Protein AF-0000000086489618 (afdb_homodimer)

InterPro domains:
  IPR000315 B-box-type zinc finger [PF00643] (67-103)
  IPR000315 B-box-type zinc finger [PS50119] (64-105)
  IPR000315 B-box-type zinc finger [SM00336] (64-105)
  IPR003649 B-box, C-terminal [SM00502] (112-238)
  IPR013783 Immunoglobulin-like fold [G3DSA:2.60.40.10] (325-426)
  IPR014756 Immunoglobulin E-set [SSF81296] (341-425)
  IPR021978 PML-like, coiled-coil [PF12126] (133-238)
  IPR047153 TRIM45/56/19-like [PTHR25462] (17-261)

Structure (mmCIF, N/CA/C/O backbone):
data_AF-0000000086489618-model_v1
#
loop_
_entity.id
_entity.type
_entity.pdbx_description
1 polymer 'B box-type domain-containing protein'
#
loop_
_atom_site.group_PDB
_atom_site.id
_atom_site.type_symbol
_atom_site.label_atom_id
_atom_site.label_alt_id
_atom_site.label_comp_id
_atom_site.label_asym_id
_atom_site.label_entity_id
_atom_site.label_seq_id
_atom_site.pdbx_PDB_ins_code
_atom_site.Cartn_x
_atom_site.Cartn_y
_atom_site.Cartn_z
_atom_site.occupancy
_atom_site.B_iso_or_equiv
_atom_site.auth_seq_id
_atom_site.auth_comp_id
_atom_site.auth_asym_id
_atom_site.auth_atom_id
_atom_site.pdbx_PDB_model_num
ATOM 1 N N . ASN A 1 1 ? -42.719 -32.594 -89.375 1 23.59 1 ASN A N 1
ATOM 2 C CA . ASN A 1 1 ? -41.812 -33.719 -89.5 1 23.59 1 ASN A CA 1
ATOM 3 C C . ASN A 1 1 ? -41.469 -34.344 -88.188 1 23.59 1 ASN A C 1
ATOM 5 O O . ASN A 1 1 ? -40.844 -33.688 -87.312 1 23.59 1 ASN A O 1
ATOM 9 N N . SER A 1 2 ? -42.344 -35.125 -87.562 1 26.61 2 SER A N 1
ATOM 10 C CA . SER A 1 2 ? -42.562 -35.906 -86.375 1 26.61 2 SER A CA 1
ATOM 11 C C . SER A 1 2 ? -41.469 -36.969 -86.188 1 26.61 2 SER A C 1
ATOM 13 O O . SER A 1 2 ? -41.406 -37.938 -86.938 1 26.61 2 SER A O 1
ATOM 15 N N . GLU A 1 3 ? -40.312 -36.562 -85.938 1 26.62 3 GLU A N 1
ATOM 16 C CA . GLU A 1 3 ? -39.094 -37.375 -85.812 1 26.62 3 GLU A CA 1
ATOM 17 C C . GLU A 1 3 ? -39.25 -38.469 -84.75 1 26.62 3 GLU A C 1
ATOM 19 O O . GLU A 1 3 ? -39.375 -38.219 -83.562 1 26.62 3 GLU A O 1
ATOM 24 N N . GLU A 1 4 ? -40 -39.469 -85.062 1 28.22 4 GLU A N 1
ATOM 25 C CA . GLU A 1 4 ? -40.281 -40.656 -84.25 1 28.22 4 GLU A CA 1
ATOM 26 C C . GLU A 1 4 ? -39 -41.406 -83.875 1 28.22 4 GLU A C 1
ATOM 28 O O . GLU A 1 4 ? -38.219 -41.75 -84.75 1 28.22 4 GLU A O 1
ATOM 33 N N . SER A 1 5 ? -38.438 -41.188 -82.688 1 28.27 5 SER A N 1
ATOM 34 C CA . SER A 1 5 ? -37.25 -41.688 -82 1 28.27 5 SER A CA 1
ATOM 35 C C . SER A 1 5 ? -37.344 -43.219 -81.875 1 28.27 5 SER A C 1
ATOM 37 O O . SER A 1 5 ? -38.188 -43.719 -81.125 1 28.27 5 SER A O 1
ATOM 39 N N . GLU A 1 6 ? -37.156 -44 -82.812 1 27.05 6 GLU A N 1
ATOM 40 C CA . GLU A 1 6 ? -37.25 -45.469 -82.812 1 27.05 6 GLU A CA 1
ATOM 41 C C . GLU A 1 6 ? -36.188 -46.062 -81.938 1 27.05 6 GLU A C 1
ATOM 43 O O . GLU A 1 6 ? -35 -46 -82.25 1 27.05 6 GLU A O 1
ATOM 48 N N . GLU A 1 7 ? -36.125 -45.812 -80.625 1 28.2 7 GLU A N 1
ATOM 49 C CA . GLU A 1 7 ? -35.125 -46.438 -79.75 1 28.2 7 GLU A CA 1
ATOM 50 C C . GLU A 1 7 ? -35.219 -47.969 -79.875 1 28.2 7 GLU A C 1
ATOM 52 O O . GLU A 1 7 ? -36.281 -48.562 -79.688 1 28.2 7 GLU A O 1
ATOM 57 N N . SER A 1 8 ? -34.406 -48.625 -80.625 1 28.95 8 SER A N 1
ATOM 58 C CA . SER A 1 8 ? -34.156 -50.031 -80.875 1 28.95 8 SER A CA 1
ATOM 59 C C . SER A 1 8 ? -33.844 -50.75 -79.562 1 28.95 8 SER A C 1
ATOM 61 O O . SER A 1 8 ? -32.969 -50.312 -78.75 1 28.95 8 SER A O 1
ATOM 63 N N . SER A 1 9 ? -34.812 -51.312 -78.875 1 27.23 9 SER A N 1
ATOM 64 C CA . SER A 1 9 ? -34.781 -52.188 -77.688 1 27.23 9 SER A CA 1
ATOM 65 C C . SER A 1 9 ? -33.906 -53.375 -77.938 1 27.23 9 SER A C 1
ATOM 67 O O . SER A 1 9 ? -34.219 -54.25 -78.75 1 27.23 9 SER A O 1
ATOM 69 N N . GLU A 1 10 ? -32.594 -53.25 -77.938 1 31.22 10 GLU A N 1
ATOM 70 C CA . GLU A 1 10 ? -31.688 -54.406 -77.938 1 31.22 10 GLU A CA 1
ATOM 71 C C . GLU A 1 10 ? -32.094 -55.438 -76.938 1 31.22 10 GLU A C 1
ATOM 73 O O . GLU A 1 10 ? -32.188 -55.156 -75.75 1 31.22 10 GLU A O 1
ATOM 78 N N . SER A 1 11 ? -33.031 -56.219 -77.188 1 31.77 11 SER A N 1
ATOM 79 C CA . SER A 1 11 ? -33.469 -57.406 -76.438 1 31.77 11 SER A CA 1
ATOM 80 C C . SER A 1 11 ? -32.312 -58.25 -76 1 31.77 11 SER A C 1
ATOM 82 O O . SER A 1 11 ? -31.531 -58.75 -76.812 1 31.77 11 SER A O 1
ATOM 84 N N . ASP A 1 12 ? -31.734 -57.906 -74.812 1 34.94 12 ASP A N 1
ATOM 85 C CA . ASP A 1 12 ? -30.719 -58.625 -74.062 1 34.94 12 ASP A CA 1
ATOM 86 C C . ASP A 1 12 ? -31.094 -60.094 -73.938 1 34.94 12 ASP A C 1
ATOM 88 O O . ASP A 1 12 ? -31.969 -60.438 -73.125 1 34.94 12 ASP A O 1
ATOM 92 N N . SER A 1 13 ? -31.422 -60.781 -74.875 1 40 13 SER A N 1
ATOM 93 C CA . SER A 1 13 ? -31.625 -62.219 -74.75 1 40 13 SER A CA 1
ATOM 94 C C . SER A 1 13 ? -30.484 -62.844 -73.938 1 40 13 SER A C 1
ATOM 96 O O . SER A 1 13 ? -29.312 -62.75 -74.312 1 40 13 SER A O 1
ATOM 98 N N . GLY A 1 14 ? -30.562 -62.75 -72.562 1 43.38 14 GLY A N 1
ATOM 99 C CA . GLY A 1 14 ? -29.734 -63.156 -71.375 1 43.38 14 GLY A CA 1
ATOM 100 C C . GLY A 1 14 ? -29.172 -64.562 -71.562 1 43.38 14 GLY A C 1
ATOM 101 O O . GLY A 1 14 ? -29.656 -65.5 -70.875 1 43.38 14 GLY A O 1
ATOM 102 N N . THR A 1 15 ? -28.859 -65.062 -72.625 1 53.31 15 THR A N 1
ATOM 103 C CA . THR A 1 15 ? -28.281 -66.375 -72.5 1 53.31 15 THR A CA 1
ATOM 104 C C . THR A 1 15 ? -27.141 -66.438 -71.5 1 53.31 15 THR A C 1
ATOM 106 O O . THR A 1 15 ? -26.25 -65.562 -71.562 1 53.31 15 THR A O 1
ATOM 109 N N . PRO A 1 16 ? -27.375 -67.062 -70.25 1 59.97 16 PRO A N 1
ATOM 110 C CA . PRO A 1 16 ? -26.391 -67.062 -69.188 1 59.97 16 PRO A CA 1
ATOM 111 C C . PRO A 1 16 ? -25 -67.5 -69.688 1 59.97 16 PRO A C 1
ATOM 113 O O . PRO A 1 16 ? -24.891 -68.312 -70.625 1 59.97 16 PRO A O 1
ATOM 116 N N . SER A 1 17 ? -24.016 -66.688 -69.438 1 69.56 17 SER A N 1
ATOM 117 C CA . SER A 1 17 ? -22.625 -67.062 -69.75 1 69.56 17 SER A CA 1
ATOM 118 C C . SER A 1 17 ? -22.219 -68.312 -69 1 69.56 17 SER A C 1
ATOM 120 O O . SER A 1 17 ? -22.328 -68.375 -67.812 1 69.56 17 SER A O 1
ATOM 122 N N . THR A 1 18 ? -22.062 -69.562 -69.562 1 72.06 18 THR A N 1
ATOM 123 C CA . THR A 1 18 ? -21.734 -70.812 -69 1 72.06 18 THR A CA 1
ATOM 124 C C . THR A 1 18 ? -20.25 -71.125 -69.188 1 72.06 18 THR A C 1
ATOM 126 O O . THR A 1 18 ? -19.75 -72.125 -68.625 1 72.06 18 THR A O 1
ATOM 129 N N . PHE A 1 19 ? -19.594 -70.375 -70.062 1 72.5 19 PHE A N 1
ATOM 130 C CA . PHE A 1 19 ? -18.172 -70.562 -70.312 1 72.5 19 PHE A CA 1
ATOM 131 C C . PHE A 1 19 ? -17.359 -69.312 -70.125 1 72.5 19 PHE A C 1
ATOM 133 O O . PHE A 1 19 ? -17.906 -68.188 -70.188 1 72.5 19 PHE A O 1
ATOM 140 N N . LYS A 1 20 ? -16.172 -69.25 -69.688 1 75.44 20 LYS A N 1
ATOM 141 C CA . LYS A 1 20 ? -15.195 -68.188 -69.562 1 75.44 20 LYS A CA 1
ATOM 142 C C . LYS A 1 20 ? -13.93 -68.5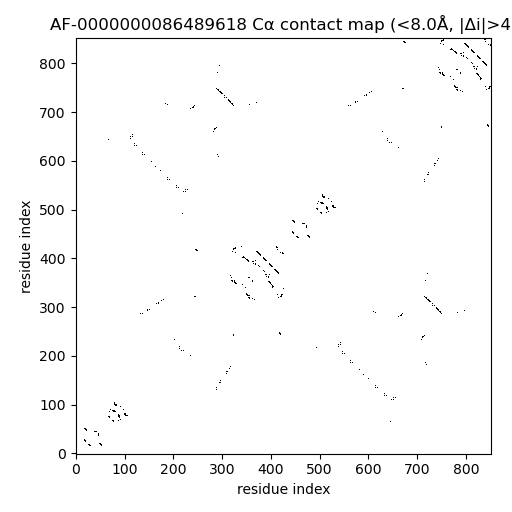 -70.375 1 75.44 20 LYS A C 1
ATOM 144 O O . LYS A 1 20 ? -13.43 -69.625 -70.312 1 75.44 20 LYS A O 1
ATOM 149 N N . CYS A 1 21 ? -13.477 -67.625 -71.25 1 73.62 21 CYS A N 1
ATOM 150 C CA . CYS A 1 21 ? -12.211 -67.75 -71.938 1 73.62 21 CYS A CA 1
ATOM 151 C C . CYS A 1 21 ? -11.023 -67.5 -71 1 73.62 21 CYS A C 1
ATOM 153 O O . CYS A 1 21 ? -10.93 -66.438 -70.375 1 73.62 21 CYS A O 1
ATOM 155 N N . LEU A 1 22 ? -10.156 -68.375 -70.875 1 70.56 22 LEU A N 1
ATOM 156 C CA . LEU A 1 22 ? -9.023 -68.312 -69.938 1 70.56 22 LEU A CA 1
ATOM 157 C C . LEU A 1 22 ? -7.953 -67.375 -70.438 1 70.56 22 LEU A C 1
ATOM 159 O O . LEU A 1 22 ? -7.141 -66.875 -69.688 1 70.56 22 LEU A O 1
ATOM 163 N N . ASP A 1 23 ? -8.008 -66.875 -71.688 1 71.81 23 ASP A N 1
ATOM 164 C CA . ASP A 1 23 ? -7 -66 -72.312 1 71.81 23 ASP A CA 1
ATOM 165 C C . ASP A 1 23 ? -7.469 -64.5 -72.312 1 71.81 23 ASP A C 1
ATOM 167 O O . ASP A 1 23 ? -6.688 -63.625 -72.062 1 71.81 23 ASP A O 1
ATOM 171 N N . CYS A 1 24 ? -8.719 -64.188 -72.688 1 70.75 24 CYS A N 1
ATOM 172 C CA . CYS A 1 24 ? -9.211 -62.812 -72.75 1 70.75 24 CYS A CA 1
ATOM 173 C C . CYS A 1 24 ? -10.164 -62.531 -71.562 1 70.75 24 CYS A C 1
ATOM 175 O O . CYS A 1 24 ? -10.656 -61.406 -71.438 1 70.75 24 CYS A O 1
ATOM 177 N N . LEU A 1 25 ? -10.445 -63.438 -70.625 1 69.44 25 LEU A N 1
ATOM 178 C CA . LEU A 1 25 ? -11.227 -63.406 -69.375 1 69.44 25 LEU A CA 1
ATOM 179 C C . LEU A 1 25 ? -12.641 -62.875 -69.625 1 69.44 25 LEU A C 1
ATOM 181 O O . LEU A 1 25 ? -13.297 -62.344 -68.75 1 69.44 25 LEU A O 1
ATOM 185 N N . ARG A 1 26 ? -13.148 -63.156 -70.75 1 76.25 26 ARG A N 1
ATOM 186 C CA . ARG A 1 26 ? -14.508 -62.75 -71.125 1 76.25 26 ARG A CA 1
ATOM 187 C C . ARG A 1 26 ? -15.5 -63.875 -70.875 1 76.25 26 ARG A C 1
ATOM 189 O O . ARG A 1 26 ? -15.156 -65.062 -71 1 76.25 26 ARG A O 1
ATOM 196 N N . TYR A 1 27 ? -16.688 -63.594 -70.312 1 76.56 27 TYR A N 1
ATOM 197 C CA . TYR A 1 27 ? -17.781 -64.5 -70.125 1 76.56 27 TYR A CA 1
ATOM 198 C C . TYR A 1 27 ? -18.547 -64.75 -71.375 1 76.56 27 TYR A C 1
ATOM 200 O O . TYR A 1 27 ? -18.875 -63.781 -72.125 1 76.56 27 TYR A O 1
ATOM 208 N N . LEU A 1 28 ? -18.531 -66.062 -71.812 1 76.12 28 LEU A N 1
ATOM 209 C CA . LEU A 1 28 ? -19.094 -66.375 -73.125 1 76.12 28 LEU A CA 1
ATOM 210 C C . LEU A 1 28 ? -20.266 -67.375 -72.938 1 76.12 28 LEU A C 1
ATOM 212 O O . LEU A 1 28 ? -20.281 -68.188 -72 1 76.12 28 LEU A O 1
ATOM 216 N N . CYS A 1 29 ? -21.359 -67.125 -73.5 1 75.06 29 CYS A N 1
ATOM 217 C CA . CYS A 1 29 ? -22.453 -68.125 -73.5 1 75.06 29 CYS A CA 1
ATOM 218 C C . CYS A 1 29 ? -22.062 -69.312 -74.312 1 75.06 29 CYS A C 1
ATOM 220 O O . CYS A 1 29 ? -21 -69.375 -74.938 1 75.06 29 CYS A O 1
ATOM 222 N N . ASP A 1 30 ? -22.75 -70.5 -74.25 1 74.69 30 ASP A N 1
ATOM 223 C CA . ASP A 1 30 ? -22.469 -71.75 -74.938 1 74.69 30 ASP A CA 1
ATOM 224 C C . ASP A 1 30 ? -22.172 -71.562 -76.438 1 74.69 30 ASP A C 1
ATOM 226 O O . ASP A 1 30 ? -21.25 -72.188 -76.938 1 74.69 30 ASP A O 1
ATOM 230 N N . ASP A 1 31 ? -22.875 -70.75 -77.188 1 79 31 ASP A N 1
ATOM 231 C CA . ASP A 1 31 ? -22.703 -70.5 -78.625 1 79 31 ASP A CA 1
ATOM 232 C C . ASP A 1 31 ? -21.469 -69.688 -78.875 1 79 31 ASP A C 1
ATOM 234 O O . ASP A 1 31 ? -20.766 -69.938 -79.875 1 79 31 ASP A O 1
ATOM 238 N N . CYS A 1 32 ? -21.234 -68.562 -78.062 1 76.12 32 CYS A N 1
ATOM 239 C CA . CYS A 1 32 ? -20.109 -67.688 -78.25 1 76.12 32 CYS A CA 1
ATOM 240 C C . CYS A 1 32 ? -18.797 -68.375 -77.875 1 76.12 32 CYS A C 1
ATOM 242 O O . CYS A 1 32 ? -17.734 -68 -78.438 1 76.12 32 CYS A O 1
ATOM 244 N N . ALA A 1 33 ? -18.828 -69.375 -76.938 1 76.06 33 ALA A N 1
ATOM 245 C CA . ALA A 1 33 ? -17.641 -70.125 -76.5 1 76.06 33 ALA A CA 1
ATOM 246 C C . ALA A 1 33 ? -17.031 -70.875 -77.688 1 76.06 33 ALA A C 1
ATOM 248 O O . ALA A 1 33 ? -15.805 -70.812 -77.875 1 76.06 33 ALA A O 1
ATOM 249 N N . GLU A 1 34 ? -17.812 -71.562 -78.438 1 77.38 34 GLU A N 1
ATOM 250 C CA . GLU A 1 34 ? -17.328 -72.25 -79.625 1 77.38 34 GLU A CA 1
ATOM 251 C C . GLU A 1 34 ? -16.766 -71.312 -80.688 1 77.38 34 GLU A C 1
ATOM 253 O O . GLU A 1 34 ? -15.719 -71.625 -81.25 1 77.38 34 GLU A O 1
ATOM 258 N N . LEU A 1 35 ? -17.453 -70.188 -81 1 78.69 35 LEU A N 1
ATOM 259 C CA . LEU A 1 35 ? -17 -69.25 -82 1 78.69 35 LEU A CA 1
ATOM 260 C C . LEU A 1 35 ? -15.719 -68.5 -81.562 1 78.69 35 LEU A C 1
ATOM 262 O O . LEU A 1 35 ? -14.836 -68.25 -82.375 1 78.69 35 LEU A O 1
ATOM 266 N N . HIS A 1 36 ? -15.625 -68.188 -80.25 1 75.5 36 HIS A N 1
ATOM 267 C CA . HIS A 1 36 ? -14.453 -67.5 -79.688 1 75.5 36 HIS A CA 1
ATOM 268 C C . HIS A 1 36 ? -13.211 -68.375 -79.812 1 75.5 36 HIS A C 1
ATOM 270 O O . HIS A 1 36 ? -12.133 -67.938 -80.188 1 75.5 36 HIS A O 1
ATOM 276 N N . SER A 1 37 ? -13.344 -69.688 -79.5 1 73.06 37 SER A N 1
ATOM 277 C CA . SER A 1 37 ? -12.227 -70.625 -79.562 1 73.06 37 SER A CA 1
ATOM 278 C C . SER A 1 37 ? -11.742 -70.75 -81 1 73.06 37 SER A C 1
ATOM 280 O O . SER A 1 37 ? -10.562 -71 -81.25 1 73.06 37 SER A O 1
ATOM 282 N N . GLN A 1 38 ? -12.555 -70.562 -82 1 76.12 38 GLN A N 1
ATOM 283 C CA . GLN A 1 38 ? -12.203 -70.688 -83.375 1 76.12 38 GLN A CA 1
ATOM 284 C C . GLN A 1 38 ? -11.656 -69.375 -84 1 76.12 38 GLN A C 1
ATOM 286 O O . GLN A 1 38 ? -10.781 -69.375 -84.812 1 76.12 38 GLN A O 1
ATOM 291 N N . ASN A 1 39 ? -12.164 -68.25 -83.562 1 75.5 39 ASN A N 1
ATOM 292 C CA . ASN A 1 39 ? -11.867 -67 -84.25 1 75.5 39 ASN A CA 1
ATOM 293 C C . ASN A 1 39 ? -10.789 -66.188 -83.562 1 75.5 39 ASN A C 1
ATOM 295 O O . ASN A 1 39 ? -10.102 -65.375 -84.125 1 75.5 39 ASN A O 1
ATOM 299 N N . GLU A 1 40 ? -10.734 -66.438 -82.188 1 70.56 40 GLU A N 1
ATOM 300 C CA . GLU A 1 40 ? -9.75 -65.688 -81.438 1 70.56 40 GLU A CA 1
ATOM 301 C C . GLU A 1 40 ? -8.492 -66.5 -81.188 1 70.56 40 GLU A C 1
ATOM 303 O O . GLU A 1 40 ? -8.57 -67.562 -80.562 1 70.56 40 GLU A O 1
ATOM 308 N N . ILE A 1 41 ? -7.316 -66.125 -81.812 1 72.62 41 ILE A N 1
ATOM 309 C CA . ILE A 1 41 ? -6.008 -66.75 -81.688 1 72.62 41 ILE A CA 1
ATOM 310 C C . ILE A 1 41 ? -5.09 -65.938 -80.812 1 72.62 41 ILE A C 1
ATOM 312 O O . ILE A 1 41 ? -5.098 -64.688 -80.812 1 72.62 41 ILE A O 1
ATOM 316 N N . ARG A 1 42 ? -4.367 -66.688 -80.062 1 65.94 42 ARG A N 1
ATOM 317 C CA . ARG A 1 42 ? -3.305 -66.125 -79.25 1 65.94 42 ARG A CA 1
ATOM 318 C C . ARG A 1 42 ? -2.176 -65.562 -80.125 1 65.94 42 ARG A C 1
ATOM 320 O O . ARG A 1 42 ? -2.1 -65.938 -81.312 1 65.94 42 ARG A O 1
ATOM 327 N N . ALA A 1 43 ? -1.457 -64.688 -79.5 1 69.12 43 ALA A N 1
ATOM 328 C CA . ALA A 1 43 ? -0.269 -64.188 -80.25 1 69.12 43 ALA A CA 1
ATOM 329 C C . ALA A 1 43 ? 0.581 -65.375 -80.688 1 69.12 43 ALA A C 1
ATOM 331 O O . ALA A 1 43 ? 1.279 -65.312 -81.688 1 69.12 43 ALA A O 1
ATOM 332 N N . SER A 1 44 ? 0.486 -66.625 -80 1 62.5 44 SER A N 1
ATOM 333 C CA . SER A 1 44 ? 1.317 -67.75 -80.312 1 62.5 44 SER A CA 1
ATOM 334 C C . SER A 1 44 ? 0.693 -68.625 -81.438 1 62.5 44 SER A C 1
ATOM 336 O O . SER A 1 44 ? 1.305 -69.562 -81.938 1 62.5 44 SER A O 1
ATOM 338 N N . GLY A 1 45 ? -0.36 -68.312 -82 1 71.75 45 GLY A N 1
ATOM 339 C CA . GLY A 1 45 ? -0.996 -69 -83.062 1 71.75 45 GLY A CA 1
ATOM 340 C C . GLY A 1 45 ? -2.088 -70 -82.625 1 71.75 45 GLY A C 1
ATOM 341 O O . GLY A 1 45 ? -2.799 -70.562 -83.438 1 71.75 45 GLY A O 1
ATOM 342 N N . ASP A 1 46 ? -2.139 -70.375 -81.438 1 70 46 ASP A N 1
ATOM 343 C CA . ASP A 1 46 ? -3.107 -71.375 -80.938 1 70 46 ASP A CA 1
ATOM 344 C C . ASP A 1 46 ? -4.43 -70.688 -80.562 1 70 46 ASP A C 1
ATOM 346 O O . ASP A 1 46 ? -4.453 -69.5 -80.188 1 70 46 ASP A O 1
ATOM 350 N N . PRO A 1 47 ? -5.57 -71.438 -80.562 1 75.44 47 PRO A N 1
ATOM 351 C CA . PRO A 1 47 ? -6.883 -70.812 -80.25 1 75.44 47 PRO A CA 1
ATOM 352 C C . PRO A 1 47 ? -7.062 -70.562 -78.75 1 75.44 47 PRO A C 1
ATOM 354 O O . PRO A 1 47 ? -6.398 -71.125 -77.938 1 75.44 47 PRO A O 1
ATOM 357 N N . HIS A 1 48 ? -7.828 -69.562 -78.312 1 75.31 48 HIS A N 1
ATOM 358 C CA . HIS A 1 48 ? -8.125 -69.188 -76.938 1 75.31 48 HIS A CA 1
ATOM 359 C C . HIS A 1 48 ? -8.75 -70.375 -76.188 1 75.31 48 HIS A C 1
ATOM 361 O O . HIS A 1 48 ? -9.523 -71.188 -76.75 1 75.31 48 HIS A O 1
ATOM 367 N N . ARG A 1 49 ? -8.25 -70.75 -74.938 1 73.56 49 ARG A N 1
ATOM 368 C CA . ARG A 1 49 ? -8.812 -71.812 -74.062 1 73.56 49 ARG A CA 1
ATOM 369 C C . ARG A 1 49 ? -10.062 -71.312 -73.375 1 73.56 49 ARG A C 1
ATOM 371 O O . ARG A 1 49 ? -10.008 -70.375 -72.562 1 73.56 49 ARG A O 1
ATOM 378 N N . VAL A 1 50 ? -11.195 -71.875 -73.688 1 72.69 50 VAL A N 1
ATOM 379 C CA . VAL A 1 50 ? -12.484 -71.562 -73.125 1 72.69 50 VAL A CA 1
ATOM 380 C C . VAL A 1 50 ? -12.93 -72.688 -72.188 1 72.69 50 VAL A C 1
ATOM 382 O O . VAL A 1 50 ? -12.898 -73.875 -72.562 1 72.69 50 VAL A O 1
ATOM 385 N N . ALA A 1 51 ? -12.984 -72.625 -70.812 1 69.88 51 ALA A N 1
ATOM 386 C CA . ALA A 1 51 ? -13.406 -73.625 -69.875 1 69.88 51 ALA A CA 1
ATOM 387 C C . ALA A 1 51 ? -14.812 -73.312 -69.312 1 69.88 51 ALA A C 1
ATOM 389 O O . ALA A 1 51 ? -15.219 -72.188 -69.25 1 69.88 51 ALA A O 1
ATOM 390 N N . PRO A 1 52 ? -15.688 -74.375 -69.062 1 70.5 52 PRO A N 1
ATOM 391 C CA . PRO A 1 52 ? -17.016 -74.125 -68.5 1 70.5 52 PRO A CA 1
ATOM 392 C C . PRO A 1 52 ? -16.953 -73.438 -67.125 1 70.5 52 PRO A C 1
ATOM 394 O O . PRO A 1 52 ? -16 -73.688 -66.375 1 70.5 52 PRO A O 1
ATOM 397 N N . LEU A 1 53 ? -17.812 -72.5 -66.875 1 63.72 53 LEU A N 1
ATOM 398 C CA . LEU A 1 53 ? -17.844 -71.812 -65.625 1 63.72 53 LEU A CA 1
ATOM 399 C C . LEU A 1 53 ? -17.875 -72.812 -64.438 1 63.72 53 LEU A C 1
ATOM 401 O O . LEU A 1 53 ? -17.359 -72.5 -63.375 1 63.72 53 LEU A O 1
ATOM 405 N N . SER A 1 54 ? -18.594 -73.938 -64.5 1 59.09 54 SER A N 1
ATOM 406 C CA . SER A 1 54 ? -18.641 -74.938 -63.469 1 59.09 54 SER A CA 1
ATOM 407 C C . SER A 1 54 ? -17.25 -75.5 -63.125 1 59.09 54 SER A C 1
ATOM 409 O O . SER A 1 54 ? -16.938 -75.812 -61.969 1 59.09 54 SER A O 1
ATOM 411 N N . GLU A 1 55 ? -16.406 -75.875 -64 1 51.94 55 GLU A N 1
ATOM 412 C CA . GLU A 1 55 ? -15.07 -76.375 -63.781 1 51.94 55 GLU A CA 1
ATOM 413 C C . GLU A 1 55 ? -14.094 -75.312 -63.438 1 51.94 55 GLU A C 1
ATOM 415 O O . GLU A 1 55 ? -13.125 -75.5 -62.688 1 51.94 55 GLU A O 1
ATOM 420 N N . VAL A 1 56 ? -14.141 -74.188 -64 1 48.72 56 VAL A N 1
ATOM 421 C CA . VAL A 1 56 ? -13.359 -73 -63.562 1 48.72 56 VAL A CA 1
ATOM 422 C C . VAL A 1 56 ? -13.711 -72.688 -62.125 1 48.72 56 VAL A C 1
ATOM 424 O O . VAL A 1 56 ? -12.883 -72.188 -61.375 1 48.72 56 VAL A O 1
ATOM 427 N N . HIS A 1 57 ? -14.938 -72.812 -61.625 1 43.72 57 HIS A N 1
ATOM 428 C CA . HIS A 1 57 ? -15.266 -72.688 -60.219 1 43.72 57 HIS A CA 1
ATOM 429 C C . HIS A 1 57 ? -14.508 -73.688 -59.344 1 43.72 57 HIS A C 1
ATOM 431 O O . HIS A 1 57 ? -14.227 -73.375 -58.188 1 43.72 57 HIS A O 1
ATOM 437 N N . ALA A 1 58 ? -14.43 -74.938 -59.562 1 39.16 58 ALA A N 1
ATOM 438 C CA . ALA A 1 58 ? -13.719 -75.875 -58.656 1 39.16 58 ALA A CA 1
ATOM 439 C C . ALA A 1 58 ? -12.242 -75.438 -58.531 1 39.16 58 ALA A C 1
ATOM 441 O O . ALA A 1 58 ? -11.656 -75.562 -57.438 1 39.16 58 ALA A O 1
ATOM 442 N N . CYS A 1 59 ? -11.336 -75.5 -59.531 1 36.59 59 CYS A N 1
ATOM 443 C CA . CYS A 1 59 ? -9.977 -75 -59.344 1 36.59 59 CYS A CA 1
ATOM 444 C C . CYS A 1 59 ? -9.961 -73.5 -59.156 1 36.59 59 CYS A C 1
ATOM 446 O O . CYS A 1 59 ? -8.906 -72.875 -58.906 1 36.59 59 CYS A O 1
ATOM 448 N N . GLU A 1 60 ? -10.906 -72.75 -59.594 1 37.94 60 GLU A N 1
ATOM 449 C CA . GLU A 1 60 ? -11.016 -71.312 -59.406 1 37.94 60 GLU A CA 1
ATOM 450 C C . GLU A 1 60 ? -11.297 -70.938 -57.969 1 37.94 60 GLU A C 1
ATOM 452 O O . GLU A 1 60 ? -11.633 -69.812 -57.656 1 37.94 60 GLU A O 1
ATOM 457 N N . ASP A 1 61 ? -11.75 -71.875 -57.188 1 36.5 61 ASP A N 1
ATOM 458 C CA . ASP A 1 61 ? -12.195 -71.312 -55.938 1 36.5 61 ASP A CA 1
ATOM 459 C C . ASP A 1 61 ? -11.234 -70.188 -55.469 1 36.5 61 ASP A C 1
ATOM 461 O O . ASP A 1 61 ? -11.648 -69.25 -54.875 1 36.5 61 ASP A O 1
ATOM 465 N N . SER A 1 62 ? -9.977 -70.625 -55.031 1 39.47 62 SER A N 1
ATOM 466 C CA . SER A 1 62 ? -9.242 -69.5 -54.438 1 39.47 62 SER A CA 1
ATOM 467 C C . SER A 1 62 ? -8.914 -68.438 -55.5 1 39.47 62 SER A C 1
ATOM 469 O O . SER A 1 62 ? -8.133 -68.75 -56.406 1 39.47 62 SER A O 1
ATOM 471 N N . THR A 1 63 ? -9.742 -67.812 -56.094 1 41.53 63 THR A N 1
ATOM 472 C CA . THR A 1 63 ? -9.633 -66.625 -56.875 1 41.53 63 THR A CA 1
ATOM 473 C C . THR A 1 63 ? -8.352 -65.875 -56.5 1 41.53 63 THR A C 1
ATOM 475 O O . THR A 1 63 ? -8.242 -64.625 -56.75 1 41.53 63 THR A O 1
ATOM 478 N N . GLU A 1 64 ? -7.613 -66.25 -55.531 1 47 64 GLU A N 1
ATOM 479 C CA . GLU A 1 64 ? -6.43 -65.5 -55.188 1 47 64 GLU A CA 1
ATOM 480 C C . GLU A 1 64 ? -5.469 -65.375 -56.375 1 47 64 GLU A C 1
ATOM 482 O O . GLU A 1 64 ? -5.246 -66.375 -57.062 1 47 64 GLU A O 1
ATOM 487 N N . PRO A 1 65 ? -5.465 -64.312 -57.156 1 51.22 65 PRO A N 1
ATOM 488 C CA . PRO A 1 65 ? -4.438 -64.188 -58.188 1 51.22 65 PRO A CA 1
ATOM 489 C C . PRO A 1 65 ? -3.182 -65 -57.875 1 51.22 65 PRO A C 1
ATOM 491 O O . PRO A 1 65 ? -2.645 -64.938 -56.781 1 51.22 65 PRO A O 1
ATOM 494 N N . TYR A 1 66 ? -3.111 -66.25 -58.344 1 57.91 66 TYR A N 1
ATOM 495 C CA . TYR A 1 66 ? -1.934 -67.062 -58.188 1 57.91 66 TYR A CA 1
ATOM 496 C C . TYR A 1 66 ? -0.662 -66.312 -58.531 1 57.91 66 TYR A C 1
ATOM 498 O O . TYR A 1 66 ? -0.614 -65.625 -59.562 1 57.91 66 TYR A O 1
ATOM 506 N N . LEU A 1 67 ? 0.161 -66 -57.688 1 69.88 67 LEU A N 1
ATOM 507 C CA . LEU A 1 67 ? 1.467 -65.375 -57.938 1 69.88 67 LEU A CA 1
ATOM 508 C C . LEU A 1 67 ? 2.408 -66.375 -58.594 1 69.88 67 LEU A C 1
ATOM 510 O O . LEU A 1 67 ? 2.43 -67.562 -58.219 1 69.88 67 LEU A O 1
ATOM 514 N N . TYR A 1 68 ? 2.805 -66 -59.875 1 79.38 68 TYR A N 1
ATOM 515 C CA . TYR A 1 68 ? 3.764 -66.812 -60.594 1 79.38 68 TYR A CA 1
ATOM 516 C C . TYR A 1 68 ? 5.195 -66.5 -60.219 1 79.38 68 TYR A C 1
ATOM 518 O O . TYR A 1 68 ? 5.477 -65.312 -59.844 1 79.38 68 TYR A O 1
ATOM 526 N N . CYS A 1 69 ? 5.992 -67.5 -60.188 1 80.38 69 CYS A N 1
ATOM 527 C CA . CYS A 1 69 ? 7.391 -67.312 -59.812 1 80.38 69 CYS A CA 1
ATOM 528 C C . CYS A 1 69 ? 8.125 -66.5 -60.844 1 80.38 69 CYS A C 1
ATOM 530 O O . CYS A 1 69 ? 8.047 -66.75 -62.031 1 80.38 69 CYS A O 1
ATOM 532 N N . PRO A 1 70 ? 8.75 -65.438 -60.469 1 79.44 70 PRO A N 1
ATOM 533 C CA . PRO A 1 70 ? 9.508 -64.562 -61.406 1 79.44 70 PRO A CA 1
ATOM 534 C C . PRO A 1 70 ? 10.719 -65.312 -62 1 79.44 70 PRO A C 1
ATOM 536 O O . PRO A 1 70 ? 11.172 -64.938 -63.094 1 79.44 70 PRO A O 1
ATOM 539 N N . SER A 1 71 ? 11.281 -66.188 -61.344 1 80.25 71 SER A N 1
ATOM 540 C CA . SER A 1 71 ? 12.508 -66.875 -61.781 1 80.25 71 SER A CA 1
ATOM 541 C C . SER A 1 71 ? 12.203 -68.062 -62.656 1 80.25 71 SER A C 1
ATOM 543 O O . SER A 1 71 ? 13.023 -68.5 -63.469 1 80.25 71 SER A O 1
ATOM 545 N N . HIS A 1 72 ? 11.039 -68.75 -62.375 1 81.69 72 HIS A N 1
ATOM 546 C CA . HIS A 1 72 ? 10.695 -69.938 -63.094 1 81.69 72 HIS A CA 1
ATOM 547 C C . HIS A 1 72 ? 9.359 -69.812 -63.812 1 81.69 72 HIS A C 1
ATOM 549 O O . HIS A 1 72 ? 8.297 -69.875 -63.188 1 81.69 72 HIS A O 1
ATOM 555 N N . ALA A 1 73 ? 9.461 -69.562 -65.062 1 79.38 73 ALA A N 1
ATOM 556 C CA . ALA A 1 73 ? 8.305 -69.25 -65.875 1 79.38 73 ALA A CA 1
ATOM 557 C C . ALA A 1 73 ? 7.242 -70.375 -65.812 1 79.38 73 ALA A C 1
ATOM 559 O O . ALA A 1 73 ? 7.559 -71.562 -65.875 1 79.38 73 ALA A O 1
ATOM 560 N N . GLY A 1 74 ? 5.965 -69.938 -65.438 1 78.5 74 GLY A N 1
ATOM 561 C CA . GLY A 1 74 ? 4.832 -70.875 -65.5 1 78.5 74 GLY A CA 1
ATOM 562 C C . GLY A 1 74 ? 4.594 -71.562 -64.125 1 78.5 74 GLY A C 1
ATOM 563 O O . GLY A 1 74 ? 3.598 -72.25 -63.969 1 78.5 74 GLY A O 1
ATOM 564 N N . GLN A 1 75 ? 5.551 -71.438 -63.281 1 82.19 75 GLN A N 1
ATOM 565 C CA . GLN A 1 75 ? 5.387 -72.125 -62 1 82.19 75 GLN A CA 1
ATOM 566 C C . GLN A 1 75 ? 4.68 -71.188 -61 1 82.19 75 GLN A C 1
ATOM 568 O O . GLN A 1 75 ? 4.938 -70 -60.969 1 82.19 75 GLN A O 1
ATOM 573 N N . ARG A 1 76 ? 3.723 -71.75 -60.375 1 83.12 76 ARG A N 1
ATOM 574 C CA . ARG A 1 76 ? 2.994 -71 -59.344 1 83.12 76 ARG A CA 1
ATOM 575 C C . ARG A 1 76 ? 3.762 -71 -58 1 83.12 76 ARG A C 1
ATOM 577 O O . ARG A 1 76 ? 4.488 -71.938 -57.719 1 83.12 76 ARG A O 1
ATOM 584 N N . LEU A 1 77 ? 3.631 -69.875 -57.312 1 82.94 77 LEU A N 1
ATOM 585 C CA . LEU A 1 77 ? 4.227 -69.75 -56 1 82.94 77 LEU A CA 1
ATOM 586 C C . LEU A 1 77 ? 3.395 -70.562 -54.969 1 82.94 77 LEU A C 1
ATOM 588 O O . LEU A 1 77 ? 2.336 -70.062 -54.562 1 82.94 77 LEU A O 1
ATOM 592 N N . ARG A 1 78 ? 3.768 -71.75 -54.594 1 84.5 78 ARG A N 1
ATOM 593 C CA . ARG A 1 78 ? 2.982 -72.562 -53.719 1 84.5 78 ARG A CA 1
ATOM 594 C C . ARG A 1 78 ? 3.73 -72.812 -52.406 1 84.5 78 ARG A C 1
ATOM 596 O O . ARG A 1 78 ? 3.186 -73.438 -51.469 1 84.5 78 ARG A O 1
ATOM 603 N N . PHE A 1 79 ? 4.953 -72.375 -52.406 1 87.75 79 PHE A N 1
ATOM 604 C CA . PHE A 1 79 ? 5.773 -72.625 -51.219 1 87.75 79 PHE A CA 1
ATOM 605 C C . PHE A 1 79 ? 6.324 -71.312 -50.656 1 87.75 79 PHE A C 1
ATOM 607 O O . PHE A 1 79 ? 6.273 -70.312 -51.312 1 87.75 79 PHE A O 1
ATOM 614 N N . TYR A 1 80 ? 6.668 -71.375 -49.469 1 88.62 80 TYR A N 1
ATOM 615 C CA . TYR A 1 80 ? 7.227 -70.25 -48.719 1 88.62 80 TYR A CA 1
ATOM 616 C C . TYR A 1 80 ? 8.547 -70.625 -48.062 1 88.62 80 TYR A C 1
ATOM 618 O O . TYR A 1 80 ? 8.648 -71.688 -47.406 1 88.62 80 TYR A O 1
ATOM 626 N N . CYS A 1 81 ? 9.555 -69.938 -48.375 1 88.31 81 CYS A N 1
ATOM 627 C CA . CYS A 1 81 ? 10.852 -70.125 -47.719 1 88.31 81 CYS A CA 1
ATOM 628 C C . CYS A 1 81 ? 10.953 -69.312 -46.438 1 88.31 81 CYS A C 1
ATOM 630 O O . CYS A 1 81 ? 10.938 -68.125 -46.5 1 88.31 81 CYS A O 1
ATOM 632 N N . ARG A 1 82 ? 11.109 -69.875 -45.312 1 86.25 82 ARG A N 1
ATOM 633 C CA . ARG A 1 82 ? 11.133 -69.25 -44 1 86.25 82 ARG A CA 1
ATOM 634 C C . ARG A 1 82 ? 12.438 -68.5 -43.812 1 86.25 82 ARG A C 1
ATOM 636 O O . ARG A 1 82 ? 12.469 -67.438 -43.156 1 86.25 82 ARG A O 1
ATOM 643 N N . ASP A 1 83 ? 13.492 -69 -44.375 1 86.25 83 ASP A N 1
ATOM 644 C CA . ASP A 1 83 ? 14.805 -68.438 -44.188 1 86.25 83 ASP A CA 1
ATOM 645 C C . ASP A 1 83 ? 14.922 -67.125 -45 1 86.25 83 ASP A C 1
ATOM 647 O O . ASP A 1 83 ? 15.5 -66.125 -44.5 1 86.25 83 ASP A O 1
ATOM 651 N N . CYS A 1 84 ? 14.352 -67.125 -46.156 1 81.88 84 CYS A N 1
ATOM 652 C CA . CYS A 1 84 ? 14.445 -65.938 -47.031 1 81.88 84 CYS A CA 1
ATOM 653 C C . CYS A 1 84 ? 13.172 -65.125 -46.938 1 81.88 84 CYS A C 1
ATOM 655 O O . CYS A 1 84 ? 13.109 -64 -47.5 1 81.88 84 CYS A O 1
ATOM 657 N N . GLU A 1 85 ? 12.18 -65.688 -46.312 1 83.12 85 GLU A N 1
ATOM 658 C CA . GLU A 1 85 ? 10.883 -65 -46.125 1 83.12 85 GLU A CA 1
ATOM 659 C C . GLU A 1 85 ? 10.289 -64.625 -47.469 1 83.12 85 GLU A C 1
ATOM 661 O O . GLU A 1 85 ? 9.852 -63.469 -47.656 1 83.12 85 GLU A O 1
ATOM 666 N N . SER A 1 86 ? 10.266 -65.438 -48.375 1 82.81 86 SER A N 1
ATOM 667 C CA . SER A 1 86 ? 9.758 -65.188 -49.719 1 82.81 86 SER A CA 1
ATOM 668 C C . SER A 1 86 ? 8.969 -66.375 -50.25 1 82.81 86 SER A C 1
ATOM 670 O O . SER A 1 86 ? 9.242 -67.562 -49.906 1 82.81 86 SER A O 1
ATOM 672 N N . ALA A 1 87 ? 7.949 -66.062 -51.031 1 84.88 87 ALA A N 1
ATOM 673 C CA . ALA A 1 87 ? 7.207 -67.125 -51.75 1 84.88 87 ALA A CA 1
ATOM 674 C C . ALA A 1 87 ? 8.023 -67.688 -52.906 1 84.88 87 ALA A C 1
ATOM 676 O O . ALA A 1 87 ? 8.68 -66.938 -53.625 1 84.88 87 ALA A O 1
ATOM 677 N N . ILE A 1 88 ? 8.055 -69 -52.906 1 84.69 88 ILE A N 1
ATOM 678 C CA . ILE A 1 88 ? 8.875 -69.688 -53.906 1 84.69 88 ILE A CA 1
ATOM 679 C C . ILE A 1 88 ? 8.055 -70.75 -54.625 1 84.69 88 ILE A C 1
ATOM 681 O O . ILE A 1 88 ? 7 -71.188 -54.125 1 84.69 88 ILE A O 1
ATOM 685 N N . CYS A 1 89 ? 8.484 -71.125 -55.812 1 84.75 89 CYS A N 1
ATOM 686 C CA . CYS A 1 89 ? 7.824 -72.188 -56.562 1 84.75 89 CYS A CA 1
ATOM 687 C C . CYS A 1 89 ? 8.477 -73.562 -56.25 1 84.75 89 CYS A C 1
ATOM 689 O O . CYS A 1 89 ? 9.414 -73.625 -55.469 1 84.75 89 CYS A O 1
ATOM 691 N N . ILE A 1 90 ? 7.969 -74.625 -56.875 1 86.94 90 ILE A N 1
ATOM 692 C CA . ILE A 1 90 ? 8.453 -76 -56.594 1 86.94 90 ILE A CA 1
ATOM 693 C C . ILE A 1 90 ? 9.875 -76.125 -57.125 1 86.94 90 ILE A C 1
ATOM 695 O O . ILE A 1 90 ? 10.711 -76.812 -56.5 1 86.94 90 ILE A O 1
ATOM 699 N N . SER A 1 91 ? 10.164 -75.438 -58.219 1 89.44 91 SER A N 1
ATOM 700 C CA . SER A 1 91 ? 11.508 -75.5 -58.781 1 89.44 91 SER A CA 1
ATOM 701 C C . SER A 1 91 ? 12.523 -74.75 -57.938 1 89.44 91 SER A C 1
ATOM 703 O O . SER A 1 91 ? 13.664 -75.188 -57.781 1 89.44 91 SER A O 1
ATOM 705 N N . CYS A 1 92 ? 12.094 -73.688 -57.438 1 89.19 92 CYS A N 1
ATOM 706 C CA . CYS A 1 92 ? 12.953 -72.875 -56.562 1 89.19 92 CYS A CA 1
ATOM 707 C C . CYS A 1 92 ? 13.344 -73.688 -55.312 1 89.19 92 CYS A C 1
ATOM 709 O O . CYS A 1 92 ? 14.469 -73.562 -54.844 1 89.19 92 CYS A O 1
ATOM 711 N N . THR A 1 93 ? 12.492 -74.5 -54.75 1 87.31 93 THR A N 1
ATOM 712 C CA . THR A 1 93 ? 12.742 -75.312 -53.562 1 87.31 93 THR A CA 1
ATOM 713 C C . THR A 1 93 ? 13.867 -76.312 -53.812 1 87.31 93 THR A C 1
ATOM 715 O O . THR A 1 93 ? 14.641 -76.625 -52.906 1 87.31 93 THR A O 1
ATOM 718 N N . ASP A 1 94 ? 13.969 -76.625 -55 1 86.75 94 ASP A N 1
ATOM 719 C CA . ASP A 1 94 ? 14.906 -77.688 -55.344 1 86.75 94 ASP A CA 1
ATOM 720 C C . ASP A 1 94 ? 16.266 -77.125 -55.75 1 86.75 94 ASP A C 1
ATOM 722 O O . ASP A 1 94 ? 17.266 -77.812 -55.719 1 86.75 94 ASP A O 1
ATOM 726 N N . ILE A 1 95 ? 16.156 -75.875 -56.156 1 88.19 95 ILE A N 1
ATOM 727 C CA . ILE A 1 95 ? 17.391 -75.375 -56.75 1 88.19 95 ILE A CA 1
ATOM 728 C C . ILE A 1 95 ? 18.016 -74.375 -55.781 1 88.19 95 ILE A C 1
ATOM 730 O O . ILE A 1 95 ? 18.969 -74.688 -55.062 1 88.19 95 ILE A O 1
ATOM 734 N N . GLU A 1 96 ? 17.391 -73.25 -55.625 1 87.75 96 GLU A N 1
ATOM 735 C CA . GLU A 1 96 ? 17.953 -72.062 -54.938 1 87.75 96 GLU A CA 1
ATOM 736 C C . GLU A 1 96 ? 17.75 -72.188 -53.438 1 87.75 96 GLU A C 1
ATOM 738 O O . GLU A 1 96 ? 18.562 -71.688 -52.625 1 87.75 96 GLU A O 1
ATOM 743 N N . HIS A 1 97 ? 16.672 -72.938 -53.062 1 86.94 97 HIS A N 1
ATOM 744 C CA . HIS A 1 97 ? 16.312 -73 -51.625 1 86.94 97 HIS A CA 1
ATOM 745 C C . HIS A 1 97 ? 16.359 -74.438 -51.094 1 86.94 97 HIS A C 1
ATOM 747 O O . HIS A 1 97 ? 15.633 -74.75 -50.156 1 86.94 97 HIS A O 1
ATOM 753 N N . ARG A 1 98 ? 17.109 -75.25 -51.688 1 87.06 98 ARG A N 1
ATOM 754 C CA . ARG A 1 98 ? 17.188 -76.688 -51.375 1 87.06 98 ARG A CA 1
ATOM 755 C C . ARG A 1 98 ? 17.531 -76.938 -49.906 1 87.06 98 ARG A C 1
ATOM 757 O O . ARG A 1 98 ? 17 -77.812 -49.281 1 87.06 98 ARG A O 1
ATOM 764 N N . HIS A 1 99 ? 18.328 -76 -49.281 1 89.69 99 HIS A N 1
ATOM 765 C CA . HIS A 1 99 ? 18.766 -76.188 -47.906 1 89.69 99 HIS A CA 1
ATOM 766 C C . HIS A 1 99 ? 18.031 -75.25 -46.938 1 89.69 99 HIS A C 1
ATOM 768 O O . HIS A 1 99 ? 18.406 -75.125 -45.781 1 89.69 99 HIS A O 1
ATOM 774 N N . HIS A 1 100 ? 16.984 -74.688 -47.469 1 89.56 100 HIS A N 1
ATOM 775 C CA . HIS A 1 100 ? 16.234 -73.75 -46.625 1 89.56 100 HIS A CA 1
ATOM 776 C C . HIS A 1 100 ? 15 -74.438 -46.031 1 89.56 100 HIS A C 1
ATOM 778 O O . HIS A 1 100 ? 14.594 -75.5 -46.5 1 89.56 100 HIS A O 1
ATOM 784 N N . ASN A 1 101 ? 14.562 -73.875 -44.875 1 91.38 101 ASN A N 1
ATOM 785 C CA . ASN A 1 101 ? 13.305 -74.312 -44.312 1 91.38 101 ASN A CA 1
ATOM 786 C C . ASN A 1 101 ? 12.109 -73.812 -45.094 1 91.38 101 ASN A C 1
ATOM 788 O O . ASN A 1 101 ? 11.789 -72.625 -45.062 1 91.38 101 ASN A O 1
ATOM 792 N N . THR A 1 102 ? 11.523 -74.688 -45.906 1 89 102 THR A N 1
ATOM 793 C CA . THR A 1 102 ? 10.422 -74.25 -46.781 1 89 102 THR A CA 1
ATOM 794 C C . THR A 1 102 ? 9.117 -74.938 -46.312 1 89 102 THR A C 1
ATOM 796 O O . THR A 1 102 ? 9.125 -76 -45.688 1 89 102 THR A O 1
ATOM 799 N N . ALA A 1 103 ? 8.039 -74.25 -46.375 1 87.69 103 ALA A N 1
ATOM 800 C CA . ALA A 1 103 ? 6.699 -74.688 -46.062 1 87.69 103 ALA A CA 1
ATOM 801 C C . ALA A 1 103 ? 5.711 -74.375 -47.156 1 87.69 103 ALA A C 1
ATOM 803 O O . ALA A 1 103 ? 6.023 -73.625 -48.062 1 87.69 103 ALA A O 1
ATOM 804 N N . ARG A 1 104 ? 4.586 -75.125 -47.156 1 87.56 104 ARG A N 1
ATOM 805 C CA . ARG A 1 104 ? 3.527 -74.812 -48.094 1 87.56 104 ARG A CA 1
ATOM 806 C C . ARG A 1 104 ? 3.055 -73.375 -47.875 1 87.56 104 ARG A C 1
ATOM 808 O O . ARG A 1 104 ? 2.928 -72.938 -46.719 1 87.56 104 ARG A O 1
ATOM 815 N N . LEU A 1 105 ? 2.867 -72.688 -48.875 1 84.69 105 LEU A N 1
ATOM 816 C CA . LEU A 1 105 ? 2.529 -71.25 -48.812 1 84.69 105 LEU A CA 1
ATOM 817 C C . LEU A 1 105 ? 1.287 -71.062 -47.938 1 84.69 105 LEU A C 1
ATOM 819 O O . LEU A 1 105 ? 1.266 -70.188 -47.094 1 84.69 105 LEU A O 1
ATOM 823 N N . HIS A 1 106 ? 0.221 -71.812 -48.156 1 82.19 106 HIS A N 1
ATOM 824 C CA . HIS A 1 106 ? -1.026 -71.688 -47.438 1 82.19 106 HIS A CA 1
ATOM 825 C C . HIS A 1 106 ? -0.807 -71.875 -45.938 1 82.19 106 HIS A C 1
ATOM 827 O O . HIS A 1 106 ? -1.368 -71.125 -45.125 1 82.19 106 HIS A O 1
ATOM 833 N N . HIS A 1 107 ? 0.021 -72.812 -45.562 1 86.88 107 HIS A N 1
ATOM 834 C CA . HIS A 1 107 ? 0.306 -73.062 -44.156 1 86.88 107 HIS A CA 1
ATOM 835 C C . HIS A 1 107 ? 1.107 -71.938 -43.531 1 86.88 107 HIS A C 1
ATOM 837 O O . HIS A 1 107 ? 0.806 -71.438 -42.438 1 86.88 107 HIS A O 1
ATOM 843 N N . ALA A 1 108 ? 2.1 -71.5 -44.281 1 85.38 108 ALA A N 1
ATOM 844 C CA . ALA A 1 108 ? 2.914 -70.375 -43.812 1 85.38 108 ALA A CA 1
ATOM 845 C C . ALA A 1 108 ? 2.07 -69.125 -43.625 1 85.38 108 ALA A C 1
ATOM 847 O O . ALA A 1 108 ? 2.242 -68.375 -42.656 1 85.38 108 ALA A O 1
ATOM 848 N N . VAL A 1 109 ? 1.135 -68.875 -44.562 1 85.25 109 VAL A N 1
ATOM 849 C CA . VAL A 1 109 ? 0.272 -67.688 -44.5 1 85.25 109 VAL A CA 1
ATOM 850 C C . VAL A 1 109 ? -0.653 -67.812 -43.281 1 85.25 109 VAL A C 1
ATOM 852 O O . VAL A 1 109 ? -0.892 -66.812 -42.594 1 85.25 109 VAL A O 1
ATOM 855 N N . MET A 1 110 ? -1.156 -69 -43.031 1 87.44 110 MET A N 1
ATOM 856 C CA . MET A 1 110 ? -2.033 -69.188 -41.906 1 87.44 110 MET A CA 1
ATOM 857 C C . MET A 1 110 ? -1.281 -68.938 -40.594 1 87.44 110 MET A C 1
ATOM 859 O O . MET A 1 110 ? -1.82 -68.312 -39.656 1 87.44 110 MET A O 1
ATOM 863 N N . GLU A 1 111 ? -0.065 -69.375 -40.531 1 86.94 111 GLU A N 1
ATOM 864 C CA . GLU A 1 111 ? 0.767 -69.062 -39.375 1 86.94 111 GLU A CA 1
ATOM 865 C C . GLU A 1 111 ? 1.003 -67.562 -39.188 1 86.94 111 GLU A C 1
ATOM 867 O O . GLU A 1 111 ? 0.933 -67.062 -38.062 1 86.94 111 GLU A O 1
ATOM 872 N N . HIS A 1 112 ? 1.291 -66.938 -40.312 1 85.44 112 HIS A N 1
ATOM 873 C CA . HIS A 1 112 ? 1.521 -65.5 -40.25 1 85.44 112 HIS A CA 1
ATOM 874 C C . HIS A 1 112 ? 0.247 -64.75 -39.875 1 85.44 112 HIS A C 1
ATOM 876 O O . HIS A 1 112 ? 0.301 -63.781 -39.156 1 85.44 112 HIS A O 1
ATOM 882 N N . ARG A 1 113 ? -0.902 -65.25 -40.344 1 87.25 113 ARG A N 1
ATOM 883 C CA . ARG A 1 113 ? -2.174 -64.625 -40 1 87.25 113 ARG A CA 1
ATOM 884 C C . ARG A 1 113 ? -2.41 -64.688 -38.469 1 87.25 113 ARG A C 1
ATOM 886 O O . ARG A 1 113 ? -2.814 -63.688 -37.875 1 87.25 113 ARG A O 1
ATOM 893 N N . VAL A 1 114 ? -2.084 -65.812 -37.906 1 87.81 114 VAL A N 1
ATOM 894 C CA . VAL A 1 114 ? -2.277 -66 -36.5 1 87.81 114 VAL A CA 1
ATOM 895 C C . VAL A 1 114 ? -1.31 -65.125 -35.719 1 87.81 114 VAL A C 1
ATOM 897 O O . VAL A 1 114 ? -1.7 -64.438 -34.75 1 87.81 114 VAL A O 1
ATOM 900 N N . ALA A 1 115 ? -0.063 -65.062 -36.188 1 85.31 115 ALA A N 1
ATOM 901 C CA . ALA A 1 115 ? 0.953 -64.25 -35.5 1 85.31 115 ALA A CA 1
ATOM 902 C C . ALA A 1 115 ? 0.596 -62.781 -35.562 1 85.31 115 ALA A C 1
ATOM 904 O O . ALA A 1 115 ? 0.733 -62.062 -34.594 1 85.31 115 ALA A O 1
ATOM 905 N N . LEU A 1 116 ? 0.145 -62.344 -36.688 1 86.69 116 LEU A N 1
ATOM 906 C CA . LEU A 1 116 ? -0.223 -60.938 -36.875 1 86.69 116 LEU A CA 1
ATOM 907 C C . LEU A 1 116 ? -1.451 -60.594 -36.031 1 86.69 116 LEU A C 1
ATOM 909 O O . LEU A 1 116 ? -1.549 -59.5 -35.5 1 86.69 116 LEU A O 1
ATOM 913 N N . ARG A 1 117 ? -2.379 -61.531 -36 1 87.94 117 ARG A N 1
ATOM 914 C CA . ARG A 1 117 ? -3.566 -61.312 -35.188 1 87.94 117 ARG A CA 1
ATOM 915 C C . ARG A 1 117 ? -3.195 -61.156 -33.688 1 87.94 117 ARG A C 1
ATOM 917 O O . ARG A 1 117 ? -3.758 -60.344 -33 1 87.94 117 ARG A O 1
ATOM 924 N N . GLN A 1 118 ? -2.248 -61.938 -33.25 1 86.94 118 GLN A N 1
ATOM 925 C CA . GLN A 1 118 ? -1.784 -61.875 -31.875 1 86.94 118 GLN A CA 1
ATOM 926 C C . GLN A 1 118 ? -1.1 -60.531 -31.609 1 86.94 118 GLN A C 1
ATOM 928 O O . GLN A 1 118 ? -1.323 -59.906 -30.578 1 86.94 118 GLN A O 1
ATOM 933 N N . LEU A 1 119 ? -0.276 -60.188 -32.562 1 84.88 119 LEU A N 1
ATOM 934 C CA . LEU A 1 119 ? 0.405 -58.875 -32.469 1 84.88 119 LEU A CA 1
ATOM 935 C C . LEU A 1 119 ? -0.601 -57.75 -32.438 1 84.88 119 LEU A C 1
ATOM 937 O O . LEU A 1 119 ? -0.453 -56.812 -31.641 1 84.88 119 LEU A O 1
ATOM 941 N N . LEU A 1 120 ? -1.571 -57.812 -33.281 1 86.5 120 LEU A N 1
ATOM 942 C CA . LEU A 1 120 ? -2.615 -56.812 -33.344 1 86.5 120 LEU A CA 1
ATOM 943 C C . LEU A 1 120 ? -3.352 -56.719 -32 1 86.5 120 LEU A C 1
ATOM 945 O O . LEU A 1 120 ? -3.619 -55.594 -31.516 1 86.5 120 LEU A O 1
ATOM 949 N N . ASP A 1 121 ? -3.613 -57.812 -31.375 1 87.75 121 ASP A N 1
ATOM 950 C CA . ASP A 1 121 ? -4.305 -57.812 -30.094 1 87.75 121 ASP A CA 1
ATOM 951 C C . ASP A 1 121 ? -3.459 -57.188 -29 1 87.75 121 ASP A C 1
ATOM 953 O O . ASP A 1 121 ? -3.98 -56.438 -28.156 1 87.75 121 ASP A O 1
ATOM 957 N N . ARG A 1 122 ? -2.166 -57.406 -29.047 1 85.44 122 ARG A N 1
ATOM 958 C CA . ARG A 1 122 ? -1.256 -56.812 -28.062 1 85.44 122 ARG A CA 1
ATOM 959 C C . ARG A 1 122 ? -1.21 -55.312 -28.188 1 85.44 122 ARG A C 1
ATOM 961 O O . ARG A 1 122 ? -1.2 -54.594 -27.188 1 85.44 122 ARG A O 1
ATOM 968 N N . VAL A 1 123 ? -1.196 -54.906 -29.375 1 85.25 123 VAL A N 1
ATOM 969 C CA . VAL A 1 123 ? -1.132 -53.469 -29.625 1 85.25 123 VAL A CA 1
ATOM 970 C C . VAL A 1 123 ? -2.457 -52.812 -29.234 1 85.25 123 VAL A C 1
ATOM 972 O O . VAL A 1 123 ? -2.475 -51.719 -28.625 1 85.25 123 VAL A O 1
ATOM 975 N N . LEU A 1 124 ? -3.52 -53.5 -29.578 1 86.5 124 LEU A N 1
ATOM 976 C CA . LEU A 1 124 ? -4.844 -52.969 -29.297 1 86.5 124 LEU A CA 1
ATOM 977 C C . LEU A 1 124 ? -5.082 -52.875 -27.797 1 86.5 124 LEU A C 1
ATOM 979 O O . LEU A 1 124 ? -5.82 -52 -27.328 1 86.5 124 LEU A O 1
ATOM 983 N N . CYS A 1 125 ? -4.371 -53.656 -27 1 86.81 125 CYS A N 1
ATOM 984 C CA . CYS A 1 125 ? -4.508 -53.625 -25.562 1 86.81 125 CYS A CA 1
ATOM 985 C C . CYS A 1 125 ? -3.863 -52.375 -24.969 1 86.81 125 CYS A C 1
ATOM 987 O O . CYS A 1 125 ? -4.234 -51.938 -23.891 1 86.81 125 CYS A O 1
ATOM 989 N N . LYS A 1 126 ? -2.994 -51.781 -25.672 1 85.31 126 LYS A N 1
ATOM 990 C CA . LYS A 1 126 ? -2.283 -50.594 -25.203 1 85.31 126 LYS A CA 1
ATOM 991 C C . LYS A 1 126 ? -3.07 -49.312 -25.516 1 85.31 126 LYS A C 1
ATOM 993 O O . LYS A 1 126 ? -2.814 -48.25 -24.922 1 85.31 126 LYS A O 1
ATOM 998 N N . VAL A 1 127 ? -4.004 -49.438 -26.469 1 86.31 127 VAL A N 1
ATOM 999 C CA . VAL A 1 127 ? -4.73 -48.281 -26.938 1 86.31 127 VAL A CA 1
ATOM 1000 C C . VAL A 1 127 ? -5.516 -47.625 -25.797 1 86.31 127 VAL A C 1
ATOM 1002 O O . VAL A 1 127 ? -5.434 -46.438 -25.578 1 86.31 127 VAL A O 1
ATOM 1005 N N . PRO A 1 128 ? -6.215 -48.438 -24.984 1 89.19 128 PRO A N 1
ATOM 1006 C CA . PRO A 1 128 ? -6.945 -47.812 -23.891 1 89.19 128 PRO A CA 1
ATOM 1007 C C . PRO A 1 128 ? -6.023 -47.125 -22.891 1 89.19 128 PRO A C 1
ATOM 1009 O O . PRO A 1 128 ? -6.395 -46.094 -22.297 1 89.19 128 PRO A O 1
ATOM 1012 N N . LEU A 1 129 ? -4.883 -47.688 -22.609 1 86.62 129 LEU A N 1
ATOM 1013 C CA . LEU A 1 129 ? -3.92 -47.094 -21.688 1 86.62 129 LEU A CA 1
ATOM 1014 C C . LEU A 1 129 ? -3.455 -45.75 -22.219 1 86.62 129 LEU A C 1
ATOM 1016 O O . LEU A 1 129 ? -3.369 -44.781 -21.453 1 86.62 129 LEU A O 1
ATOM 1020 N N . LEU A 1 130 ? -3.176 -45.719 -23.5 1 88.12 130 LEU A N 1
ATOM 1021 C CA . LEU A 1 130 ? -2.738 -44.469 -24.141 1 88.12 130 LEU A CA 1
ATOM 1022 C C . LEU A 1 130 ? -3.855 -43.438 -24.125 1 88.12 130 LEU A C 1
ATOM 1024 O O . LEU A 1 130 ? -3.602 -42.25 -23.922 1 88.12 130 LEU A O 1
ATOM 1028 N N . GLU A 1 131 ? -5.051 -43.938 -24.391 1 91.5 131 GLU A N 1
ATOM 1029 C CA . GLU A 1 131 ? -6.195 -43.031 -24.328 1 91.5 131 GLU A CA 1
ATOM 1030 C C . GLU A 1 131 ? -6.375 -42.438 -22.922 1 91.5 131 GLU A C 1
ATOM 1032 O O . GLU A 1 131 ? -6.664 -41.25 -22.766 1 91.5 131 GLU A O 1
ATOM 1037 N N . SER A 1 132 ? -6.227 -43.312 -21.938 1 93.06 132 SER A N 1
ATOM 1038 C CA . SER A 1 132 ? -6.316 -42.844 -20.547 1 93.06 132 SER A CA 1
ATOM 1039 C C . SER A 1 132 ? -5.219 -41.844 -20.219 1 93.06 132 SER A C 1
ATOM 1041 O O . SER A 1 132 ? -5.453 -40.875 -19.516 1 93.06 132 SER A O 1
ATOM 1043 N N . ALA A 1 133 ? -4 -42.125 -20.703 1 91.12 133 ALA A N 1
ATOM 1044 C CA . ALA A 1 133 ? -2.885 -41.219 -20.5 1 91.12 133 ALA A CA 1
ATOM 1045 C C . ALA A 1 133 ? -3.178 -39.844 -21.125 1 91.12 133 ALA A C 1
ATOM 1047 O O . ALA A 1 133 ? -2.924 -38.812 -20.516 1 91.12 133 ALA A O 1
ATOM 1048 N N . PHE A 1 134 ? -3.732 -39.844 -22.344 1 93.06 134 PHE A N 1
ATOM 1049 C CA . PHE A 1 134 ? -4.105 -38.625 -23.016 1 93.06 134 PHE A CA 1
ATOM 1050 C C . PHE A 1 134 ? -5.133 -37.844 -22.203 1 93.06 134 PHE A C 1
ATOM 1052 O O . PHE A 1 134 ? -5.02 -36.625 -22.047 1 93.06 134 PHE A O 1
ATOM 1059 N N . GLU A 1 135 ? -6.109 -38.562 -21.734 1 93.62 135 GLU A N 1
ATOM 1060 C CA . GLU A 1 135 ? -7.137 -37.906 -20.906 1 93.62 135 GLU A CA 1
ATOM 1061 C C . GLU A 1 135 ? -6.547 -37.344 -19.625 1 93.62 135 GLU A C 1
ATOM 1063 O O . GLU A 1 135 ? -6.934 -36.25 -19.188 1 93.62 135 GLU A O 1
ATOM 1068 N N . GLY A 1 136 ? -5.66 -38.094 -18.969 1 92.12 136 GLY A N 1
ATOM 1069 C CA . GLY A 1 136 ? -5 -37.625 -17.766 1 92.12 136 GLY A CA 1
ATOM 1070 C C . GLY A 1 136 ? -4.223 -36.344 -17.984 1 92.12 136 GLY A C 1
ATOM 1071 O O . GLY A 1 136 ? -4.305 -35.406 -17.172 1 92.12 136 GLY A O 1
ATOM 1072 N N . VAL A 1 137 ? -3.502 -36.25 -19.062 1 93.81 137 VAL A N 1
ATOM 1073 C CA . VAL A 1 137 ? -2.721 -35.062 -19.391 1 93.81 137 VAL A CA 1
ATOM 1074 C C . VAL A 1 137 ? -3.656 -33.906 -19.688 1 93.81 137 VAL A C 1
ATOM 1076 O O . VAL A 1 137 ? -3.418 -32.781 -19.219 1 93.81 137 VAL A O 1
ATOM 1079 N N . SER A 1 138 ? -4.73 -34.156 -20.422 1 94.31 138 SER A N 1
ATOM 1080 C CA . SER A 1 138 ? -5.707 -33.125 -20.75 1 94.31 138 SER A CA 1
ATOM 1081 C C . SER A 1 138 ? -6.383 -32.594 -19.484 1 94.31 138 SER A C 1
ATOM 1083 O O . SER A 1 138 ? -6.617 -31.375 -19.359 1 94.31 138 SER A O 1
ATOM 1085 N N . GLU A 1 139 ? -6.688 -33.469 -18.625 1 93.56 139 GLU A N 1
ATOM 1086 C CA . GLU A 1 139 ? -7.289 -33.062 -17.359 1 93.56 139 GLU A CA 1
ATOM 1087 C C . GLU A 1 139 ? -6.332 -32.188 -16.547 1 93.56 139 GLU A C 1
ATOM 1089 O O . GLU A 1 139 ? -6.738 -31.203 -15.938 1 93.56 139 GLU A O 1
ATOM 1094 N N . THR A 1 140 ? -5.117 -32.625 -16.438 1 94.06 140 THR A N 1
ATOM 1095 C CA . THR A 1 140 ? -4.113 -31.844 -15.711 1 94.06 140 THR A CA 1
ATOM 1096 C C . THR A 1 140 ? -3.955 -30.453 -16.312 1 94.06 140 THR A C 1
ATOM 1098 O O . THR A 1 140 ? -3.818 -29.469 -15.57 1 94.06 140 THR A O 1
ATOM 1101 N N . LEU A 1 141 ? -3.955 -30.391 -17.641 1 94.38 141 LEU A N 1
ATOM 1102 C CA . LEU A 1 141 ? -3.871 -29.109 -18.344 1 94.38 141 LEU A CA 1
ATOM 1103 C C . LEU A 1 141 ? -5.051 -28.219 -17.969 1 94.38 141 LEU A C 1
ATOM 1105 O O . LEU A 1 141 ? -4.871 -27.031 -17.688 1 94.38 141 LEU A O 1
ATOM 1109 N N . SER A 1 142 ? -6.234 -28.766 -17.953 1 96.19 142 SER A N 1
ATOM 1110 C CA . SER A 1 142 ? -7.434 -28.016 -17.578 1 96.19 142 SER A CA 1
ATOM 1111 C C . SER A 1 142 ? -7.355 -27.531 -16.141 1 96.19 142 SER A C 1
ATOM 1113 O O . SER A 1 142 ? -7.691 -26.375 -15.844 1 96.19 142 SER A O 1
ATOM 1115 N N . GLN A 1 143 ? -6.926 -28.438 -15.281 1 94.69 143 GLN A N 1
ATOM 1116 C CA . GLN A 1 143 ? -6.785 -28.078 -13.875 1 94.69 143 GLN A CA 1
ATOM 1117 C C . GLN A 1 143 ? -5.746 -26.969 -13.695 1 94.69 143 GLN A C 1
ATOM 1119 O O . GLN A 1 143 ? -5.898 -26.109 -12.828 1 94.69 143 GLN A O 1
ATOM 1124 N N . LEU A 1 144 ? -4.684 -27.047 -14.445 1 95 144 LEU A N 1
ATOM 1125 C CA . LEU A 1 144 ? -3.648 -26.016 -14.398 1 95 144 LEU A CA 1
ATOM 1126 C C . LEU A 1 144 ? -4.23 -24.641 -14.734 1 95 144 LEU A C 1
ATOM 1128 O O . LEU A 1 144 ? -3.943 -23.656 -14.047 1 95 144 LEU A O 1
ATOM 1132 N N . HIS A 1 145 ? -5.113 -24.578 -15.727 1 96.56 145 HIS A N 1
ATOM 1133 C CA . HIS A 1 145 ? -5.73 -23.328 -16.109 1 96.56 145 HIS A CA 1
ATOM 1134 C C . HIS A 1 145 ? -6.68 -22.812 -15.031 1 96.56 145 HIS A C 1
ATOM 1136 O O . HIS A 1 145 ? -6.762 -21.609 -14.789 1 96.56 145 HIS A O 1
ATOM 1142 N N . LEU A 1 146 ? -7.348 -23.734 -14.398 1 96.19 146 LEU A N 1
ATOM 1143 C CA . LEU A 1 146 ? -8.234 -23.344 -13.305 1 96.19 146 LEU A CA 1
ATOM 1144 C C . LEU A 1 146 ? -7.438 -22.781 -12.133 1 96.19 146 LEU A C 1
ATOM 1146 O O . LEU A 1 146 ? -7.828 -21.781 -11.531 1 96.19 146 LEU A O 1
ATOM 1150 N N . SER A 1 147 ? -6.348 -23.469 -11.82 1 94.56 147 SER A N 1
ATOM 1151 C CA . SER A 1 147 ? -5.48 -23 -10.742 1 94.56 147 SER A CA 1
ATOM 1152 C C . SER A 1 147 ? -4.902 -21.625 -11.047 1 94.56 147 SER A C 1
ATOM 1154 O O . SER A 1 147 ? -4.793 -20.781 -10.156 1 94.56 147 SER A O 1
ATOM 1156 N N . ARG A 1 148 ? -4.484 -21.438 -12.273 1 96.62 148 ARG A N 1
ATOM 1157 C CA . ARG A 1 148 ? -3.979 -20.141 -12.695 1 96.62 148 ARG A CA 1
ATOM 1158 C C . ARG A 1 148 ? -5.031 -19.047 -12.492 1 96.62 148 ARG A C 1
ATOM 1160 O O . ARG A 1 148 ? -4.73 -17.984 -11.961 1 96.62 148 ARG A O 1
ATOM 1167 N N . ASP A 1 149 ? -6.246 -19.266 -12.914 1 97.75 149 ASP A N 1
ATOM 1168 C CA . ASP A 1 149 ? -7.332 -18.297 -12.789 1 97.75 149 ASP A CA 1
ATOM 1169 C C . ASP A 1 149 ? -7.617 -17.984 -11.32 1 97.75 149 ASP A C 1
ATOM 1171 O O . ASP A 1 149 ? -7.875 -16.828 -10.969 1 97.75 149 ASP A O 1
ATOM 1175 N N . GLU A 1 150 ? -7.59 -19 -10.539 1 96.94 150 GLU A N 1
ATOM 1176 C CA . GLU A 1 150 ? -7.809 -18.812 -9.109 1 96.94 150 GLU A CA 1
ATOM 1177 C C . GLU A 1 1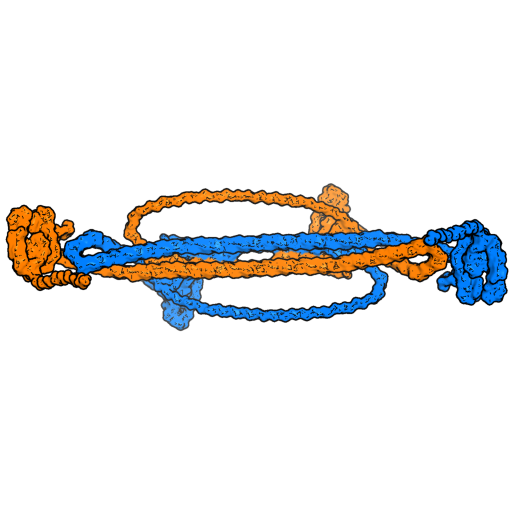50 ? -6.703 -17.953 -8.492 1 96.94 150 GLU A C 1
ATOM 1179 O O . GLU A 1 150 ? -6.977 -17.062 -7.688 1 96.94 150 GLU A O 1
ATOM 1184 N N . ALA A 1 151 ? -5.473 -18.328 -8.812 1 96.62 151 ALA A N 1
ATOM 1185 C CA . ALA A 1 151 ? -4.34 -17.547 -8.32 1 96.62 151 ALA A CA 1
ATOM 1186 C C . ALA A 1 151 ? -4.414 -16.109 -8.789 1 96.62 151 ALA A C 1
ATOM 1188 O O . ALA A 1 151 ? -4.152 -15.18 -8.023 1 96.62 151 ALA A O 1
ATOM 1189 N N . GLU A 1 152 ? -4.742 -15.891 -10.086 1 97.81 152 GLU A N 1
ATOM 1190 C CA . GLU A 1 152 ? -4.883 -14.547 -10.641 1 97.81 152 GLU A CA 1
ATOM 1191 C C . GLU A 1 152 ? -5.961 -13.758 -9.898 1 97.81 152 GLU A C 1
ATOM 1193 O O . GLU A 1 152 ? -5.77 -12.578 -9.586 1 97.81 152 GLU A O 1
ATOM 1198 N N . HIS A 1 153 ? -7.066 -14.406 -9.641 1 97.44 153 HIS A N 1
ATOM 1199 C CA . HIS A 1 153 ? -8.156 -13.773 -8.906 1 97.44 153 HIS A CA 1
ATOM 1200 C C . HIS A 1 153 ? -7.719 -13.398 -7.492 1 97.44 153 HIS A C 1
ATOM 1202 O O . HIS A 1 153 ? -8 -12.297 -7.02 1 97.44 153 HIS A O 1
ATOM 1208 N N . SER A 1 154 ? -7.004 -14.266 -6.891 1 97 154 SER A N 1
ATOM 1209 C CA . SER A 1 154 ? -6.523 -14.031 -5.535 1 97 154 SER A CA 1
ATOM 1210 C C . SER A 1 154 ? -5.555 -12.852 -5.492 1 97 154 SER A C 1
ATOM 1212 O O . SER A 1 154 ? -5.625 -12.016 -4.59 1 97 154 SER A O 1
ATOM 1214 N N . ILE A 1 155 ? -4.652 -12.797 -6.48 1 97.44 155 ILE A N 1
ATOM 1215 C CA . ILE A 1 155 ? -3.715 -11.68 -6.578 1 97.44 155 ILE A CA 1
ATOM 1216 C C . ILE A 1 155 ? -4.484 -10.375 -6.738 1 97.44 155 ILE A C 1
ATOM 1218 O O . ILE A 1 155 ? -4.266 -9.422 -5.984 1 97.44 155 ILE A O 1
ATOM 1222 N N . THR A 1 156 ? -5.43 -10.305 -7.668 1 97.31 156 THR A N 1
ATOM 1223 C CA . THR A 1 156 ? -6.18 -9.094 -7.984 1 97.31 156 THR A CA 1
ATOM 1224 C C . THR A 1 156 ? -6.992 -8.633 -6.773 1 97.31 156 THR A C 1
ATOM 1226 O O . THR A 1 156 ? -7.023 -7.441 -6.461 1 97.31 156 THR A O 1
ATOM 1229 N N . MET A 1 157 ? -7.551 -9.602 -6.078 1 97.25 157 MET A N 1
ATOM 1230 C CA . MET A 1 157 ? -8.359 -9.273 -4.91 1 97.25 157 MET A CA 1
ATOM 1231 C C . MET A 1 157 ? -7.496 -8.727 -3.781 1 97.25 157 MET A C 1
ATOM 1233 O O . MET A 1 157 ? -7.859 -7.742 -3.133 1 97.25 157 MET A O 1
ATOM 1237 N N . SER A 1 158 ? -6.402 -9.391 -3.521 1 97.12 158 SER A N 1
ATOM 1238 C CA . SER A 1 158 ? -5.492 -8.953 -2.469 1 97.12 158 SER A CA 1
ATOM 1239 C C . SER A 1 158 ? -4.973 -7.543 -2.74 1 97.12 158 SER A C 1
ATOM 1241 O O . SER A 1 158 ? -4.945 -6.703 -1.839 1 97.12 158 SER A O 1
ATOM 1243 N N . PHE A 1 159 ? -4.629 -7.238 -3.982 1 97.81 159 PHE A N 1
ATOM 1244 C CA . PHE A 1 159 ? -4.059 -5.938 -4.312 1 97.81 159 PHE A CA 1
ATOM 1245 C C . PHE A 1 159 ? -5.145 -4.871 -4.387 1 97.81 159 PHE A C 1
ATOM 1247 O O . PHE A 1 159 ? -4.887 -3.695 -4.125 1 97.81 159 PHE A O 1
ATOM 1254 N N . ALA A 1 160 ? -6.375 -5.254 -4.742 1 97 160 ALA A N 1
ATOM 1255 C CA . ALA A 1 160 ? -7.5 -4.324 -4.66 1 97 160 ALA A CA 1
ATOM 1256 C C . ALA A 1 160 ? -7.738 -3.881 -3.221 1 97 160 ALA A C 1
ATOM 1258 O O . ALA A 1 160 ? -8.039 -2.713 -2.967 1 97 160 ALA A O 1
ATOM 1259 N N . GLY A 1 161 ? -7.59 -4.836 -2.34 1 96.62 161 GLY A N 1
ATOM 1260 C CA . GLY A 1 161 ? -7.711 -4.496 -0.93 1 96.62 161 GLY A CA 1
ATOM 1261 C C . GLY A 1 161 ? -6.648 -3.521 -0.457 1 96.62 161 GLY A C 1
ATOM 1262 O O . GLY A 1 161 ? -6.945 -2.596 0.302 1 96.62 161 GLY A O 1
ATOM 1263 N N . LEU A 1 162 ? -5.441 -3.73 -0.861 1 97.44 162 LEU A N 1
ATOM 1264 C CA . LEU A 1 162 ? -4.344 -2.836 -0.507 1 97.44 162 LEU A CA 1
ATOM 1265 C C . LEU A 1 162 ? -4.559 -1.451 -1.11 1 97.44 162 LEU A C 1
ATOM 1267 O O . LEU A 1 162 ? -4.312 -0.438 -0.451 1 97.44 162 LEU A O 1
ATOM 1271 N N . GLN A 1 163 ? -5.031 -1.397 -2.371 1 97.75 163 GLN A N 1
ATOM 1272 C CA . GLN A 1 163 ? -5.32 -0.133 -3.039 1 97.75 163 GLN A CA 1
ATOM 1273 C C . GLN A 1 163 ? -6.398 0.648 -2.291 1 97.75 163 GLN A C 1
ATOM 1275 O O . GLN A 1 163 ? -6.293 1.866 -2.135 1 97.75 163 GLN A O 1
ATOM 1280 N N . ALA A 1 164 ? -7.391 -0.007 -1.845 1 97.44 164 ALA A N 1
ATOM 1281 C CA . ALA A 1 164 ? -8.469 0.623 -1.083 1 97.44 164 ALA A CA 1
ATOM 1282 C C . ALA A 1 164 ? -7.949 1.182 0.239 1 97.44 164 ALA A C 1
ATOM 1284 O O . ALA A 1 164 ? -8.344 2.273 0.655 1 97.44 164 ALA A O 1
ATOM 1285 N N . ALA A 1 165 ? -7.09 0.418 0.877 1 97.31 165 ALA A N 1
ATOM 1286 C CA . ALA A 1 165 ? -6.492 0.878 2.129 1 97.31 165 ALA A CA 1
ATOM 1287 C C . ALA A 1 165 ? -5.664 2.141 1.909 1 97.31 165 ALA A C 1
ATOM 1289 O O . ALA A 1 165 ? -5.711 3.07 2.717 1 97.31 165 ALA A O 1
ATOM 1290 N N . LEU A 1 166 ? -4.91 2.201 0.809 1 97.62 166 LEU A N 1
ATOM 1291 C CA . LEU A 1 166 ? -4.105 3.367 0.464 1 97.62 166 LEU A CA 1
ATOM 1292 C C . LEU A 1 166 ? -4.984 4.594 0.256 1 97.62 166 LEU A C 1
ATOM 1294 O O . LEU A 1 166 ? -4.688 5.672 0.774 1 97.62 166 LEU A O 1
ATOM 1298 N N . GLU A 1 167 ? -6.066 4.422 -0.464 1 97.62 167 GLU A N 1
ATOM 1299 C CA . GLU A 1 167 ? -6.988 5.52 -0.739 1 97.62 167 GLU A CA 1
ATOM 1300 C C . GLU A 1 167 ? -7.652 6.012 0.542 1 97.62 167 GLU A C 1
ATOM 1302 O O . GLU A 1 167 ? -7.785 7.219 0.752 1 97.62 167 GLU A O 1
ATOM 1307 N N . THR A 1 168 ? -8.094 5.074 1.341 1 97.88 168 THR A N 1
ATOM 1308 C CA . THR A 1 168 ? -8.719 5.426 2.611 1 97.88 168 THR A CA 1
ATOM 1309 C C . THR A 1 168 ? -7.762 6.23 3.482 1 97.88 168 THR A C 1
ATOM 1311 O O . THR A 1 168 ? -8.133 7.273 4.023 1 97.88 168 THR A O 1
ATOM 1314 N N . ARG A 1 169 ? -6.488 5.773 3.607 1 97.88 169 ARG A N 1
ATOM 1315 C CA . ARG A 1 169 ? -5.508 6.449 4.449 1 97.88 169 ARG A CA 1
ATOM 1316 C C . ARG A 1 169 ? -5.168 7.828 3.898 1 97.88 169 ARG A C 1
ATOM 1318 O O . ARG A 1 169 ? -5.07 8.797 4.652 1 97.88 169 ARG A O 1
ATOM 1325 N N . GLN A 1 170 ? -4.977 7.91 2.588 1 97.56 170 GLN A N 1
ATOM 1326 C CA . GLN A 1 170 ? -4.707 9.195 1.958 1 97.56 170 GLN A CA 1
ATOM 1327 C C . GLN A 1 170 ? -5.812 10.203 2.271 1 97.56 170 GLN A C 1
ATOM 1329 O O . GLN A 1 170 ? -5.535 11.344 2.641 1 97.56 170 GLN A O 1
ATOM 1334 N N . ASN A 1 171 ? -7.074 9.766 2.117 1 97.94 171 ASN A N 1
ATOM 1335 C CA . ASN A 1 171 ? -8.211 10.641 2.381 1 97.94 171 ASN A CA 1
ATOM 1336 C C . ASN A 1 171 ? -8.281 11.047 3.85 1 97.94 171 ASN A C 1
ATOM 1338 O O . ASN A 1 171 ? -8.617 12.195 4.164 1 97.94 171 ASN A O 1
ATOM 1342 N N . GLN A 1 172 ? -7.93 10.125 4.699 1 97.69 172 GLN A N 1
ATOM 1343 C CA . GLN A 1 172 ? -7.902 10.43 6.125 1 97.69 172 GLN A CA 1
ATOM 1344 C C . GLN A 1 172 ? -6.883 11.523 6.434 1 97.69 172 GLN A C 1
ATOM 1346 O O . GLN A 1 172 ? -7.164 12.445 7.207 1 97.69 172 GLN A O 1
ATOM 1351 N N . LEU A 1 173 ? -5.715 11.398 5.855 1 97.31 173 LEU A N 1
ATOM 1352 C CA . LEU A 1 173 ? -4.652 12.375 6.086 1 97.31 173 LEU A CA 1
ATOM 1353 C C . LEU A 1 173 ? -5.027 13.734 5.504 1 97.31 173 LEU A C 1
ATOM 1355 O O . LEU A 1 173 ? -4.793 14.766 6.129 1 97.31 173 LEU A O 1
ATOM 1359 N N . LEU A 1 174 ? -5.645 13.727 4.297 1 97.81 174 LEU A N 1
ATOM 1360 C CA . LEU A 1 174 ? -6.074 14.977 3.676 1 97.81 174 LEU A CA 1
ATOM 1361 C C . LEU A 1 174 ? -7.176 15.641 4.492 1 97.81 174 LEU A C 1
ATOM 1363 O O . LEU A 1 174 ? -7.188 16.859 4.656 1 97.81 174 LEU A O 1
ATOM 1367 N N . ASP A 1 175 ? -8.062 14.812 5.008 1 97.62 175 ASP A N 1
ATOM 1368 C CA . ASP A 1 175 ? -9.125 15.336 5.867 1 97.62 175 ASP A CA 1
ATOM 1369 C C . ASP A 1 175 ? -8.547 15.93 7.148 1 97.62 175 ASP A C 1
ATOM 1371 O O . ASP A 1 175 ? -8.984 17 7.594 1 97.62 175 ASP A O 1
ATOM 1375 N N . ALA A 1 176 ? -7.625 15.234 7.711 1 96.06 176 ALA A N 1
ATOM 1376 C CA . ALA A 1 176 ? -6.977 15.727 8.93 1 96.06 176 ALA A CA 1
ATOM 1377 C C . ALA A 1 176 ? -6.238 17.031 8.664 1 96.06 176 ALA A C 1
ATOM 1379 O O . ALA A 1 176 ? -6.289 17.969 9.477 1 96.06 176 ALA A O 1
ATOM 1380 N N . LEU A 1 177 ? -5.539 17.109 7.523 1 96.25 177 LEU A N 1
ATOM 1381 C CA . LEU A 1 177 ? -4.832 18.312 7.113 1 96.25 177 LEU A CA 1
ATOM 1382 C C . LEU A 1 177 ? -5.801 19.484 6.957 1 96.25 177 LEU A C 1
ATOM 1384 O O . LEU A 1 177 ? -5.562 20.562 7.492 1 96.25 177 LEU A O 1
ATOM 1388 N N . ASP A 1 178 ? -6.941 19.219 6.281 1 96.94 178 ASP A N 1
ATOM 1389 C CA . ASP A 1 178 ? -7.938 20.25 6.039 1 96.94 178 ASP A CA 1
ATOM 1390 C C . ASP A 1 178 ? -8.578 20.719 7.344 1 96.94 178 ASP A C 1
ATOM 1392 O O . ASP A 1 178 ? -8.805 21.906 7.543 1 96.94 178 ASP A O 1
ATOM 1396 N N . SER A 1 179 ? -8.852 19.797 8.203 1 96.12 179 SER A N 1
ATOM 1397 C CA . SER A 1 179 ? -9.461 20.141 9.484 1 96.12 179 SER A CA 1
ATOM 1398 C C . SER A 1 179 ? -8.523 20.984 10.336 1 96.12 179 SER A C 1
ATOM 1400 O O . SER A 1 179 ? -8.945 21.984 10.93 1 96.12 179 SER A O 1
ATOM 1402 N N . ALA A 1 180 ? -7.25 20.578 10.391 1 93.25 180 ALA A N 1
ATOM 1403 C CA . ALA A 1 180 ? -6.262 21.344 11.148 1 93.25 180 ALA A CA 1
ATOM 1404 C C . ALA A 1 180 ? -6.098 22.75 10.586 1 93.25 180 ALA A C 1
ATOM 1406 O O . ALA A 1 180 ? -6.059 23.719 11.344 1 93.25 180 ALA A O 1
ATOM 1407 N N . CYS A 1 181 ? -6.035 22.844 9.266 1 95.12 181 CYS A N 1
ATOM 1408 C CA . CYS A 1 181 ? -5.883 24.141 8.617 1 95.12 181 CYS A CA 1
ATOM 1409 C C . CYS A 1 181 ? -7.117 25 8.836 1 95.12 181 CYS A C 1
ATOM 1411 O O . CYS A 1 181 ? -7 26.203 9.078 1 95.12 181 CYS A O 1
ATOM 1413 N N . LYS A 1 182 ? -8.281 24.406 8.766 1 95.69 182 LYS A N 1
ATOM 1414 C CA . LYS A 1 182 ? -9.531 25.141 8.945 1 95.69 182 LYS A CA 1
ATOM 1415 C C . LYS A 1 182 ? -9.625 25.734 10.344 1 95.69 182 LYS A C 1
ATOM 1417 O O . LYS A 1 182 ? -9.977 26.906 10.5 1 95.69 182 LYS A O 1
ATOM 1422 N N . THR A 1 183 ? -9.32 25 11.336 1 93.38 183 THR A N 1
ATOM 1423 C CA . THR A 1 183 ? -9.367 25.469 12.719 1 93.38 183 THR A CA 1
ATOM 1424 C C . THR A 1 183 ? -8.422 26.641 12.93 1 93.38 183 THR A C 1
ATOM 1426 O O . THR A 1 183 ? -8.82 27.672 13.492 1 93.38 183 THR A O 1
ATOM 1429 N N . LYS A 1 184 ? -7.18 26.547 12.469 1 93.31 184 LYS A N 1
ATOM 1430 C CA . LYS A 1 184 ? -6.188 27.609 12.617 1 93.31 184 LYS A CA 1
ATOM 1431 C C . LYS A 1 184 ? -6.578 28.844 11.805 1 93.31 184 LYS A C 1
ATOM 1433 O O . LYS A 1 184 ? -6.457 29.969 12.281 1 93.31 184 LYS A O 1
ATOM 1438 N N . SER A 1 185 ? -7.086 28.578 10.555 1 95.69 185 SER A N 1
ATOM 1439 C CA . SER A 1 185 ? -7.469 29.672 9.672 1 95.69 185 SER A CA 1
ATOM 1440 C C . SER A 1 185 ? -8.648 30.453 10.234 1 95.69 185 SER A C 1
ATOM 1442 O O . SER A 1 185 ? -8.703 31.688 10.109 1 95.69 185 SER A O 1
ATOM 1444 N N . GLU A 1 186 ? -9.57 29.734 10.828 1 95.06 186 GLU A N 1
ATOM 1445 C CA . GLU A 1 186 ? -10.734 30.391 11.406 1 95.06 186 GLU A CA 1
ATOM 1446 C C . GLU A 1 186 ? -10.344 31.312 12.562 1 95.06 186 GLU A C 1
ATOM 1448 O O . GLU A 1 186 ? -10.82 32.438 12.648 1 95.06 186 GLU A O 1
ATOM 1453 N N . SER A 1 187 ? -9.492 30.828 13.383 1 93.5 187 SER A N 1
ATOM 1454 C CA . SER A 1 187 ? -9.008 31.641 14.508 1 93.5 187 SER A CA 1
ATOM 1455 C C . SER A 1 187 ? -8.289 32.875 14.023 1 93.5 187 SER A C 1
ATOM 1457 O O . SER A 1 187 ? -8.539 34 14.523 1 93.5 187 SER A O 1
ATOM 1459 N N . LEU A 1 188 ? -7.414 32.781 13.055 1 94.44 188 LEU A N 1
ATOM 1460 C CA . LEU A 1 188 ? -6.641 33.875 12.516 1 94.44 188 LEU A CA 1
ATOM 1461 C C . LEU A 1 188 ? -7.535 34.844 11.75 1 94.44 188 LEU A C 1
ATOM 1463 O O . LEU A 1 188 ? -7.359 36.062 11.844 1 94.44 188 LEU A O 1
ATOM 1467 N N . ARG A 1 189 ? -8.531 34.312 11.023 1 94.75 189 ARG A N 1
ATOM 1468 C CA . ARG A 1 189 ? -9.469 35.125 10.289 1 94.75 189 ARG A CA 1
ATOM 1469 C C . ARG A 1 189 ? -10.32 35.969 11.242 1 94.75 189 ARG A C 1
ATOM 1471 O O . ARG A 1 189 ? -10.547 37.156 11.008 1 94.75 189 ARG A O 1
ATOM 1478 N N . ASP A 1 190 ? -10.758 35.344 12.312 1 94.38 190 ASP A N 1
ATOM 1479 C CA . ASP A 1 190 ? -11.508 36.062 13.336 1 94.38 190 ASP A CA 1
ATOM 1480 C C . ASP A 1 190 ? -10.688 37.25 13.898 1 94.38 190 ASP A C 1
ATOM 1482 O O . ASP A 1 190 ? -11.203 38.344 14.055 1 94.38 190 ASP A O 1
ATOM 1486 N N . GLN A 1 191 ? -9.461 36.969 14.195 1 92.75 191 GLN A N 1
ATOM 1487 C CA . GLN A 1 191 ? -8.57 38 14.719 1 92.75 191 GLN A CA 1
ATOM 1488 C C . GLN A 1 191 ? -8.383 39.125 13.703 1 92.75 191 GLN A C 1
ATOM 1490 O O . GLN A 1 191 ? -8.414 40.312 14.062 1 92.75 191 GLN A O 1
ATOM 1495 N N . SER A 1 192 ? -8.164 38.688 12.445 1 94.31 192 SER A N 1
ATOM 1496 C CA . SER A 1 192 ? -7.969 39.688 11.383 1 94.31 192 SER A CA 1
ATOM 1497 C C . SER A 1 192 ? -9.18 40.594 11.242 1 94.31 192 SER A C 1
ATOM 1499 O O . SER A 1 192 ? -9.039 41.812 11.086 1 94.31 192 SER A O 1
ATOM 1501 N N . GLU A 1 193 ? -10.359 40.031 11.32 1 93.5 193 GLU A N 1
ATOM 1502 C CA . GLU A 1 193 ? -11.594 40.812 11.227 1 93.5 193 GLU A CA 1
ATOM 1503 C C . GLU A 1 193 ? -11.758 41.719 12.43 1 93.5 193 GLU A C 1
ATOM 1505 O O . GLU A 1 193 ? -12.164 42.875 12.281 1 93.5 193 GLU A O 1
ATOM 1510 N N . GLU A 1 194 ? -11.414 41.219 13.609 1 91.56 194 GLU A N 1
ATOM 1511 C CA . GLU A 1 194 ? -11.469 42.031 14.82 1 91.56 194 GLU A CA 1
ATOM 1512 C C . GLU A 1 194 ? -10.531 43.25 14.727 1 91.56 194 GLU A C 1
ATOM 1514 O O . GLU A 1 194 ? -10.914 44.375 15.047 1 91.56 194 GLU A O 1
ATOM 1519 N N . LEU A 1 195 ? -9.305 42.938 14.258 1 91.94 195 LEU A N 1
ATOM 1520 C CA . LEU A 1 195 ? -8.305 44 14.117 1 91.94 195 LEU A CA 1
ATOM 1521 C C . LEU A 1 195 ? -8.734 45.031 13.07 1 91.94 195 LEU A C 1
ATOM 1523 O O . LEU A 1 195 ? -8.602 46.25 13.281 1 91.94 195 LEU A O 1
ATOM 1527 N N . SER A 1 196 ? -9.312 44.562 11.984 1 93 196 SER A N 1
ATOM 1528 C CA . SER A 1 196 ? -9.766 45.438 10.914 1 93 196 SER A CA 1
ATOM 1529 C C . SER A 1 196 ? -10.914 46.312 11.367 1 93 196 SER A C 1
ATOM 1531 O O . SER A 1 196 ? -10.945 47.531 11.062 1 93 196 SER A O 1
ATOM 1533 N N . GLU A 1 197 ? -11.844 45.781 12.094 1 90.12 197 GLU A N 1
ATOM 1534 C CA . GLU A 1 197 ? -12.969 46.531 12.625 1 90.12 197 GLU A CA 1
ATOM 1535 C C . GLU A 1 197 ? -12.5 47.594 13.633 1 90.12 197 GLU A C 1
ATOM 1537 O O . GLU A 1 197 ? -12.945 48.75 13.594 1 90.12 197 GLU A O 1
ATOM 1542 N N . TYR A 1 198 ? -11.578 47.125 14.445 1 88.31 198 TYR A N 1
ATOM 1543 C CA . TYR A 1 198 ? -11.039 48.031 15.453 1 88.31 198 TYR A CA 1
ATOM 1544 C C . TYR A 1 198 ? -10.289 49.188 14.805 1 88.31 198 TYR A C 1
ATOM 1546 O O . TYR A 1 198 ? -10.461 50.344 15.195 1 88.31 198 TYR A O 1
ATOM 1554 N N . LEU A 1 199 ? -9.492 48.875 13.828 1 90.12 199 LEU A N 1
ATOM 1555 C CA . LEU A 1 199 ? -8.742 49.906 13.102 1 90.12 199 LEU A CA 1
ATOM 1556 C C . LEU A 1 199 ? -9.688 50.906 12.414 1 90.12 199 LEU A C 1
ATOM 1558 O O . LEU A 1 199 ? -9.461 52.094 12.453 1 90.12 199 LEU A O 1
ATOM 1562 N N . SER A 1 200 ? -10.734 50.375 11.828 1 90.62 200 SER A N 1
ATOM 1563 C CA . SER A 1 200 ? -11.719 51.25 11.156 1 90.62 200 SER A CA 1
ATOM 1564 C C . SER A 1 200 ? -12.422 52.156 12.141 1 90.62 200 SER A C 1
ATOM 1566 O O . SER A 1 200 ? -12.641 53.344 11.852 1 90.62 200 SER A O 1
ATOM 1568 N N . GLU A 1 201 ? -12.711 51.625 13.273 1 85.38 201 GLU A N 1
ATOM 1569 C CA . GLU A 1 201 ? -13.367 52.406 14.312 1 85.38 201 GLU A CA 1
ATOM 1570 C C . GLU A 1 201 ? -12.453 53.531 14.82 1 85.38 201 GLU A C 1
ATOM 1572 O O . GLU A 1 201 ? -12.891 54.688 14.984 1 85.38 201 GLU A O 1
ATOM 1577 N N . ILE A 1 202 ? -11.219 53.125 15.078 1 85.38 202 ILE A N 1
ATOM 1578 C CA . ILE A 1 202 ? -10.258 54.094 15.586 1 85.38 202 ILE A CA 1
ATOM 1579 C C . ILE A 1 202 ? -10.039 55.188 14.547 1 85.38 202 ILE A C 1
ATOM 1581 O O . ILE A 1 202 ? -10.031 56.375 14.883 1 85.38 202 ILE A O 1
ATOM 1585 N N . ARG A 1 203 ? -9.938 54.844 13.32 1 87.12 203 ARG A N 1
ATOM 1586 C CA . ARG A 1 203 ? -9.703 55.812 12.258 1 87.12 203 ARG A CA 1
ATOM 1587 C C . ARG A 1 203 ? -10.891 56.75 12.109 1 87.12 203 ARG A C 1
ATOM 1589 O O . ARG A 1 203 ? -10.719 57.969 11.969 1 87.12 203 ARG A O 1
ATOM 1596 N N . SER A 1 204 ? -1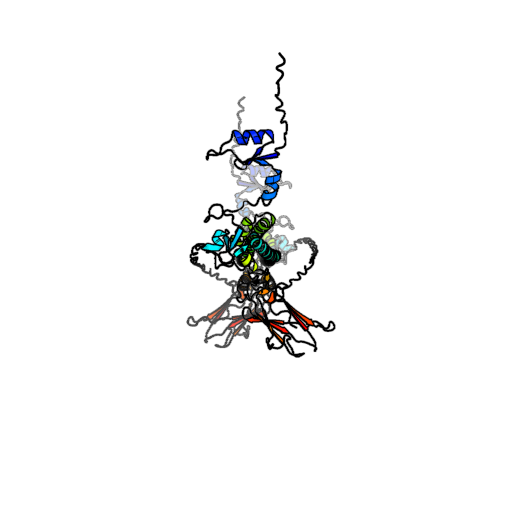2.055 56.281 12.172 1 87.31 204 SER A N 1
ATOM 1597 C CA . SER A 1 204 ? -13.258 57.094 12.062 1 87.31 204 SER A CA 1
ATOM 1598 C C . SER A 1 204 ? -13.375 58.062 13.227 1 87.31 204 SER A C 1
ATOM 1600 O O . SER A 1 204 ? -13.688 59.25 13.031 1 87.31 204 SER A O 1
ATOM 1602 N N . SER A 1 205 ? -13.086 57.5 14.43 1 84.62 205 SER A N 1
ATOM 1603 C CA . SER A 1 205 ? -13.148 58.344 15.617 1 84.62 205 SER A CA 1
ATOM 1604 C C . SER A 1 205 ? -12.102 59.469 15.562 1 84.62 205 SER A C 1
ATOM 1606 O O . SER A 1 205 ? -12.383 60.594 15.898 1 84.62 205 SER A O 1
ATOM 1608 N N . CYS A 1 206 ? -10.914 59.094 15.141 1 85 206 CYS A N 1
ATOM 1609 C CA . CYS A 1 206 ? -9.836 60.062 15.055 1 85 206 CYS A CA 1
ATOM 1610 C C . CYS A 1 206 ? -10.148 61.125 14.008 1 85 206 CYS A C 1
ATOM 1612 O O . CYS A 1 206 ? -9.883 62.312 14.227 1 85 206 CYS A O 1
ATOM 1614 N N . GLU A 1 207 ? -10.688 60.75 12.961 1 86 207 GLU A N 1
ATOM 1615 C CA . GLU A 1 207 ? -11.062 61.719 11.914 1 86 207 GLU A CA 1
ATOM 1616 C C . GLU A 1 207 ? -12.133 62.688 12.406 1 86 207 GLU A C 1
ATOM 1618 O O . GLU A 1 207 ? -12.062 63.875 12.141 1 86 207 GLU A O 1
ATOM 1623 N N . PHE A 1 208 ? -13.086 62.156 13.086 1 85.44 208 PHE A N 1
ATOM 1624 C CA . PHE A 1 208 ? -14.172 62.969 13.617 1 85.44 208 PHE A CA 1
ATOM 1625 C C . PHE A 1 208 ? -13.648 64 14.594 1 85.44 208 PHE A C 1
ATOM 1627 O O . PHE A 1 208 ? -14 65.188 14.5 1 85.44 208 PHE A O 1
ATOM 1634 N N . VAL A 1 209 ? -12.812 63.562 15.469 1 86.31 209 VAL A N 1
ATOM 1635 C CA . VAL A 1 209 ? -12.273 64.438 16.5 1 86.31 209 VAL A CA 1
ATOM 1636 C C . VAL A 1 209 ? -11.344 65.438 15.859 1 86.31 209 VAL A C 1
ATOM 1638 O O . VAL A 1 209 ? -11.383 66.625 16.219 1 86.31 209 VAL A O 1
ATOM 1641 N N . SER A 1 210 ? -10.531 65.062 14.938 1 88.06 210 SER A N 1
ATOM 1642 C CA . SER A 1 210 ? -9.633 65.938 14.234 1 88.06 210 SER A CA 1
ATOM 1643 C C . SER A 1 210 ? -10.414 67.062 13.516 1 88.06 210 SER A C 1
ATOM 1645 O O . SER A 1 210 ? -10.023 68.188 13.539 1 88.06 210 SER A O 1
ATOM 1647 N N . ARG A 1 211 ? -11.469 66.688 12.977 1 86.62 211 ARG A N 1
ATOM 1648 C CA . ARG A 1 211 ? -12.305 67.688 12.273 1 86.62 211 ARG A CA 1
ATOM 1649 C C . ARG A 1 211 ? -12.945 68.688 13.258 1 86.62 211 ARG A C 1
ATOM 1651 O O . ARG A 1 211 ? -13.008 69.875 12.992 1 86.62 211 ARG A O 1
ATOM 1658 N N . ALA A 1 212 ? -13.375 68.125 14.328 1 82.62 212 ALA A N 1
ATOM 1659 C CA . ALA A 1 212 ? -14 68.938 15.352 1 82.62 212 ALA A CA 1
ATOM 1660 C C . ALA A 1 212 ? -12.992 69.938 15.93 1 82.62 212 ALA A C 1
ATOM 1662 O O . ALA A 1 212 ? -13.352 71.062 16.25 1 82.62 212 ALA A O 1
ATOM 1663 N N . LEU A 1 213 ? -11.758 69.5 16.078 1 86.38 213 LEU A N 1
ATOM 1664 C CA . LEU A 1 213 ? -10.719 70.375 16.656 1 86.38 213 LEU A CA 1
ATOM 1665 C C . LEU A 1 213 ? -10.258 71.438 15.664 1 86.38 213 LEU A C 1
ATOM 1667 O O . LEU A 1 213 ? -9.867 72.5 16.062 1 86.38 213 LEU A O 1
ATOM 1671 N N . SER A 1 214 ? -10.305 71.125 14.406 1 85.38 214 SER A N 1
ATOM 1672 C CA . SER A 1 214 ? -9.812 72.062 13.383 1 85.38 214 SER A CA 1
ATOM 1673 C C . SER A 1 214 ? -10.867 73.062 13.016 1 85.38 214 SER A C 1
ATOM 1675 O O . SER A 1 214 ? -10.57 74.25 12.914 1 85.38 214 SER A O 1
ATOM 1677 N N . VAL A 1 215 ? -12.102 72.688 12.766 1 79.69 215 VAL A N 1
ATOM 1678 C CA . VAL A 1 215 ? -13.086 73.562 12.18 1 79.69 215 VAL A CA 1
ATOM 1679 C C . VAL A 1 215 ? -14.234 73.812 13.156 1 79.69 215 VAL A C 1
ATOM 1681 O O . VAL A 1 215 ? -15.102 74.688 12.922 1 79.69 215 VAL A O 1
ATOM 1684 N N . GLY A 1 216 ? -14.18 73.125 14.266 1 75.69 216 GLY A N 1
ATOM 1685 C CA . GLY A 1 216 ? -15.359 73.125 15.117 1 75.69 216 GLY A CA 1
ATOM 1686 C C . GLY A 1 216 ? -15.445 74.375 16 1 75.69 216 GLY A C 1
ATOM 1687 O O . GLY A 1 216 ? -14.422 74.938 16.375 1 75.69 216 GLY A O 1
ATOM 1688 N N . SER A 1 217 ? -16.734 74.875 16.219 1 76.94 217 SER A N 1
ATOM 1689 C CA . SER A 1 217 ? -17 75.938 17.156 1 76.94 217 SER A CA 1
ATOM 1690 C C . SER A 1 217 ? -16.719 75.5 18.594 1 76.94 217 SER A C 1
ATOM 1692 O O . SER A 1 217 ? -16.5 74.312 18.859 1 76.94 217 SER A O 1
ATOM 1694 N N . ASP A 1 218 ? -16.547 76.438 19.406 1 76.12 218 ASP A N 1
ATOM 1695 C CA . ASP A 1 218 ? -16.312 76.188 20.812 1 76.12 218 ASP A CA 1
ATOM 1696 C C . ASP A 1 218 ? -17.375 75.188 21.359 1 76.12 218 ASP A C 1
ATOM 1698 O O . ASP A 1 218 ? -17.062 74.312 22.141 1 76.12 218 ASP A O 1
ATOM 1702 N N . THR A 1 219 ? -18.5 75.375 20.891 1 72.75 219 THR A N 1
ATOM 1703 C CA . THR A 1 219 ? -19.578 74.5 21.328 1 72.75 219 THR A CA 1
ATOM 1704 C C . THR A 1 219 ? -19.391 73.062 20.828 1 72.75 219 THR A C 1
ATOM 1706 O O . THR A 1 219 ? -19.625 72.125 21.562 1 72.75 219 THR A O 1
ATOM 1709 N N . GLU A 1 220 ? -18.953 73.062 19.656 1 75.62 220 GLU A N 1
ATOM 1710 C CA . GLU A 1 220 ? -18.75 71.75 19.062 1 75.62 220 GLU A CA 1
ATOM 1711 C C . GLU A 1 220 ? -17.641 71 19.781 1 75.62 220 GLU A C 1
ATOM 1713 O O . GLU A 1 220 ? -17.75 69.812 20 1 75.62 220 GLU A O 1
ATOM 1718 N N . VAL A 1 221 ? -16.656 71.688 20.141 1 82.12 221 VAL A N 1
ATOM 1719 C CA . VAL A 1 221 ? -15.531 71.062 20.828 1 82.12 221 VAL A CA 1
ATOM 1720 C C . VAL A 1 221 ? -15.977 70.562 22.203 1 82.12 221 VAL A C 1
ATOM 1722 O O . VAL A 1 221 ? -15.57 69.5 22.625 1 82.12 221 VAL A O 1
ATOM 1725 N N . LEU A 1 222 ? -16.844 71.25 22.812 1 78 222 LEU A N 1
ATOM 1726 C CA . LEU A 1 222 ? -17.359 70.875 24.125 1 78 222 LEU A CA 1
ATOM 1727 C C . LEU A 1 222 ? -18.219 69.625 23.984 1 78 222 LEU A C 1
ATOM 1729 O O . LEU A 1 222 ? -18.156 68.688 24.828 1 78 222 LEU A O 1
ATOM 1733 N N . MET A 1 223 ? -18.969 69.562 22.922 1 77.25 223 MET A N 1
ATOM 1734 C CA . MET A 1 223 ? -19.828 68.438 22.672 1 77.25 223 MET A CA 1
ATOM 1735 C C . MET A 1 223 ? -19 67.188 22.375 1 77.25 223 MET A C 1
ATOM 1737 O O . MET A 1 223 ? -19.312 66.062 22.844 1 77.25 223 MET A O 1
ATOM 1741 N N . VAL A 1 224 ? -18 67.438 21.578 1 80.38 224 VAL A N 1
ATOM 1742 C CA . VAL A 1 224 ? -17.125 66.312 21.219 1 80.38 224 VAL A CA 1
ATOM 1743 C C . VAL A 1 224 ? -16.422 65.75 22.453 1 80.38 224 VAL A C 1
ATOM 1745 O O . VAL A 1 224 ? -16.266 64.562 22.625 1 80.38 224 VAL A O 1
ATOM 1748 N N . ARG A 1 225 ? -15.922 66.688 23.25 1 82.25 225 ARG A N 1
ATOM 1749 C CA . ARG A 1 225 ? -15.273 66.25 24.484 1 82.25 225 ARG A CA 1
ATOM 1750 C C . ARG A 1 225 ? -16.219 65.438 25.359 1 82.25 225 ARG A C 1
ATOM 1752 O O . ARG A 1 225 ? -15.82 64.438 25.922 1 82.25 225 ARG A O 1
ATOM 1759 N N . LYS A 1 226 ? -17.438 65.812 25.391 1 77.88 226 LYS A N 1
ATOM 1760 C CA . LYS A 1 226 ? -18.422 65.125 26.219 1 77.88 226 LYS A CA 1
ATOM 1761 C C . LYS A 1 226 ? -18.781 63.781 25.641 1 77.88 226 LYS A C 1
ATOM 1763 O O . LYS A 1 226 ? -18.906 62.781 26.375 1 77.88 226 LYS A O 1
ATOM 1768 N N . GLN A 1 227 ? -18.844 63.688 24.359 1 77.38 227 GLN A N 1
ATOM 1769 C CA . GLN A 1 227 ? -19.328 62.469 23.719 1 77.38 227 GLN A CA 1
ATOM 1770 C C . GLN A 1 227 ? -18.188 61.469 23.469 1 77.38 227 GLN A C 1
ATOM 1772 O O . GLN A 1 227 ? -18.359 60.25 23.672 1 77.38 227 GLN A O 1
ATOM 1777 N N . LEU A 1 228 ? -17.109 62.062 23.031 1 75.81 228 LEU A N 1
ATOM 1778 C CA . LEU A 1 228 ? -16.078 61.156 22.531 1 75.81 228 LEU A CA 1
ATOM 1779 C C . LEU A 1 228 ? -14.859 61.188 23.422 1 75.81 228 LEU A C 1
ATOM 1781 O O . LEU A 1 228 ? -13.938 60.375 23.234 1 75.81 228 LEU A O 1
ATOM 1785 N N . GLY A 1 229 ? -14.922 62.125 24.312 1 76.94 229 GLY A N 1
ATOM 1786 C CA . GLY A 1 229 ? -13.773 62.219 25.188 1 76.94 229 GLY A CA 1
ATOM 1787 C C . GLY A 1 229 ? -13.477 60.938 25.922 1 76.94 229 GLY A C 1
ATOM 1788 O O . GLY A 1 229 ? -12.336 60.438 25.922 1 76.94 229 GLY A O 1
ATOM 1789 N N . ASP A 1 230 ? -14.477 60.281 26.406 1 76.56 230 ASP A N 1
ATOM 1790 C CA . ASP A 1 230 ? -14.328 59.031 27.156 1 76.56 230 ASP A CA 1
ATOM 1791 C C . ASP A 1 230 ? -13.906 57.875 26.234 1 76.56 230 ASP A C 1
ATOM 1793 O O . ASP A 1 230 ? -13.078 57.062 26.609 1 76.56 230 ASP A O 1
ATOM 1797 N N . ARG A 1 231 ? -14.477 57.875 25.172 1 76.19 231 ARG A N 1
ATOM 1798 C CA . ARG A 1 231 ? -14.148 56.812 24.219 1 76.19 231 ARG A CA 1
ATOM 1799 C C . ARG A 1 231 ? -12.688 56.906 23.781 1 76.19 231 ARG A C 1
ATOM 1801 O O . ARG A 1 231 ? -12 55.875 23.688 1 76.19 231 ARG A O 1
ATOM 1808 N N . LEU A 1 232 ? -12.266 58.094 23.484 1 78.81 232 LEU A N 1
ATOM 1809 C CA . LEU A 1 232 ? -10.883 58.281 23.078 1 78.81 232 LEU A CA 1
ATOM 1810 C C . LEU A 1 232 ? -9.93 57.938 24.219 1 78.81 232 LEU A C 1
ATOM 1812 O O . LEU A 1 232 ? -8.844 57.406 23.969 1 78.81 232 LEU A O 1
ATOM 1816 N N . GLU A 1 233 ? -10.43 58.219 25.375 1 78.94 233 GLU A N 1
ATOM 1817 C CA . GLU A 1 233 ? -9.625 57.844 26.531 1 78.94 233 GLU A CA 1
ATOM 1818 C C . GLU A 1 233 ? -9.531 56.312 26.672 1 78.94 233 GLU A C 1
ATOM 1820 O O . GLU A 1 233 ? -8.469 55.781 26.984 1 78.94 233 GLU A O 1
ATOM 1825 N N . ALA A 1 234 ? -10.609 55.75 26.453 1 76.06 234 ALA A N 1
ATOM 1826 C CA . ALA A 1 234 ? -10.641 54.281 26.516 1 76.06 234 ALA A CA 1
ATOM 1827 C C . ALA A 1 234 ? -9.742 53.656 25.438 1 76.06 234 ALA A C 1
ATOM 1829 O O . ALA A 1 234 ? -9.023 52.688 25.703 1 76.06 234 ALA A O 1
ATOM 1830 N N . LEU A 1 235 ? -9.789 54.219 24.344 1 73.06 235 LEU A N 1
ATOM 1831 C CA . LEU A 1 235 ? -8.977 53.75 23.234 1 73.06 235 LEU A CA 1
ATOM 1832 C C . LEU A 1 235 ? -7.492 53.969 23.5 1 73.06 235 LEU A C 1
ATOM 1834 O O . LEU A 1 235 ? -6.645 53.188 23.094 1 73.06 235 LEU A O 1
ATOM 1838 N N . SER A 1 236 ? -7.25 55 24.172 1 71.69 236 SER A N 1
ATOM 1839 C CA . SER A 1 236 ? -5.863 55.344 24.469 1 71.69 236 SER A CA 1
ATOM 1840 C C . SER A 1 236 ? -5.301 54.438 25.547 1 71.69 236 SER A C 1
ATOM 1842 O O . SER A 1 236 ? -4.102 54.125 25.562 1 71.69 236 SER A O 1
ATOM 1844 N N . THR A 1 237 ? -6.168 53.969 26.484 1 65.56 237 THR A N 1
ATOM 1845 C CA . THR A 1 237 ? -5.711 53.156 27.609 1 65.56 237 THR A CA 1
ATOM 1846 C C . THR A 1 237 ? -5.828 51.656 27.281 1 65.56 237 THR A C 1
ATOM 1848 O O . THR A 1 237 ? -5.305 50.844 28.016 1 65.56 237 THR A O 1
ATOM 1851 N N . SER A 1 238 ? -6.574 51.344 26.312 1 59.69 238 SER A N 1
ATOM 1852 C CA . SER A 1 238 ? -6.703 49.906 26.016 1 59.69 238 SER A CA 1
ATOM 1853 C C . SER A 1 238 ? -5.336 49.281 25.812 1 59.69 238 SER A C 1
ATOM 1855 O O . SER A 1 238 ? -4.473 49.812 25.125 1 59.69 238 SER A O 1
ATOM 1857 N N . ALA A 1 239 ? -4.844 48.5 26.844 1 50.81 239 ALA A N 1
ATOM 1858 C CA . ALA A 1 239 ? -3.59 47.75 26.922 1 50.81 239 ALA A CA 1
ATOM 1859 C C . ALA A 1 239 ? -3.412 46.844 25.719 1 50.81 239 ALA A C 1
ATOM 1861 O O . ALA A 1 239 ? -4.312 46.062 25.375 1 50.81 239 ALA A O 1
ATOM 1862 N N . MET A 1 240 ? -2.826 47.312 24.641 1 51.31 240 MET A N 1
ATOM 1863 C CA . MET A 1 240 ? -2.395 46.438 23.578 1 51.31 240 MET A CA 1
ATOM 1864 C C . MET A 1 240 ? -1.352 45.438 24.094 1 51.31 240 MET A C 1
ATOM 1866 O O . MET A 1 240 ? -0.465 45.812 24.859 1 51.31 240 MET A O 1
ATOM 1870 N N . THR A 1 241 ? -1.629 44.281 24.453 1 41.69 241 THR A N 1
ATOM 1871 C CA . THR A 1 241 ? -0.655 43.312 24.938 1 41.69 241 THR A CA 1
ATOM 1872 C C . THR A 1 241 ? 0.48 43.125 23.922 1 41.69 241 THR A C 1
ATOM 1874 O O . THR A 1 241 ? 0.26 42.656 22.812 1 41.69 241 THR A O 1
ATOM 1877 N N . ASN A 1 242 ? 1.489 43.969 23.641 1 36.75 242 ASN A N 1
ATOM 1878 C CA . ASN A 1 242 ? 2.717 44 22.844 1 36.75 242 ASN A CA 1
ATOM 1879 C C . ASN A 1 242 ? 3.682 42.906 23.266 1 36.75 242 ASN A C 1
ATOM 1881 O O . ASN A 1 242 ? 4.301 42.969 24.328 1 36.75 242 ASN A O 1
ATOM 1885 N N . SER A 1 243 ? 3.516 41.594 23.25 1 32.28 243 SER A N 1
ATOM 1886 C CA . SER A 1 243 ? 4.75 40.844 23.406 1 32.28 243 SER A CA 1
ATOM 1887 C C . SER A 1 243 ? 5.652 40.969 22.188 1 32.28 243 SER A C 1
ATOM 1889 O O . SER A 1 243 ? 5.242 40.656 21.062 1 32.28 243 SER A O 1
ATOM 1891 N N . ALA A 1 244 ? 6.605 41.75 22.047 1 30.45 244 ALA A N 1
ATOM 1892 C CA . ALA A 1 244 ? 7.59 42.219 21.094 1 30.45 244 ALA A CA 1
ATOM 1893 C C . ALA A 1 244 ? 8.453 41.094 20.547 1 30.45 244 ALA A C 1
ATOM 1895 O O . ALA A 1 244 ? 9.586 40.906 21 1 30.45 244 ALA A O 1
ATOM 1896 N N . ALA A 1 245 ? 8.164 39.844 20.188 1 30.89 245 ALA A N 1
ATOM 1897 C CA . ALA A 1 245 ? 9.289 39.062 19.703 1 30.89 245 ALA A CA 1
ATOM 1898 C C . ALA A 1 245 ? 9.664 39.438 18.281 1 30.89 245 ALA A C 1
ATOM 1900 O O . ALA A 1 245 ? 8.789 39.75 17.469 1 30.89 245 ALA A O 1
ATOM 1901 N N . THR A 1 246 ? 10.961 39.781 17.75 1 24.62 246 THR A N 1
ATOM 1902 C CA . THR A 1 246 ? 11.703 40.219 16.578 1 24.62 246 THR A CA 1
ATOM 1903 C C . THR A 1 246 ? 11.789 39.094 15.547 1 24.62 246 THR A C 1
ATOM 1905 O O . THR A 1 246 ? 12.359 38.031 15.812 1 24.62 246 THR A O 1
ATOM 1908 N N . SER A 1 247 ? 11 38.75 14.602 1 25.02 247 SER A N 1
ATOM 1909 C CA . SER A 1 247 ? 10.898 37.688 13.617 1 25.02 247 SER A CA 1
ATOM 1910 C C . SER A 1 247 ? 11.766 37.969 12.398 1 25.02 247 SER A C 1
ATOM 1912 O O . SER A 1 247 ? 11.547 38.938 11.688 1 25.02 247 SER A O 1
ATOM 1914 N N . SER A 1 248 ? 13.117 37.625 12.25 1 21.41 248 SER A N 1
ATOM 1915 C CA . SER A 1 248 ? 13.938 37.688 11.039 1 21.41 248 SER A CA 1
ATOM 1916 C C . SER A 1 248 ? 13.617 36.531 10.094 1 21.41 248 SER A C 1
ATOM 1918 O O . SER A 1 248 ? 13.695 35.375 10.477 1 21.41 248 SER A O 1
ATOM 1920 N N . VAL A 1 249 ? 12.922 36.562 8.984 1 22.53 249 VAL A N 1
ATOM 1921 C CA . VAL A 1 249 ? 12.383 35.656 7.977 1 22.53 249 VAL A CA 1
ATOM 1922 C C . VAL A 1 249 ? 13.453 35.344 6.938 1 22.53 249 VAL A C 1
ATOM 1924 O O . VAL A 1 249 ? 13.883 36.219 6.184 1 22.53 249 VAL A O 1
ATOM 1927 N N . SER A 1 250 ? 14.469 34.344 7.031 1 20.38 250 SER A N 1
ATOM 1928 C CA . SER A 1 250 ? 15.414 34 5.977 1 20.38 250 SER A CA 1
ATOM 1929 C C . SER A 1 250 ? 14.805 33 4.98 1 20.38 250 SER A C 1
ATOM 1931 O O . SER A 1 250 ? 14.117 32.062 5.379 1 20.38 250 SER A O 1
ATOM 1933 N N . LEU A 1 251 ? 14.633 33.219 3.562 1 20.88 251 LEU A N 1
ATOM 1934 C CA . LEU A 1 251 ? 14.031 32.656 2.367 1 20.88 251 LEU A CA 1
ATOM 1935 C C . LEU A 1 251 ? 14.875 31.5 1.82 1 20.88 251 LEU A C 1
ATOM 1937 O O . LEU A 1 251 ? 16.062 31.688 1.52 1 20.88 251 LEU A O 1
ATOM 1941 N N . PRO A 1 252 ? 14.633 30.219 2.1 1 19.64 252 PRO A N 1
ATOM 1942 C CA . PRO A 1 252 ? 15.484 29.141 1.59 1 19.64 252 PRO A CA 1
ATOM 1943 C C . PRO A 1 252 ? 15.289 28.891 0.096 1 19.64 252 PRO A C 1
ATOM 1945 O O . PRO A 1 252 ? 14.234 29.203 -0.454 1 19.64 252 PRO A O 1
ATOM 1948 N N . ALA A 1 253 ? 16.438 28.641 -0.704 1 19.48 253 ALA A N 1
ATOM 1949 C CA . ALA A 1 253 ? 16.891 28.484 -2.084 1 19.48 253 ALA A CA 1
ATOM 1950 C C . ALA A 1 253 ? 16.359 27.188 -2.695 1 19.48 253 ALA A C 1
ATOM 1952 O O . ALA A 1 253 ? 15.984 26.266 -1.972 1 19.48 253 ALA A O 1
ATOM 1953 N N . SER A 1 254 ? 16.422 26.984 -4.129 1 19.44 254 SER A N 1
ATOM 1954 C CA . SER A 1 254 ? 15.898 26.391 -5.355 1 19.44 254 SER A CA 1
ATOM 1955 C C . SER A 1 254 ? 16.453 24.984 -5.586 1 19.44 254 SER A C 1
ATOM 1957 O O . SER A 1 254 ? 17.672 24.812 -5.648 1 19.44 254 SER A O 1
ATOM 1959 N N . VAL A 1 255 ? 15.891 23.938 -5.121 1 19.59 255 VAL A N 1
ATOM 1960 C CA . VAL A 1 255 ? 16.391 22.562 -5.215 1 19.59 255 VAL A CA 1
ATOM 1961 C C . VAL A 1 255 ? 16.156 22.031 -6.625 1 19.59 255 VAL A C 1
ATOM 1963 O O . VAL A 1 255 ? 15.008 21.984 -7.09 1 19.59 255 VAL A O 1
ATOM 1966 N N . GLY A 1 256 ? 17.062 22.078 -7.656 1 18.72 256 GLY A N 1
ATOM 1967 C CA . GLY A 1 256 ? 17.078 21.656 -9.055 1 18.72 256 GLY A CA 1
ATOM 1968 C C . GLY A 1 256 ? 17.203 20.156 -9.234 1 18.72 256 GLY A C 1
ATOM 1969 O O . GLY A 1 256 ? 18.234 19.578 -8.906 1 18.72 256 GLY A O 1
ATOM 1970 N N . LEU A 1 257 ? 16.297 19.25 -9.039 1 18.34 257 LEU A N 1
ATOM 1971 C CA . LEU A 1 257 ? 16.484 17.812 -9.102 1 18.34 257 LEU A CA 1
ATOM 1972 C C . LEU A 1 257 ? 16.484 17.312 -10.547 1 18.34 257 LEU A C 1
ATOM 1974 O O . LEU A 1 257 ? 15.484 17.453 -11.25 1 18.34 257 LEU A O 1
ATOM 1978 N N . SER A 1 258 ? 17.531 17.344 -11.289 1 18.77 258 SER A N 1
ATOM 1979 C CA . SER A 1 258 ? 17.609 16.938 -12.695 1 18.77 258 SER A CA 1
ATOM 1980 C C . SER A 1 258 ? 17.688 15.422 -12.828 1 18.77 258 SER A C 1
ATOM 1982 O O . SER A 1 258 ? 18.672 14.805 -12.422 1 18.77 258 SER A O 1
ATOM 1984 N N . LEU A 1 259 ? 16.812 14.555 -12.547 1 18.53 259 LEU A N 1
ATOM 1985 C CA . LEU A 1 259 ? 17.109 13.133 -12.617 1 18.53 259 LEU A CA 1
ATOM 1986 C C . LEU A 1 259 ? 17.016 12.625 -14.055 1 18.53 259 LEU A C 1
ATOM 1988 O O . LEU A 1 259 ? 15.977 12.773 -14.703 1 18.53 259 LEU A O 1
ATOM 1992 N N . SER A 1 260 ? 18.047 12.57 -14.867 1 18.81 260 SER A N 1
ATOM 1993 C CA . SER A 1 260 ? 18.125 12.164 -16.266 1 18.81 260 SER A CA 1
ATOM 1994 C C . SER A 1 260 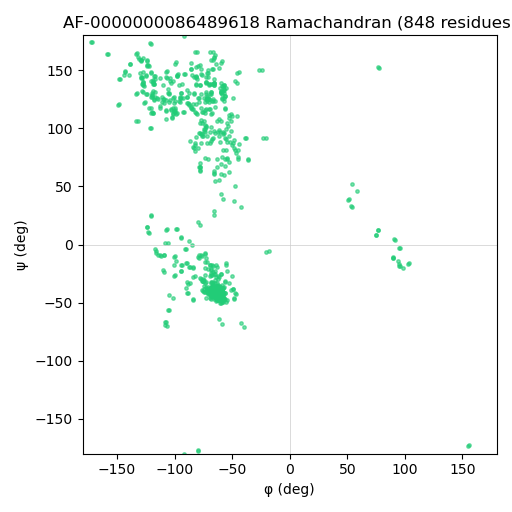? 18.109 10.648 -16.406 1 18.81 260 SER A C 1
ATOM 1996 O O . SER A 1 260 ? 19.031 9.961 -15.945 1 18.81 260 SER A O 1
ATOM 1998 N N . VAL A 1 261 ? 17.109 9.914 -16.188 1 20.83 261 VAL A N 1
ATOM 1999 C CA . VAL A 1 261 ? 17.203 8.461 -16.219 1 20.83 261 VAL A CA 1
ATOM 2000 C C . VAL A 1 261 ? 17.234 7.977 -17.672 1 20.83 261 VAL A C 1
ATOM 2002 O O . VAL A 1 261 ? 16.422 8.406 -18.484 1 20.83 261 VAL A O 1
ATOM 2005 N N . SER A 1 262 ? 18.359 7.52 -18.203 1 19.92 262 SER A N 1
ATOM 2006 C CA . SER A 1 262 ? 18.75 7.082 -19.531 1 19.92 262 SER A CA 1
ATOM 2007 C C . SER A 1 262 ? 18.078 5.758 -19.891 1 19.92 262 SER A C 1
ATOM 2009 O O . SER A 1 262 ? 17.906 4.891 -19.047 1 19.92 262 SER A O 1
ATOM 2011 N N . PRO A 1 263 ? 17.312 5.672 -21 1 21.31 263 PRO A N 1
ATOM 2012 C CA . PRO A 1 263 ? 16.438 4.637 -21.547 1 21.31 263 PRO A CA 1
ATOM 2013 C C . PRO A 1 263 ? 17.219 3.438 -22.094 1 21.31 263 PRO A C 1
ATOM 2015 O O . PRO A 1 263 ? 18.234 3.611 -22.766 1 21.31 263 PRO A O 1
ATOM 2018 N N . SER A 1 264 ? 17.453 2.412 -21.344 1 21.28 264 SER A N 1
ATOM 2019 C CA . SER A 1 264 ? 18.266 1.247 -21.703 1 21.28 264 SER A CA 1
ATOM 2020 C C . SER A 1 264 ? 17.672 0.531 -22.922 1 21.28 264 SER A C 1
ATOM 2022 O O . SER A 1 264 ? 16.453 0.51 -23.109 1 21.28 264 SER A O 1
ATOM 2024 N N . PRO A 1 265 ? 18.5 0.171 -23.891 1 21.16 265 PRO A N 1
ATOM 2025 C CA . PRO A 1 265 ? 18.328 -0.323 -25.266 1 21.16 265 PRO A CA 1
ATOM 2026 C C . PRO A 1 265 ? 17.812 -1.755 -25.312 1 21.16 265 PRO A C 1
ATOM 2028 O O . PRO A 1 265 ? 18 -2.521 -24.359 1 21.16 265 PRO A O 1
ATOM 2031 N N . SER A 1 266 ? 16.688 -2.006 -26.031 1 21.05 266 SER A N 1
ATOM 2032 C CA . SER A 1 266 ? 15.82 -3.152 -26.266 1 21.05 266 SER A CA 1
ATOM 2033 C C . SER A 1 266 ? 16.562 -4.281 -26.969 1 21.05 266 SER A C 1
ATOM 2035 O O . SER A 1 266 ? 17.266 -4.043 -27.953 1 21.05 266 SER A O 1
ATOM 2037 N N . PRO A 1 267 ? 16.906 -5.375 -26.297 1 21.81 267 PRO A N 1
ATOM 2038 C CA . PRO A 1 267 ? 17.672 -6.535 -26.766 1 21.81 267 PRO A CA 1
ATOM 2039 C C . PRO A 1 267 ? 17.016 -7.238 -27.953 1 21.81 267 PRO A C 1
ATOM 2041 O O . PRO A 1 267 ? 15.805 -7.137 -28.141 1 21.81 267 PRO A O 1
ATOM 2044 N N . SER A 1 268 ? 17.75 -7.516 -29.047 1 21.53 268 SER A N 1
ATOM 2045 C CA . SER A 1 268 ? 17.531 -8.047 -30.375 1 21.53 268 SER A CA 1
ATOM 2046 C C . SER A 1 268 ? 17.078 -9.5 -30.328 1 21.53 268 SER A C 1
ATOM 2048 O O . SER A 1 268 ? 17.594 -10.297 -29.547 1 21.53 268 SER A O 1
ATOM 2050 N N . PRO A 1 269 ? 15.875 -9.836 -30.828 1 21.36 269 PRO A N 1
ATOM 2051 C CA . PRO A 1 269 ? 15.156 -11.117 -30.844 1 21.36 269 PRO A CA 1
ATOM 2052 C C . PRO A 1 269 ? 15.867 -12.18 -31.688 1 21.36 269 PRO A C 1
ATOM 2054 O O . PRO A 1 269 ? 16.391 -11.867 -32.781 1 21.36 269 PRO A O 1
ATOM 2057 N N . SER A 1 270 ? 16.672 -13.055 -31.109 1 21.05 270 SER A N 1
ATOM 2058 C CA . SER A 1 270 ? 17.438 -14.109 -31.766 1 21.05 270 SER A CA 1
ATOM 2059 C C . SER A 1 270 ? 16.547 -15.016 -32.594 1 21.05 270 SER A C 1
ATOM 2061 O O . SER A 1 270 ? 15.383 -15.219 -32.281 1 21.05 270 SER A O 1
ATOM 2063 N N . PRO A 1 271 ? 16.953 -15.359 -33.844 1 20.02 271 PRO A N 1
ATOM 2064 C CA . PRO A 1 271 ? 16.312 -16.047 -34.969 1 20.02 271 PRO A CA 1
ATOM 2065 C C . PRO A 1 271 ? 16 -17.516 -34.656 1 20.02 271 PRO A C 1
ATOM 2067 O O . PRO A 1 271 ? 16.656 -18.109 -33.812 1 20.02 271 PRO A O 1
ATOM 2070 N N . ALA A 1 272 ? 14.773 -18.062 -35.031 1 21.88 272 ALA A N 1
ATOM 2071 C CA . ALA A 1 272 ? 13.977 -19.281 -34.906 1 21.88 272 ALA A CA 1
ATOM 2072 C C . ALA A 1 272 ? 14.625 -20.438 -35.688 1 21.88 272 ALA A C 1
ATOM 2074 O O . ALA A 1 272 ? 14.969 -20.297 -36.844 1 21.88 272 ALA A O 1
ATOM 2075 N N . GLY A 1 273 ? 15.523 -21.203 -35.062 1 19.98 273 GLY A N 1
ATOM 2076 C CA . GLY A 1 273 ? 16.234 -22.375 -35.531 1 19.98 273 GLY A CA 1
ATOM 2077 C C . GLY A 1 273 ? 15.344 -23.375 -36.25 1 19.98 273 GLY A C 1
ATOM 2078 O O . GLY A 1 273 ? 14.125 -23.344 -36.094 1 19.98 273 GLY A O 1
ATOM 2079 N N . SER A 1 274 ? 15.852 -24.125 -37.281 1 20.64 274 SER A N 1
ATOM 2080 C CA . SER A 1 274 ? 15.469 -25.078 -38.312 1 20.64 274 SER A CA 1
ATOM 2081 C C . SER A 1 274 ? 15.039 -26.406 -37.688 1 20.64 274 SER A C 1
ATOM 2083 O O . SER A 1 274 ? 15.711 -26.938 -36.812 1 20.64 274 SER A O 1
ATOM 2085 N N . LEU A 1 275 ? 13.82 -26.797 -37.781 1 21.52 275 LEU A N 1
ATOM 2086 C CA . LEU A 1 275 ? 13.086 -27.984 -37.344 1 21.52 275 LEU A CA 1
ATOM 2087 C C . LEU A 1 275 ? 13.586 -29.234 -38.062 1 21.52 275 LEU A C 1
ATOM 2089 O O . LEU A 1 275 ? 13.305 -29.422 -39.25 1 21.52 275 LEU A O 1
ATOM 2093 N N . ASP A 1 276 ? 14.875 -29.641 -38.094 1 23.06 276 ASP A N 1
ATOM 2094 C CA . ASP A 1 276 ? 15.258 -30.922 -38.688 1 23.06 276 ASP A CA 1
ATOM 2095 C C . ASP A 1 276 ? 14.445 -32.062 -38.094 1 23.06 276 ASP A C 1
ATOM 2097 O O . ASP A 1 276 ? 14.438 -32.281 -36.875 1 23.06 276 ASP A O 1
ATOM 2101 N N . VAL A 1 277 ? 13.547 -32.656 -38.812 1 25.31 277 VAL A N 1
ATOM 2102 C CA . VAL A 1 277 ? 12.617 -33.781 -38.625 1 25.31 277 VAL A CA 1
ATOM 2103 C C . VAL A 1 277 ? 13.391 -35.062 -38.469 1 25.31 277 VAL A C 1
ATOM 2105 O O . VAL A 1 277 ? 13.711 -35.719 -39.469 1 25.31 277 VAL A O 1
ATOM 2108 N N . LYS A 1 278 ? 14.641 -35.281 -37.969 1 31.27 278 LYS A N 1
ATOM 2109 C CA . LYS A 1 278 ? 15.242 -36.594 -37.812 1 31.27 278 LYS A CA 1
ATOM 2110 C C . LYS A 1 278 ? 14.266 -37.562 -37.188 1 31.27 278 LYS A C 1
ATOM 2112 O O . LYS A 1 278 ? 13.375 -37.156 -36.438 1 31.27 278 LYS A O 1
ATOM 2117 N N . GLY A 1 279 ? 14.211 -38.938 -37.719 1 31.12 279 GLY A N 1
ATOM 2118 C CA . GLY A 1 279 ? 13.547 -40.188 -37.438 1 31.12 279 GLY A CA 1
ATOM 2119 C C . GLY A 1 279 ? 13.531 -40.562 -35.969 1 31.12 279 GLY A C 1
ATOM 2120 O O . GLY A 1 279 ? 14.586 -40.844 -35.375 1 31.12 279 GLY A O 1
ATOM 2121 N N . ARG A 1 280 ? 12.75 -39.906 -35.25 1 36.38 280 ARG A N 1
ATOM 2122 C CA . ARG A 1 280 ? 12.703 -40.125 -33.812 1 36.38 280 ARG A CA 1
ATOM 2123 C C . ARG A 1 280 ? 12.547 -41.594 -33.469 1 36.38 280 ARG A C 1
ATOM 2125 O O . ARG A 1 280 ? 11.695 -42.281 -34.031 1 36.38 280 ARG A O 1
ATOM 2132 N N . PRO A 1 281 ? 13.562 -42.344 -33.156 1 36.16 281 PRO A N 1
ATOM 2133 C CA . PRO A 1 281 ? 13.352 -43.688 -32.594 1 36.16 281 PRO A CA 1
ATOM 2134 C C . PRO A 1 281 ? 12.023 -43.812 -31.844 1 36.16 281 PRO A C 1
ATOM 2136 O O . PRO A 1 281 ? 11.422 -42.781 -31.469 1 36.16 281 PRO A O 1
ATOM 2139 N N . ALA A 1 282 ? 11.352 -45.062 -31.797 1 42.06 282 ALA A N 1
ATOM 2140 C CA . ALA A 1 282 ? 10.094 -45.406 -31.141 1 42.06 282 ALA A CA 1
ATOM 2141 C C . ALA A 1 282 ? 9.922 -44.656 -29.828 1 42.06 282 ALA A C 1
ATOM 2143 O O . ALA A 1 282 ? 10.688 -44.844 -28.891 1 42.06 282 ALA A O 1
ATOM 2144 N N . SER A 1 283 ? 9.664 -43.438 -29.891 1 49.91 283 SER A N 1
ATOM 2145 C CA . SER A 1 283 ? 9.586 -42.375 -28.906 1 49.91 283 SER A CA 1
ATOM 2146 C C . SER A 1 283 ? 8.742 -42.781 -27.703 1 49.91 283 SER A C 1
ATOM 2148 O O . SER A 1 283 ? 7.613 -43.25 -27.859 1 49.91 283 SER A O 1
ATOM 2150 N N . VAL A 1 284 ? 9.414 -43.375 -26.688 1 58.59 284 VAL A N 1
ATOM 2151 C CA . VAL A 1 284 ? 8.852 -43.656 -25.375 1 58.59 284 VAL A CA 1
ATOM 2152 C C . VAL A 1 284 ? 7.949 -42.5 -24.938 1 58.59 284 VAL A C 1
ATOM 2154 O O . VAL A 1 284 ? 8.391 -41.375 -24.844 1 58.59 284 VAL A O 1
ATOM 2157 N N . VAL A 1 285 ? 6.633 -42.688 -25.297 1 69.94 285 VAL A N 1
ATOM 2158 C CA . VAL A 1 285 ? 5.664 -41.656 -24.891 1 69.94 285 VAL A CA 1
ATOM 2159 C C . VAL A 1 285 ? 5.387 -41.781 -23.391 1 69.94 285 VAL A C 1
ATOM 2161 O O . VAL A 1 285 ? 5.203 -42.875 -22.875 1 69.94 285 VAL A O 1
ATOM 2164 N N . ASP A 1 286 ? 5.57 -40.75 -22.797 1 77.25 286 ASP A N 1
ATOM 2165 C CA . ASP A 1 286 ? 5.27 -40.688 -21.359 1 77.25 286 ASP A CA 1
ATOM 2166 C C . ASP A 1 286 ? 3.773 -40.875 -21.109 1 77.25 286 ASP A C 1
ATOM 2168 O O . ASP A 1 286 ? 2.955 -40.125 -21.656 1 77.25 286 ASP A O 1
ATOM 2172 N N . LEU A 1 287 ? 3.482 -41.906 -20.266 1 82.69 287 LEU A N 1
ATOM 2173 C CA . LEU A 1 287 ? 2.08 -42.188 -19.984 1 82.69 287 LEU A CA 1
ATOM 2174 C C . LEU A 1 287 ? 1.562 -41.281 -18.859 1 82.69 287 LEU A C 1
ATOM 2176 O O . LEU A 1 287 ? 0.35 -41.125 -18.703 1 82.69 287 LEU A O 1
ATOM 2180 N N . PHE A 1 288 ? 2.533 -40.75 -18.078 1 84.38 288 PHE A N 1
ATOM 2181 C CA . PHE A 1 288 ? 2.129 -39.875 -16.969 1 84.38 288 PHE A CA 1
ATOM 2182 C C . PHE A 1 288 ? 2.434 -38.406 -17.281 1 84.38 288 PHE A C 1
ATOM 2184 O O . PHE A 1 288 ? 3.373 -38.125 -18.016 1 84.38 288 PHE A O 1
ATOM 2191 N N . PRO A 1 289 ? 1.613 -37.625 -16.734 1 87.5 289 PRO A N 1
ATOM 2192 C CA . PRO A 1 289 ? 1.79 -36.188 -17.047 1 87.5 289 PRO A CA 1
ATOM 2193 C C . PRO A 1 289 ? 3.178 -35.688 -16.688 1 87.5 289 PRO A C 1
ATOM 2195 O O . PRO A 1 289 ? 3.688 -36 -15.602 1 87.5 289 PRO A O 1
ATOM 2198 N N . ARG A 1 290 ? 3.816 -34.938 -17.594 1 86.12 290 ARG A N 1
ATOM 2199 C CA . ARG A 1 290 ? 5.145 -34.375 -17.422 1 86.12 290 ARG A CA 1
ATOM 2200 C C . ARG A 1 290 ? 5.082 -33.094 -16.547 1 86.12 290 ARG A C 1
ATOM 2202 O O . ARG A 1 290 ? 6.004 -32.281 -16.562 1 86.12 290 ARG A O 1
ATOM 2209 N N . GLY A 1 291 ? 4.047 -32.969 -15.836 1 84.75 291 GLY A N 1
ATOM 2210 C CA . GLY A 1 291 ? 3.867 -31.812 -14.953 1 84.75 291 GLY A CA 1
ATOM 2211 C C . GLY A 1 291 ? 2.646 -31.938 -14.062 1 84.75 291 GLY A C 1
ATOM 2212 O O . GLY A 1 291 ? 2.002 -33 -14.023 1 84.75 291 GLY A O 1
ATOM 2213 N N . ASN A 1 292 ? 2.547 -30.953 -13.188 1 86.5 292 ASN A N 1
ATOM 2214 C CA . ASN A 1 292 ? 1.377 -30.906 -12.32 1 86.5 292 ASN A CA 1
ATOM 2215 C C . ASN A 1 292 ? 0.606 -29.594 -12.5 1 86.5 292 ASN A C 1
ATOM 2217 O O . ASN A 1 292 ? 1.017 -28.734 -13.273 1 86.5 292 ASN A O 1
ATOM 2221 N N . SER A 1 293 ? -0.486 -29.547 -11.875 1 88 293 SER A N 1
ATOM 2222 C CA . SER A 1 293 ? -1.367 -28.406 -12.047 1 88 293 SER A CA 1
ATOM 2223 C C . SER A 1 293 ? -1.198 -27.406 -10.914 1 88 293 SER A C 1
ATOM 2225 O O . SER A 1 293 ? -1.985 -26.453 -10.781 1 88 293 SER A O 1
ATOM 2227 N N . HIS A 1 294 ? -0.171 -27.562 -10.164 1 89.06 294 HIS A N 1
ATOM 2228 C CA . HIS A 1 294 ? -0.101 -26.75 -8.961 1 89.06 294 HIS A CA 1
ATOM 2229 C C . HIS A 1 294 ? 0.5 -25.375 -9.266 1 89.06 294 HIS A C 1
ATOM 2231 O O . HIS A 1 294 ? 1.646 -25.281 -9.711 1 89.06 294 HIS A O 1
ATOM 2237 N N . ILE A 1 295 ? -0.147 -24.375 -9.117 1 90.38 295 ILE A N 1
ATOM 2238 C CA . ILE A 1 295 ? 0.222 -22.969 -9.133 1 90.38 295 ILE A CA 1
ATOM 2239 C C . ILE A 1 295 ? -0.695 -22.188 -8.188 1 90.38 295 ILE A C 1
ATOM 2241 O O . ILE A 1 295 ? -1.92 -22.297 -8.281 1 90.38 295 ILE A O 1
ATOM 2245 N N . ALA A 1 296 ? -0.063 -21.562 -7.211 1 91.75 296 ALA A N 1
ATOM 2246 C CA . ALA A 1 296 ? -0.874 -20.875 -6.211 1 91.75 296 ALA A CA 1
ATOM 2247 C C . ALA A 1 296 ? -0.21 -19.562 -5.766 1 91.75 296 ALA A C 1
ATOM 2249 O O . ALA A 1 296 ? 1.011 -19.422 -5.863 1 91.75 296 ALA A O 1
ATOM 2250 N N . PHE A 1 297 ? -1.116 -18.703 -5.438 1 93.88 297 PHE A N 1
ATOM 2251 C CA . PHE A 1 297 ? -0.663 -17.438 -4.859 1 93.88 297 PHE A CA 1
ATOM 2252 C C . PHE A 1 297 ? -0.723 -17.5 -3.338 1 93.88 297 PHE A C 1
ATOM 2254 O O . PHE A 1 297 ? -1.759 -17.828 -2.762 1 93.88 297 PHE A O 1
ATOM 2261 N N . HIS A 1 298 ? 0.454 -17.25 -2.719 1 91.62 298 HIS A N 1
ATOM 2262 C CA . HIS A 1 298 ? 0.51 -17.141 -1.265 1 91.62 298 HIS A CA 1
ATOM 2263 C C . HIS A 1 298 ? 0.566 -15.672 -0.824 1 91.62 298 HIS A C 1
ATOM 2265 O O . HIS A 1 298 ? 1.548 -14.977 -1.092 1 91.62 298 HIS A O 1
ATOM 2271 N N . PRO A 1 299 ? -0.529 -15.234 -0.166 1 92.38 299 PRO A N 1
ATOM 2272 C CA . PRO A 1 299 ? -0.575 -13.836 0.271 1 92.38 299 PRO A CA 1
ATOM 2273 C C . PRO A 1 299 ? 0.257 -13.578 1.526 1 92.38 299 PRO A C 1
ATOM 2275 O O . PRO A 1 299 ? -0.278 -13.148 2.549 1 92.38 299 PRO A O 1
ATOM 2278 N N . SER A 1 300 ? 1.549 -13.734 1.32 1 89.5 300 SER A N 1
ATOM 2279 C CA . SER A 1 300 ? 2.439 -13.5 2.451 1 89.5 300 SER A CA 1
ATOM 2280 C C . SER A 1 300 ? 2.518 -12.016 2.791 1 89.5 300 SER A C 1
ATOM 2282 O O . SER A 1 300 ? 2.686 -11.18 1.901 1 89.5 300 SER A O 1
ATOM 2284 N N . GLU A 1 301 ? 2.266 -11.586 4.016 1 91.69 301 GLU A N 1
ATOM 2285 C CA . GLU A 1 301 ? 2.498 -10.266 4.586 1 91.69 301 GLU A CA 1
ATOM 2286 C C . GLU A 1 301 ? 1.469 -9.258 4.082 1 91.69 301 GLU A C 1
ATOM 2288 O O . GLU A 1 301 ? 1.617 -8.055 4.293 1 91.69 301 GLU A O 1
ATOM 2293 N N . VAL A 1 302 ? 0.416 -9.734 3.35 1 94.31 302 VAL A N 1
ATOM 2294 C CA . VAL A 1 302 ? -0.565 -8.812 2.787 1 94.31 302 VAL A CA 1
ATOM 2295 C C . VAL A 1 302 ? -1.318 -8.109 3.914 1 94.31 302 VAL A C 1
ATOM 2297 O O . VAL A 1 302 ? -1.452 -6.883 3.908 1 94.31 302 VAL A O 1
ATOM 2300 N N . GLU A 1 303 ? -1.685 -8.859 4.902 1 94.38 303 GLU A N 1
ATOM 2301 C CA . GLU A 1 303 ? -2.455 -8.273 5.996 1 94.38 303 GLU A CA 1
ATOM 2302 C C . GLU A 1 303 ? -1.585 -7.367 6.859 1 94.38 303 GLU A C 1
ATOM 2304 O O .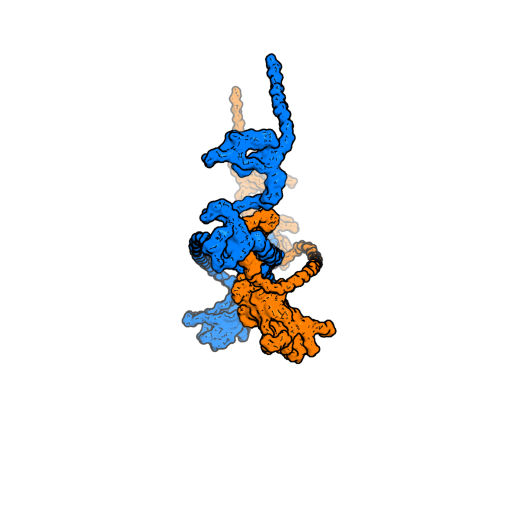 GLU A 1 303 ? -2.037 -6.312 7.312 1 94.38 303 GLU A O 1
ATOM 2309 N N . SER A 1 304 ? -0.392 -7.812 7.062 1 94.94 304 SER A N 1
ATOM 2310 C CA . SER A 1 304 ? 0.536 -6.992 7.836 1 94.94 304 SER A CA 1
ATOM 2311 C C . SER A 1 304 ? 0.799 -5.656 7.145 1 94.94 304 SER A C 1
ATOM 2313 O O . SER A 1 304 ? 0.802 -4.605 7.793 1 94.94 304 SER A O 1
ATOM 2315 N N . VAL A 1 305 ? 1.001 -5.688 5.867 1 95.94 305 VAL A N 1
ATOM 2316 C CA . VAL A 1 305 ? 1.26 -4.473 5.102 1 95.94 305 VAL A CA 1
ATOM 2317 C C . VAL A 1 305 ? 0.004 -3.604 5.07 1 95.94 305 VAL A C 1
ATOM 2319 O O . VAL A 1 305 ? 0.089 -2.377 5.172 1 95.94 305 VAL A O 1
ATOM 2322 N N . ARG A 1 306 ? -1.157 -4.168 4.953 1 96.06 306 ARG A N 1
ATOM 2323 C CA . ARG A 1 306 ? -2.418 -3.43 4.953 1 96.06 306 ARG A CA 1
ATOM 2324 C C . ARG A 1 306 ? -2.582 -2.621 6.234 1 96.06 306 ARG A C 1
ATOM 2326 O O . ARG A 1 306 ? -2.943 -1.443 6.188 1 96.06 306 ARG A O 1
ATOM 2333 N N . THR A 1 307 ? -2.297 -3.248 7.367 1 96.06 307 THR A N 1
ATOM 2334 C CA . THR A 1 307 ? -2.4 -2.578 8.656 1 96.06 307 THR A CA 1
ATOM 2335 C C . THR A 1 307 ? -1.399 -1.432 8.758 1 96.06 307 THR A C 1
ATOM 2337 O O . THR A 1 307 ? -1.718 -0.364 9.281 1 96.06 307 THR A O 1
ATOM 2340 N N . ARG A 1 308 ? -0.265 -1.661 8.266 1 95.75 308 ARG A N 1
ATOM 2341 C CA . ARG A 1 308 ? 0.763 -0.625 8.297 1 95.75 308 ARG A CA 1
ATOM 2342 C C . ARG A 1 308 ? 0.38 0.551 7.406 1 95.75 308 ARG A C 1
ATOM 2344 O O . ARG A 1 308 ? 0.644 1.706 7.746 1 95.75 308 ARG A O 1
ATOM 2351 N N . ILE A 1 309 ? -0.26 0.274 6.266 1 96.38 309 ILE A N 1
ATOM 2352 C CA . ILE A 1 309 ? -0.701 1.309 5.336 1 96.38 309 ILE A CA 1
ATOM 2353 C C . ILE A 1 309 ? -1.719 2.219 6.023 1 96.38 309 ILE A C 1
ATOM 2355 O O . ILE A 1 309 ? -1.665 3.441 5.875 1 96.38 309 ILE A O 1
ATOM 2359 N N . LEU A 1 310 ? -2.557 1.666 6.863 1 96.19 310 LEU A N 1
ATOM 2360 C CA . LEU A 1 310 ? -3.631 2.418 7.5 1 96.19 310 LEU A CA 1
ATOM 2361 C C . LEU A 1 310 ? -3.082 3.336 8.586 1 96.19 310 LEU A C 1
ATOM 2363 O O . LEU A 1 310 ? -3.777 4.242 9.047 1 96.19 310 LEU A O 1
ATOM 2367 N N . ASN A 1 311 ? -1.815 3.213 8.883 1 94.69 311 ASN A N 1
ATOM 2368 C CA . ASN A 1 311 ? -1.225 4.016 9.945 1 94.69 311 ASN A CA 1
ATOM 2369 C C . ASN A 1 311 ? -0.03 4.82 9.445 1 94.69 311 ASN A C 1
ATOM 2371 O O . ASN A 1 311 ? 0.746 5.355 10.242 1 94.69 311 ASN A O 1
ATOM 2375 N N . ILE A 1 312 ? 0.087 4.91 8.141 1 95.12 312 ILE A N 1
ATOM 2376 C CA . ILE A 1 312 ? 1.254 5.562 7.559 1 95.12 312 ILE A CA 1
ATOM 2377 C C . ILE A 1 312 ? 1.062 7.078 7.574 1 95.12 312 ILE A C 1
ATOM 2379 O O . ILE A 1 312 ? -0.046 7.57 7.355 1 95.12 312 ILE A O 1
ATOM 2383 N N . GLY A 1 313 ? 2.162 7.738 7.938 1 93.38 313 GLY A N 1
ATOM 2384 C CA . GLY A 1 313 ? 2.156 9.188 7.855 1 93.38 313 GLY A CA 1
ATOM 2385 C C . GLY A 1 313 ? 1.399 9.844 9 1 93.38 313 GLY A C 1
ATOM 2386 O O . GLY A 1 313 ? 0.55 9.219 9.633 1 93.38 313 GLY A O 1
ATOM 2387 N N . ALA A 1 314 ? 1.802 11.07 9.336 1 91.44 314 ALA A N 1
ATOM 2388 C CA . ALA A 1 314 ? 1.151 11.844 10.391 1 91.44 314 ALA A CA 1
ATOM 2389 C C . ALA A 1 314 ? 1.203 13.336 10.078 1 91.44 314 ALA A C 1
ATOM 2391 O O . ALA A 1 314 ? 2.127 13.805 9.414 1 91.44 314 ALA A O 1
ATOM 2392 N N . ILE A 1 315 ? 0.127 13.945 10.422 1 92.44 315 ILE A N 1
ATOM 2393 C CA . ILE A 1 315 ? 0.091 15.398 10.297 1 92.44 315 ILE A CA 1
ATOM 2394 C C . ILE A 1 315 ? 0.641 16.047 11.57 1 92.44 315 ILE A C 1
ATOM 2396 O O . ILE A 1 315 ? 0.207 15.711 12.672 1 92.44 315 ILE A O 1
ATOM 2400 N N . SER A 1 316 ? 1.713 16.828 11.398 1 89.94 316 SER A N 1
ATOM 2401 C CA . SER A 1 316 ? 2.309 17.547 12.508 1 89.94 316 SER A CA 1
ATOM 2402 C C . SER A 1 316 ? 1.716 18.953 12.633 1 89.94 316 SER A C 1
ATOM 2404 O O . SER A 1 316 ? 1.71 19.719 11.664 1 89.94 316 SER A O 1
ATOM 2406 N N . GLU A 1 317 ? 1.032 19.141 13.719 1 88 317 GLU A N 1
ATOM 2407 C CA . GLU A 1 317 ? 0.476 20.453 14.016 1 88 317 GLU A CA 1
ATOM 2408 C C . GLU A 1 317 ? 0.849 20.906 15.422 1 88 317 GLU A C 1
ATOM 2410 O O . GLU A 1 317 ? 1.114 20.078 16.297 1 88 317 GLU A O 1
ATOM 2415 N N . CYS A 1 318 ? 1.086 22.156 15.578 1 86.94 318 CYS A N 1
ATOM 2416 C CA . CYS A 1 318 ? 1.424 22.75 16.859 1 86.94 318 CYS A CA 1
ATOM 2417 C C . CYS A 1 318 ? 0.603 24.016 17.109 1 86.94 318 CYS A C 1
ATOM 2419 O O . CYS A 1 318 ? 0.468 24.859 16.234 1 86.94 318 CYS A O 1
ATOM 2421 N N . SER A 1 319 ? -0.016 24.109 18.281 1 88.38 319 SER A N 1
ATOM 2422 C CA . SER A 1 319 ? -0.827 25.266 18.625 1 88.38 319 SER A CA 1
ATOM 2423 C C . SER A 1 319 ? -0.018 26.297 19.406 1 88.38 319 SER A C 1
ATOM 2425 O O . SER A 1 319 ? -0.527 27.359 19.75 1 88.38 319 SER A O 1
ATOM 2427 N N . ALA A 1 320 ? 1.229 26.062 19.547 1 89.81 320 ALA A N 1
ATOM 2428 C CA . ALA A 1 320 ? 2.053 26.938 20.375 1 89.81 320 ALA A CA 1
ATOM 2429 C C . ALA A 1 320 ? 2.285 28.281 19.688 1 89.81 320 ALA A C 1
ATOM 2431 O O . ALA A 1 320 ? 2.436 28.344 18.469 1 89.81 320 ALA A O 1
ATOM 2432 N N . VAL A 1 321 ? 2.23 29.266 20.484 1 90.31 321 VAL A N 1
ATOM 2433 C CA . VAL A 1 321 ? 2.564 30.609 20 1 90.31 321 VAL A CA 1
ATOM 2434 C C . VAL A 1 321 ? 3.764 31.156 20.781 1 90.31 321 VAL A C 1
ATOM 2436 O O . VAL A 1 321 ? 3.877 30.938 21.984 1 90.31 321 VAL A O 1
ATOM 2439 N N . PRO A 1 322 ? 4.672 31.797 20.078 1 89.69 322 PRO A N 1
ATOM 2440 C CA . PRO A 1 322 ? 5.906 32.25 20.734 1 89.69 322 PRO A CA 1
ATOM 2441 C C . PRO A 1 322 ? 5.645 33.219 21.891 1 89.69 322 PRO A C 1
ATOM 2443 O O . PRO A 1 322 ? 6.332 33.156 22.906 1 89.69 322 PRO A O 1
ATOM 2446 N N . TRP A 1 323 ? 4.648 34.125 21.812 1 88.69 323 TRP A N 1
ATOM 2447 C CA . TRP A 1 323 ? 4.457 35.188 22.797 1 88.69 323 TRP A CA 1
ATOM 2448 C C . TRP A 1 323 ? 3.771 34.656 24.047 1 88.69 323 TRP A C 1
ATOM 2450 O O . TRP A 1 323 ? 3.732 35.344 25.078 1 88.69 323 TRP A O 1
ATOM 2460 N N . ARG A 1 324 ? 3.283 33.469 23.969 1 90.75 324 ARG A N 1
ATOM 2461 C CA . ARG A 1 324 ? 2.678 32.875 25.156 1 90.75 324 ARG A CA 1
ATOM 2462 C C . ARG A 1 324 ? 3.551 31.75 25.719 1 90.75 324 ARG A C 1
ATOM 2464 O O . ARG A 1 324 ? 3.268 31.219 26.797 1 90.75 324 ARG A O 1
ATOM 2471 N N . SER A 1 325 ? 4.531 31.391 25 1 92.62 325 SER A N 1
ATOM 2472 C CA . SER A 1 325 ? 5.461 30.359 25.438 1 92.62 325 SER 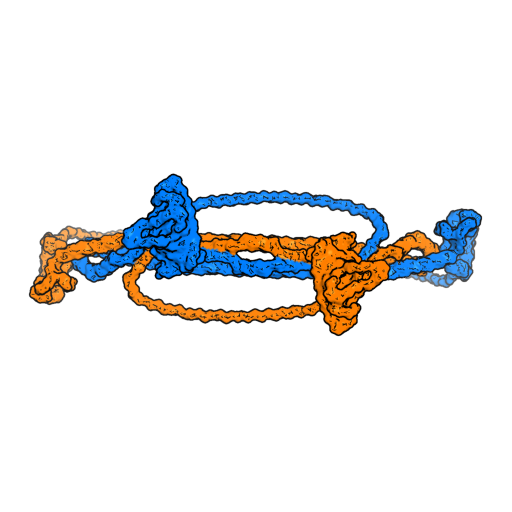A CA 1
ATOM 2473 C C . SER A 1 325 ? 6.641 30.938 26.203 1 92.62 325 SER A C 1
ATOM 2475 O O . SER A 1 325 ? 7.02 32.094 25.969 1 92.62 325 SER A O 1
ATOM 2477 N N . SER A 1 326 ? 7.137 30.172 27.172 1 93.75 326 SER A N 1
ATOM 2478 C CA . SER A 1 326 ? 8.195 30.688 28.016 1 93.75 326 SER A CA 1
ATOM 2479 C C . SER A 1 326 ? 9.266 29.641 28.297 1 93.75 326 SER A C 1
ATOM 2481 O O . SER A 1 326 ? 9.031 28.453 28.078 1 93.75 326 SER A O 1
ATOM 2483 N N . CYS A 1 327 ? 10.414 30.031 28.594 1 93 327 CYS A N 1
ATOM 2484 C CA . CYS A 1 327 ? 11.516 29.141 28.969 1 93 327 CYS A CA 1
ATOM 2485 C C . CYS A 1 327 ? 12.023 29.453 30.359 1 93 327 CYS A C 1
ATOM 2487 O O . CYS A 1 327 ? 12.016 30.609 30.781 1 93 327 CYS A O 1
ATOM 2489 N N . HIS A 1 328 ? 12.352 28.422 31.109 1 90.44 328 HIS A N 1
ATOM 2490 C CA . HIS A 1 328 ? 12.812 28.531 32.469 1 90.44 328 HIS A CA 1
ATOM 2491 C C . HIS A 1 328 ? 14.055 27.672 32.719 1 90.44 328 HIS A C 1
ATOM 2493 O O . HIS A 1 328 ? 13.969 26.453 32.75 1 90.44 328 HIS A O 1
ATOM 2499 N N . PRO A 1 329 ? 15.203 28.297 32.844 1 90.31 329 PRO A N 1
ATOM 2500 C CA . PRO A 1 329 ? 16.406 27.516 33.156 1 90.31 329 PRO A CA 1
ATOM 2501 C C . PRO A 1 329 ? 16.344 26.875 34.531 1 90.31 329 PRO A C 1
ATOM 2503 O O . PRO A 1 329 ? 15.828 27.469 35.469 1 90.31 329 PRO A O 1
ATOM 2506 N N . TYR A 1 330 ? 16.812 25.656 34.5 1 86.44 330 TYR A N 1
ATOM 2507 C CA . TYR A 1 330 ? 16.844 24.969 35.781 1 86.44 330 TYR A CA 1
ATOM 2508 C C . TYR A 1 330 ? 17.875 25.594 36.719 1 86.44 330 TYR A C 1
ATOM 2510 O O . TYR A 1 330 ? 19 25.891 36.312 1 86.44 330 TYR A O 1
ATOM 2518 N N . GLY A 1 331 ? 17.516 25.891 37.938 1 74.69 331 GLY A N 1
ATOM 2519 C CA . GLY A 1 331 ? 18.453 26.359 38.938 1 74.69 331 GLY A CA 1
ATOM 2520 C C . GLY A 1 331 ? 18.609 27.875 38.969 1 74.69 331 GLY A C 1
ATOM 2521 O O . GLY A 1 331 ? 19.375 28.422 39.75 1 74.69 331 GLY A O 1
ATOM 2522 N N . LYS A 1 332 ? 18.047 28.594 37.938 1 65.25 332 LYS A N 1
ATOM 2523 C CA . LYS A 1 332 ? 18.156 30.047 37.938 1 65.25 332 LYS A CA 1
ATOM 2524 C C . LYS A 1 332 ? 17.25 30.656 39 1 65.25 332 LYS A C 1
ATOM 2526 O O . LYS A 1 332 ? 16.062 30.328 39.062 1 65.25 332 LYS A O 1
ATOM 2531 N N . ASN A 1 333 ? 17.797 31.344 40.031 1 59.5 333 ASN A N 1
ATOM 2532 C CA . ASN A 1 333 ? 17.016 32.156 40.969 1 59.5 333 ASN A CA 1
ATOM 2533 C C . ASN A 1 333 ? 16.609 33.469 40.375 1 59.5 333 ASN A C 1
ATOM 2535 O O . ASN A 1 333 ? 17.453 34.281 39.969 1 59.5 333 ASN A O 1
ATOM 2539 N N . ARG A 1 334 ? 15.406 33.688 39.781 1 57.91 334 ARG A N 1
ATOM 2540 C CA . ARG A 1 334 ? 14.867 34.844 39.031 1 57.91 334 ARG A CA 1
ATOM 2541 C C . ARG A 1 334 ? 15.117 36.125 39.781 1 57.91 334 ARG A C 1
ATOM 2543 O O . ARG A 1 334 ? 15.32 37.188 39.156 1 57.91 334 ARG A O 1
ATOM 2550 N N . ARG A 1 335 ? 14.875 36.281 41.094 1 57.88 335 ARG A N 1
ATOM 2551 C CA . ARG A 1 335 ? 14.844 37.5 41.906 1 57.88 335 ARG A CA 1
ATOM 2552 C C . ARG A 1 335 ? 16.234 38.094 42.031 1 57.88 335 ARG A C 1
ATOM 2554 O O . ARG A 1 335 ? 16.375 39.312 42.188 1 57.88 335 ARG A O 1
ATOM 2561 N N . SER A 1 336 ? 17.219 37.219 41.906 1 54.59 336 SER A N 1
ATOM 2562 C CA . SER A 1 336 ? 18.484 37.844 42.344 1 54.59 336 SER A CA 1
ATOM 2563 C C . SER A 1 336 ? 19.375 38.188 41.188 1 54.59 336 SER A C 1
ATOM 2565 O O . SER A 1 336 ? 20 39.25 41.156 1 54.59 336 SER A O 1
ATOM 2567 N N . ASP A 1 337 ? 19.75 37.062 40.25 1 57.34 337 ASP A N 1
ATOM 2568 C CA . ASP A 1 337 ? 20.781 37.312 39.281 1 57.34 337 ASP A CA 1
ATOM 2569 C C . ASP A 1 337 ? 20.25 37.156 37.844 1 57.34 337 ASP A C 1
ATOM 2571 O O . ASP A 1 337 ? 19.688 36.125 37.5 1 57.34 337 ASP A O 1
ATOM 2575 N N . PRO A 1 338 ? 20.188 38.25 37.094 1 61.44 338 PRO A N 1
ATOM 2576 C CA . PRO A 1 338 ? 19.688 38.25 35.719 1 61.44 338 PRO A CA 1
ATOM 2577 C C . PRO A 1 338 ? 20.422 37.25 34.812 1 61.44 338 PRO A C 1
ATOM 2579 O O . PRO A 1 338 ? 19.875 36.844 33.812 1 61.44 338 PRO A O 1
ATOM 2582 N N . GLU A 1 339 ? 21.609 36.812 35.344 1 72.38 339 GLU A N 1
ATOM 2583 C CA . GLU A 1 339 ? 22.438 35.938 34.531 1 72.38 339 GLU A CA 1
ATOM 2584 C C . GLU A 1 339 ? 22.375 34.5 35 1 72.38 339 GLU A C 1
ATOM 2586 O O . GLU A 1 339 ? 22.344 34.25 36.219 1 72.38 339 GLU A O 1
ATOM 2591 N N . TRP A 1 340 ? 22.141 33.594 34.125 1 84.62 340 TRP A N 1
ATOM 2592 C CA . TRP A 1 340 ? 22.172 32.156 34.375 1 84.62 340 TRP A CA 1
ATOM 2593 C C . TRP A 1 340 ? 23.594 31.625 34.344 1 84.62 340 TRP A C 1
ATOM 2595 O O . TRP A 1 340 ? 24.297 31.766 33.344 1 84.62 340 TRP A O 1
ATOM 2605 N N . ARG A 1 341 ? 24.094 31.172 35.469 1 85.12 341 ARG A N 1
ATOM 2606 C CA . ARG A 1 341 ? 25.453 30.672 35.531 1 85.12 341 ARG A CA 1
ATOM 2607 C C . ARG A 1 341 ? 25.484 29.141 35.469 1 85.12 341 ARG A C 1
ATOM 2609 O O . ARG A 1 341 ? 24.703 28.469 36.156 1 85.12 341 ARG A O 1
ATOM 2616 N N . CYS A 1 342 ? 26.188 28.672 34.531 1 86.31 342 CYS A N 1
ATOM 2617 C CA . CYS A 1 342 ? 26.328 27.234 34.344 1 86.31 342 CYS A CA 1
ATOM 2618 C C . CYS A 1 342 ? 27.797 26.828 34.438 1 86.31 342 CYS A C 1
ATOM 2620 O O . CYS A 1 342 ? 28.688 27.641 34.219 1 86.31 342 CYS A O 1
ATOM 2622 N N . LEU A 1 343 ? 28.094 25.609 34.938 1 87 343 LEU A N 1
ATOM 2623 C CA . LEU A 1 343 ? 29.453 25.078 35.031 1 87 343 LEU A CA 1
ATOM 2624 C C . LEU A 1 343 ? 29.891 24.469 33.719 1 87 343 LEU A C 1
ATOM 2626 O O . LEU A 1 343 ? 29.141 23.719 33.094 1 87 343 LEU A O 1
ATOM 2630 N N . ALA A 1 344 ? 31.047 24.906 33.312 1 88.62 344 ALA A N 1
ATOM 2631 C CA . ALA A 1 344 ? 31.594 24.359 32.062 1 88.62 344 ALA A CA 1
ATOM 2632 C C . ALA A 1 344 ? 31.766 22.844 32.188 1 88.62 344 ALA A C 1
ATOM 2634 O O . ALA A 1 344 ? 32.219 22.328 33.219 1 88.62 344 ALA A O 1
ATOM 2635 N N . GLY A 1 345 ? 31.266 22.141 31.141 1 88.25 345 GLY A N 1
ATOM 2636 C CA . GLY A 1 345 ? 31.453 20.703 31.094 1 88.25 345 GLY A CA 1
ATOM 2637 C C . GLY A 1 345 ? 30.266 19.938 31.656 1 88.25 345 GLY A C 1
ATOM 2638 O O . GLY A 1 345 ? 30.156 18.719 31.453 1 88.25 345 GLY A O 1
ATOM 2639 N N . ARG A 1 346 ? 29.453 20.562 32.406 1 89.38 346 ARG A N 1
ATOM 2640 C CA . ARG A 1 346 ? 28.281 19.906 32.969 1 89.38 346 ARG A CA 1
ATOM 2641 C C . ARG A 1 346 ? 27.031 20.203 32.156 1 89.38 346 ARG A C 1
ATOM 2643 O O . ARG A 1 346 ? 26.859 21.312 31.656 1 89.38 346 ARG A O 1
ATOM 2650 N N . PRO A 1 347 ? 26.219 19.172 32.125 1 91.12 347 PRO A N 1
ATOM 2651 C CA . PRO A 1 347 ? 24.984 19.391 31.344 1 91.12 347 PRO A CA 1
ATOM 2652 C C . PRO A 1 347 ? 24.047 20.391 32.031 1 91.12 347 PRO A C 1
ATOM 2654 O O . PRO A 1 347 ? 23.875 20.359 33.25 1 91.12 347 PRO A O 1
ATOM 2657 N N . CYS A 1 348 ? 23.625 21.375 31.234 1 91.69 348 CYS A N 1
ATOM 2658 C CA . CYS A 1 348 ? 22.625 22.359 31.656 1 91.69 348 CYS A CA 1
ATOM 2659 C C . CYS A 1 348 ? 21.281 22.094 30.969 1 91.69 348 CYS A C 1
ATOM 2661 O O . CYS A 1 348 ? 21.25 21.594 29.844 1 91.69 348 CYS A O 1
ATOM 2663 N N . ARG A 1 349 ? 20.219 22.328 31.719 1 93.19 349 ARG A N 1
ATOM 2664 C CA . ARG A 1 349 ? 18.891 22.047 31.172 1 93.19 349 ARG A CA 1
ATOM 2665 C C . ARG A 1 349 ? 17.984 23.266 31.312 1 93.19 349 ARG A C 1
ATOM 2667 O O . ARG A 1 349 ? 18.047 24 32.312 1 93.19 349 ARG A O 1
ATOM 2674 N N . VAL A 1 350 ? 17.188 23.531 30.312 1 94.12 350 VAL A N 1
ATOM 2675 C CA . VAL A 1 350 ? 16.203 24.594 30.297 1 94.12 350 VAL A CA 1
ATOM 2676 C C . VAL A 1 350 ? 14.82 24.016 29.984 1 94.12 350 VAL A C 1
ATOM 2678 O O . VAL A 1 350 ? 14.672 23.234 29.047 1 94.12 350 VAL A O 1
ATOM 2681 N N . LEU A 1 351 ? 13.875 24.344 30.781 1 94.19 351 LEU A N 1
ATOM 2682 C CA . LEU A 1 351 ? 12.508 23.891 30.547 1 94.19 351 LEU A CA 1
ATOM 2683 C C . LEU A 1 351 ? 11.758 24.891 29.672 1 94.19 351 LEU A C 1
ATOM 2685 O O . LEU A 1 351 ? 11.773 26.094 29.938 1 94.19 351 LEU A O 1
ATOM 2689 N N . VAL A 1 352 ? 11.242 24.328 28.672 1 94.19 352 VAL A N 1
ATOM 2690 C CA . VAL A 1 352 ? 10.453 25.172 27.766 1 94.19 352 VAL A CA 1
ATOM 2691 C C . VAL A 1 352 ? 8.977 24.797 27.875 1 94.19 352 VAL A C 1
ATOM 2693 O O . VAL A 1 352 ? 8.609 23.625 27.672 1 94.19 352 VAL A O 1
ATOM 2696 N N . LYS A 1 353 ? 8.133 25.781 28.219 1 93 353 LYS A N 1
ATOM 2697 C CA . LYS A 1 353 ? 6.688 25.578 28.297 1 93 353 LYS A CA 1
ATOM 2698 C C . LYS A 1 353 ? 5.984 26.172 27.078 1 93 353 LYS A C 1
ATOM 2700 O O . LYS A 1 353 ? 6.02 27.391 26.875 1 93 353 LYS A O 1
ATOM 2705 N N . LEU A 1 354 ? 5.391 25.328 26.344 1 92.75 354 LEU A N 1
ATOM 2706 C CA . LEU A 1 354 ? 4.676 25.766 25.141 1 92.75 354 LEU A CA 1
ATOM 2707 C C . LEU A 1 354 ? 3.193 25.969 25.438 1 92.75 354 LEU A C 1
ATOM 2709 O O . LEU A 1 354 ? 2.545 25.094 26.016 1 92.75 354 LEU A O 1
ATOM 2713 N N . SER A 1 355 ? 2.705 27.203 25.094 1 91.12 355 SER A N 1
ATOM 2714 C CA . SER A 1 355 ? 1.302 27.516 25.328 1 91.12 355 SER A CA 1
ATOM 2715 C C . SER A 1 355 ? 0.636 28.047 24.062 1 91.12 355 SER A C 1
ATOM 2717 O O . SER A 1 355 ? 1.297 28.641 23.219 1 91.12 355 SER A O 1
ATOM 2719 N N . ASP A 1 356 ? -0.688 27.719 23.984 1 89.06 356 ASP A N 1
ATOM 2720 C CA . ASP A 1 356 ? -1.46 28.312 22.891 1 89.06 356 ASP A CA 1
ATOM 2721 C C . ASP A 1 356 ? -1.872 29.75 23.219 1 89.06 356 ASP A C 1
ATOM 2723 O O . ASP A 1 356 ? -1.438 30.312 24.219 1 89.06 356 ASP A O 1
ATOM 2727 N N . PHE A 1 357 ? -2.611 30.328 22.281 1 87.88 357 PHE A N 1
ATOM 2728 C CA . PHE A 1 357 ? -2.949 31.734 22.438 1 87.88 357 PHE A CA 1
ATOM 2729 C C . PHE A 1 357 ? -3.875 31.953 23.641 1 87.88 357 PHE A C 1
ATOM 2731 O O . PHE A 1 357 ? -4.004 33.062 24.141 1 87.88 357 PHE A O 1
ATOM 2738 N N . ARG A 1 358 ? -4.535 30.812 24.109 1 87.44 358 ARG A N 1
ATOM 2739 C CA . ARG A 1 358 ? -5.422 30.906 25.266 1 87.44 358 ARG A CA 1
ATOM 2740 C C . ARG A 1 358 ? -4.66 30.656 26.562 1 87.44 358 ARG A C 1
ATOM 2742 O O . ARG A 1 358 ? -5.223 30.766 27.656 1 87.44 358 ARG A O 1
ATOM 2749 N N . GLY A 1 359 ? -3.385 30.328 26.422 1 87.81 359 GLY A N 1
ATOM 2750 C CA . GLY A 1 359 ? -2.584 30.062 27.609 1 87.81 359 GLY A CA 1
ATOM 2751 C C . GLY A 1 359 ? -2.596 28.609 28.031 1 87.81 359 GLY A C 1
ATOM 2752 O O . GLY A 1 359 ? -2.059 28.25 29.078 1 87.81 359 GLY A O 1
ATOM 2753 N N . GLU A 1 360 ? -3.221 27.812 27.234 1 88.12 360 GLU A N 1
ATOM 2754 C CA . GLU A 1 360 ? -3.266 26.375 27.5 1 88.12 360 GLU A CA 1
ATOM 2755 C C . GLU A 1 360 ? -2.041 25.672 26.938 1 88.12 360 GLU A C 1
ATOM 2757 O O . GLU A 1 360 ? -1.452 26.125 25.953 1 88.12 360 GLU A O 1
ATOM 2762 N N . PRO A 1 361 ? -1.712 24.625 27.578 1 88.38 361 PRO A N 1
ATOM 2763 C CA . PRO A 1 361 ? -0.572 23.875 27.047 1 88.38 361 PRO A CA 1
ATOM 2764 C C . PRO A 1 361 ? -0.797 23.406 25.609 1 88.38 361 PRO A C 1
ATOM 2766 O O . PRO A 1 361 ? -1.884 22.938 25.281 1 88.38 361 PRO A O 1
ATOM 2769 N N . ALA A 1 362 ? 0.208 23.719 24.812 1 84.69 362 ALA A N 1
ATOM 2770 C CA . ALA A 1 362 ? 0.122 23.359 23.391 1 84.69 362 ALA A CA 1
ATOM 2771 C C . ALA A 1 362 ? 0.256 21.859 23.203 1 84.69 362 ALA A C 1
ATOM 2773 O O . ALA A 1 362 ? 0.853 21.156 24.031 1 84.69 362 ALA A O 1
ATOM 2774 N N . THR A 1 363 ? -0.437 21.422 22.188 1 72.94 363 THR A N 1
ATOM 2775 C CA . THR A 1 363 ? -0.314 20.016 21.859 1 72.94 363 THR A CA 1
ATOM 2776 C C . THR A 1 363 ? 1.067 19.703 21.281 1 72.94 363 THR A C 1
ATOM 2778 O O . THR A 1 363 ? 1.618 20.5 20.516 1 72.94 363 THR A O 1
ATOM 2781 N N . SER A 1 364 ? 1.821 18.734 21.844 1 61.53 364 SER A N 1
ATOM 2782 C CA . SER A 1 364 ? 3.238 18.422 21.688 1 61.53 364 SER A CA 1
ATOM 2783 C C . SER A 1 364 ? 3.521 17.781 20.328 1 61.53 364 SER A C 1
ATOM 2785 O O . SER A 1 364 ? 4.672 17.75 19.875 1 61.53 364 SER A O 1
ATOM 2787 N N . GLY A 1 365 ? 2.611 17.281 19.516 1 66.12 365 GLY A N 1
ATOM 2788 C CA . GLY A 1 365 ? 2.969 16.438 18.375 1 66.12 365 GLY A CA 1
ATOM 2789 C C . GLY A 1 365 ? 3.885 17.141 17.391 1 66.12 365 GLY A C 1
ATOM 2790 O O . GLY A 1 365 ? 4.785 16.516 16.828 1 66.12 365 GLY A O 1
ATOM 2791 N N . GLY A 1 366 ? 3.875 18.562 17.312 1 74.38 366 GLY A N 1
ATOM 2792 C CA . GLY A 1 366 ? 4.676 19.266 16.312 1 74.38 366 GLY A CA 1
ATOM 2793 C C . GLY A 1 366 ? 5.645 20.266 16.938 1 74.38 366 GLY A C 1
ATOM 2794 O O . GLY A 1 366 ? 6.402 20.922 16.219 1 74.38 366 GLY A O 1
ATOM 2795 N N . ALA A 1 367 ? 5.734 20.156 18.234 1 77.56 367 ALA A N 1
ATOM 2796 C CA . ALA A 1 367 ? 6.52 21.172 18.922 1 77.56 367 ALA A CA 1
ATOM 2797 C C . ALA A 1 367 ? 8.016 20.938 18.719 1 77.56 367 ALA A C 1
ATOM 2799 O O . ALA A 1 367 ? 8.789 21.891 18.609 1 77.56 367 ALA A O 1
ATOM 2800 N N . LEU A 1 368 ? 8.352 19.625 18.594 1 81.62 368 LEU A N 1
ATOM 2801 C CA . LEU A 1 368 ? 9.758 19.266 18.469 1 81.62 368 LEU A CA 1
ATOM 2802 C C . LEU A 1 368 ? 10.312 19.75 17.125 1 81.62 368 LEU A C 1
ATOM 2804 O O . LEU A 1 368 ? 11.492 20.094 17.031 1 81.62 368 LEU A O 1
ATOM 2808 N N . ASP A 1 369 ? 9.391 19.969 16.219 1 80.88 369 ASP A N 1
ATOM 2809 C CA . ASP A 1 369 ? 9.812 20.359 14.875 1 80.88 369 ASP A CA 1
ATOM 2810 C C . ASP A 1 369 ? 9.922 21.875 14.758 1 80.88 369 ASP A C 1
ATOM 2812 O O . ASP A 1 369 ? 10.609 22.391 13.875 1 80.88 369 ASP A O 1
ATOM 2816 N N . VAL A 1 370 ? 9.352 22.469 15.664 1 85.56 370 VAL A N 1
ATOM 2817 C CA . VAL A 1 370 ? 9.211 23.906 15.43 1 85.56 370 VAL A CA 1
ATOM 2818 C C . VAL A 1 370 ? 10.109 24.672 16.391 1 85.56 370 VAL A C 1
ATOM 2820 O O . VAL A 1 370 ? 10.5 25.812 16.094 1 85.56 370 VAL A O 1
ATOM 2823 N N . LEU A 1 371 ? 10.492 24.094 17.5 1 91.38 371 LEU A N 1
ATOM 2824 C CA . LEU A 1 371 ? 11.359 24.781 18.453 1 91.38 371 LEU A CA 1
ATOM 2825 C C . LEU A 1 371 ? 12.812 24.719 18 1 91.38 371 LEU A C 1
ATOM 2827 O O . LEU A 1 371 ? 13.32 23.641 17.656 1 91.38 371 LEU A O 1
ATOM 2831 N N . LYS A 1 372 ? 13.453 25.812 17.906 1 92.69 372 LYS A N 1
ATOM 2832 C CA . LYS A 1 372 ? 14.867 25.906 17.547 1 92.69 372 LYS A CA 1
ATOM 2833 C C . LYS A 1 372 ? 15.688 26.469 18.703 1 92.69 372 LYS A C 1
ATOM 2835 O O . LYS A 1 372 ? 15.32 27.469 19.312 1 92.69 372 LYS A O 1
ATOM 2840 N N . ALA A 1 373 ? 16.688 25.75 19.062 1 94.5 373 ALA A N 1
ATOM 2841 C CA . ALA A 1 373 ? 17.609 26.172 20.109 1 94.5 373 ALA A CA 1
ATOM 2842 C C . ALA A 1 373 ? 19 26.469 19.531 1 94.5 373 ALA A C 1
ATOM 2844 O O . ALA A 1 373 ? 19.625 25.594 18.922 1 94.5 373 ALA A O 1
ATOM 2845 N N . ASP A 1 374 ? 19.422 27.688 19.656 1 93.62 374 ASP A N 1
ATOM 2846 C CA . ASP A 1 374 ? 20.719 28.109 19.141 1 93.62 374 ASP A CA 1
ATOM 2847 C C . ASP A 1 374 ? 21.609 28.625 20.266 1 93.62 374 ASP A C 1
ATOM 2849 O O . ASP A 1 374 ? 21.297 29.641 20.891 1 93.62 374 ASP A O 1
ATOM 2853 N N . LEU A 1 375 ? 22.609 27.938 20.5 1 93.19 375 LEU A N 1
ATOM 2854 C CA . LEU A 1 375 ? 23.594 28.328 21.516 1 93.19 375 LEU A CA 1
ATOM 2855 C C . LEU A 1 375 ? 24.812 28.969 20.859 1 93.19 375 LEU A C 1
ATOM 2857 O O . LEU A 1 375 ? 25.516 28.328 20.078 1 93.19 375 LEU A O 1
ATOM 2861 N N . GLN A 1 376 ? 25 30.25 21.156 1 91.31 376 GLN A N 1
ATOM 2862 C CA . GLN A 1 376 ? 26.109 31 20.547 1 91.31 376 GLN A CA 1
ATOM 2863 C C . GLN A 1 376 ? 27.078 31.5 21.594 1 91.31 376 GLN A C 1
ATOM 2865 O O . GLN A 1 376 ? 26.672 32.188 22.547 1 91.31 376 GLN A O 1
ATOM 2870 N N . PRO A 1 377 ? 28.328 31.141 21.422 1 89.88 377 PRO A N 1
ATOM 2871 C CA . PRO A 1 377 ? 29.328 31.734 22.312 1 89.88 377 PRO A CA 1
ATOM 2872 C C . PRO A 1 377 ? 29.578 33.219 22.016 1 89.88 377 PRO A C 1
ATOM 2874 O O . PRO A 1 377 ? 29.406 33.656 20.891 1 89.88 377 PRO A O 1
ATOM 2877 N N . ALA A 1 378 ? 29.828 34 23.062 1 84.75 378 ALA A N 1
ATOM 2878 C CA . ALA A 1 378 ? 30.141 35.406 22.875 1 84.75 378 ALA A CA 1
ATOM 2879 C C . ALA A 1 378 ? 31.422 35.594 22.078 1 84.75 378 ALA A C 1
ATOM 2881 O O . ALA A 1 378 ? 31.531 36.531 21.281 1 84.75 378 ALA A O 1
ATOM 2882 N N . HIS A 1 379 ? 32.344 34.656 22.328 1 82.06 379 HIS A N 1
ATOM 2883 C CA . HIS A 1 379 ? 33.625 34.719 21.609 1 82.06 379 HIS A CA 1
ATOM 2884 C C . HIS A 1 379 ? 33.594 33.875 20.344 1 82.06 379 HIS A C 1
ATOM 2886 O O . HIS A 1 379 ? 33.25 32.688 20.391 1 82.06 379 HIS A O 1
ATOM 2892 N N . PRO A 1 380 ? 33.906 34.406 19.234 1 75.75 380 PRO A N 1
ATOM 2893 C CA . PRO A 1 380 ? 33.812 33.75 17.938 1 75.75 380 PRO A CA 1
ATOM 2894 C C . PRO A 1 380 ? 34.719 32.531 17.797 1 75.75 380 PRO A C 1
ATOM 2896 O O . PRO A 1 380 ? 34.531 31.688 16.938 1 75.75 380 PRO A O 1
ATOM 2899 N N . MET A 1 381 ? 35.688 32.469 18.625 1 75.12 381 MET A N 1
ATOM 2900 C CA . MET A 1 381 ? 36.688 31.406 18.453 1 75.12 381 MET A CA 1
ATOM 2901 C C . MET A 1 381 ? 36.156 30.062 18.938 1 75.12 381 MET A C 1
ATOM 2903 O O . MET A 1 381 ? 36.75 29.016 18.703 1 75.12 381 MET A O 1
ATOM 2907 N N . VAL A 1 382 ? 35 30.188 19.578 1 73.44 382 VAL A N 1
ATOM 2908 C CA . VAL A 1 382 ? 34.438 28.953 20.125 1 73.44 382 VAL A CA 1
ATOM 2909 C C . VAL A 1 382 ? 33.344 28.438 19.219 1 73.44 382 VAL A C 1
ATOM 2911 O O . VAL A 1 382 ? 32.531 29.203 18.703 1 73.44 382 VAL A O 1
ATOM 2914 N N . GLY A 1 383 ? 33.375 27.234 18.781 1 80.69 383 GLY A N 1
ATOM 2915 C CA . GLY A 1 383 ? 32.344 26.609 17.984 1 80.69 383 GLY A CA 1
ATOM 2916 C C . GLY A 1 383 ? 31 26.562 18.656 1 80.69 383 GLY A C 1
ATOM 2917 O O . GLY A 1 383 ? 30.906 26.734 19.875 1 80.69 383 GLY A O 1
ATOM 2918 N N . ARG A 1 384 ? 30 26.484 17.953 1 87.31 384 ARG A N 1
ATOM 2919 C CA . ARG A 1 384 ? 28.641 26.391 18.469 1 87.31 384 ARG A CA 1
ATOM 2920 C C . ARG A 1 384 ? 28.359 25.016 19.062 1 87.31 384 ARG A C 1
ATOM 2922 O O . ARG A 1 384 ? 28.375 24.016 18.344 1 87.31 384 ARG A O 1
ATOM 2929 N N . PRO A 1 385 ? 28.172 25 20.344 1 88.38 385 PRO A N 1
ATOM 2930 C CA . PRO A 1 385 ? 27.875 23.703 20.938 1 88.38 385 PRO A CA 1
ATOM 2931 C C . PRO A 1 385 ? 26.531 23.141 20.5 1 88.38 385 PRO A C 1
ATOM 2933 O O . PRO A 1 385 ? 25.594 23.906 20.234 1 88.38 385 PRO A O 1
ATOM 2936 N N . PRO A 1 386 ? 26.469 21.844 20.484 1 91.38 386 PRO A N 1
ATOM 2937 C CA . PRO A 1 386 ? 25.203 21.234 20.109 1 91.38 386 PRO A CA 1
ATOM 2938 C C . PRO A 1 386 ? 24.156 21.281 21.234 1 91.38 386 PRO A C 1
ATOM 2940 O O . PRO A 1 386 ? 24.516 21.281 22.406 1 91.38 386 PRO A O 1
ATOM 2943 N N . THR A 1 387 ? 22.906 21.422 20.859 1 93.81 387 THR A N 1
ATOM 2944 C CA . THR A 1 387 ? 21.797 21.406 21.797 1 93.81 387 THR A CA 1
ATOM 2945 C C . THR A 1 387 ? 20.859 20.219 21.516 1 93.81 387 THR A C 1
ATOM 2947 O O . THR A 1 387 ? 20.75 19.781 20.359 1 93.81 387 THR A O 1
ATOM 2950 N N . GLN A 1 388 ? 20.312 19.672 22.594 1 94.25 388 GLN A N 1
ATOM 2951 C CA . GLN A 1 388 ? 19.359 18.578 22.469 1 94.25 388 GLN A CA 1
ATOM 2952 C C . GLN A 1 388 ? 17.984 18.969 23.016 1 94.25 388 GLN A C 1
ATOM 2954 O O . GLN A 1 388 ? 17.891 19.531 24.109 1 94.25 388 GLN A O 1
ATOM 2959 N N . ILE A 1 389 ? 16.984 18.703 22.25 1 94.06 389 ILE A N 1
ATOM 2960 C CA . ILE A 1 389 ? 15.609 18.984 22.672 1 94.06 389 ILE A CA 1
ATOM 2961 C C . ILE A 1 389 ? 14.867 17.672 22.922 1 94.06 389 ILE A C 1
ATOM 2963 O O . ILE A 1 389 ? 14.789 16.812 22.047 1 94.06 389 ILE A O 1
ATOM 2967 N N . ASP A 1 390 ? 14.305 17.531 24.094 1 92.31 390 ASP A N 1
ATOM 2968 C CA . ASP A 1 390 ? 13.578 16.328 24.453 1 92.31 390 ASP A CA 1
ATOM 2969 C C . ASP A 1 390 ? 12.188 16.656 24.984 1 92.31 390 ASP A C 1
ATOM 2971 O O . ASP A 1 390 ? 12.016 17.641 25.719 1 92.31 390 ASP A O 1
ATOM 2975 N N . PRO A 1 391 ? 11.242 15.781 24.656 1 90.06 391 PRO A N 1
ATOM 2976 C CA . PRO A 1 391 ? 9.914 15.984 25.234 1 90.06 391 PRO A CA 1
ATOM 2977 C C . PRO A 1 391 ? 9.82 15.516 26.688 1 90.06 391 PRO A C 1
ATOM 2979 O O . PRO A 1 391 ? 10.414 14.5 27.047 1 90.06 391 PRO A O 1
ATOM 2982 N N . VAL A 1 392 ? 9.211 16.25 27.516 1 88.94 392 VAL A N 1
ATOM 2983 C CA . VAL A 1 392 ? 9.023 15.883 28.922 1 88.94 392 VAL A CA 1
ATOM 2984 C C . VAL A 1 392 ? 7.566 15.508 29.172 1 88.94 392 VAL A C 1
ATOM 2986 O O . VAL A 1 392 ? 7.258 14.352 29.469 1 88.94 392 VAL A O 1
ATOM 2989 N N . ARG A 1 393 ? 6.652 16.438 29.062 1 84.88 393 ARG A N 1
ATOM 2990 C CA . ARG A 1 393 ? 5.203 16.312 29.172 1 84.88 393 ARG A CA 1
ATOM 2991 C C . ARG A 1 393 ? 4.504 17.047 28.031 1 84.88 393 ARG A C 1
ATOM 2993 O O . ARG A 1 393 ? 5.141 17.812 27.297 1 84.88 393 ARG A O 1
ATOM 3000 N N . PRO A 1 394 ? 3.248 16.688 27.906 1 81.88 394 PRO A N 1
ATOM 3001 C CA . PRO A 1 394 ? 2.533 17.453 26.875 1 81.88 394 PRO A CA 1
ATOM 3002 C C . PRO A 1 394 ? 2.596 18.953 27.109 1 81.88 394 PRO A C 1
ATOM 3004 O O . PRO A 1 394 ? 2.256 19.438 28.188 1 81.88 394 PRO A O 1
ATOM 3007 N N . GLY A 1 395 ? 3.234 19.609 26.125 1 87.06 395 GLY A N 1
ATOM 3008 C CA . GLY A 1 395 ? 3.336 21.062 26.203 1 87.06 395 GLY A CA 1
ATOM 3009 C C . GLY A 1 395 ? 4.641 21.531 26.812 1 87.06 395 GLY A C 1
ATOM 3010 O O . GLY A 1 395 ? 4.875 22.734 26.938 1 87.06 395 GLY A O 1
ATOM 3011 N N . GLU A 1 396 ? 5.418 20.609 27.219 1 91.62 396 GLU A N 1
ATOM 3012 C CA . GLU A 1 396 ? 6.691 20.969 27.844 1 91.62 396 GLU A CA 1
ATOM 3013 C C . GLU A 1 396 ? 7.855 20.25 27.172 1 91.62 396 GLU A C 1
ATOM 3015 O O . GLU A 1 396 ? 7.793 19.047 26.938 1 91.62 396 GLU A O 1
ATOM 3020 N N . LEU A 1 397 ? 8.836 20.969 26.859 1 93.19 397 LEU A N 1
ATOM 3021 C CA . LEU A 1 397 ? 10.07 20.438 26.281 1 93.19 397 LEU A CA 1
ATOM 3022 C C . LEU A 1 397 ? 11.273 20.812 27.141 1 93.19 397 LEU A C 1
ATOM 3024 O O . LEU A 1 397 ? 11.219 21.781 27.906 1 93.19 397 LEU A O 1
ATOM 3028 N N . GLU A 1 398 ? 12.242 20 27.031 1 94.38 398 GLU A N 1
ATOM 3029 C CA . GLU A 1 398 ? 13.492 20.266 27.734 1 94.38 398 GLU A CA 1
ATOM 3030 C C . GLU A 1 398 ? 14.664 20.391 26.766 1 94.38 398 GLU A C 1
ATOM 3032 O O . GLU A 1 398 ? 14.852 19.531 25.906 1 94.38 398 GLU A O 1
ATOM 3037 N N . VAL A 1 399 ? 15.391 21.469 26.875 1 95.19 399 VAL A N 1
ATOM 3038 C CA . VAL A 1 399 ? 16.578 21.688 26.062 1 95.19 399 VAL A CA 1
ATOM 3039 C C . VAL A 1 399 ? 17.828 21.453 26.922 1 95.19 399 VAL A C 1
ATOM 3041 O O . VAL A 1 399 ? 18 22.078 27.984 1 95.19 399 VAL A O 1
ATOM 3044 N N . SER A 1 400 ? 18.641 20.578 26.453 1 95.06 400 SER A N 1
ATOM 3045 C CA . SER A 1 400 ? 19.859 20.234 27.172 1 95.06 400 SER A CA 1
ATOM 3046 C C . SER A 1 400 ? 21.094 20.562 26.344 1 95.06 400 SER A C 1
ATOM 3048 O O . SER A 1 400 ? 21.094 20.406 25.125 1 95.06 400 SER A O 1
ATOM 3050 N N . PHE A 1 401 ? 22.141 21.062 27 1 93.56 401 PHE A N 1
ATOM 3051 C CA . PHE A 1 401 ? 23.406 21.375 26.344 1 93.56 401 PHE A CA 1
ATOM 3052 C C . PHE A 1 401 ? 24.547 21.422 27.359 1 93.56 401 PHE A C 1
ATOM 3054 O O . PHE A 1 401 ? 24.297 21.375 28.578 1 93.56 401 PHE A O 1
ATOM 3061 N N . SER A 1 402 ? 25.688 21.359 26.828 1 92.56 402 SER A N 1
ATOM 3062 C CA . SER A 1 402 ? 26.891 21.484 27.656 1 92.56 402 SER A CA 1
ATOM 3063 C C . SER A 1 402 ? 27.828 22.562 27.125 1 92.56 402 SER A C 1
ATOM 3065 O O . SER A 1 402 ? 27.969 22.703 25.906 1 92.56 402 SER A O 1
ATOM 3067 N N . LEU A 1 403 ? 28.359 23.359 28.031 1 90.62 403 LEU A N 1
ATOM 3068 C CA . LEU A 1 403 ? 29.297 24.406 27.641 1 90.62 403 LEU A CA 1
ATOM 3069 C C . LEU A 1 403 ? 30.719 23.891 27.625 1 90.62 403 LEU A C 1
ATOM 3071 O O . LEU A 1 403 ? 31.234 23.391 28.641 1 90.62 403 LEU A O 1
ATOM 3075 N N . PRO A 1 404 ? 31.328 23.984 26.547 1 87.94 404 PRO A N 1
ATOM 3076 C CA . PRO A 1 404 ? 32.688 23.422 26.438 1 87.94 404 PRO A CA 1
ATOM 3077 C C . PRO A 1 404 ? 33.719 24.234 27.219 1 87.94 404 PRO A C 1
ATOM 3079 O O . PRO A 1 404 ? 34.625 23.672 27.812 1 87.94 404 PRO A O 1
ATOM 3082 N N . THR A 1 405 ? 33.656 25.594 27.172 1 88.81 405 THR A N 1
ATOM 3083 C CA . THR A 1 405 ? 34.656 26.453 27.812 1 88.81 405 THR A CA 1
ATOM 3084 C C . THR A 1 405 ? 33.969 27.531 28.641 1 88.81 405 THR A C 1
ATOM 3086 O O . THR A 1 405 ? 32.781 27.812 28.469 1 88.81 405 THR A O 1
ATOM 3089 N N . GLU A 1 406 ? 34.875 28.062 29.609 1 87.94 406 GLU A N 1
ATOM 3090 C CA . GLU A 1 406 ? 34.375 29.188 30.406 1 87.94 406 GLU A CA 1
ATOM 3091 C C . GLU A 1 406 ? 34.219 30.438 29.547 1 87.94 406 GLU A C 1
ATOM 3093 O O . GLU A 1 406 ? 35 30.672 28.641 1 87.94 406 GLU A O 1
ATOM 3098 N N . GLY A 1 407 ? 33.094 31.125 29.812 1 87.56 407 GLY A N 1
ATOM 3099 C CA . GLY A 1 407 ? 32.812 32.344 29.062 1 87.56 407 GLY A CA 1
ATOM 3100 C C . GLY A 1 407 ? 31.312 32.656 29 1 87.56 407 GLY A C 1
ATOM 3101 O O . GLY A 1 407 ? 30.5 32.031 29.672 1 87.56 407 GLY A O 1
ATOM 3102 N N . ASP A 1 408 ? 31.016 33.688 28.203 1 89.94 408 ASP A N 1
ATOM 3103 C CA . ASP A 1 408 ? 29.625 34.094 28.031 1 89.94 408 ASP A CA 1
ATOM 3104 C C . ASP A 1 408 ? 29.016 33.438 26.797 1 89.94 408 ASP A C 1
ATOM 3106 O O . ASP A 1 408 ? 29.672 33.312 25.75 1 89.94 408 ASP A O 1
ATOM 3110 N N . TYR A 1 409 ? 27.844 32.844 27.031 1 91.25 409 TYR A N 1
ATOM 3111 C CA . TYR A 1 409 ? 27.094 32.25 25.938 1 91.25 409 TYR A CA 1
ATOM 3112 C C . TYR A 1 409 ? 25.688 32.844 25.844 1 91.25 409 TYR A C 1
ATOM 3114 O O . TYR A 1 409 ? 25.172 33.375 26.828 1 91.25 409 TYR A O 1
ATOM 3122 N N . PHE A 1 410 ? 25.156 32.781 24.641 1 92.19 410 PHE A N 1
ATOM 3123 C CA . PHE A 1 410 ? 23.781 33.219 24.406 1 92.19 410 PHE A CA 1
ATOM 3124 C C . PHE A 1 410 ? 22.938 32.062 23.844 1 92.19 410 PHE A C 1
ATOM 3126 O O . PHE A 1 410 ? 23.281 31.484 22.812 1 92.19 410 PHE A O 1
ATOM 3133 N N . LEU A 1 411 ? 21.938 31.719 24.641 1 92.56 411 LEU A N 1
ATOM 3134 C CA . LEU A 1 411 ? 21.016 30.688 24.172 1 92.56 411 LEU A CA 1
ATOM 3135 C C . LEU A 1 411 ? 19.75 31.312 23.609 1 92.56 411 LEU A C 1
ATOM 3137 O O . LEU A 1 411 ? 19.016 32 24.312 1 92.56 411 LEU A O 1
ATOM 3141 N N . GLY A 1 412 ? 19.562 31.109 22.344 1 94.12 412 GLY A N 1
ATOM 3142 C CA . GLY A 1 412 ? 18.344 31.578 21.672 1 94.12 412 GLY A CA 1
ATOM 3143 C C . GLY A 1 412 ? 17.344 30.469 21.453 1 94.12 412 GLY A C 1
ATOM 3144 O O . GLY A 1 412 ? 17.656 29.453 20.812 1 94.12 412 GLY A O 1
ATOM 3145 N N . LEU A 1 413 ? 16.172 30.609 22.078 1 94.44 413 LEU A N 1
ATOM 3146 C CA . LEU A 1 413 ? 15.062 29.703 21.859 1 94.44 413 LEU A CA 1
ATOM 3147 C C . LEU A 1 413 ? 13.961 30.375 21.047 1 94.44 413 LEU A C 1
ATOM 3149 O O . LEU A 1 413 ? 13.352 31.344 21.5 1 94.44 413 LEU A O 1
ATOM 3153 N N . THR A 1 414 ? 13.758 29.812 19.844 1 93.81 414 THR A N 1
ATOM 3154 C CA . THR A 1 414 ? 12.812 30.484 18.953 1 93.81 414 THR A CA 1
ATOM 3155 C C . THR A 1 414 ? 11.766 29.5 18.438 1 93.81 414 THR A C 1
ATOM 3157 O O . THR A 1 414 ? 12.07 28.328 18.219 1 93.81 414 THR A O 1
ATOM 3160 N N . LEU A 1 415 ? 10.523 29.984 18.422 1 89.56 415 LEU A N 1
ATOM 3161 C CA . LEU A 1 415 ? 9.422 29.344 17.719 1 89.56 415 LEU A CA 1
ATOM 3162 C C . LEU A 1 415 ? 9.016 30.141 16.5 1 89.56 415 LEU A C 1
ATOM 3164 O O . LEU A 1 415 ? 8.727 31.328 16.594 1 89.56 415 LEU A O 1
ATOM 3168 N N . PHE A 1 416 ? 8.992 29.547 15.359 1 85.94 416 PHE A N 1
ATOM 3169 C CA . PHE A 1 416 ? 8.625 30.219 14.117 1 85.94 416 PHE A CA 1
ATOM 3170 C C . PHE A 1 416 ? 9.414 31.5 13.945 1 85.94 416 PHE A C 1
ATOM 3172 O O . PHE A 1 416 ? 8.844 32.562 13.641 1 85.94 416 PHE A O 1
ATOM 3179 N N . ASP A 1 417 ? 10.664 31.531 14.312 1 85.69 417 ASP A N 1
ATOM 3180 C CA . ASP A 1 417 ? 11.648 32.594 14.102 1 85.69 417 ASP A CA 1
ATOM 3181 C C . ASP A 1 417 ? 11.43 33.75 15.07 1 85.69 417 ASP A C 1
ATOM 3183 O O . ASP A 1 417 ? 11.93 34.844 14.844 1 85.69 417 ASP A O 1
ATOM 3187 N N . HIS A 1 418 ? 10.578 33.5 16.094 1 88.75 418 HIS A N 1
ATOM 3188 C CA . HIS A 1 418 ? 10.398 34.5 17.156 1 88.75 418 HIS A CA 1
ATOM 3189 C C . HIS A 1 418 ? 10.844 33.938 18.5 1 88.75 418 HIS A C 1
ATOM 3191 O O . HIS A 1 418 ? 10.609 32.781 18.812 1 88.75 418 HIS A O 1
ATOM 3197 N N . HIS A 1 419 ? 11.516 34.781 19.219 1 93 419 HIS A N 1
ATOM 3198 C CA . HIS A 1 419 ? 11.969 34.375 20.531 1 93 419 HIS A CA 1
ATOM 3199 C C . HIS A 1 419 ? 10.789 34.125 21.484 1 93 419 HIS A C 1
ATOM 3201 O O . HIS A 1 419 ? 9.812 34.875 21.438 1 93 419 HIS A O 1
ATOM 3207 N N . ILE A 1 420 ? 10.898 33.094 22.266 1 92.94 420 ILE A N 1
ATOM 3208 C CA . ILE A 1 420 ? 9.883 32.875 23.281 1 92.94 420 ILE A CA 1
ATOM 3209 C C . ILE A 1 420 ? 10.195 33.75 24.516 1 92.94 420 ILE A C 1
ATOM 3211 O O . ILE A 1 420 ? 11.242 34.375 24.578 1 92.94 420 ILE A O 1
ATOM 3215 N N . ASN A 1 421 ? 9.102 33.844 25.406 1 92.56 421 ASN A N 1
ATOM 3216 C CA . ASN A 1 421 ? 9.305 34.656 26.609 1 92.56 421 ASN A CA 1
ATOM 3217 C C . ASN A 1 421 ? 10.469 34.125 27.438 1 92.56 421 ASN A C 1
ATOM 3219 O O . ASN A 1 421 ? 10.523 32.938 27.766 1 92.56 421 ASN A O 1
ATOM 3223 N N . GLY A 1 422 ? 11.414 34.969 27.734 1 89.19 422 GLY A N 1
ATOM 3224 C CA . GLY A 1 422 ? 12.586 34.594 28.516 1 89.19 422 GLY A CA 1
ATOM 3225 C C . GLY A 1 422 ? 13.836 34.406 27.672 1 89.19 422 GLY A C 1
ATOM 3226 O O . GLY A 1 422 ? 14.938 34.281 28.203 1 89.19 422 GLY A O 1
ATOM 3227 N N . SER A 1 423 ? 13.703 34.281 26.422 1 90.56 423 SER A N 1
ATOM 3228 C CA . SER A 1 423 ? 14.805 34.125 25.469 1 90.56 423 SER A CA 1
ATOM 3229 C C . SER A 1 423 ? 15.164 35.469 24.828 1 90.56 423 SER A C 1
ATOM 3231 O O . SER A 1 423 ? 14.297 36.312 24.609 1 90.56 423 SER A O 1
ATOM 3233 N N . PRO A 1 424 ? 16.328 35.719 24.516 1 90.81 424 PRO A N 1
ATOM 3234 C CA . PRO A 1 424 ? 17.516 34.875 24.703 1 90.81 424 PRO A CA 1
ATOM 3235 C C . PRO A 1 424 ? 18.031 34.906 26.125 1 90.81 424 PRO A C 1
ATOM 3237 O O . PRO A 1 424 ? 17.766 35.844 26.875 1 90.81 424 PRO A O 1
ATOM 3240 N N . ILE A 1 425 ? 18.688 33.844 26.453 1 89.19 425 ILE A N 1
ATOM 3241 C CA . ILE A 1 425 ? 19.266 33.719 27.781 1 89.19 425 ILE A CA 1
ATOM 3242 C C . ILE A 1 425 ? 20.781 33.906 27.703 1 89.19 425 ILE A C 1
ATOM 3244 O O . ILE A 1 425 ? 21.438 33.344 26.812 1 89.19 425 ILE A O 1
ATOM 3248 N N . LYS A 1 426 ? 21.219 34.781 28.609 1 88.44 426 LYS A N 1
ATOM 3249 C CA . LYS A 1 426 ? 22.656 34.938 28.719 1 88.44 426 LYS A CA 1
ATOM 3250 C C . LYS A 1 426 ? 23.219 34.125 29.875 1 88.44 426 LYS A C 1
ATOM 3252 O O . LYS A 1 426 ? 22.719 34.188 31 1 88.44 426 LYS A O 1
ATOM 3257 N N . ASN B 1 1 ? -41.094 87.375 -42.438 1 23.94 1 ASN B N 1
ATOM 3258 C CA . ASN B 1 1 ? -41.469 87.875 -41.094 1 23.94 1 ASN B CA 1
ATOM 3259 C C . ASN B 1 1 ? -40.594 87.312 -40 1 23.94 1 ASN B C 1
ATOM 3261 O O . ASN B 1 1 ? -40.625 86.062 -39.75 1 23.94 1 ASN B O 1
ATOM 3265 N N . SER B 1 2 ? -39.281 87.875 -39.844 1 26.86 2 SER B N 1
ATOM 3266 C CA . SER B 1 2 ? -38.031 87.688 -39.094 1 26.86 2 SER B CA 1
ATOM 3267 C C . SER B 1 2 ? -38.25 87.875 -37.594 1 26.86 2 SER B C 1
ATOM 3269 O O . SER B 1 2 ? -38.5 88.938 -37.125 1 26.86 2 SER B O 1
ATOM 3271 N N . GLU B 1 3 ? -38.875 86.938 -36.906 1 26.66 3 GLU B N 1
ATOM 3272 C CA . GLU B 1 3 ? -39.312 86.938 -35.531 1 26.66 3 GLU B CA 1
ATOM 3273 C C . GLU B 1 3 ? -38.156 87.125 -34.562 1 26.66 3 GLU B C 1
ATOM 3275 O O . GLU B 1 3 ? -37.344 86.188 -34.406 1 26.66 3 GLU B O 1
ATOM 3280 N N . GLU B 1 4 ? -37.5 88.312 -34.469 1 28.58 4 GLU B N 1
ATOM 3281 C CA . GLU B 1 4 ? -36.344 88.75 -33.719 1 28.58 4 GLU B CA 1
ATOM 3282 C C . GLU B 1 4 ? -36.594 88.625 -32.219 1 28.58 4 GLU B C 1
ATOM 3284 O O . GLU B 1 4 ? -37.562 89.125 -31.688 1 28.58 4 GLU B O 1
ATOM 3289 N N . SER B 1 5 ? -36.188 87.438 -31.578 1 28.75 5 SER B N 1
ATOM 3290 C CA . SER B 1 5 ? -36.281 87 -30.172 1 28.75 5 SER B CA 1
ATOM 3291 C C . SER B 1 5 ? -35.625 88.062 -29.25 1 28.75 5 SER B C 1
ATOM 3293 O O . SER B 1 5 ? -34.406 88.312 -29.375 1 28.75 5 SER B O 1
ATOM 3295 N N . GLU B 1 6 ? -36.25 89.125 -28.719 1 26.69 6 GLU B N 1
ATOM 3296 C CA . GLU B 1 6 ? -35.875 90.188 -27.875 1 26.69 6 GLU B CA 1
ATOM 3297 C C . GLU B 1 6 ? -35.438 89.75 -26.5 1 26.69 6 GLU B C 1
ATOM 3299 O O . GLU B 1 6 ? -36.25 89.25 -25.719 1 26.69 6 GLU B O 1
ATOM 3304 N N . GLU B 1 7 ? -34.25 89 -26.297 1 26.7 7 GLU B N 1
ATOM 3305 C CA . GLU B 1 7 ? -33.656 88.562 -25.047 1 26.7 7 GLU B CA 1
ATOM 3306 C C . GLU B 1 7 ? -33.406 89.75 -24.094 1 26.7 7 GLU B C 1
ATOM 3308 O O . GLU B 1 7 ? -32.688 90.688 -24.422 1 26.7 7 GLU B O 1
ATOM 3313 N N . SER B 1 8 ? -34.344 90.125 -23.203 1 28.3 8 SER B N 1
ATOM 3314 C CA . SER B 1 8 ? -34.281 91.188 -22.188 1 28.3 8 SER B CA 1
ATOM 3315 C C . SER B 1 8 ? -33.156 90.938 -21.188 1 28.3 8 SER B C 1
ATOM 3317 O O . SER B 1 8 ? -33.094 89.875 -20.562 1 28.3 8 SER B O 1
ATOM 3319 N N . SER B 1 9 ? -31.875 91.375 -21.391 1 26.47 9 SER B N 1
ATOM 3320 C CA . SER B 1 9 ? -30.672 91.375 -20.578 1 26.47 9 SER B CA 1
ATOM 3321 C C . SER B 1 9 ? -30.906 92.125 -19.25 1 26.47 9 SER B C 1
ATOM 3323 O O . SER B 1 9 ? -31.141 93.312 -19.234 1 26.47 9 SER B O 1
ATOM 3325 N N . GLU B 1 10 ? -31.516 91.5 -18.203 1 30.59 10 GLU B N 1
ATOM 3326 C CA . GLU B 1 10 ? -31.609 92 -16.844 1 30.59 10 GLU B CA 1
ATOM 3327 C C . GLU B 1 10 ? -30.25 92.5 -16.344 1 30.59 10 GLU B C 1
ATOM 3329 O O . GLU B 1 10 ? -29.297 91.75 -16.281 1 30.59 10 GLU B O 1
ATOM 3334 N N . SER B 1 11 ? -29.734 93.688 -16.609 1 32.16 11 SER B N 1
ATOM 3335 C CA . SER B 1 11 ? -28.516 94.375 -16.203 1 32.16 11 SER B CA 1
ATOM 3336 C C . SER B 1 11 ? -28.391 94.438 -14.68 1 32.16 11 SER B C 1
ATOM 3338 O O . SER B 1 11 ? -29.203 95.062 -14 1 32.16 11 SER B O 1
ATOM 3340 N N . ASP B 1 12 ? -27.891 93.312 -14.008 1 34.91 12 ASP B N 1
ATOM 3341 C CA . ASP B 1 12 ? -27.594 93.188 -12.586 1 34.91 12 ASP B CA 1
ATOM 3342 C C . ASP B 1 12 ? -26.688 94.312 -12.117 1 34.91 12 ASP B C 1
ATOM 3344 O O . ASP B 1 12 ? -25.516 94.375 -12.469 1 34.91 12 ASP B O 1
ATOM 3348 N N . SER B 1 13 ? -27.047 95.562 -12.156 1 40.59 13 SER B N 1
ATOM 3349 C CA . SER B 1 13 ? -26.312 96.688 -11.562 1 40.59 13 SER B CA 1
ATOM 3350 C C . SER B 1 13 ? -25.922 96.375 -10.117 1 40.59 13 SER B C 1
ATOM 3352 O O . SER B 1 13 ? -26.781 96.125 -9.281 1 40.59 13 SER B O 1
ATOM 3354 N N . GLY B 1 14 ? -24.766 95.625 -9.852 1 44.34 14 GLY B N 1
ATOM 3355 C CA . GLY B 1 14 ? -24.078 95.062 -8.68 1 44.34 14 GLY B CA 1
ATOM 3356 C C . GLY B 1 14 ? -23.906 96.062 -7.57 1 44.34 14 GLY B C 1
ATOM 3357 O O . GLY B 1 14 ? -22.812 96.688 -7.406 1 44.34 14 GLY B O 1
ATOM 3358 N N . THR B 1 15 ? -24.797 97 -7.227 1 54.44 15 THR B N 1
ATOM 3359 C CA . THR B 1 15 ? -24.5 97.812 -6.062 1 54.44 15 THR B CA 1
ATOM 3360 C C . THR B 1 15 ? -24.141 96.938 -4.859 1 54.44 15 THR B C 1
ATOM 3362 O O . THR B 1 15 ? -24.844 96 -4.543 1 54.44 15 THR B O 1
ATOM 3365 N N . PRO B 1 16 ? -22.781 97 -4.383 1 60.88 16 PRO B N 1
ATOM 3366 C CA . PRO B 1 16 ? -22.297 96.125 -3.271 1 60.88 16 PRO B CA 1
ATOM 3367 C C . PRO B 1 16 ? -23.156 96.312 -2.014 1 60.88 16 PRO B C 1
ATOM 3369 O O . PRO B 1 16 ? -23.734 97.375 -1.775 1 60.88 16 PRO B O 1
ATOM 3372 N N . SER B 1 17 ? -23.641 95.188 -1.491 1 70.44 17 SER B N 1
ATOM 3373 C CA . SER B 1 17 ? -24.375 95.188 -0.229 1 70.44 17 SER B CA 1
ATOM 3374 C C . SER B 1 17 ? -23.516 95.688 0.917 1 70.44 17 SER B C 1
ATOM 3376 O O . SER B 1 17 ? -22.422 95.188 1.162 1 70.44 17 SER B O 1
ATOM 3378 N N . THR B 1 18 ? -23.656 96.875 1.533 1 72.75 18 THR B N 1
ATOM 3379 C CA . THR B 1 18 ? -22.875 97.562 2.598 1 72.75 18 THR B CA 1
ATOM 3380 C C . THR B 1 18 ? -23.594 97.375 3.938 1 72.75 18 THR B C 1
ATOM 3382 O O . THR B 1 18 ? -23.031 97.75 4.98 1 72.75 18 THR B O 1
ATOM 3385 N N . PHE B 1 19 ? -24.891 97 3.863 1 73.12 19 PHE B N 1
ATOM 3386 C CA . PHE B 1 19 ? -25.641 96.875 5.102 1 73.12 19 PHE B CA 1
ATOM 3387 C C . PHE B 1 19 ? -26.25 95.5 5.203 1 73.12 19 PHE B C 1
ATOM 3389 O O . PHE B 1 19 ? -26.438 94.812 4.191 1 73.12 19 PHE B O 1
ATOM 3396 N N . LYS B 1 20 ? -26.406 94.812 6.32 1 76.19 20 LYS B N 1
ATOM 3397 C CA . LYS B 1 20 ? -27.109 93.625 6.637 1 76.19 20 LYS B CA 1
ATOM 3398 C C . LYS B 1 20 ? -28.219 93.812 7.648 1 76.19 20 LYS B C 1
ATOM 3400 O O . LYS B 1 20 ? -28.031 94.562 8.625 1 76.19 20 LYS B O 1
ATOM 3405 N N . CYS B 1 21 ? -29.453 93.375 7.363 1 74.25 21 CYS B N 1
ATOM 3406 C CA . CYS B 1 21 ? -30.562 93.438 8.312 1 74.25 21 CYS B CA 1
ATOM 3407 C C . CYS B 1 21 ? -30.391 92.375 9.414 1 74.25 21 CYS B C 1
ATOM 3409 O O . CYS B 1 21 ? -30.25 91.188 9.125 1 74.25 21 CYS B O 1
ATOM 3411 N N . LEU B 1 22 ? -30.359 92.688 10.539 1 71.19 22 LEU B N 1
ATOM 3412 C CA . LEU B 1 22 ? -30.125 91.875 11.688 1 71.19 22 LEU B CA 1
ATOM 3413 C C . LEU B 1 22 ? -31.344 91 11.977 1 71.19 22 LEU B C 1
ATOM 3415 O O . LEU B 1 22 ? -31.234 89.938 12.602 1 71.19 22 LEU B O 1
ATOM 3419 N N . ASP B 1 23 ? -32.531 91.188 11.375 1 72.25 23 ASP B N 1
ATOM 3420 C CA . ASP B 1 23 ? -33.781 90.5 11.625 1 72.25 23 ASP B CA 1
ATOM 3421 C C . ASP B 1 23 ? -34.062 89.5 10.508 1 72.25 23 ASP B C 1
ATOM 3423 O O . ASP B 1 23 ? -34.469 88.3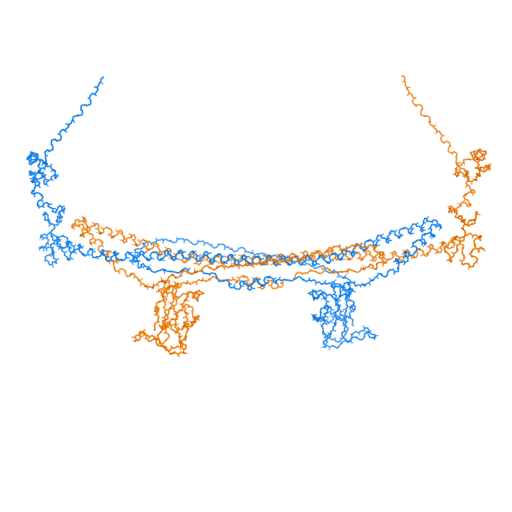75 10.773 1 72.25 23 ASP B O 1
ATOM 3427 N N . CYS B 1 24 ? -33.875 89.812 9.234 1 71.12 24 CYS B N 1
ATOM 3428 C CA . CYS B 1 24 ? -34.156 88.875 8.133 1 71.12 24 CYS B CA 1
ATOM 3429 C C . CYS B 1 24 ? -32.844 88.375 7.512 1 71.12 24 CYS B C 1
ATOM 3431 O O . CYS B 1 24 ? -32.844 87.562 6.582 1 71.12 24 CYS B O 1
ATOM 3433 N N . LEU B 1 25 ? -31.641 88.75 7.961 1 69.69 25 LEU B N 1
ATOM 3434 C CA . LEU B 1 25 ? -30.281 88.375 7.598 1 69.69 25 LEU B CA 1
ATOM 3435 C C . LEU B 1 25 ? -30.031 88.562 6.105 1 69.69 25 LEU B C 1
ATOM 3437 O O . LEU B 1 25 ? -29.156 87.938 5.527 1 69.69 25 LEU B O 1
ATOM 3441 N N . ARG B 1 26 ? -30.641 89.5 5.531 1 76.31 26 ARG B N 1
ATOM 3442 C CA . ARG B 1 26 ? -30.469 89.812 4.117 1 76.31 26 ARG B CA 1
ATOM 3443 C C . ARG B 1 26 ? -29.422 90.875 3.934 1 76.31 26 ARG B C 1
ATOM 3445 O O . ARG B 1 26 ? -29.312 91.812 4.766 1 76.31 26 ARG B O 1
ATOM 3452 N N . TYR B 1 27 ? -28.531 90.75 2.926 1 77.19 27 TYR B N 1
ATOM 3453 C CA . TYR B 1 27 ? -27.578 91.812 2.525 1 77.19 27 TYR B CA 1
ATOM 3454 C C . TYR B 1 27 ? -28.25 92.875 1.672 1 77.19 27 TYR B C 1
ATOM 3456 O O . TYR B 1 27 ? -29 92.562 0.747 1 77.19 27 TYR B O 1
ATOM 3464 N N . LEU B 1 28 ? -28.141 94.125 2.213 1 76.5 28 LEU B N 1
ATOM 3465 C CA . LEU B 1 28 ? -28.844 95.25 1.596 1 76.5 28 LEU B CA 1
ATOM 3466 C C . LEU B 1 28 ? -27.875 96.312 1.146 1 76.5 28 LEU B C 1
ATOM 3468 O O . LEU B 1 28 ? -26.812 96.5 1.769 1 76.5 28 LEU B O 1
ATOM 3472 N N . CYS B 1 29 ? -27.922 96.75 -0.02 1 75.38 29 CYS B N 1
ATOM 3473 C CA . CYS B 1 29 ? -27.156 97.875 -0.455 1 75.38 29 CYS B CA 1
ATOM 3474 C C . CYS B 1 29 ? -27.594 99.188 0.282 1 75.38 29 CYS B C 1
ATOM 3476 O O . CYS B 1 29 ? -28.578 99.125 1.038 1 75.38 29 CYS B O 1
ATOM 3478 N N . ASP B 1 30 ? -26.859 100.25 0.297 1 75.12 30 ASP B N 1
ATOM 3479 C CA . ASP B 1 30 ? -27.125 101.5 0.995 1 75.12 30 ASP B CA 1
ATOM 3480 C C . ASP B 1 30 ? -28.562 102 0.755 1 75.12 30 ASP B C 1
ATOM 3482 O O . ASP B 1 30 ? -29.234 102.438 1.686 1 75.12 30 ASP B O 1
ATOM 3486 N N . ASP B 1 31 ? -29.109 101.938 -0.441 1 79.25 31 ASP B N 1
ATOM 3487 C CA . ASP B 1 31 ? -30.438 102.438 -0.783 1 79.25 31 ASP B CA 1
ATOM 3488 C C . ASP B 1 31 ? -31.531 101.5 -0.253 1 79.25 31 ASP B C 1
ATOM 3490 O O . ASP B 1 31 ? -32.562 101.938 0.219 1 79.25 31 ASP B O 1
ATOM 3494 N N . CYS B 1 32 ? -31.25 100.062 -0.384 1 76.56 32 CYS B N 1
ATOM 3495 C CA . CYS B 1 32 ? -32.25 99.125 0.059 1 76.56 32 CYS B CA 1
ATOM 3496 C C . CYS B 1 32 ? -32.312 99.062 1.58 1 76.56 32 CYS B C 1
ATOM 3498 O O . CYS B 1 32 ? -33.344 98.688 2.141 1 76.56 32 CYS B O 1
ATOM 3500 N N . ALA B 1 33 ? -31.188 99.375 2.264 1 76.75 33 ALA B N 1
ATOM 3501 C CA . ALA B 1 33 ? -31.141 99.375 3.725 1 76.75 33 ALA B CA 1
ATOM 3502 C C . ALA B 1 33 ? -32.156 100.375 4.305 1 76.75 33 ALA B C 1
ATOM 3504 O O . ALA B 1 33 ? -32.875 100.062 5.238 1 76.75 33 ALA B O 1
ATOM 3505 N N . GLU B 1 34 ? -32.219 101.562 3.799 1 77.69 34 GLU B N 1
ATOM 3506 C CA . GLU B 1 34 ? -33.156 102.562 4.258 1 77.69 34 GLU B CA 1
ATOM 3507 C C . GLU B 1 34 ? -34.594 102.125 3.982 1 77.69 34 GLU B C 1
ATOM 3509 O O . GLU B 1 34 ? -35.469 102.312 4.84 1 77.69 34 GLU B O 1
ATOM 3514 N N . LEU B 1 35 ? -34.906 101.562 2.779 1 79.12 35 LEU B N 1
ATOM 3515 C CA . LEU B 1 35 ? -36.25 101.188 2.42 1 79.12 35 LEU B CA 1
ATOM 3516 C C . LEU B 1 35 ? -36.688 99.938 3.258 1 79.12 35 LEU B C 1
ATOM 3518 O O . LEU B 1 35 ? -37.844 99.875 3.654 1 79.12 35 LEU B O 1
ATOM 3522 N N . HIS B 1 36 ? -35.75 99 3.463 1 76.12 36 HIS B N 1
ATOM 3523 C CA . HIS B 1 36 ? -36.031 97.812 4.254 1 76.12 36 HIS B CA 1
ATOM 3524 C C . HIS B 1 36 ? -36.406 98.188 5.688 1 76.12 36 HIS B C 1
ATOM 3526 O O . HIS B 1 36 ? -37.344 97.625 6.254 1 76.12 36 HIS B O 1
ATOM 3532 N N . SER B 1 37 ? -35.656 99.125 6.289 1 73.62 37 SER B N 1
ATOM 3533 C CA . SER B 1 37 ? -35.938 99.562 7.656 1 73.62 37 SER B CA 1
ATOM 3534 C C . SER B 1 37 ? -37.312 100.188 7.75 1 73.62 37 SER B C 1
ATOM 3536 O O . SER B 1 37 ? -38 100.125 8.789 1 73.62 37 SER B O 1
ATOM 3538 N N . GLN B 1 38 ? -37.812 100.75 6.727 1 76.5 38 GLN B N 1
ATOM 3539 C CA . GLN B 1 38 ? -39.094 101.5 6.727 1 76.5 38 GLN B CA 1
ATOM 3540 C C . GLN B 1 38 ? -40.25 100.5 6.391 1 76.5 38 GLN B C 1
ATOM 3542 O O . GLN B 1 38 ? -41.375 100.688 6.902 1 76.5 38 GLN B O 1
ATOM 3547 N N . ASN B 1 39 ? -40 99.562 5.504 1 76.12 39 ASN B N 1
ATOM 3548 C CA . ASN B 1 39 ? -41.125 98.812 4.949 1 76.12 39 ASN B CA 1
ATOM 3549 C C . ASN B 1 39 ? -41.281 97.438 5.652 1 76.12 39 ASN B C 1
ATOM 3551 O O . ASN B 1 39 ? -42.375 96.875 5.648 1 76.12 39 ASN B O 1
ATOM 3555 N N . GLU B 1 40 ? -40.094 97 6.168 1 71.12 40 GLU B N 1
ATOM 3556 C CA . GLU B 1 40 ? -40.188 95.688 6.777 1 71.12 40 GLU B CA 1
ATOM 3557 C C . GLU B 1 40 ? -40.25 95.75 8.297 1 71.12 40 GLU B C 1
ATOM 3559 O O . GLU B 1 40 ? -39.375 96.375 8.93 1 71.12 40 GLU B O 1
ATOM 3564 N N . ILE B 1 41 ? -41.438 95.438 8.898 1 72.94 41 ILE B N 1
ATOM 3565 C CA . ILE B 1 41 ? -41.75 95.5 10.32 1 72.94 41 ILE B CA 1
ATOM 3566 C C . ILE B 1 41 ? -41.688 94.062 10.906 1 72.94 41 ILE B C 1
ATOM 3568 O O . ILE B 1 41 ? -42.094 93.125 10.266 1 72.94 41 ILE B O 1
ATOM 3572 N N . ARG B 1 42 ? -41.156 94.062 12.086 1 66.31 42 ARG B N 1
ATOM 3573 C CA . ARG B 1 42 ? -41.156 92.812 12.883 1 66.31 42 ARG B CA 1
ATOM 3574 C C . ARG B 1 42 ? -42.562 92.438 13.32 1 66.31 42 ARG B C 1
ATOM 3576 O O . ARG B 1 42 ? -43.5 93.312 13.234 1 66.31 42 ARG B O 1
ATOM 3583 N N . ALA B 1 43 ? -42.688 91.188 13.617 1 69.06 43 ALA B N 1
ATOM 3584 C CA . ALA B 1 43 ? -43.969 90.75 14.195 1 69.06 43 ALA B CA 1
ATOM 3585 C C . ALA B 1 43 ? -44.344 91.688 15.367 1 69.06 43 ALA B C 1
ATOM 3587 O O . ALA B 1 43 ? -45.531 91.875 15.641 1 69.06 43 ALA B O 1
ATOM 3588 N N . SER B 1 44 ? -43.344 92.312 16.047 1 62.72 44 SER B N 1
ATOM 3589 C CA . SER B 1 44 ? -43.594 93.125 17.234 1 62.72 44 SER B CA 1
ATOM 3590 C C . SER B 1 44 ? -43.969 94.562 16.859 1 62.72 44 SER B C 1
ATOM 3592 O O . SER B 1 44 ? -44.344 95.375 17.734 1 62.72 44 SER B O 1
ATOM 3594 N N . GLY B 1 45 ? -44.031 94.938 15.719 1 72.38 45 GLY B N 1
ATOM 3595 C CA . GLY B 1 45 ? -44.438 96.312 15.273 1 72.38 45 GLY B CA 1
ATOM 3596 C C . GLY B 1 45 ? -43.281 97.188 14.969 1 72.38 45 GLY B C 1
ATOM 3597 O O . GLY B 1 45 ? -43.438 98.312 14.461 1 72.38 45 GLY B O 1
ATOM 3598 N N . ASP B 1 46 ? -42.094 96.938 15.438 1 69.75 46 ASP B N 1
ATOM 3599 C CA . ASP B 1 46 ? -40.906 97.75 15.258 1 69.75 46 ASP B CA 1
ATOM 3600 C C . ASP B 1 46 ? -40.25 97.5 13.922 1 69.75 46 ASP B C 1
ATOM 3602 O O . ASP B 1 46 ? -40.344 96.375 13.383 1 69.75 46 ASP B O 1
ATOM 3606 N N . PRO B 1 47 ? -39.5 98.5 13.336 1 75.81 47 PRO B N 1
ATOM 3607 C CA . PRO B 1 47 ? -38.812 98.312 12.055 1 75.81 47 PRO B CA 1
ATOM 3608 C C . PRO B 1 47 ? -37.594 97.375 12.148 1 75.81 47 PRO B C 1
ATOM 3610 O O . PRO B 1 47 ? -37 97.25 13.227 1 75.81 47 PRO B O 1
ATOM 3613 N N . HIS B 1 48 ? -37.188 96.625 11.125 1 75.56 48 HIS B N 1
ATOM 3614 C CA . HIS B 1 48 ? -36 95.75 11.062 1 75.56 48 HIS B CA 1
ATOM 3615 C C . HIS B 1 48 ? -34.75 96.562 11.336 1 75.56 48 HIS B C 1
ATOM 3617 O O . HIS B 1 48 ? -34.625 97.688 10.938 1 75.56 48 HIS B O 1
ATOM 3623 N N . ARG B 1 49 ? -33.812 96.062 12.266 1 74.25 49 ARG B N 1
ATOM 3624 C CA . ARG B 1 49 ? -32.531 96.688 12.547 1 74.25 49 ARG B CA 1
ATOM 3625 C C . ARG B 1 49 ? -31.516 96.312 11.453 1 74.25 49 ARG B C 1
ATOM 3627 O O . ARG B 1 49 ? -31.188 95.188 11.242 1 74.25 49 ARG B O 1
ATOM 3634 N N . VAL B 1 50 ? -31.125 97.312 10.656 1 73.06 50 VAL B N 1
ATOM 3635 C CA . VAL B 1 50 ? -30.141 97.188 9.594 1 73.06 50 VAL B CA 1
ATOM 3636 C C . VAL B 1 50 ? -28.812 97.75 10.031 1 73.06 50 VAL B C 1
ATOM 3638 O O . VAL B 1 50 ? -28.781 98.875 10.539 1 73.06 50 VAL B O 1
ATOM 3641 N N . ALA B 1 51 ? -27.688 97.062 10.305 1 70.12 51 ALA B N 1
ATOM 3642 C CA . ALA B 1 51 ? -26.359 97.5 10.703 1 70.12 51 ALA B CA 1
ATOM 3643 C C . ALA B 1 51 ? -25.391 97.438 9.531 1 70.12 51 ALA B C 1
ATOM 3645 O O . ALA B 1 51 ? -25.516 96.625 8.641 1 70.12 51 ALA B O 1
ATOM 3646 N N . PRO B 1 52 ? -24.469 98.5 9.375 1 70.88 52 PRO B N 1
ATOM 3647 C CA . PRO B 1 52 ? -23.453 98.438 8.32 1 70.88 52 PRO B CA 1
ATOM 3648 C C . PRO B 1 52 ? -22.562 97.188 8.414 1 70.88 52 PRO B C 1
ATOM 3650 O O . PRO B 1 52 ? -22.297 96.688 9.508 1 70.88 52 PRO B O 1
ATOM 3653 N N . LEU B 1 53 ? -22.297 96.562 7.281 1 64.12 53 LEU B N 1
ATOM 3654 C CA . LEU B 1 53 ? -21.453 95.375 7.238 1 64.12 53 LEU B CA 1
ATOM 3655 C C . LEU B 1 53 ? -20.156 95.625 8.008 1 64.12 53 LEU B C 1
ATOM 3657 O O . LEU B 1 53 ? -19.594 94.688 8.586 1 64.12 53 LEU B O 1
ATOM 3661 N N . SER B 1 54 ? -19.547 96.812 7.957 1 59.69 54 SER B N 1
ATOM 3662 C CA . SER B 1 54 ? -18.312 97.125 8.688 1 59.69 54 SER B CA 1
ATOM 3663 C C . SER B 1 54 ? -18.516 96.938 10.188 1 59.69 54 SER B C 1
ATOM 3665 O O . SER B 1 54 ? -17.594 96.5 10.891 1 59.69 54 SER B O 1
ATOM 3667 N N . GLU B 1 55 ? -19.5 97.438 10.812 1 52.53 55 GLU B N 1
ATOM 3668 C CA . GLU B 1 55 ? -19.734 97.312 12.25 1 52.53 55 GLU B CA 1
ATOM 3669 C C . GLU B 1 55 ? -20.234 95.875 12.617 1 52.53 55 GLU B C 1
ATOM 3671 O O . GLU B 1 55 ? -19.984 95.438 13.719 1 52.53 55 GLU B O 1
ATOM 3676 N N . VAL B 1 56 ? -21.078 95.312 11.867 1 49.03 56 VAL B N 1
ATOM 3677 C CA . VAL B 1 56 ? -21.422 93.875 12.094 1 49.03 56 VAL B CA 1
ATOM 3678 C C . VAL B 1 56 ? -20.156 93.062 12.023 1 49.03 56 VAL B C 1
ATOM 3680 O O . VAL B 1 56 ? -20.062 92 12.695 1 49.03 56 VAL B O 1
ATOM 3683 N N . HIS B 1 57 ? -19.156 93.312 11.188 1 43.94 57 HIS B N 1
ATOM 3684 C CA . HIS B 1 57 ? -17.891 92.562 11.195 1 43.94 57 HIS B CA 1
ATOM 3685 C C . HIS B 1 57 ? -17.172 92.75 12.531 1 43.94 57 HIS B C 1
ATOM 3687 O O . HIS B 1 57 ? -16.422 91.875 12.953 1 43.94 57 HIS B O 1
ATOM 3693 N N . ALA B 1 58 ? -16.969 93.875 13.148 1 39.53 58 ALA B N 1
ATOM 3694 C CA . ALA B 1 58 ? -16.188 94 14.375 1 39.53 58 ALA B CA 1
ATOM 3695 C C . ALA B 1 58 ? -16.828 93.188 15.5 1 39.53 58 ALA B C 1
ATOM 3697 O O . ALA B 1 58 ? -16.125 92.562 16.312 1 39.53 58 ALA B O 1
ATOM 3698 N N . CYS B 1 59 ? -18.031 93.375 16.062 1 37.03 59 CYS B N 1
ATOM 3699 C CA . CYS B 1 59 ? -18.609 92.5 17.078 1 37.03 59 CYS B CA 1
ATOM 3700 C C . CYS B 1 59 ? -18.938 91.125 16.484 1 37.03 59 CYS B C 1
ATOM 3702 O O . CYS B 1 59 ? -19.328 90.25 17.219 1 37.03 59 CYS B O 1
ATOM 3704 N N . GLU B 1 60 ? -19.188 91 15.242 1 37.84 60 GLU B N 1
ATOM 3705 C CA . GLU B 1 60 ? -19.469 89.75 14.555 1 37.84 60 GLU B CA 1
ATOM 3706 C C . GLU B 1 60 ? -18.219 88.875 14.484 1 37.84 60 GLU B C 1
ATOM 3708 O O . GLU B 1 60 ? -18.188 87.875 13.773 1 37.84 60 GLU B O 1
ATOM 3713 N N . ASP B 1 61 ? -17.078 89.438 14.688 1 36.44 61 ASP B N 1
ATOM 3714 C CA . ASP B 1 61 ? -16.016 88.5 14.281 1 36.44 61 ASP B CA 1
ATOM 3715 C C . ASP B 1 61 ? -16.328 87.125 14.734 1 36.44 61 ASP B C 1
ATOM 3717 O O . ASP B 1 61 ? -15.93 86.125 14.07 1 36.44 61 ASP B O 1
ATOM 3721 N N . SER B 1 62 ? -16.312 86.875 16.125 1 39.5 62 SER B N 1
ATOM 3722 C CA . SER B 1 62 ? -16.469 85.438 16.391 1 39.5 62 SER B CA 1
ATOM 3723 C C . SER B 1 62 ? -17.844 84.938 15.961 1 39.5 62 SER B C 1
ATOM 3725 O O . SER B 1 62 ? -18.859 85.312 16.562 1 39.5 62 SER B O 1
ATOM 3727 N N . THR B 1 63 ? -18.234 85 14.828 1 41.69 63 THR B N 1
ATOM 3728 C CA . THR B 1 63 ? -19.344 84.312 14.156 1 41.69 63 THR B CA 1
ATOM 3729 C C . THR B 1 63 ? -19.797 83.062 14.961 1 41.69 63 THR B C 1
ATOM 3731 O O . THR B 1 63 ? -20.453 82.188 14.43 1 41.69 63 THR B O 1
ATOM 3734 N N . GLU B 1 64 ? -19.141 82.688 16 1 47.03 64 GLU B N 1
ATOM 3735 C CA . GLU B 1 64 ? -19.594 81.5 16.688 1 47.03 64 GLU B CA 1
ATOM 3736 C C . GLU B 1 64 ? -21.016 81.688 17.234 1 47.03 64 GLU B C 1
ATOM 3738 O O . GLU B 1 64 ? -21.344 82.75 17.766 1 47.03 64 GLU B O 1
ATOM 3743 N N . PRO B 1 65 ? -22.047 81.25 16.578 1 51.31 65 PRO B N 1
ATOM 3744 C CA . PRO B 1 65 ? -23.375 81.25 17.172 1 51.31 65 PRO B CA 1
ATOM 3745 C C . PRO B 1 65 ? -23.328 81.312 18.703 1 51.31 65 PRO B C 1
ATOM 3747 O O . PRO B 1 65 ? -22.656 80.438 19.312 1 51.31 65 PRO B O 1
ATOM 3750 N N . TYR B 1 66 ? -23.359 82.438 19.281 1 58.19 66 TYR B N 1
ATOM 3751 C CA . TYR B 1 66 ? -23.375 82.625 20.734 1 58.19 66 TYR B CA 1
ATOM 3752 C C . TYR B 1 66 ? -24.469 81.75 21.344 1 58.19 66 TYR B C 1
ATOM 3754 O O . TYR B 1 66 ? -25.594 81.688 20.844 1 58.19 66 TYR B O 1
ATOM 3762 N N . LEU B 1 67 ? -24.172 80.75 22.047 1 69.94 67 LEU B N 1
ATOM 3763 C CA . LEU B 1 67 ? -25.125 79.938 22.797 1 69.94 67 LEU B CA 1
ATOM 3764 C C . LEU B 1 67 ? -25.719 80.688 23.969 1 69.94 67 LEU B C 1
ATOM 3766 O O . LEU B 1 67 ? -25 81.438 24.656 1 69.94 67 LEU B O 1
ATOM 3770 N N . TYR B 1 68 ? -27.078 80.875 23.859 1 79.5 68 TYR B N 1
ATOM 3771 C CA . TYR B 1 68 ? -27.781 81.562 24.953 1 79.5 68 TYR B CA 1
ATOM 3772 C C . TYR B 1 68 ? -28.156 80.562 26.047 1 79.5 68 TYR B C 1
ATOM 3774 O O . TYR B 1 68 ? -28.375 79.375 25.781 1 79.5 68 TYR B O 1
ATOM 3782 N N . CYS B 1 69 ? -28.109 81.062 27.266 1 80.25 69 CYS B N 1
ATOM 3783 C CA . CYS B 1 69 ? -28.422 80.25 28.406 1 80.25 69 CYS B CA 1
ATOM 3784 C C . CYS B 1 69 ? -29.891 79.875 28.406 1 80.25 69 CYS B C 1
ATOM 3786 O O . CYS B 1 69 ? -30.766 80.688 28.266 1 80.25 69 CYS B O 1
ATOM 3788 N N . PRO B 1 70 ? -30.219 78.625 28.438 1 79.38 70 PRO B N 1
ATOM 3789 C CA . PRO B 1 70 ? -31.609 78.125 28.484 1 79.38 70 PRO B CA 1
ATOM 3790 C C . PRO B 1 70 ? -32.344 78.562 29.75 1 79.38 70 PRO B C 1
ATOM 3792 O O . PRO B 1 70 ? -33.562 78.688 29.75 1 79.38 70 PRO B O 1
ATOM 3795 N N . SER B 1 71 ? -31.703 78.75 30.812 1 80.19 71 SER B N 1
ATOM 3796 C CA . SER B 1 71 ? -32.312 79.062 32.094 1 80.19 71 SER B CA 1
ATOM 3797 C C . SER B 1 71 ? -32.5 80.562 32.312 1 80.19 71 SER B C 1
ATOM 3799 O O . SER B 1 71 ? -33.375 81 33.031 1 80.19 71 SER B O 1
ATOM 3801 N N . HIS B 1 72 ? -31.547 81.375 31.719 1 81.5 72 HIS B N 1
ATOM 3802 C CA . HIS B 1 72 ? -31.594 82.812 31.906 1 81.5 72 HIS B CA 1
ATOM 3803 C C . HIS B 1 72 ? -31.719 83.562 30.562 1 81.5 72 HIS B C 1
ATOM 3805 O O . HIS B 1 72 ? -30.734 83.625 29.828 1 81.5 72 HIS B O 1
ATOM 3811 N N . ALA B 1 73 ? -32.875 83.938 30.297 1 79.44 73 ALA B N 1
ATOM 3812 C CA . ALA B 1 73 ? -33.219 84.5 29.016 1 79.44 73 ALA B CA 1
ATOM 3813 C C . ALA B 1 73 ? -32.312 85.75 28.688 1 79.44 73 ALA B C 1
ATOM 3815 O O . ALA B 1 73 ? -32.125 86.625 29.547 1 79.44 73 ALA B O 1
ATOM 3816 N N . GLY B 1 74 ? -31.672 85.75 27.469 1 78.38 74 GLY B N 1
ATOM 3817 C CA . GLY B 1 74 ? -30.891 86.875 26.984 1 78.38 74 GLY B CA 1
ATOM 3818 C C . GLY B 1 74 ? -29.438 86.812 27.391 1 78.38 74 GLY B C 1
ATOM 3819 O O . GLY B 1 74 ? -28.625 87.625 26.938 1 78.38 74 GLY B O 1
ATOM 3820 N N . GLN B 1 75 ? -29.141 85.938 28.281 1 81.94 75 GLN B N 1
ATOM 3821 C CA . GLN B 1 75 ? -27.766 85.812 28.719 1 81.94 75 GLN B CA 1
ATOM 3822 C C . GLN B 1 75 ? -26.953 84.875 27.859 1 81.94 75 GLN B C 1
ATOM 3824 O O . GLN B 1 75 ? -27.469 83.812 27.469 1 81.94 75 GLN B O 1
ATOM 3829 N N . ARG B 1 76 ? -25.844 85.312 27.453 1 82.88 76 ARG B N 1
ATOM 3830 C CA . ARG B 1 76 ? -24.938 84.5 26.656 1 82.88 76 ARG B CA 1
ATOM 3831 C C . ARG B 1 76 ? -24.141 83.562 27.562 1 82.88 76 ARG B C 1
ATOM 3833 O O . ARG B 1 76 ? -23.844 83.875 28.703 1 82.88 76 ARG B O 1
ATOM 3840 N N . LEU B 1 77 ? -23.938 82.312 27 1 82.88 77 LEU B N 1
ATOM 3841 C CA . LEU B 1 77 ? -23.094 81.375 27.703 1 82.88 77 LEU B CA 1
ATOM 3842 C C . LEU B 1 77 ? -21.625 81.75 27.594 1 82.88 77 LEU B C 1
ATOM 3844 O O . LEU B 1 77 ? -21 81.562 26.547 1 82.88 77 LEU B O 1
ATOM 3848 N N . ARG B 1 78 ? -21.031 82.375 28.562 1 84.44 78 ARG B N 1
ATOM 3849 C CA . ARG B 1 78 ? -19.656 82.875 28.5 1 84.44 78 ARG B CA 1
ATOM 3850 C C . ARG B 1 78 ? -18.766 82.125 29.516 1 84.44 78 ARG B C 1
ATOM 3852 O O . ARG B 1 78 ? -17.562 82.375 29.531 1 84.44 78 ARG B O 1
ATOM 3859 N N . PHE B 1 79 ? -19.422 81.375 30.312 1 87.81 79 PHE B N 1
ATOM 3860 C CA . PHE B 1 79 ? -18.672 80.688 31.359 1 87.81 79 PHE B CA 1
ATOM 3861 C C . PHE B 1 79 ? -18.891 79.188 31.281 1 87.81 79 PHE B C 1
ATOM 3863 O O . PHE B 1 79 ? -19.781 78.688 30.578 1 87.81 79 PHE B O 1
ATOM 3870 N N . TYR B 1 80 ? -17.984 78.438 31.828 1 88.62 80 TYR B N 1
ATOM 3871 C CA . TYR B 1 80 ? -18 77 31.859 1 88.62 80 TYR B CA 1
ATOM 3872 C C . TYR B 1 80 ? -17.859 76.5 33.281 1 88.62 80 TYR B C 1
ATOM 3874 O O . TYR B 1 80 ? -16.969 76.938 34.031 1 88.62 80 TYR B O 1
ATOM 3882 N N . CYS B 1 81 ? -18.766 75.75 33.75 1 88.25 81 CYS B N 1
ATOM 3883 C CA . CYS B 1 81 ? -18.688 75.125 35.062 1 88.25 81 CYS B CA 1
ATOM 3884 C C . CYS B 1 81 ? -17.938 73.812 34.969 1 88.25 81 CYS B C 1
ATOM 3886 O O . CYS B 1 81 ? -18.406 72.875 34.312 1 88.25 81 CYS B O 1
ATOM 3888 N N . ARG B 1 82 ? -16.828 73.625 35.594 1 86.12 82 ARG B N 1
ATOM 3889 C CA . ARG B 1 82 ? -15.992 72.438 35.531 1 86.12 82 ARG B CA 1
ATOM 3890 C C . ARG B 1 82 ? -16.609 71.25 36.281 1 86.12 82 ARG B C 1
ATOM 3892 O O . ARG B 1 82 ? -16.453 70.125 35.906 1 86.12 82 ARG B O 1
ATOM 3899 N N . ASP B 1 83 ? -17.328 71.625 37.344 1 86 83 ASP B N 1
ATOM 3900 C CA . ASP B 1 83 ? -17.922 70.562 38.188 1 86 83 ASP B CA 1
ATOM 3901 C C . ASP B 1 83 ? -19.094 69.938 37.5 1 86 83 ASP B C 1
ATOM 3903 O O . ASP B 1 83 ? -19.281 68.688 37.562 1 86 83 ASP B O 1
ATOM 3907 N N . CYS B 1 84 ? -19.859 70.688 36.781 1 81.81 84 CYS B N 1
ATOM 3908 C CA . CYS B 1 84 ? -21.031 70.188 36.094 1 81.81 84 CYS B CA 1
ATOM 3909 C C . CYS B 1 84 ? -20.75 69.938 34.625 1 81.81 84 CYS B C 1
ATOM 3911 O O . CYS B 1 84 ? -21.578 69.375 33.906 1 81.81 84 CYS B O 1
ATOM 3913 N N . GLU B 1 85 ? -19.625 70.375 34.188 1 83.06 85 GLU B N 1
ATOM 3914 C CA . GLU B 1 85 ? -19.188 70.25 32.812 1 83.06 85 GLU B CA 1
ATOM 3915 C C . GLU B 1 85 ? -20.219 70.812 31.844 1 83.06 85 GLU B C 1
ATOM 3917 O O . GLU B 1 85 ? -20.594 70.188 30.875 1 83.06 85 GLU B O 1
ATOM 3922 N N . SER B 1 86 ? -20.641 72 32.062 1 82.88 86 SER B N 1
ATOM 3923 C CA . SER B 1 86 ? -21.672 72.625 31.25 1 82.88 86 SER B CA 1
ATOM 3924 C C . SER B 1 86 ? -21.375 74.125 31.078 1 82.88 86 SER B C 1
ATOM 3926 O O . SER B 1 86 ? -20.781 74.75 31.953 1 82.88 86 SER B O 1
ATOM 3928 N N . ALA B 1 87 ? -21.734 74.625 29.922 1 84.94 87 ALA B N 1
ATOM 3929 C CA . ALA B 1 87 ? -21.656 76.062 29.688 1 84.94 87 ALA B CA 1
ATOM 3930 C C . ALA B 1 87 ? -22.75 76.812 30.453 1 84.94 87 ALA B C 1
ATOM 3932 O O . ALA B 1 87 ? -23.891 76.375 30.5 1 84.94 87 ALA B O 1
ATOM 3933 N N . ILE B 1 88 ? -22.281 77.812 31.141 1 84.62 88 ILE B N 1
ATOM 3934 C CA . ILE B 1 88 ? -23.234 78.562 31.969 1 84.62 88 ILE B CA 1
ATOM 3935 C C . ILE B 1 88 ? -23.109 80.062 31.688 1 84.62 88 ILE B C 1
ATOM 3937 O O . ILE B 1 88 ? -22.125 80.5 31.094 1 84.62 88 ILE B O 1
ATOM 3941 N N . CYS B 1 89 ? -24.141 80.812 32 1 84.62 89 CYS B N 1
ATOM 3942 C CA . CYS B 1 89 ? -24.125 82.25 31.844 1 84.62 89 CYS B CA 1
ATOM 3943 C C . CYS B 1 89 ? -23.656 82.938 33.125 1 84.62 89 CYS B C 1
ATOM 3945 O O . CYS B 1 89 ? -23.328 82.25 34.094 1 84.62 89 CYS B O 1
ATOM 3947 N N . ILE B 1 90 ? -23.562 84.312 33.156 1 86.88 90 ILE B N 1
ATOM 3948 C CA . ILE B 1 90 ? -23.062 85.062 34.281 1 86.88 90 ILE B CA 1
ATOM 3949 C C . ILE B 1 90 ? -24.016 84.938 35.469 1 86.88 90 ILE B C 1
ATOM 3951 O O . ILE B 1 90 ? -23.578 84.875 36.594 1 86.88 90 ILE B O 1
ATOM 3955 N N . SER B 1 91 ? -25.312 84.812 35.125 1 89.38 91 SER B N 1
ATOM 3956 C CA . SER B 1 91 ? -26.312 84.688 36.188 1 89.38 91 SER B CA 1
ATOM 3957 C C . SER B 1 91 ? -26.266 83.312 36.844 1 89.38 91 SER B C 1
ATOM 3959 O O . SER B 1 91 ? -26.453 83.188 38.031 1 89.38 91 SER B O 1
ATOM 3961 N N . CYS B 1 92 ? -26.094 82.312 36 1 89.06 92 CYS B N 1
ATOM 3962 C CA . CYS B 1 92 ? -25.969 81 36.5 1 89.06 92 CYS B CA 1
ATOM 3963 C C . CYS B 1 92 ? -24.812 80.812 37.469 1 89.06 92 CYS B C 1
ATOM 3965 O O . CYS B 1 92 ? -24.891 80.125 38.469 1 89.06 92 CYS B O 1
ATOM 3967 N N . THR B 1 93 ? -23.672 81.5 37.281 1 87.25 93 THR B N 1
ATOM 3968 C CA . THR B 1 93 ? -22.484 81.438 38.125 1 87.25 93 THR B CA 1
ATOM 3969 C C . THR B 1 93 ? -22.797 82 39.531 1 87.25 93 THR B C 1
ATOM 3971 O O . THR B 1 93 ? -22.234 81.5 40.531 1 87.25 93 THR B O 1
ATOM 3974 N N . ASP B 1 94 ? -23.734 82.812 39.531 1 86.56 94 ASP B N 1
ATOM 3975 C CA . ASP B 1 94 ? -24.016 83.5 40.812 1 86.56 94 ASP B CA 1
ATOM 3976 C C . ASP B 1 94 ? -25.109 82.75 41.594 1 86.56 94 ASP B C 1
ATOM 3978 O O . ASP B 1 94 ? -25.25 82.938 42.781 1 86.56 94 ASP B O 1
ATOM 3982 N N . ILE B 1 95 ? -25.875 82 40.781 1 87.88 95 ILE B N 1
ATOM 3983 C CA . ILE B 1 95 ? -27.047 81.438 41.438 1 87.88 95 ILE B CA 1
ATOM 3984 C C . ILE B 1 95 ? -26.844 79.938 41.656 1 87.88 95 ILE B C 1
ATOM 3986 O O . ILE B 1 95 ? -26.516 79.5 42.75 1 87.88 95 ILE B O 1
ATOM 3990 N N . GLU B 1 96 ? -26.875 79.25 40.562 1 87.81 96 GLU B N 1
ATOM 3991 C CA . GLU B 1 96 ? -26.922 77.75 40.594 1 87.81 96 GLU B CA 1
ATOM 3992 C C . GLU B 1 96 ? -25.531 77.188 40.781 1 87.81 96 GLU B C 1
ATOM 3994 O O . GLU B 1 96 ? -25.375 76.062 41.375 1 87.81 96 GLU B O 1
ATOM 3999 N N . HIS B 1 97 ? -24.5 77.938 40.344 1 86.75 97 HIS B N 1
ATOM 4000 C CA . HIS B 1 97 ? -23.156 77.375 40.312 1 86.75 97 HIS B CA 1
ATOM 4001 C C . HIS B 1 97 ? -22.219 78.188 41.188 1 86.75 97 HIS B C 1
ATOM 4003 O O . HIS B 1 97 ? -21.016 78.25 40.938 1 86.75 97 HIS B O 1
ATOM 4009 N N . ARG B 1 98 ? -22.719 78.875 42.156 1 86.88 98 ARG B N 1
ATOM 4010 C CA . ARG B 1 98 ? -21.969 79.812 43 1 86.88 98 ARG B CA 1
ATOM 4011 C C . ARG B 1 98 ? -20.781 79.125 43.656 1 86.88 98 ARG B C 1
ATOM 4013 O O . ARG B 1 98 ? -19.719 79.75 43.812 1 86.88 98 ARG B O 1
ATOM 4020 N N . HIS B 1 99 ? -20.906 77.812 43.969 1 89.56 99 HIS B N 1
ATOM 4021 C CA . HIS B 1 99 ? -19.859 77.125 44.719 1 89.56 99 HIS B CA 1
ATOM 4022 C C . HIS B 1 99 ? -19.094 76.188 43.812 1 89.56 99 HIS B C 1
ATOM 4024 O O . HIS B 1 99 ? -18.281 75.375 44.281 1 89.56 99 HIS B O 1
ATOM 4030 N N . HIS B 1 100 ? -19.344 76.375 42.531 1 89.25 100 HIS B N 1
ATOM 4031 C CA . HIS B 1 100 ? -18.641 75.438 41.594 1 89.25 100 HIS B CA 1
ATOM 4032 C C . HIS B 1 100 ? -17.406 76.125 41.031 1 89.25 100 HIS B C 1
ATOM 4034 O O . HIS B 1 100 ? -17.25 77.375 41.125 1 89.25 100 HIS B O 1
ATOM 4040 N N . ASN B 1 101 ? -16.453 75.25 40.594 1 91.25 101 ASN B N 1
ATOM 4041 C CA . ASN B 1 101 ? -15.289 75.75 39.875 1 91.25 101 ASN B CA 1
ATOM 4042 C C . ASN B 1 101 ? -15.664 76.188 38.469 1 91.25 101 ASN B C 1
ATOM 4044 O O . ASN B 1 101 ? -15.93 75.375 37.594 1 91.25 101 ASN B O 1
ATOM 4048 N N . THR B 1 102 ? -15.812 77.5 38.25 1 88.88 102 THR B N 1
ATOM 4049 C CA . THR B 1 102 ? -16.234 78.062 36.938 1 88.88 102 THR B CA 1
ATOM 4050 C C . THR B 1 102 ? -15.094 78.812 36.25 1 88.88 102 THR B C 1
ATOM 4052 O O . THR B 1 102 ? -14.18 79.25 36.938 1 88.88 102 THR B O 1
ATOM 4055 N N . ALA B 1 103 ? -14.93 78.625 35 1 87.56 103 ALA B N 1
ATOM 4056 C CA . ALA B 1 103 ? -13.945 79.375 34.188 1 87.56 103 ALA B CA 1
ATOM 4057 C C . ALA B 1 103 ? -14.602 80 32.969 1 87.56 103 ALA B C 1
ATOM 4059 O O . ALA B 1 103 ? -15.773 79.75 32.688 1 87.56 103 ALA B O 1
ATOM 4060 N N . ARG B 1 104 ? -13.875 81 32.438 1 87.69 104 ARG B N 1
ATOM 4061 C CA . ARG B 1 104 ? -14.367 81.562 31.172 1 87.69 104 ARG B CA 1
ATOM 4062 C C . ARG B 1 104 ? -14.5 80.5 30.094 1 87.69 104 ARG B C 1
ATOM 4064 O O . ARG B 1 104 ? -13.648 79.625 29.984 1 87.69 104 ARG B O 1
ATOM 4071 N N . LEU B 1 105 ? -15.523 80.562 29.406 1 84.62 105 LEU B N 1
ATOM 4072 C CA . LEU B 1 105 ? -15.828 79.5 28.422 1 84.62 105 LEU B CA 1
ATOM 4073 C C . LEU B 1 105 ? -14.68 79.375 27.422 1 84.62 105 LEU B C 1
ATOM 4075 O O . LEU B 1 105 ? -14.273 78.25 27.109 1 84.62 105 LEU B O 1
ATOM 4079 N N . HIS B 1 106 ? -14.18 80.5 26.875 1 82.12 106 HIS B N 1
ATOM 4080 C CA . HIS B 1 106 ? -13.109 80.438 25.891 1 82.12 106 HIS B CA 1
ATOM 4081 C C . HIS B 1 106 ? -11.867 79.75 26.453 1 82.12 106 HIS B C 1
ATOM 4083 O O . HIS B 1 106 ? -11.219 78.938 25.75 1 82.12 106 HIS B O 1
ATOM 4089 N N . HIS B 1 107 ? -11.531 80 27.703 1 87.06 107 HIS B N 1
ATOM 4090 C CA . HIS B 1 107 ? -10.375 79.375 28.344 1 87.06 107 HIS B CA 1
ATOM 4091 C C . HIS B 1 107 ? -10.594 77.875 28.547 1 87.06 107 HIS B C 1
ATOM 4093 O O . HIS B 1 107 ? -9.703 77.062 28.297 1 87.06 107 HIS B O 1
ATOM 4099 N N . ALA B 1 108 ? -11.766 77.562 29.031 1 85.44 108 ALA B N 1
ATOM 4100 C CA . ALA B 1 108 ? -12.094 76.188 29.25 1 85.44 108 ALA B CA 1
ATOM 4101 C C . ALA B 1 108 ? -12.055 75.375 27.938 1 85.44 108 ALA B C 1
ATOM 4103 O O . ALA B 1 108 ? -11.562 74.25 27.906 1 85.44 108 ALA B O 1
ATOM 4104 N N . VAL B 1 109 ? -12.578 75.938 26.844 1 85.12 109 VAL B N 1
ATOM 4105 C CA . VAL B 1 109 ? -12.602 75.312 25.531 1 85.12 109 VAL B CA 1
ATOM 4106 C C . VAL B 1 109 ? -11.172 75.125 25.031 1 85.12 109 VAL B C 1
ATOM 4108 O O . VAL B 1 109 ? -10.844 74.062 24.469 1 85.12 109 VAL B O 1
ATOM 4111 N N . MET B 1 110 ? -10.312 76.125 25.266 1 87.5 110 MET B N 1
ATOM 4112 C CA . MET B 1 110 ? -8.922 76 24.828 1 87.5 110 MET B CA 1
ATOM 4113 C C . MET B 1 110 ? -8.227 74.875 25.578 1 87.5 110 MET B C 1
ATOM 4115 O O . MET B 1 110 ? -7.441 74.125 25 1 87.5 110 MET B O 1
ATOM 4119 N N . GLU B 1 111 ? -8.523 74.75 26.844 1 86.94 111 GLU B N 1
ATOM 4120 C CA . GLU B 1 111 ? -7.969 73.625 27.641 1 86.94 111 GLU B CA 1
ATOM 4121 C C . GLU B 1 111 ? -8.445 72.312 27.125 1 86.94 111 GLU B C 1
ATOM 4123 O O . GLU B 1 111 ? -7.656 71.375 27.016 1 86.94 111 GLU B O 1
ATOM 4128 N N . HIS B 1 112 ? -9.727 72.25 26.844 1 85.25 112 HIS B N 1
ATOM 4129 C CA . HIS B 1 112 ? -10.281 71 26.312 1 85.25 112 HIS B CA 1
ATOM 4130 C C . HIS B 1 112 ? -9.719 70.688 24.938 1 85.25 112 HIS B C 1
ATOM 4132 O O . HIS B 1 112 ? -9.516 69.5 24.609 1 85.25 112 HIS B O 1
ATOM 4138 N N . ARG B 1 113 ? -9.492 71.75 24.109 1 87.06 113 ARG B N 1
ATOM 4139 C CA . ARG B 1 113 ? -8.898 71.5 22.781 1 87.06 113 ARG B CA 1
ATOM 4140 C C . ARG B 1 113 ? -7.516 70.875 22.906 1 87.06 113 ARG B C 1
ATOM 4142 O O . ARG B 1 113 ? -7.188 69.938 22.156 1 87.06 113 ARG B O 1
ATOM 4149 N N . VAL B 1 114 ? -6.766 71.375 23.859 1 87.81 114 VAL B N 1
ATOM 4150 C CA . VAL B 1 114 ? -5.418 70.875 24.062 1 87.81 114 VAL B CA 1
ATOM 4151 C C . VAL B 1 114 ? -5.48 69.438 24.562 1 87.81 114 VAL B C 1
ATOM 4153 O O . VAL B 1 114 ? -4.742 68.562 24.094 1 87.81 114 VAL B O 1
ATOM 4156 N N . ALA B 1 115 ? -6.387 69.188 25.516 1 85.25 115 ALA B N 1
ATOM 4157 C CA . ALA B 1 115 ? -6.531 67.812 26.078 1 85.25 115 ALA B CA 1
ATOM 4158 C C . ALA B 1 115 ? -6.965 66.812 25.016 1 85.25 115 ALA B C 1
ATOM 4160 O O . ALA B 1 115 ? -6.449 65.688 24.969 1 85.25 115 ALA B O 1
ATOM 4161 N N . LEU B 1 116 ? -7.879 67.188 24.203 1 86.5 116 LEU B N 1
ATOM 4162 C CA . LEU B 1 116 ? -8.375 66.312 23.156 1 86.5 116 LEU B CA 1
ATOM 4163 C C . LEU B 1 116 ? -7.301 66.062 22.109 1 86.5 116 LEU B C 1
ATOM 4165 O O . LEU B 1 116 ? -7.211 65 21.562 1 86.5 116 LEU B O 1
ATOM 4169 N N . ARG B 1 117 ? -6.555 67.125 21.797 1 87.94 117 ARG B N 1
ATOM 4170 C CA . ARG B 1 117 ? -5.465 67 20.844 1 87.94 117 ARG B CA 1
ATOM 4171 C C . ARG B 1 117 ? -4.43 66 21.359 1 87.94 117 ARG B C 1
ATOM 4173 O O . ARG B 1 117 ? -3.908 65.188 20.594 1 87.94 117 ARG B O 1
ATOM 4180 N N . GLN B 1 118 ? -4.156 66 22.656 1 87.06 118 GLN B N 1
ATOM 4181 C CA . GLN B 1 118 ? -3.215 65.062 23.25 1 87.06 118 GLN B CA 1
ATOM 4182 C C . GLN B 1 118 ? -3.748 63.656 23.203 1 87.06 118 GLN B C 1
ATOM 4184 O O . GLN B 1 118 ? -3.002 62.719 22.906 1 87.06 118 GLN B O 1
ATOM 4189 N N . LEU B 1 119 ? -5.012 63.562 23.547 1 84.62 119 LEU B N 1
ATOM 4190 C CA . LEU B 1 119 ? -5.645 62.25 23.484 1 84.62 119 LEU B CA 1
ATOM 4191 C C . LEU B 1 119 ? -5.625 61.688 22.062 1 84.62 119 LEU B C 1
ATOM 4193 O O . LEU B 1 119 ? -5.367 60.5 21.859 1 84.62 119 LEU B O 1
ATOM 4197 N N . LEU B 1 120 ? -5.938 62.531 21.125 1 86.25 120 LEU B N 1
ATOM 4198 C CA . LEU B 1 120 ? -5.926 62.156 19.719 1 86.25 120 LEU B CA 1
ATOM 4199 C C . LEU B 1 120 ? -4.543 61.656 19.297 1 86.25 120 LEU B C 1
ATOM 4201 O O . LEU B 1 120 ? -4.418 60.656 18.594 1 86.25 120 LEU B O 1
ATOM 4205 N N . ASP B 1 121 ? -3.502 62.312 19.75 1 87.69 121 ASP B N 1
ATOM 4206 C CA . ASP B 1 121 ? -2.133 61.938 19.422 1 87.69 121 ASP B CA 1
ATOM 4207 C C . ASP B 1 121 ? -1.79 60.562 20.016 1 87.69 121 ASP B C 1
ATOM 4209 O O . ASP B 1 121 ? -1.113 59.75 19.359 1 87.69 121 ASP B O 1
ATOM 4213 N N . ARG B 1 122 ? -2.268 60.281 21.219 1 85.19 122 ARG B N 1
ATOM 4214 C CA . ARG B 1 122 ? -2.018 59.031 21.875 1 85.19 122 ARG B CA 1
ATOM 4215 C C . ARG B 1 122 ? -2.688 57.875 21.125 1 85.19 122 ARG B C 1
ATOM 4217 O O . ARG B 1 122 ? -2.102 56.812 20.953 1 85.19 122 ARG B O 1
ATOM 4224 N N . VAL B 1 123 ? -3.848 58.156 20.688 1 85 123 VAL B N 1
ATOM 4225 C CA . VAL B 1 123 ? -4.59 57.125 19.969 1 85 123 VAL B CA 1
ATOM 4226 C C . VAL B 1 123 ? -3.957 56.875 18.609 1 85 123 VAL B C 1
ATOM 4228 O O . VAL B 1 123 ? -3.828 55.75 18.156 1 85 123 VAL B O 1
ATOM 4231 N N . LEU B 1 124 ? -3.572 57.969 18 1 86.31 124 LEU B N 1
ATOM 4232 C CA . LEU B 1 124 ? -2.984 57.875 16.656 1 86.31 124 LEU B CA 1
ATOM 4233 C C . LEU B 1 124 ? -1.657 57.125 16.703 1 86.31 124 LEU B C 1
ATOM 4235 O O . LEU B 1 124 ? -1.278 56.5 15.727 1 86.31 124 LEU B O 1
ATOM 4239 N N . CYS B 1 125 ? -0.99 57.125 17.844 1 86.62 125 CYS B N 1
ATOM 4240 C CA . CYS B 1 125 ? 0.275 56.406 18 1 86.62 125 CYS B CA 1
ATOM 4241 C C . CYS B 1 125 ? 0.055 54.906 18.016 1 86.62 125 CYS B C 1
ATOM 4243 O O . CYS B 1 125 ? 0.958 54.125 17.672 1 86.62 125 CYS B O 1
ATOM 4245 N N . LYS B 1 126 ? -1.108 54.469 18.312 1 85.31 126 LYS B N 1
ATOM 4246 C CA . LYS B 1 126 ? -1.424 53.031 18.406 1 85.31 126 LYS B CA 1
ATOM 4247 C C . LYS B 1 126 ? -1.824 52.5 17.047 1 85.31 126 LYS B C 1
ATOM 4249 O O . LYS B 1 126 ? -1.807 51.281 16.828 1 85.31 126 LYS B O 1
ATOM 4254 N N . VAL B 1 127 ? -2.213 53.406 16.141 1 86.06 127 VAL B N 1
ATOM 4255 C CA . VAL B 1 127 ? -2.748 52.969 14.844 1 86.06 127 VAL B CA 1
ATOM 4256 C C . VAL B 1 127 ? -1.691 52.188 14.07 1 86.06 127 VAL B C 1
ATOM 4258 O O . VAL B 1 127 ? -1.968 51.094 13.57 1 86.06 127 VAL B O 1
ATOM 4261 N N . PRO B 1 128 ? -0.438 52.656 14.023 1 89.06 128 PRO B N 1
ATOM 4262 C CA . PRO B 1 128 ? 0.568 51.875 13.305 1 89.06 128 PRO B CA 1
ATOM 4263 C C . PRO B 1 128 ? 0.799 50.5 13.914 1 89.06 128 PRO B C 1
ATOM 4265 O O . PRO B 1 128 ? 1.075 49.531 13.195 1 89.06 128 PRO B O 1
ATOM 4268 N N . LEU B 1 129 ? 0.773 50.406 15.227 1 86.69 129 LEU B N 1
ATOM 4269 C CA . LEU B 1 129 ? 0.94 49.125 15.898 1 86.69 129 LEU B CA 1
ATOM 4270 C C . LEU B 1 129 ? -0.171 48.156 15.516 1 86.69 129 LEU B C 1
ATOM 4272 O O . LEU B 1 129 ? 0.091 46.969 15.234 1 86.69 129 LEU B O 1
ATOM 4276 N N . LEU B 1 130 ? -1.388 48.688 15.492 1 88.12 130 LEU B N 1
ATOM 4277 C CA . LEU B 1 130 ? -2.537 47.844 15.117 1 88.12 130 LEU B CA 1
ATOM 4278 C C . LEU B 1 130 ? -2.451 47.438 13.648 1 88.12 130 LEU B C 1
ATOM 4280 O O . LEU B 1 130 ? -2.805 46.312 13.297 1 88.12 130 LEU B O 1
ATOM 4284 N N . GLU B 1 131 ? -2.01 48.406 12.844 1 91.44 131 GLU B N 1
ATOM 4285 C CA . GLU B 1 131 ? -1.821 48.062 11.43 1 91.44 131 GLU B CA 1
ATOM 4286 C C . GLU B 1 131 ? -0.772 46.969 11.25 1 91.44 131 GLU B C 1
ATOM 4288 O O . GLU B 1 131 ? -0.947 46.062 10.438 1 91.44 131 GLU B O 1
ATOM 4293 N N . SER B 1 132 ? 0.312 47.094 11.992 1 93 132 SER B N 1
ATOM 4294 C CA . SER B 1 132 ? 1.353 46.062 11.945 1 93 132 SER B CA 1
ATOM 4295 C C . SER B 1 132 ? 0.825 44.719 12.422 1 93 132 SER B C 1
ATOM 4297 O O . SER B 1 132 ? 1.167 43.688 11.859 1 93 132 SER B O 1
ATOM 4299 N N . ALA B 1 133 ? 0.033 44.75 13.5 1 91.19 133 ALA B N 1
ATOM 4300 C CA . ALA B 1 133 ? -0.578 43.531 14.008 1 91.19 133 ALA B CA 1
ATOM 4301 C C . ALA B 1 133 ? -1.473 42.875 12.953 1 91.19 133 ALA B C 1
ATOM 4303 O O . ALA B 1 133 ? -1.427 41.656 12.75 1 91.19 133 ALA B O 1
ATOM 4304 N N . PHE B 1 134 ? -2.273 43.688 12.273 1 93.06 134 PHE B N 1
ATOM 4305 C CA . PHE B 1 134 ? -3.141 43.188 11.203 1 93.06 134 PHE B CA 1
ATOM 4306 C C . PHE B 1 134 ? -2.318 42.562 10.094 1 93.06 134 PHE B C 1
ATOM 4308 O O . PHE B 1 134 ? -2.67 41.469 9.602 1 93.06 134 PHE B O 1
ATOM 4315 N N . GLU B 1 135 ? -1.269 43.25 9.719 1 93.62 135 GLU B N 1
ATOM 4316 C CA . GLU B 1 135 ? -0.394 42.688 8.68 1 93.62 135 GLU B CA 1
ATOM 4317 C C . GLU B 1 135 ? 0.239 41.375 9.125 1 93.62 135 GLU B C 1
ATOM 4319 O O . GLU B 1 135 ? 0.372 40.469 8.328 1 93.62 135 GLU B O 1
ATOM 4324 N N . GLY B 1 136 ? 0.716 41.312 10.383 1 92.12 136 GLY B N 1
ATOM 4325 C CA . GLY B 1 136 ? 1.292 40.094 10.914 1 92.12 136 GLY B CA 1
ATOM 4326 C C . GLY B 1 136 ? 0.335 38.906 10.875 1 92.12 136 GLY B C 1
ATOM 4327 O O . GLY B 1 136 ? 0.716 37.812 10.477 1 92.12 136 GLY B O 1
ATOM 4328 N N . VAL B 1 137 ? -0.888 39.125 11.258 1 93.88 137 VAL B N 1
ATOM 4329 C CA . VAL B 1 137 ? -1.912 38.094 11.25 1 93.88 137 VAL B CA 1
ATOM 4330 C C . VAL B 1 137 ? -2.201 37.656 9.812 1 93.88 137 VAL B C 1
ATOM 4332 O O . VAL B 1 137 ? -2.314 36.469 9.523 1 93.88 137 VAL B O 1
ATOM 4335 N N . SER B 1 138 ? -2.309 38.625 8.891 1 94.31 138 SER B N 1
ATOM 4336 C CA . SER B 1 138 ? -2.555 38.344 7.48 1 94.31 138 SER B CA 1
ATOM 4337 C C . SER B 1 138 ? -1.414 37.531 6.879 1 94.31 138 SER B C 1
ATOM 4339 O O . SER B 1 138 ? -1.647 36.594 6.09 1 94.31 138 SER B O 1
ATOM 4341 N N . GLU B 1 139 ? -0.25 37.875 7.223 1 93.56 139 GLU B N 1
ATOM 4342 C CA . GLU B 1 139 ? 0.912 37.125 6.742 1 93.56 139 GLU B CA 1
ATOM 4343 C C . GLU B 1 139 ? 0.909 35.719 7.27 1 93.56 139 GLU B C 1
ATOM 4345 O O . GLU B 1 139 ? 1.221 34.781 6.531 1 93.56 139 GLU B O 1
ATOM 4350 N N . THR B 1 140 ? 0.644 35.562 8.523 1 94 140 THR B N 1
ATOM 4351 C CA . THR B 1 140 ? 0.579 34.219 9.117 1 94 140 THR B CA 1
ATOM 4352 C C . THR B 1 140 ? -0.485 33.375 8.422 1 94 140 THR B C 1
ATOM 4354 O O . THR B 1 140 ? -0.273 32.188 8.18 1 94 140 THR B O 1
ATOM 4357 N N . LEU B 1 141 ? -1.632 34 8.148 1 94.44 141 LEU B N 1
ATOM 4358 C CA . LEU B 1 141 ? -2.705 33.312 7.441 1 94.44 141 LEU B CA 1
ATOM 4359 C C . LEU B 1 141 ? -2.238 32.844 6.062 1 94.44 141 LEU B C 1
ATOM 4361 O O . LEU B 1 141 ? -2.498 31.703 5.66 1 94.44 141 LEU B O 1
ATOM 4365 N N . SER B 1 142 ? -1.557 33.688 5.344 1 96.19 142 SER B N 1
ATOM 4366 C CA . SER B 1 142 ? -1.03 33.375 4.027 1 96.19 142 SER B CA 1
ATOM 4367 C C . SER B 1 142 ? -0.016 32.219 4.113 1 96.19 142 SER B C 1
ATOM 4369 O O . SER B 1 142 ? -0.041 31.297 3.301 1 96.19 142 SER B O 1
ATOM 4371 N N . GLN B 1 143 ? 0.855 32.344 5.09 1 94.62 143 GLN B N 1
ATOM 4372 C CA . GLN B 1 143 ? 1.855 31.297 5.285 1 94.62 143 GLN B CA 1
ATOM 4373 C C . GLN B 1 143 ? 1.199 29.969 5.629 1 94.62 143 GLN B C 1
ATOM 4375 O O . GLN B 1 143 ? 1.685 28.906 5.227 1 94.62 143 GLN B O 1
ATOM 4380 N N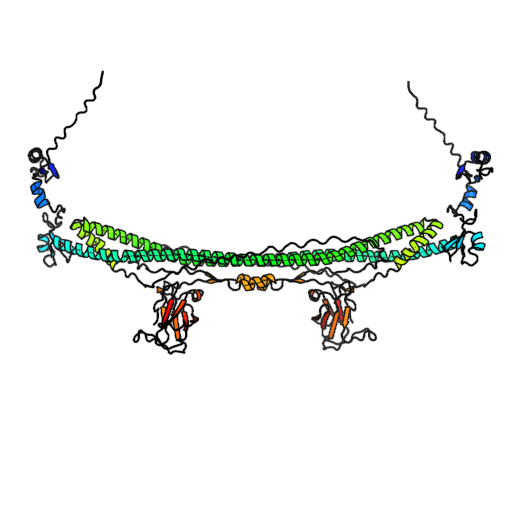 . LEU B 1 144 ? 0.162 30.016 6.422 1 94.94 144 LEU B N 1
ATOM 4381 C CA . LEU B 1 144 ? -0.583 28.812 6.777 1 94.94 144 LEU B CA 1
ATOM 4382 C C . LEU B 1 144 ? -1.12 28.109 5.531 1 94.94 144 LEU B C 1
ATOM 4384 O O . LEU B 1 144 ? -1.014 26.891 5.402 1 94.94 144 LEU B O 1
ATOM 4388 N N . HIS B 1 145 ? -1.623 28.891 4.59 1 96.5 145 HIS B N 1
ATOM 4389 C CA . HIS B 1 145 ? -2.15 28.328 3.354 1 96.5 145 HIS B CA 1
ATOM 4390 C C . HIS B 1 145 ? -1.037 27.719 2.504 1 96.5 145 HIS B C 1
ATOM 4392 O O . HIS B 1 145 ? -1.229 26.672 1.871 1 96.5 145 HIS B O 1
ATOM 4398 N N . LEU B 1 146 ? 0.086 28.359 2.51 1 96.19 146 LEU B N 1
ATOM 4399 C CA . LEU B 1 146 ? 1.227 27.828 1.776 1 96.19 146 LEU B CA 1
ATOM 4400 C C . LEU B 1 146 ? 1.692 26.5 2.381 1 96.19 146 LEU B C 1
ATOM 4402 O O . LEU B 1 146 ? 1.994 25.547 1.654 1 96.19 146 LEU B O 1
ATOM 4406 N N . SER B 1 147 ? 1.764 26.484 3.707 1 94.56 147 SER B N 1
ATOM 4407 C CA . SER B 1 147 ? 2.16 25.266 4.398 1 94.56 147 SER B CA 1
ATOM 4408 C C . SER B 1 147 ? 1.177 24.141 4.129 1 94.56 147 SER B C 1
ATOM 4410 O O . SER B 1 147 ? 1.581 22.984 3.959 1 94.56 147 SER B O 1
ATOM 4412 N N . ARG B 1 148 ? -0.088 24.453 4.16 1 96.69 148 ARG B N 1
ATOM 4413 C CA . ARG B 1 148 ? -1.113 23.453 3.844 1 96.69 148 ARG B CA 1
ATOM 4414 C C . ARG B 1 148 ? -0.906 22.891 2.447 1 96.69 148 ARG B C 1
ATOM 4416 O O . ARG B 1 148 ? -0.962 21.672 2.254 1 96.69 148 ARG B O 1
ATOM 4423 N N . ASP B 1 149 ? -0.688 23.719 1.455 1 97.75 149 ASP B N 1
ATOM 4424 C CA . ASP B 1 149 ? -0.492 23.281 0.075 1 97.75 149 ASP B CA 1
ATOM 4425 C C . ASP B 1 149 ? 0.745 22.391 -0.051 1 97.75 149 ASP B C 1
ATOM 4427 O O . ASP B 1 149 ? 0.732 21.406 -0.784 1 97.75 149 ASP B O 1
ATOM 4431 N N . GLU B 1 150 ? 1.758 22.797 0.632 1 97 150 GLU B N 1
ATOM 4432 C CA . GLU B 1 150 ? 2.98 22 0.613 1 97 150 GLU B CA 1
ATOM 4433 C C . GLU B 1 150 ? 2.75 20.609 1.227 1 97 150 GLU B C 1
ATOM 4435 O O . GLU B 1 150 ? 3.219 19.609 0.693 1 97 150 GLU B O 1
ATOM 4440 N N . ALA B 1 151 ? 2.113 20.625 2.391 1 96.62 151 ALA B N 1
ATOM 4441 C CA . ALA B 1 151 ? 1.8 19.359 3.043 1 96.62 151 ALA B CA 1
ATOM 4442 C C . ALA B 1 151 ? 0.914 18.484 2.156 1 96.62 151 ALA B C 1
ATOM 4444 O O . ALA B 1 151 ? 1.129 17.266 2.049 1 96.62 151 ALA B O 1
ATOM 4445 N N . GLU B 1 152 ? -0.117 19.094 1.534 1 97.88 152 GLU B N 1
ATOM 4446 C CA . GLU B 1 152 ? -1.003 18.359 0.631 1 97.88 152 GLU B CA 1
ATOM 4447 C C . GLU B 1 152 ? -0.225 17.75 -0.535 1 97.88 152 GLU B C 1
ATOM 4449 O O . GLU B 1 152 ? -0.458 16.609 -0.912 1 97.88 152 GLU B O 1
ATOM 4454 N N . HIS B 1 153 ? 0.665 18.531 -1.099 1 97.44 153 HIS B N 1
ATOM 4455 C CA . HIS B 1 153 ? 1.498 18.062 -2.195 1 97.44 153 HIS B CA 1
ATOM 4456 C C . HIS B 1 153 ? 2.381 16.891 -1.751 1 97.44 153 HIS B C 1
ATOM 4458 O O . HIS B 1 153 ? 2.498 15.891 -2.461 1 97.44 153 HIS B O 1
ATOM 4464 N N . SER B 1 154 ? 2.918 17.016 -0.601 1 97 154 SER B N 1
ATOM 4465 C CA . SER B 1 154 ? 3.779 15.961 -0.064 1 97 154 SER B CA 1
ATOM 4466 C C . SER B 1 154 ? 3.002 14.672 0.158 1 97 154 SER B C 1
ATOM 4468 O O . SER B 1 154 ? 3.49 13.586 -0.157 1 97 154 SER B O 1
ATOM 4470 N N . ILE B 1 155 ? 1.788 14.797 0.708 1 97.5 155 ILE B N 1
ATOM 4471 C CA . ILE B 1 155 ? 0.93 13.633 0.911 1 97.5 155 ILE B CA 1
ATOM 4472 C C . ILE B 1 155 ? 0.641 12.969 -0.432 1 97.5 155 ILE B C 1
ATOM 4474 O O . ILE B 1 155 ? 0.845 11.758 -0.59 1 97.5 155 ILE B O 1
ATOM 4478 N N . THR B 1 156 ? 0.209 13.734 -1.419 1 97.31 156 THR B N 1
ATOM 4479 C CA . THR B 1 156 ? -0.182 13.211 -2.725 1 97.31 156 THR B CA 1
ATOM 4480 C C . THR B 1 156 ? 0.998 12.531 -3.41 1 97.31 156 THR B C 1
ATOM 4482 O O . THR B 1 156 ? 0.848 11.445 -3.986 1 97.31 156 THR B O 1
ATOM 4485 N N . MET B 1 157 ? 2.15 13.148 -3.275 1 97.31 157 MET B N 1
ATOM 4486 C CA . MET B 1 157 ? 3.344 12.586 -3.906 1 97.31 157 MET B CA 1
ATOM 4487 C C . MET B 1 157 ? 3.748 11.273 -3.24 1 97.31 157 MET B C 1
ATOM 4489 O O . MET B 1 157 ? 4.09 10.305 -3.922 1 97.31 157 MET B O 1
ATOM 4493 N N . SER B 1 158 ? 3.77 11.266 -1.94 1 97.19 158 SER B N 1
ATOM 4494 C CA . SER B 1 158 ? 4.129 10.055 -1.203 1 97.19 158 SER B CA 1
ATOM 4495 C C . SER B 1 158 ? 3.188 8.906 -1.535 1 97.19 158 SER B C 1
ATOM 4497 O O . SER B 1 158 ? 3.633 7.781 -1.77 1 97.19 158 SER B O 1
ATOM 4499 N N . PHE B 1 159 ? 1.895 9.18 -1.617 1 97.75 159 PHE B N 1
ATOM 4500 C CA . PHE B 1 159 ? 0.919 8.125 -1.858 1 97.75 159 PHE B CA 1
ATOM 4501 C C . PHE B 1 159 ? 0.917 7.715 -3.326 1 97.75 159 PHE B C 1
ATOM 4503 O O . PHE B 1 159 ? 0.611 6.566 -3.656 1 97.75 159 PHE B O 1
ATOM 4510 N N . ALA B 1 160 ? 1.244 8.633 -4.238 1 97 160 ALA B N 1
ATOM 4511 C CA . ALA B 1 160 ? 1.438 8.266 -5.637 1 97 160 ALA B CA 1
ATOM 4512 C C . ALA B 1 160 ? 2.588 7.27 -5.793 1 97 160 ALA B C 1
ATOM 4514 O O . ALA B 1 160 ? 2.504 6.332 -6.586 1 97 160 ALA B O 1
ATOM 4515 N N . GLY B 1 161 ? 3.607 7.52 -5.016 1 96.69 161 GLY B N 1
ATOM 4516 C CA . GLY B 1 161 ? 4.723 6.582 -5.023 1 96.69 161 GLY B CA 1
ATOM 4517 C C . GLY B 1 161 ? 4.34 5.195 -4.539 1 96.69 161 GLY B C 1
ATOM 4518 O O . GLY B 1 161 ? 4.766 4.195 -5.117 1 96.69 161 GLY B O 1
ATOM 4519 N N . LEU B 1 162 ? 3.592 5.129 -3.488 1 97.44 162 LEU B N 1
ATOM 4520 C CA . LEU B 1 162 ? 3.129 3.854 -2.953 1 97.44 162 LEU B CA 1
ATOM 4521 C C . LEU B 1 162 ? 2.213 3.15 -3.947 1 97.44 162 LEU B C 1
ATOM 4523 O O . LEU B 1 162 ? 2.307 1.935 -4.133 1 97.44 162 LEU B O 1
ATOM 4527 N N . GLN B 1 163 ? 1.321 3.924 -4.609 1 97.75 163 GLN B N 1
ATOM 4528 C CA . GLN B 1 163 ? 0.426 3.369 -5.617 1 97.75 163 GLN B CA 1
ATOM 4529 C C . GLN B 1 163 ? 1.212 2.766 -6.777 1 97.75 163 GLN B C 1
ATOM 4531 O O . GLN B 1 163 ? 0.867 1.69 -7.277 1 97.75 163 GLN B O 1
ATOM 4536 N N . ALA B 1 164 ? 2.217 3.414 -7.195 1 97.44 164 ALA B N 1
ATOM 4537 C CA . ALA B 1 164 ? 3.066 2.918 -8.273 1 97.44 164 ALA B CA 1
ATOM 4538 C C . ALA B 1 164 ? 3.766 1.623 -7.875 1 97.44 164 ALA B C 1
ATOM 4540 O O . ALA B 1 164 ? 3.885 0.698 -8.68 1 97.44 164 ALA B O 1
ATOM 4541 N N . ALA B 1 165 ? 4.234 1.579 -6.656 1 97.31 165 ALA B N 1
ATOM 4542 C CA . ALA B 1 165 ? 4.875 0.369 -6.152 1 97.31 165 ALA B CA 1
ATOM 4543 C C . ALA B 1 165 ? 3.902 -0.805 -6.137 1 97.31 165 ALA B C 1
ATOM 4545 O O . ALA B 1 165 ? 4.266 -1.927 -6.5 1 97.31 165 ALA B O 1
ATOM 4546 N N . LEU B 1 166 ? 2.658 -0.567 -5.73 1 97.62 166 LEU B N 1
ATOM 4547 C CA . LEU B 1 166 ? 1.624 -1.596 -5.707 1 97.62 166 LEU B CA 1
ATOM 4548 C C . LEU B 1 166 ? 1.364 -2.137 -7.109 1 97.62 166 LEU B C 1
ATOM 4550 O O . LEU B 1 166 ? 1.292 -3.352 -7.309 1 97.62 166 LEU B O 1
ATOM 4554 N N . GLU B 1 167 ? 1.249 -1.241 -8.062 1 97.62 167 GLU B N 1
ATOM 4555 C CA . GLU B 1 167 ? 0.998 -1.633 -9.445 1 97.62 167 GLU B CA 1
ATOM 4556 C C . GLU B 1 167 ? 2.166 -2.432 -10.016 1 97.62 167 GLU B C 1
ATOM 4558 O O . GLU B 1 167 ? 1.964 -3.439 -10.695 1 97.62 167 GLU B O 1
ATOM 4563 N N . THR B 1 168 ? 3.361 -1.938 -9.766 1 97.88 168 THR B N 1
ATOM 4564 C CA . THR B 1 168 ? 4.559 -2.631 -10.234 1 97.88 168 THR B CA 1
ATOM 4565 C C . THR B 1 168 ? 4.613 -4.051 -9.672 1 97.88 168 THR B C 1
ATOM 4567 O O . THR B 1 168 ? 4.84 -5.008 -10.414 1 97.88 168 THR B O 1
ATOM 4570 N N . ARG B 1 169 ? 4.371 -4.203 -8.344 1 97.88 169 ARG B N 1
ATOM 4571 C CA . ARG B 1 169 ? 4.441 -5.516 -7.699 1 97.88 169 ARG B CA 1
ATOM 4572 C C . ARG B 1 169 ? 3.344 -6.438 -8.219 1 97.88 169 ARG B C 1
ATOM 4574 O O . ARG B 1 169 ? 3.592 -7.613 -8.484 1 97.88 169 ARG B O 1
ATOM 4581 N N . GLN B 1 170 ? 2.133 -5.914 -8.328 1 97.62 170 GLN B N 1
ATOM 4582 C CA . GLN B 1 170 ? 1.032 -6.699 -8.875 1 97.62 170 GLN B CA 1
ATOM 4583 C C . GLN B 1 170 ? 1.381 -7.25 -10.25 1 97.62 170 GLN B C 1
ATOM 4585 O O . GLN B 1 170 ? 1.169 -8.438 -10.523 1 97.62 170 GLN B O 1
ATOM 4590 N N . ASN B 1 171 ? 1.912 -6.379 -11.133 1 97.94 171 ASN B N 1
ATOM 4591 C CA . ASN B 1 171 ? 2.281 -6.789 -12.477 1 97.94 171 ASN B CA 1
ATOM 4592 C C . ASN B 1 171 ? 3.395 -7.836 -12.461 1 97.94 171 ASN B C 1
ATOM 4594 O O . ASN B 1 171 ? 3.383 -8.773 -13.266 1 97.94 171 ASN B O 1
ATOM 4598 N N . GLN B 1 172 ? 4.309 -7.668 -11.555 1 97.75 172 GLN B N 1
ATOM 4599 C CA . GLN B 1 172 ? 5.387 -8.641 -11.414 1 97.75 172 GLN B CA 1
ATOM 4600 C C . GLN B 1 172 ? 4.84 -10.023 -11.055 1 97.75 172 GLN B C 1
ATOM 4602 O O . GLN B 1 172 ? 5.27 -11.031 -11.609 1 97.75 172 GLN B O 1
ATOM 4607 N N . LEU B 1 173 ? 3.924 -10.047 -10.109 1 97.31 173 LEU B N 1
ATOM 4608 C CA . LEU B 1 173 ? 3.34 -11.305 -9.672 1 97.31 173 LEU B CA 1
ATOM 4609 C C . LEU B 1 173 ? 2.512 -11.938 -10.781 1 97.31 173 LEU B C 1
ATOM 4611 O O . LEU B 1 173 ? 2.574 -13.156 -10.992 1 97.31 173 LEU B O 1
ATOM 4615 N N . LEU B 1 174 ? 1.743 -11.102 -11.516 1 97.88 174 LEU B N 1
ATOM 4616 C CA . LEU B 1 174 ? 0.943 -11.617 -12.625 1 97.88 174 LEU B CA 1
ATOM 4617 C C . LEU B 1 174 ? 1.837 -12.156 -13.734 1 97.88 174 LEU B C 1
ATOM 4619 O O . LEU B 1 174 ? 1.539 -13.195 -14.328 1 97.88 174 LEU B O 1
ATOM 4623 N N . ASP B 1 175 ? 2.93 -11.461 -13.977 1 97.69 175 ASP B N 1
ATOM 4624 C CA . ASP B 1 175 ? 3.891 -11.922 -14.977 1 97.69 175 ASP B CA 1
ATOM 4625 C C . ASP B 1 175 ? 4.52 -13.25 -14.555 1 97.69 175 ASP B C 1
ATOM 4627 O O . ASP B 1 175 ? 4.684 -14.156 -15.375 1 97.69 175 ASP B O 1
ATOM 4631 N N . ALA B 1 176 ? 4.879 -13.32 -13.312 1 96.06 176 ALA B N 1
ATOM 4632 C CA . ALA B 1 176 ? 5.461 -14.555 -12.789 1 96.06 176 ALA B CA 1
ATOM 4633 C C . ALA B 1 176 ? 4.465 -15.711 -12.883 1 96.06 176 ALA B C 1
ATOM 4635 O O . ALA B 1 176 ? 4.836 -16.828 -13.242 1 96.06 176 ALA B O 1
ATOM 4636 N N . LEU B 1 177 ? 3.203 -15.43 -12.531 1 96.25 177 LEU B N 1
ATOM 4637 C CA . LEU B 1 177 ? 2.141 -16.422 -12.625 1 96.25 177 LEU B CA 1
ATOM 4638 C C . LEU B 1 177 ? 1.978 -16.922 -14.055 1 96.25 177 LEU B C 1
ATOM 4640 O O . LEU B 1 177 ? 1.94 -18.125 -14.305 1 96.25 177 LEU B O 1
ATOM 4644 N N . ASP B 1 178 ? 1.952 -15.953 -15.016 1 97 178 ASP B N 1
ATOM 4645 C CA . ASP B 1 178 ? 1.776 -16.297 -16.422 1 97 178 ASP B CA 1
ATOM 4646 C C . ASP B 1 178 ? 2.967 -17.094 -16.953 1 97 178 ASP B C 1
ATOM 4648 O O . ASP B 1 178 ? 2.793 -18.047 -17.703 1 97 178 ASP B O 1
ATOM 4652 N N . SER B 1 179 ? 4.129 -16.703 -16.562 1 96.25 179 SER B N 1
ATOM 4653 C CA . SER B 1 179 ? 5.332 -17.391 -17.016 1 96.25 179 SER B CA 1
ATOM 4654 C C . SER B 1 179 ? 5.371 -18.828 -16.484 1 96.25 179 SER B C 1
ATOM 4656 O O . SER B 1 179 ? 5.676 -19.766 -17.234 1 96.25 179 SER B O 1
ATOM 4658 N N . ALA B 1 180 ? 5.043 -19 -15.203 1 93.19 180 ALA B N 1
ATOM 4659 C CA . ALA B 1 180 ? 5.012 -20.328 -14.609 1 93.19 180 ALA B CA 1
ATOM 4660 C C . ALA B 1 180 ? 3.967 -21.203 -15.289 1 93.19 180 ALA B C 1
ATOM 4662 O O . ALA B 1 180 ? 4.234 -22.375 -15.609 1 93.19 180 ALA B O 1
ATOM 4663 N N . CYS B 1 181 ? 2.801 -20.641 -15.516 1 95.12 181 CYS B N 1
ATOM 4664 C CA . CYS B 1 181 ? 1.725 -21.375 -16.156 1 95.12 181 CYS B CA 1
ATOM 4665 C C . CYS B 1 181 ? 2.088 -21.734 -17.594 1 95.12 181 CYS B C 1
ATOM 4667 O O . CYS B 1 181 ? 1.814 -22.828 -18.062 1 95.12 181 CYS B O 1
ATOM 4669 N N . LYS B 1 182 ? 2.705 -20.812 -18.297 1 95.75 182 LYS B N 1
ATOM 4670 C CA . LYS B 1 182 ? 3.092 -21.016 -19.688 1 95.75 182 LYS B CA 1
ATOM 4671 C C . LYS B 1 182 ? 4.09 -22.172 -19.812 1 95.75 182 LYS B C 1
ATOM 4673 O O . LYS B 1 182 ? 3.938 -23.047 -20.672 1 95.75 182 LYS B O 1
ATOM 4678 N N . THR B 1 183 ? 5.07 -22.203 -19 1 93.5 183 THR B N 1
ATOM 4679 C CA . THR B 1 183 ? 6.09 -23.25 -19.016 1 93.5 183 THR B CA 1
ATOM 4680 C C . THR B 1 183 ? 5.461 -24.625 -18.781 1 93.5 183 THR B C 1
ATOM 4682 O O . THR B 1 183 ? 5.715 -25.562 -19.531 1 93.5 183 THR B O 1
ATOM 4685 N N . LYS B 1 184 ? 4.613 -24.766 -17.766 1 93.44 184 LYS B N 1
ATOM 4686 C CA . LYS B 1 184 ? 3.955 -26.031 -17.453 1 93.44 184 LYS B CA 1
ATOM 4687 C C . LYS B 1 184 ? 2.982 -26.438 -18.547 1 93.44 184 LYS B C 1
ATOM 4689 O O . LYS B 1 184 ? 2.93 -27.609 -18.922 1 93.44 184 LYS B O 1
ATOM 4694 N N . SER B 1 185 ? 2.227 -25.422 -19.062 1 95.69 185 SER B N 1
ATOM 4695 C CA . SER B 1 185 ? 1.239 -25.688 -20.109 1 95.69 185 SER B CA 1
ATOM 4696 C C . SER B 1 185 ? 1.907 -26.172 -21.391 1 95.69 185 SER B C 1
ATOM 4698 O O . SER B 1 185 ? 1.388 -27.047 -22.078 1 95.69 185 SER B O 1
ATOM 4700 N N . GLU B 1 186 ? 3.033 -25.578 -21.703 1 95.06 186 GLU B N 1
ATOM 4701 C CA . GLU B 1 186 ? 3.75 -25.969 -22.906 1 95.06 186 GLU B CA 1
ATOM 4702 C C . GLU B 1 186 ? 4.227 -27.422 -22.828 1 95.06 186 GLU B C 1
ATOM 4704 O O . GLU B 1 186 ? 4.09 -28.188 -23.781 1 95.06 186 GLU B O 1
ATOM 4709 N N . SER B 1 187 ? 4.746 -27.766 -21.719 1 93.5 187 SER B N 1
ATOM 4710 C CA . SER B 1 187 ? 5.207 -29.125 -21.5 1 93.5 187 SER B CA 1
ATOM 4711 C C . SER B 1 187 ? 4.059 -30.125 -21.625 1 93.5 187 SER B C 1
ATOM 4713 O O . SER B 1 187 ? 4.18 -31.156 -22.297 1 93.5 187 SER B O 1
ATOM 4715 N N . LEU B 1 188 ? 2.947 -29.859 -21 1 94.38 188 LEU B N 1
ATOM 4716 C CA . LEU B 1 188 ? 1.781 -30.734 -21.016 1 94.38 188 LEU B CA 1
ATOM 4717 C C . LEU B 1 188 ? 1.149 -30.781 -22.391 1 94.38 188 LEU B C 1
ATOM 4719 O O . LEU B 1 188 ? 0.714 -31.844 -22.844 1 94.38 188 LEU B O 1
ATOM 4723 N N . ARG B 1 189 ? 1.132 -29.625 -23.094 1 94.88 189 ARG B N 1
ATOM 4724 C CA . ARG B 1 189 ? 0.592 -29.578 -24.453 1 94.88 189 ARG B CA 1
ATOM 4725 C C . ARG B 1 189 ? 1.437 -30.406 -25.406 1 94.88 189 ARG B C 1
ATOM 4727 O O . ARG B 1 189 ? 0.898 -31.141 -26.234 1 94.88 189 ARG B O 1
ATOM 4734 N N . ASP B 1 190 ? 2.734 -30.312 -25.281 1 94.38 190 ASP B N 1
ATOM 4735 C CA . ASP B 1 190 ? 3.637 -31.125 -26.094 1 94.38 190 ASP B CA 1
ATOM 4736 C C . ASP B 1 190 ? 3.361 -32.625 -25.875 1 94.38 190 ASP B C 1
ATOM 4738 O O . ASP B 1 190 ? 3.293 -33.375 -26.844 1 94.38 190 ASP B O 1
ATOM 4742 N N . GLN B 1 191 ? 3.215 -33 -24.641 1 92.75 191 GLN B N 1
ATOM 4743 C CA . GLN B 1 191 ? 2.928 -34.406 -24.328 1 92.75 191 GLN B CA 1
ATOM 4744 C C . GLN B 1 191 ? 1.591 -34.844 -24.922 1 92.75 191 GLN B C 1
ATOM 4746 O O . GLN B 1 191 ? 1.479 -35.938 -25.469 1 92.75 191 GLN B O 1
ATOM 4751 N N . SER B 1 192 ? 0.59 -33.938 -24.75 1 94.38 192 SER B N 1
ATOM 4752 C CA . SER B 1 192 ? -0.738 -34.25 -25.281 1 94.38 192 SER B CA 1
ATOM 4753 C C . SER B 1 192 ? -0.698 -34.469 -26.781 1 94.38 192 SER B C 1
ATOM 4755 O O . SER B 1 192 ? -1.327 -35.375 -27.312 1 94.38 192 SER B O 1
ATOM 4757 N N . GLU B 1 193 ? 0.043 -33.625 -27.484 1 93.5 193 GLU B N 1
ATOM 4758 C CA . GLU B 1 193 ? 0.183 -33.75 -28.938 1 93.5 193 GLU B CA 1
ATOM 4759 C C . GLU B 1 193 ? 0.928 -35.031 -29.312 1 93.5 193 GLU B C 1
ATOM 4761 O O . GLU B 1 193 ? 0.545 -35.719 -30.266 1 93.5 193 GLU B O 1
ATOM 4766 N N . GLU B 1 194 ? 1.963 -35.344 -28.562 1 91.69 194 GLU B N 1
ATOM 4767 C CA . GLU B 1 194 ? 2.711 -36.594 -28.781 1 91.69 194 GLU B CA 1
ATOM 4768 C C . GLU B 1 194 ? 1.82 -37.812 -28.609 1 91.69 194 GLU B C 1
ATOM 4770 O O . GLU B 1 194 ? 1.837 -38.719 -29.453 1 91.69 194 GLU B O 1
ATOM 4775 N N . LEU B 1 195 ? 1.04 -37.781 -27.531 1 92 195 LEU B N 1
ATOM 4776 C CA . LEU B 1 195 ? 0.143 -38.906 -27.25 1 92 195 LEU B CA 1
ATOM 4777 C C . LEU B 1 195 ? -0.929 -39.031 -28.328 1 92 195 LEU B C 1
ATOM 4779 O O . LEU B 1 195 ? -1.234 -40.125 -28.781 1 92 195 LEU B O 1
ATOM 4783 N N . SER B 1 196 ? -1.45 -37.906 -28.766 1 93 196 SER B N 1
ATOM 4784 C CA . SER B 1 196 ? -2.486 -37.906 -29.797 1 93 196 SER B CA 1
ATOM 4785 C C . SER B 1 196 ? -1.957 -38.406 -31.125 1 93 196 SER B C 1
ATOM 4787 O O . SER B 1 196 ? -2.623 -39.188 -31.797 1 93 196 SER B O 1
ATOM 4789 N N . GLU B 1 197 ? -0.77 -38 -31.484 1 90.12 197 GLU B N 1
ATOM 4790 C CA . GLU B 1 197 ? -0.145 -38.469 -32.719 1 90.12 197 GLU B CA 1
ATOM 4791 C C . GLU B 1 197 ? 0.135 -39.969 -32.656 1 90.12 197 GLU B C 1
ATOM 4793 O O . GLU B 1 197 ? -0.13 -40.688 -33.625 1 90.12 197 GLU B O 1
ATOM 4798 N N . TYR B 1 198 ? 0.62 -40.375 -31.516 1 88.19 198 TYR B N 1
ATOM 4799 C CA . TYR B 1 198 ? 0.929 -41.781 -31.328 1 88.19 198 TYR B CA 1
ATOM 4800 C C . TYR B 1 198 ? -0.334 -42.625 -31.406 1 88.19 198 TYR B C 1
ATOM 4802 O O . TYR B 1 198 ? -0.35 -43.656 -32.062 1 88.19 198 TYR B O 1
ATOM 4810 N N . LEU B 1 199 ? -1.372 -42.188 -30.75 1 89.94 199 LEU B N 1
ATOM 4811 C CA . LEU B 1 199 ? -2.652 -42.875 -30.766 1 89.94 199 LEU B CA 1
ATOM 4812 C C . LEU B 1 199 ? -3.197 -42.969 -32.188 1 89.94 199 LEU B C 1
ATOM 4814 O O . LEU B 1 199 ? -3.695 -44.031 -32.594 1 89.94 199 LEU B O 1
ATOM 4818 N N . SER B 1 200 ? -3.098 -41.906 -32.938 1 90.62 200 SER B N 1
ATOM 4819 C CA . SER B 1 200 ? -3.57 -41.875 -34.312 1 90.62 200 SER B CA 1
ATOM 4820 C C . SER B 1 200 ? -2.783 -42.844 -35.188 1 90.62 200 SER B C 1
ATOM 4822 O O . SER B 1 200 ? -3.361 -43.562 -36.031 1 90.62 200 SER B O 1
ATOM 4824 N N . GLU B 1 201 ? -1.525 -42.875 -34.969 1 85.31 201 GLU B N 1
ATOM 4825 C CA . GLU B 1 201 ? -0.669 -43.812 -35.719 1 85.31 201 GLU B CA 1
ATOM 4826 C C . GLU B 1 201 ? -1.012 -45.25 -35.406 1 85.31 201 GLU B C 1
ATOM 4828 O O . GLU B 1 201 ? -1.109 -46.062 -36.312 1 85.31 201 GLU B O 1
ATOM 4833 N N . ILE B 1 202 ? -1.143 -45.5 -34.125 1 85.56 202 ILE B N 1
ATOM 4834 C CA . ILE B 1 202 ? -1.456 -46.875 -33.688 1 85.56 202 ILE B CA 1
ATOM 4835 C C . ILE B 1 202 ? -2.812 -47.281 -34.281 1 85.56 202 ILE B C 1
ATOM 4837 O O . ILE B 1 202 ? -2.959 -48.375 -34.781 1 85.56 202 ILE B O 1
ATOM 4841 N N . ARG B 1 203 ? -3.756 -46.406 -34.219 1 87.12 203 ARG B N 1
ATOM 4842 C CA . ARG B 1 203 ? -5.094 -46.719 -34.719 1 87.12 203 ARG B CA 1
ATOM 4843 C C . ARG B 1 203 ? -5.074 -46.969 -36.219 1 87.12 203 ARG B C 1
ATOM 4845 O O . ARG B 1 203 ? -5.699 -47.906 -36.719 1 87.12 203 ARG B O 1
ATOM 4852 N N . SER B 1 204 ? -4.383 -46.188 -36.969 1 87.31 204 SER B N 1
ATOM 4853 C CA . SER B 1 204 ? -4.273 -46.344 -38.406 1 87.31 204 SER B CA 1
ATOM 4854 C C . SER B 1 204 ? -3.602 -47.688 -38.781 1 87.31 204 SER B C 1
ATOM 4856 O O . SER B 1 204 ? -4.074 -48.406 -39.656 1 87.31 204 SER B O 1
ATOM 4858 N N . SER B 1 205 ? -2.514 -47.938 -38.031 1 84.81 205 SER B N 1
ATOM 4859 C CA . SER B 1 205 ? -1.793 -49.188 -38.281 1 84.81 205 SER B CA 1
ATOM 4860 C C . SER B 1 205 ? -2.66 -50.406 -37.969 1 84.81 205 SER B C 1
ATOM 4862 O O . SER B 1 205 ? -2.678 -51.375 -38.719 1 84.81 205 SER B O 1
ATOM 4864 N N . CYS B 1 206 ? -3.342 -50.312 -36.844 1 85.38 206 CYS B N 1
ATOM 4865 C CA . CYS B 1 206 ? -4.199 -51.438 -36.438 1 85.38 206 CYS B CA 1
ATOM 4866 C C . CYS B 1 206 ? -5.336 -51.625 -37.438 1 85.38 206 CYS B C 1
ATOM 4868 O O . CYS B 1 206 ? -5.688 -52.781 -37.781 1 85.38 206 CYS B O 1
ATOM 4870 N N . GLU B 1 207 ? -5.887 -50.625 -37.938 1 86.06 207 GLU B N 1
ATOM 4871 C CA . GLU B 1 207 ? -6.957 -50.688 -38.906 1 86.06 207 GLU B CA 1
ATOM 4872 C C . GLU B 1 207 ? -6.457 -51.312 -40.219 1 86.06 207 GLU B C 1
ATOM 4874 O O . GLU B 1 207 ? -7.133 -52.156 -40.812 1 86.06 207 GLU B O 1
ATOM 4879 N N . PHE B 1 208 ? -5.32 -50.906 -40.625 1 85.25 208 PHE B N 1
ATOM 4880 C CA . PHE B 1 208 ? -4.727 -51.438 -41.844 1 85.25 208 PHE B CA 1
ATOM 4881 C C . PHE B 1 208 ? -4.484 -52.938 -41.75 1 85.25 208 PHE B C 1
ATOM 4883 O O . PHE B 1 208 ? -4.859 -53.688 -42.656 1 85.25 208 PHE B O 1
ATOM 4890 N N . VAL B 1 209 ? -3.912 -53.312 -40.656 1 86.5 209 VAL B N 1
ATOM 4891 C CA . VAL B 1 209 ? -3.58 -54.719 -40.438 1 86.5 209 VAL B CA 1
ATOM 4892 C C . VAL B 1 209 ? -4.859 -55.531 -40.312 1 86.5 209 VAL B C 1
ATOM 4894 O O . VAL B 1 209 ? -4.973 -56.625 -40.875 1 86.5 209 VAL B O 1
ATOM 4897 N N . SER B 1 210 ? -5.801 -55 -39.562 1 88.12 210 SER B N 1
ATOM 4898 C CA . SER B 1 210 ? -7.074 -55.688 -39.406 1 88.12 210 SER B CA 1
ATOM 4899 C C . SER B 1 210 ? -7.766 -55.906 -40.75 1 88.12 210 SER B C 1
ATOM 4901 O O . SER B 1 210 ? -8.297 -57 -41 1 88.12 210 SER B O 1
ATOM 4903 N N . ARG B 1 211 ? -7.684 -55 -41.594 1 86.44 211 ARG B N 1
ATOM 4904 C CA . ARG B 1 211 ? -8.281 -55.125 -42.906 1 86.44 211 ARG B CA 1
ATOM 4905 C C . ARG B 1 211 ? -7.547 -56.156 -43.75 1 86.44 211 ARG B C 1
ATOM 4907 O O . ARG B 1 211 ? -8.172 -56.938 -44.469 1 86.44 211 ARG B O 1
ATOM 4914 N N . ALA B 1 212 ? -6.27 -56.094 -43.656 1 82.81 212 ALA B N 1
ATOM 4915 C CA . ALA B 1 212 ? -5.457 -57.031 -44.406 1 82.81 212 ALA B CA 1
ATOM 4916 C C . ALA B 1 212 ? -5.715 -58.469 -43.938 1 82.81 212 ALA B C 1
ATOM 4918 O O . ALA B 1 212 ? -5.719 -59.375 -44.781 1 82.81 212 ALA B O 1
ATOM 4919 N N . LEU B 1 213 ? -5.945 -58.656 -42.688 1 86.31 213 LEU B N 1
ATOM 4920 C CA . LEU B 1 213 ? -6.168 -60 -42.125 1 86.31 213 LEU B CA 1
ATOM 4921 C C . LEU B 1 213 ? -7.57 -60.5 -42.469 1 86.31 213 LEU B C 1
ATOM 4923 O O . LEU B 1 213 ? -7.789 -61.688 -42.594 1 86.31 213 LEU B O 1
ATOM 4927 N N . SER B 1 214 ? -8.516 -59.625 -42.594 1 85.56 214 SER B N 1
ATOM 4928 C CA . SER B 1 214 ? -9.898 -60 -42.812 1 85.56 214 SER B CA 1
ATOM 4929 C C . SER B 1 214 ? -10.156 -60.25 -44.312 1 85.56 214 SER B C 1
ATOM 4931 O O . SER B 1 214 ? -10.789 -61.25 -44.688 1 85.56 214 SER B O 1
ATOM 4933 N N . VAL B 1 215 ? -9.727 -59.375 -45.188 1 79.44 215 VAL B N 1
ATOM 4934 C CA . VAL B 1 215 ? -10.156 -59.438 -46.562 1 79.44 215 VAL B CA 1
ATOM 4935 C C . VAL B 1 215 ? -8.945 -59.688 -47.469 1 79.44 215 VAL B C 1
ATOM 4937 O O . VAL B 1 215 ? -9.094 -59.938 -48.656 1 79.44 215 VAL B O 1
ATOM 4940 N N . GLY B 1 216 ? -7.773 -59.719 -46.844 1 75.88 216 GLY B N 1
ATOM 4941 C CA . GLY B 1 216 ? -6.59 -59.719 -47.688 1 75.88 216 GLY B CA 1
ATOM 4942 C C . GLY B 1 216 ? -6.25 -61.094 -48.219 1 75.88 216 GLY B C 1
ATOM 4943 O O . GLY B 1 216 ? -6.555 -62.125 -47.594 1 75.88 216 GLY B O 1
ATOM 4944 N N . SER B 1 217 ? -5.719 -61.156 -49.531 1 76.75 217 SER B N 1
ATOM 4945 C CA . SER B 1 217 ? -5.203 -62.375 -50.125 1 76.75 217 SER B CA 1
ATOM 4946 C C . SER B 1 217 ? -3.953 -62.875 -49.406 1 76.75 217 SER B C 1
ATOM 4948 O O . SER B 1 217 ? -3.396 -62.156 -48.562 1 76.75 217 SER B O 1
ATOM 4950 N N . ASP B 1 218 ? -3.666 -64.062 -49.594 1 76 218 ASP B N 1
ATOM 4951 C CA . ASP B 1 218 ? -2.469 -64.625 -48.969 1 76 218 ASP B CA 1
ATOM 4952 C C . ASP B 1 218 ? -1.239 -63.781 -49.281 1 76 218 ASP B C 1
ATOM 4954 O O . ASP B 1 218 ? -0.394 -63.594 -48.406 1 76 218 ASP B O 1
ATOM 4958 N N . THR B 1 219 ? -1.259 -63.25 -50.375 1 72.75 219 THR B N 1
ATOM 4959 C CA . THR B 1 219 ? -0.131 -62.406 -50.781 1 72.75 219 THR B CA 1
ATOM 4960 C C . THR B 1 219 ? -0.131 -61.094 -50 1 72.75 219 THR B C 1
ATOM 4962 O O . THR B 1 219 ? 0.923 -60.625 -49.562 1 72.75 219 THR B O 1
ATOM 4965 N N . GLU B 1 220 ? -1.294 -60.688 -49.844 1 75.69 220 GLU B N 1
ATOM 4966 C CA . GLU B 1 220 ? -1.412 -59.406 -49.125 1 75.69 220 GLU B CA 1
ATOM 4967 C C . GLU B 1 220 ? -0.979 -59.562 -47.656 1 75.69 220 GLU B C 1
ATOM 4969 O O . GLU B 1 220 ? -0.312 -58.688 -47.094 1 75.69 220 GLU B O 1
ATOM 4974 N N . VAL B 1 221 ? -1.297 -60.656 -47.125 1 82.25 221 VAL B N 1
ATOM 4975 C CA . VAL B 1 221 ? -0.95 -60.938 -45.719 1 82.25 221 VAL B CA 1
ATOM 4976 C C . VAL B 1 221 ? 0.565 -61.062 -45.594 1 82.25 221 VAL B C 1
ATOM 4978 O O . VAL B 1 221 ? 1.148 -60.562 -44.625 1 82.25 221 VAL B O 1
ATOM 4981 N N . LEU B 1 222 ? 1.174 -61.625 -46.562 1 78 222 LEU B N 1
ATOM 4982 C CA . LEU B 1 222 ? 2.625 -61.781 -46.531 1 78 222 LEU B CA 1
ATOM 4983 C C . LEU B 1 222 ? 3.307 -60.406 -46.656 1 78 222 LEU B C 1
ATOM 4985 O O . LEU B 1 222 ? 4.309 -60.156 -45.969 1 78 222 LEU B O 1
ATOM 4989 N N . MET B 1 223 ? 2.719 -59.562 -47.469 1 77.12 223 MET B N 1
ATOM 4990 C CA . MET B 1 223 ? 3.262 -58.219 -47.656 1 77.12 223 MET B CA 1
ATOM 4991 C C . MET B 1 223 ? 3.121 -57.406 -46.375 1 77.12 223 MET B C 1
ATOM 4993 O O . MET B 1 223 ? 4.039 -56.656 -46 1 77.12 223 MET B O 1
ATOM 4997 N N . VAL B 1 224 ? 1.952 -57.562 -45.812 1 80.5 224 VAL B N 1
ATOM 4998 C CA . VAL B 1 224 ? 1.694 -56.812 -44.594 1 80.5 224 VAL B CA 1
ATOM 4999 C C . VAL B 1 224 ? 2.65 -57.281 -43.469 1 80.5 224 VAL B C 1
ATOM 5001 O O . VAL B 1 224 ? 3.168 -56.469 -42.719 1 80.5 224 VAL B O 1
ATOM 5004 N N . ARG B 1 225 ? 2.809 -58.562 -43.375 1 82.31 225 ARG B N 1
ATOM 5005 C CA . ARG B 1 225 ? 3.744 -59.094 -42.375 1 82.31 225 ARG B CA 1
ATOM 5006 C C . ARG B 1 225 ? 5.148 -58.531 -42.625 1 82.31 225 ARG B C 1
ATOM 5008 O O . ARG B 1 225 ? 5.836 -58.156 -41.656 1 82.31 225 ARG B O 1
ATOM 5015 N N . LYS B 1 226 ? 5.523 -58.438 -43.844 1 77.88 226 LYS B N 1
ATOM 5016 C CA . LYS B 1 226 ? 6.863 -57.969 -44.156 1 77.88 226 LYS B CA 1
ATOM 5017 C C . LYS B 1 226 ? 7.008 -56.469 -43.875 1 77.88 226 LYS B C 1
ATOM 5019 O O . LYS B 1 226 ? 8.031 -56.031 -43.344 1 77.88 226 LYS B O 1
ATOM 5024 N N . GLN B 1 227 ? 5.98 -55.719 -44.125 1 77.62 227 GLN B N 1
ATOM 5025 C CA . GLN B 1 227 ? 6.082 -54.281 -44.031 1 77.62 227 GLN B CA 1
ATOM 5026 C C . GLN B 1 227 ? 5.77 -53.781 -42.625 1 77.62 227 GLN B C 1
ATOM 5028 O O . GLN B 1 227 ? 6.434 -52.875 -42.125 1 77.62 227 GLN B O 1
ATOM 5033 N N . LEU B 1 228 ? 4.746 -54.406 -42.094 1 76.19 228 LEU B N 1
ATOM 5034 C CA . LEU B 1 228 ? 4.23 -53.812 -40.875 1 76.19 228 LEU B CA 1
ATOM 5035 C C . LEU B 1 228 ? 4.5 -54.719 -39.656 1 76.19 228 LEU B C 1
ATOM 5037 O O . LEU B 1 228 ? 4.258 -54.312 -38.531 1 76.19 228 LEU B O 1
ATOM 5041 N N . GLY B 1 229 ? 4.93 -55.875 -40.031 1 77.06 229 GLY B N 1
ATOM 5042 C CA . GLY B 1 229 ? 5.172 -56.812 -38.938 1 77.06 229 GLY B CA 1
ATOM 5043 C C . GLY B 1 229 ? 6.129 -56.281 -37.906 1 77.06 229 GLY B C 1
ATOM 5044 O O . GLY B 1 229 ? 5.836 -56.312 -36.688 1 77.06 229 GLY B O 1
ATOM 5045 N N . ASP B 1 230 ? 7.16 -55.656 -38.312 1 76.81 230 ASP B N 1
ATOM 5046 C CA . ASP B 1 230 ? 8.18 -55.094 -37.406 1 76.81 230 ASP B CA 1
ATOM 5047 C C . ASP B 1 230 ? 7.648 -53.906 -36.656 1 76.81 230 ASP B C 1
ATOM 5049 O O . ASP B 1 230 ? 7.926 -53.719 -35.469 1 76.81 230 ASP B O 1
ATOM 5053 N N . ARG B 1 231 ? 6.98 -53.125 -37.344 1 76.38 231 ARG B N 1
ATOM 5054 C CA . ARG B 1 231 ? 6.414 -51.938 -36.719 1 76.38 231 ARG B CA 1
ATOM 5055 C C . ARG B 1 231 ? 5.43 -52.312 -35.625 1 76.38 231 ARG B C 1
ATOM 5057 O O . ARG B 1 231 ? 5.438 -51.719 -34.531 1 76.38 231 ARG B O 1
ATOM 5064 N N . LEU B 1 232 ? 4.602 -53.25 -35.906 1 78.81 232 LEU B N 1
ATOM 5065 C CA . LEU B 1 232 ? 3.627 -53.719 -34.938 1 78.81 232 LEU B CA 1
ATOM 5066 C C . LEU B 1 232 ? 4.324 -54.344 -33.719 1 78.81 232 LEU B C 1
ATOM 5068 O O . LEU B 1 232 ? 3.871 -54.188 -32.594 1 78.81 232 LEU B O 1
ATOM 5072 N N . GLU B 1 233 ? 5.395 -54.969 -34.062 1 79.56 233 GLU B N 1
ATOM 5073 C CA . GLU B 1 233 ? 6.18 -55.562 -33 1 79.56 233 GLU B CA 1
ATOM 5074 C C . GLU B 1 233 ? 6.805 -54.469 -32.125 1 79.56 233 GLU B C 1
ATOM 5076 O O . GLU B 1 233 ? 6.82 -54.594 -30.891 1 79.56 233 GLU B O 1
ATOM 5081 N N . ALA B 1 234 ? 7.277 -53.5 -32.75 1 76.12 234 ALA B N 1
ATOM 5082 C CA . ALA B 1 234 ? 7.859 -52.375 -32.031 1 76.12 234 ALA B CA 1
ATOM 5083 C C . ALA B 1 234 ? 6.812 -51.688 -31.172 1 76.12 234 ALA B C 1
ATOM 5085 O O . ALA B 1 234 ? 7.086 -51.312 -30.031 1 76.12 234 ALA B O 1
ATOM 5086 N N . LEU B 1 235 ? 5.711 -51.562 -31.703 1 73.38 235 LEU B N 1
ATOM 5087 C CA . LEU B 1 235 ? 4.617 -50.906 -30.984 1 73.38 235 LEU B CA 1
ATOM 5088 C C . LEU B 1 235 ? 4.16 -51.781 -29.812 1 73.38 235 LEU B C 1
ATOM 5090 O O . LEU B 1 235 ? 3.752 -51.25 -28.766 1 73.38 235 LEU B O 1
ATOM 5094 N N . SER B 1 236 ? 4.25 -53 -30 1 72.19 236 SER B N 1
ATOM 5095 C CA . SER B 1 236 ? 3.822 -53.906 -28.953 1 72.19 236 SER B CA 1
ATOM 5096 C C . SER B 1 236 ? 4.832 -53.969 -27.812 1 72.19 236 SER B C 1
ATOM 5098 O O . SER B 1 236 ? 4.461 -54.156 -26.656 1 72.19 236 SER B O 1
ATOM 5100 N N . THR B 1 237 ? 6.129 -53.75 -28.141 1 65.94 237 THR B N 1
ATOM 5101 C CA . THR B 1 237 ? 7.18 -53.844 -27.125 1 65.94 237 THR B CA 1
ATOM 5102 C C . THR B 1 237 ? 7.492 -52.5 -26.531 1 65.94 237 THR B C 1
ATOM 5104 O O . THR B 1 237 ? 8.195 -52.406 -25.516 1 65.94 237 THR B O 1
ATOM 5107 N N . SER B 1 238 ? 7.117 -51.469 -27.156 1 59.12 238 SER B N 1
ATOM 5108 C CA . SER B 1 238 ? 7.422 -50.156 -26.609 1 59.12 238 SER B CA 1
ATOM 5109 C C . SER B 1 238 ? 6.941 -50.031 -25.156 1 59.12 238 SER B C 1
ATOM 5111 O O . SER B 1 238 ? 5.805 -50.406 -24.844 1 59.12 238 SER B O 1
ATOM 5113 N N . ALA B 1 239 ? 7.887 -50.156 -24.172 1 50.53 239 ALA B N 1
ATOM 5114 C CA . ALA B 1 239 ? 7.707 -50.062 -22.734 1 50.53 239 ALA B CA 1
ATOM 5115 C C . ALA B 1 239 ? 6.957 -48.812 -22.344 1 50.53 239 ALA B C 1
ATOM 5117 O O . ALA B 1 239 ? 7.328 -47.719 -22.781 1 50.53 239 ALA B O 1
ATOM 5118 N N . MET B 1 240 ? 5.629 -48.812 -22.344 1 51.19 240 MET B N 1
ATOM 5119 C CA . MET B 1 240 ? 4.898 -47.719 -21.734 1 51.19 240 MET B CA 1
ATOM 5120 C C . MET B 1 240 ? 5.277 -47.562 -20.25 1 51.19 240 MET B C 1
ATOM 5122 O O . MET B 1 240 ? 5.406 -48.562 -19.547 1 51.19 240 MET B O 1
ATOM 5126 N N . THR B 1 241 ? 6.129 -46.781 -19.844 1 41.75 241 THR B N 1
ATOM 5127 C CA . THR B 1 241 ? 6.504 -46.625 -18.453 1 41.75 241 THR B CA 1
ATOM 5128 C C . THR B 1 241 ? 5.27 -46.375 -17.578 1 41.75 241 THR B C 1
ATOM 5130 O O . THR B 1 241 ? 4.605 -45.344 -17.734 1 41.75 241 THR B O 1
ATOM 5133 N N . ASN B 1 242 ? 4.301 -47.219 -17.234 1 36.53 242 ASN B N 1
ATOM 5134 C CA . ASN B 1 242 ? 3.133 -47.281 -16.359 1 36.53 242 ASN B CA 1
ATOM 5135 C C . ASN B 1 242 ? 3.508 -47 -14.906 1 36.53 242 ASN B C 1
ATOM 5137 O O . ASN B 1 242 ? 4.117 -47.844 -14.242 1 36.53 242 ASN B O 1
ATOM 5141 N N . SER B 1 243 ? 4.051 -45.938 -14.391 1 32.44 243 SER B N 1
ATOM 5142 C CA . SER B 1 243 ? 3.973 -45.875 -12.938 1 32.44 243 SER B CA 1
ATOM 5143 C C . SER B 1 243 ? 2.533 -45.688 -12.469 1 32.44 243 SER B C 1
ATOM 5145 O O . SER B 1 243 ? 1.887 -44.688 -12.789 1 32.44 243 SER B O 1
ATOM 5147 N N . ALA B 1 244 ? 1.715 -46.562 -12.195 1 29.95 244 ALA B N 1
ATOM 5148 C CA . ALA B 1 244 ? 0.32 -46.781 -11.828 1 29.95 244 ALA B CA 1
ATOM 5149 C C . ALA B 1 244 ? -0.032 -46.062 -10.531 1 29.95 244 ALA B C 1
ATOM 5151 O O . ALA B 1 244 ? 0.113 -46.625 -9.445 1 29.95 244 ALA B O 1
ATOM 5152 N N . ALA B 1 245 ? 0.282 -44.844 -10.133 1 30.45 245 ALA B N 1
ATOM 5153 C CA . ALA B 1 245 ? -0.268 -44.438 -8.844 1 30.45 245 ALA B CA 1
ATOM 5154 C C . ALA B 1 245 ? -1.77 -44.188 -8.938 1 30.45 245 ALA B C 1
ATOM 5156 O O . ALA B 1 245 ? -2.256 -43.688 -9.953 1 30.45 245 ALA B O 1
ATOM 5157 N N . THR B 1 246 ? -2.795 -44.719 -8.141 1 25.02 246 THR B N 1
ATOM 5158 C CA . THR B 1 246 ? -4.234 -44.781 -7.91 1 25.02 246 THR B CA 1
ATOM 5159 C C . THR B 1 246 ? -4.746 -43.438 -7.402 1 25.02 246 THR B C 1
ATOM 5161 O O . THR B 1 246 ? -4.336 -42.969 -6.336 1 25.02 246 THR B O 1
ATOM 5164 N N . SER B 1 247 ? -5.148 -42.375 -8.031 1 25.39 247 SER B N 1
ATOM 5165 C CA . SER B 1 247 ? -5.562 -41.031 -7.699 1 25.39 247 SER B CA 1
ATOM 5166 C C . SER B 1 247 ? -7.027 -40.969 -7.277 1 25.39 247 SER B C 1
ATOM 5168 O O . SER B 1 247 ? -7.918 -41.281 -8.07 1 25.39 247 SER B O 1
ATOM 5170 N N . SER B 1 248 ? -7.516 -41.188 -6.004 1 21.8 248 SER B N 1
ATOM 5171 C CA . SER B 1 248 ? -8.867 -40.969 -5.5 1 21.8 248 SER B CA 1
ATOM 5172 C C . SER B 1 248 ? -9.148 -39.5 -5.32 1 21.8 248 SER B C 1
ATOM 5174 O O . SER B 1 248 ? -8.414 -38.781 -4.617 1 21.8 248 SER B O 1
ATOM 5176 N N . VAL B 1 249 ? -9.852 -38.719 -6.09 1 23.03 249 VAL B N 1
ATOM 5177 C CA . VAL B 1 249 ? -10.18 -37.312 -6.219 1 23.03 249 VAL B CA 1
ATOM 5178 C C . VAL B 1 249 ? -11.32 -36.938 -5.273 1 23.03 249 VAL B C 1
ATOM 5180 O O . VAL B 1 249 ? -12.453 -37.406 -5.445 1 23.03 249 VAL B O 1
ATOM 5183 N N . SER B 1 250 ? -11.219 -36.656 -3.902 1 20.5 250 SER B N 1
ATOM 5184 C CA . SER B 1 250 ? -12.328 -36.25 -3.057 1 20.5 250 SER B CA 1
ATOM 5185 C C . SER B 1 250 ? -12.594 -34.75 -3.205 1 20.5 250 SER B C 1
ATOM 5187 O O . SER B 1 250 ? -11.656 -33.969 -3.316 1 20.5 250 SER B O 1
ATOM 5189 N N . LEU B 1 251 ? -13.82 -34.156 -3.643 1 21.22 251 LEU B N 1
ATOM 5190 C CA . LEU B 1 251 ? -14.422 -32.875 -4.008 1 21.22 251 LEU B CA 1
ATOM 5191 C C . LEU B 1 251 ? -14.688 -32.031 -2.768 1 21.22 251 LEU B C 1
ATOM 5193 O O . LEU B 1 251 ? -15.359 -32.469 -1.836 1 21.22 251 LEU B O 1
ATOM 5197 N N . PRO B 1 252 ? -13.836 -31.062 -2.373 1 19.95 252 PRO B N 1
ATOM 5198 C CA . PRO B 1 252 ? -14.039 -30.281 -1.155 1 19.95 252 PRO B CA 1
ATOM 5199 C C . PRO B 1 252 ? -15.227 -29.312 -1.266 1 19.95 252 PRO B C 1
ATOM 5201 O O . PRO B 1 252 ? -15.617 -28.938 -2.373 1 19.95 252 PRO B O 1
ATOM 5204 N N . ALA B 1 253 ? -16.109 -29.188 -0.193 1 20.34 253 ALA B N 1
ATOM 5205 C CA . ALA B 1 253 ? -17.359 -28.578 0.253 1 20.34 253 ALA B CA 1
ATOM 5206 C C . ALA B 1 253 ? -17.219 -27.062 0.361 1 20.34 253 ALA B C 1
ATOM 5208 O O . ALA B 1 253 ? -16.109 -26.547 0.591 1 20.34 253 ALA B O 1
ATOM 5209 N N . SER B 1 254 ? -18.219 -26.203 -0.068 1 20.2 254 SER B N 1
ATOM 5210 C CA . SER B 1 254 ? -18.609 -24.844 -0.377 1 20.2 254 SER B CA 1
ATOM 5211 C C . SER B 1 254 ? -18.672 -23.984 0.885 1 20.2 254 SER B C 1
ATOM 5213 O O . SER B 1 254 ? -19.297 -24.375 1.876 1 20.2 254 SER B O 1
ATOM 5215 N N . VAL B 1 255 ? -17.688 -23.156 1.191 1 19.97 255 VAL B N 1
ATOM 5216 C CA . VAL B 1 255 ? -17.438 -22.297 2.348 1 19.97 255 VAL B CA 1
ATOM 5217 C C . VAL B 1 255 ? -18.375 -21.078 2.305 1 19.97 255 VAL B C 1
ATOM 5219 O O . VAL B 1 255 ? -18.391 -20.344 1.321 1 19.97 255 VAL B O 1
ATOM 5222 N N . GLY B 1 256 ? -19.547 -20.969 2.973 1 19.78 256 GLY B N 1
ATOM 5223 C CA . GLY B 1 256 ? -20.609 -19.984 3.131 1 19.78 256 GLY B CA 1
ATOM 5224 C C . GLY B 1 256 ? -20.203 -18.781 3.951 1 19.78 256 GLY B C 1
ATOM 5225 O O . GLY B 1 256 ? -19.953 -18.891 5.152 1 19.78 256 GLY B O 1
ATOM 5226 N N . LEU B 1 257 ? -19.391 -17.812 3.533 1 18.58 257 LEU B N 1
ATOM 5227 C CA . LEU B 1 257 ? -18.906 -16.719 4.363 1 18.58 257 LEU B CA 1
ATOM 5228 C C . LEU B 1 257 ? -19.984 -15.672 4.605 1 18.58 257 LEU B C 1
ATOM 5230 O O . LEU B 1 257 ? -20.531 -15.102 3.654 1 18.58 257 LEU B O 1
ATOM 5234 N N . SER B 1 258 ? -20.734 -15.703 5.617 1 19.59 258 SER B N 1
ATOM 5235 C CA . SER B 1 258 ? -21.844 -14.844 6.027 1 19.59 258 SER B CA 1
ATOM 5236 C C . SER B 1 258 ? -21.328 -13.531 6.617 1 19.59 258 SER B C 1
ATOM 5238 O O . SER B 1 258 ? -20.734 -13.523 7.699 1 19.59 258 SER B O 1
ATOM 5240 N N . LEU B 1 259 ? -20.672 -12.641 5.988 1 18.75 259 LEU B N 1
ATOM 5241 C CA . LEU B 1 259 ? -20.141 -11.508 6.727 1 18.75 259 LEU B CA 1
ATOM 5242 C C . LEU B 1 259 ? -21.234 -10.477 7.012 1 18.75 259 LEU B C 1
ATOM 5244 O O . LEU B 1 259 ? -21.891 -9.992 6.09 1 18.75 259 LEU B O 1
ATOM 5248 N N . SER B 1 260 ? -21.875 -10.445 8.102 1 19.53 260 SER B N 1
ATOM 5249 C CA . SER B 1 260 ? -22.969 -9.602 8.578 1 19.53 260 SER B CA 1
ATOM 5250 C C . SER B 1 260 ? -22.453 -8.234 9.016 1 19.53 260 SER B C 1
ATOM 5252 O O . SER B 1 260 ? -21.828 -8.109 10.07 1 19.53 260 SER B O 1
ATOM 5254 N N . VAL B 1 261 ? -21.891 -7.387 8.258 1 20.53 261 VAL B N 1
ATOM 5255 C CA . VAL B 1 261 ? -21.297 -6.191 8.852 1 20.53 261 VAL B CA 1
ATOM 5256 C C . VAL B 1 261 ? -22.406 -5.188 9.18 1 20.53 261 VAL B C 1
ATOM 5258 O O . VAL B 1 261 ? -23.234 -4.859 8.32 1 20.53 261 VAL B O 1
ATOM 5261 N N . SER B 1 262 ? -22.812 -4.996 10.422 1 20.17 262 SER B N 1
ATOM 5262 C CA . SER B 1 262 ? -23.875 -4.18 11 1 20.17 262 SER B CA 1
ATOM 5263 C C . SER B 1 262 ? -23.5 -2.701 10.992 1 20.17 262 SER B C 1
ATOM 5265 O O . SER B 1 262 ? -22.375 -2.334 11.336 1 20.17 262 SER B O 1
ATOM 5267 N N . PRO B 1 263 ? -24.062 -1.877 10.156 1 21.66 263 PRO B N 1
ATOM 5268 C CA . PRO B 1 263 ? -23.797 -0.457 9.922 1 21.66 263 PRO B CA 1
ATOM 5269 C C . PRO B 1 263 ? -24.156 0.418 11.125 1 21.66 263 PRO B C 1
ATOM 5271 O O . PRO B 1 263 ? -25.203 0.208 11.75 1 21.66 263 PRO B O 1
ATOM 5274 N N . SER B 1 264 ? -23.203 0.76 11.945 1 20.47 264 SER B N 1
ATOM 5275 C CA . SER B 1 264 ? -23.406 1.497 13.188 1 20.47 264 SER B CA 1
ATOM 5276 C C . SER B 1 264 ? -24 2.875 12.914 1 20.47 264 SER B C 1
ATOM 5278 O O . SER B 1 264 ? -23.859 3.42 11.82 1 20.47 264 SER B O 1
ATOM 5280 N N . PRO B 1 265 ? -24.75 3.438 13.867 1 22.02 265 PRO B N 1
ATOM 5281 C CA . PRO B 1 265 ? -25.781 4.473 14.039 1 22.02 265 PRO B CA 1
ATOM 5282 C C . PRO B 1 265 ? -25.188 5.871 14.164 1 22.02 265 PRO B C 1
ATOM 5284 O O . PRO B 1 265 ? -24.281 6.094 14.977 1 22.02 265 PRO B O 1
ATOM 5287 N N . SER B 1 266 ? -24.859 6.574 13.094 1 20.81 266 SER B N 1
ATOM 5288 C CA . SER B 1 266 ? -24.188 7.859 13.164 1 20.81 266 SER B CA 1
ATOM 5289 C C . SER B 1 266 ? -24.969 8.859 14 1 20.81 266 SER B C 1
ATOM 5291 O O . SER B 1 266 ? -26.203 8.898 13.945 1 20.81 266 SER B O 1
ATOM 5293 N N . PRO B 1 267 ? -24.344 9.43 15.047 1 21.02 267 PRO B N 1
ATOM 5294 C CA . PRO B 1 267 ? -24.812 10.273 16.141 1 21.02 267 PRO B CA 1
ATOM 5295 C C . PRO B 1 267 ? -25.344 11.625 15.672 1 21.02 267 PRO B C 1
ATOM 5297 O O . PRO B 1 267 ? -25.047 12.047 14.555 1 21.02 267 PRO B O 1
ATOM 5300 N N . SER B 1 268 ? -26.234 12.273 16.453 1 21.33 268 SER B N 1
ATOM 5301 C CA . SER B 1 268 ? -27.25 13.32 16.484 1 21.33 268 SER B CA 1
ATOM 5302 C C . SER B 1 268 ? -26.609 14.703 16.516 1 21.33 268 SER B C 1
ATOM 5304 O O . SER B 1 268 ? -25.844 15.023 17.422 1 21.33 268 SER B O 1
ATOM 5306 N N . PRO B 1 269 ? -26.266 15.352 15.391 1 21.12 269 PRO B N 1
ATOM 5307 C CA . PRO B 1 269 ? -25.594 16.656 15.43 1 21.12 269 PRO B CA 1
ATOM 5308 C C . PRO B 1 269 ? -26.438 17.734 16.109 1 21.12 269 PRO B C 1
ATOM 5310 O O . PRO B 1 269 ? -27.656 17.797 15.906 1 21.12 269 PRO B O 1
ATOM 5313 N N . SER B 1 270 ? -26.219 18.047 17.391 1 21.52 270 SER B N 1
ATOM 5314 C CA . SER B 1 270 ? -26.938 19 18.219 1 21.52 270 SER B CA 1
ATOM 5315 C C . SER B 1 270 ? -26.891 20.406 17.609 1 21.52 270 SER B C 1
ATOM 5317 O O . SER B 1 270 ? -25.938 20.75 16.906 1 21.52 270 SER B O 1
ATOM 5319 N N . PRO B 1 271 ? -28.016 21.109 17.609 1 19.95 271 PRO B N 1
ATOM 5320 C CA . PRO B 1 271 ? -28.391 22.375 16.969 1 19.95 271 PRO B CA 1
ATOM 5321 C C . PRO B 1 271 ? -27.609 23.562 17.516 1 19.95 271 PRO B C 1
ATOM 5323 O O . PRO B 1 271 ? -27.094 23.516 18.625 1 19.95 271 PRO B O 1
ATOM 5326 N N . ALA B 1 272 ? -27.188 24.609 16.656 1 22.09 272 ALA B N 1
ATOM 5327 C CA . ALA B 1 272 ? -26.391 25.828 16.562 1 22.09 272 ALA B CA 1
ATOM 5328 C C . ALA B 1 272 ? -26.984 26.938 17.422 1 22.09 272 ALA B C 1
ATOM 5330 O O . ALA B 1 272 ? -28.188 27.188 17.375 1 22.09 272 ALA B O 1
ATOM 5331 N N . GLY B 1 273 ? -26.547 27.062 18.703 1 20.3 273 GLY B N 1
ATOM 5332 C CA . GLY B 1 273 ? -26.859 28.047 19.734 1 20.3 273 GLY B CA 1
ATOM 5333 C C . GLY B 1 273 ? -26.859 29.469 19.219 1 20.3 273 GLY B C 1
ATOM 5334 O O . GLY B 1 273 ? -26.312 29.766 18.156 1 20.3 273 GLY B O 1
ATOM 5335 N N . SER B 1 274 ? -27.719 30.391 19.797 1 20.69 274 SER B N 1
ATOM 5336 C CA . SER B 1 274 ? -28.203 31.766 19.641 1 20.69 274 SER B CA 1
ATOM 5337 C C . SER B 1 274 ? -27.094 32.781 19.938 1 20.69 274 SER B C 1
ATOM 5339 O O . SER B 1 274 ? -26.375 32.625 20.922 1 20.69 274 SER B O 1
ATOM 5341 N N . LEU B 1 275 ? -26.609 33.5 19.016 1 21.62 275 LEU B N 1
ATOM 5342 C CA . LEU B 1 275 ? -25.594 34.562 18.938 1 21.62 275 LEU B CA 1
ATOM 5343 C C . LEU B 1 275 ? -26 35.75 19.781 1 21.62 275 LEU B C 1
ATOM 5345 O O . LEU B 1 275 ? -26.906 36.531 19.406 1 21.62 275 LEU B O 1
ATOM 5349 N N . ASP B 1 276 ? -26.312 35.75 21.109 1 23.31 276 ASP B N 1
ATOM 5350 C CA . ASP B 1 276 ? -26.562 36.938 21.875 1 23.31 276 ASP B CA 1
ATOM 5351 C C . ASP B 1 276 ? -25.422 37.938 21.734 1 23.31 276 ASP B C 1
ATOM 5353 O O . ASP B 1 276 ? -24.25 37.594 21.969 1 23.31 276 ASP B O 1
ATOM 5357 N N . VAL B 1 277 ? -25.594 39.062 21.109 1 25.95 277 VAL B N 1
ATOM 5358 C CA . VAL B 1 277 ? -24.828 40.25 20.781 1 25.95 277 VAL B CA 1
ATOM 5359 C C . VAL B 1 277 ? -24.469 41.031 22.047 1 25.95 277 VAL B C 1
ATOM 5361 O O . VAL B 1 277 ? -25.234 41.906 22.484 1 25.95 277 VAL B O 1
ATOM 5364 N N . LYS B 1 278 ? -24.344 40.531 23.297 1 32.19 278 LYS B N 1
ATOM 5365 C CA . LYS B 1 278 ? -23.969 41.375 24.438 1 32.19 278 LYS B CA 1
ATOM 5366 C C . LYS B 1 278 ? -22.766 42.25 24.109 1 32.19 278 LYS B C 1
ATOM 5368 O O . LYS B 1 278 ? -21.938 41.906 23.266 1 32.19 278 LYS B O 1
ATOM 5373 N N . GLY B 1 279 ? -22.719 43.625 24.578 1 31.03 279 GLY B N 1
ATOM 5374 C CA . GLY B 1 279 ? -21.859 44.781 24.609 1 31.03 279 GLY B CA 1
ATOM 5375 C C . GLY B 1 279 ? -20.422 44.469 24.984 1 31.03 279 GLY B C 1
ATOM 5376 O O . GLY B 1 279 ? -20.156 44.031 26.109 1 31.03 279 GLY B O 1
ATOM 5377 N N . ARG B 1 280 ? -19.734 43.938 24.094 1 36.72 280 ARG B N 1
ATOM 5378 C CA . ARG B 1 280 ? -18.391 43.438 24.359 1 36.72 280 ARG B CA 1
ATOM 5379 C C . ARG B 1 280 ? -17.516 44.531 25.016 1 36.72 280 ARG B C 1
ATOM 5381 O O . ARG B 1 280 ? -17.453 45.656 24.516 1 36.72 280 ARG B O 1
ATOM 5388 N N . PRO B 1 281 ? -17.375 44.656 26.297 1 35.97 281 PRO B N 1
ATOM 5389 C CA . PRO B 1 281 ? -16.359 45.531 26.859 1 35.97 281 PRO B CA 1
ATOM 5390 C C . PRO B 1 281 ? -15.195 45.781 25.906 1 35.97 281 PRO B C 1
ATOM 5392 O O . PRO B 1 281 ? -15 45 24.953 1 35.97 281 PRO B O 1
ATOM 5395 N N . ALA B 1 282 ? -14.461 47 25.938 1 41.88 282 ALA B N 1
ATOM 5396 C CA . ALA B 1 282 ? -13.32 47.438 25.141 1 41.88 282 ALA B CA 1
ATOM 5397 C C . ALA B 1 282 ? -12.375 46.281 24.828 1 41.88 282 ALA B C 1
ATOM 5399 O O . ALA B 1 282 ? -11.773 45.688 25.75 1 41.88 282 ALA B O 1
ATOM 5400 N N . SER B 1 283 ? -12.727 45.469 24 1 50.09 283 SER B N 1
ATOM 5401 C CA . SER B 1 283 ? -12.258 44.156 23.562 1 50.09 283 SER B CA 1
ATOM 5402 C C . SER B 1 283 ? -10.758 44.156 23.281 1 50.09 283 SER B C 1
ATOM 5404 O O . SER B 1 283 ? -10.281 45.031 22.516 1 50.09 283 SER B O 1
ATOM 5406 N N . VAL B 1 284 ? -9.945 43.906 24.328 1 58.81 284 VAL B N 1
ATOM 5407 C CA . VAL B 1 284 ? -8.508 43.688 24.234 1 58.81 284 VAL B CA 1
ATOM 5408 C C . VAL B 1 284 ? -8.188 42.875 22.969 1 58.81 284 VAL B C 1
ATOM 5410 O O . VAL B 1 284 ? -8.695 41.75 22.797 1 58.81 284 VAL B O 1
ATOM 5413 N N . VAL B 1 285 ? -7.914 43.688 21.875 1 70.62 285 VAL B N 1
ATOM 5414 C CA . VAL B 1 285 ? -7.551 43.031 20.609 1 70.62 285 VAL B CA 1
ATOM 5415 C C . VAL B 1 285 ? -6.137 42.469 20.719 1 70.62 285 VAL B C 1
ATOM 5417 O O . VAL B 1 285 ? -5.227 43.125 21.219 1 70.62 285 VAL B O 1
ATOM 5420 N N . ASP B 1 286 ? -6.082 41.281 20.453 1 77.56 286 ASP B N 1
ATOM 5421 C CA . ASP B 1 286 ? -4.777 40.625 20.438 1 77.56 286 ASP B CA 1
ATOM 5422 C C . ASP B 1 286 ? -3.9 41.156 19.312 1 77.56 286 ASP B C 1
ATOM 5424 O O . ASP B 1 286 ? -4.301 41.156 18.141 1 77.56 286 ASP B O 1
ATOM 5428 N N . LEU B 1 287 ? -2.689 41.656 19.734 1 82.81 287 LEU B N 1
ATOM 5429 C CA . LEU B 1 287 ? -1.785 42.25 18.75 1 82.81 287 LEU B CA 1
ATOM 5430 C C . LEU B 1 287 ? -0.953 41.156 18.078 1 82.81 287 LEU B C 1
ATOM 5432 O O . LEU B 1 287 ? -0.415 41.375 16.984 1 82.81 287 LEU B O 1
ATOM 5436 N N . PHE B 1 288 ? -0.878 39.969 18.766 1 84.44 288 PHE B N 1
ATOM 5437 C CA . PHE B 1 288 ? -0.092 38.906 18.203 1 84.44 288 PHE B CA 1
ATOM 5438 C C . PHE B 1 288 ? -1 37.781 17.656 1 84.44 288 PHE B C 1
ATOM 5440 O O . PHE B 1 288 ? -2.111 37.594 18.141 1 84.44 288 PHE B O 1
ATOM 5447 N N . PRO B 1 289 ? -0.51 37.188 16.672 1 87.75 289 PRO B N 1
ATOM 5448 C CA . PRO B 1 289 ? -1.352 36.156 16.031 1 87.75 289 PRO B CA 1
ATOM 5449 C C . PRO B 1 289 ? -1.783 35.062 17.016 1 87.75 289 PRO B C 1
ATOM 5451 O O . PRO B 1 289 ? -0.966 34.594 17.797 1 87.75 289 PRO B O 1
ATOM 5454 N N . ARG B 1 290 ? -3.068 34.719 17 1 86.38 290 ARG B N 1
ATOM 5455 C CA . ARG B 1 290 ? -3.662 33.719 17.859 1 86.38 290 ARG B CA 1
ATOM 5456 C C . ARG B 1 290 ? -3.348 32.312 17.344 1 86.38 290 ARG B C 1
ATOM 5458 O O . ARG B 1 290 ? -3.998 31.344 17.734 1 86.38 290 ARG B O 1
ATOM 5465 N N . GLY B 1 291 ? -2.404 32.188 16.516 1 84.94 291 GLY B N 1
ATOM 5466 C CA . GLY B 1 291 ? -1.999 30.922 15.945 1 84.94 291 GLY B CA 1
ATOM 5467 C C . GLY B 1 291 ? -0.716 31.016 15.141 1 84.94 291 GLY B C 1
ATOM 5468 O O . GLY B 1 291 ? -0.052 32.062 15.133 1 84.94 291 GLY B O 1
ATOM 5469 N N . ASN B 1 292 ? -0.281 29.844 14.727 1 86.5 292 ASN B N 1
ATOM 5470 C CA . ASN B 1 292 ? 0.903 29.766 13.875 1 86.5 292 ASN B CA 1
ATOM 5471 C C . ASN B 1 292 ? 0.592 29.109 12.531 1 86.5 292 ASN B C 1
ATOM 5473 O O . ASN B 1 292 ? -0.536 28.688 12.297 1 86.5 292 ASN B O 1
ATOM 5477 N N . SER B 1 293 ? 1.538 29.156 11.703 1 87.88 293 SER B N 1
ATOM 5478 C CA . SER B 1 293 ? 1.337 28.656 10.352 1 87.88 293 SER B CA 1
ATOM 5479 C C . SER B 1 293 ? 1.874 27.234 10.195 1 87.88 293 SER B C 1
ATOM 5481 O O . SER B 1 293 ? 1.968 26.719 9.086 1 87.88 293 SER B O 1
ATOM 5483 N N . HIS B 1 294 ? 2.15 26.641 11.289 1 89.25 294 HIS B N 1
ATOM 5484 C CA . HIS B 1 294 ? 2.844 25.359 11.156 1 89.25 294 HIS B CA 1
ATOM 5485 C C . HIS B 1 294 ? 1.86 24.219 10.914 1 89.25 294 HIS B C 1
ATOM 5487 O O . HIS B 1 294 ? 0.996 23.953 11.75 1 89.25 294 HIS B O 1
ATOM 5493 N N . ILE B 1 295 ? 1.873 23.594 9.898 1 90.5 295 ILE B N 1
ATOM 5494 C CA . ILE B 1 295 ? 1.212 22.359 9.492 1 90.5 295 ILE B CA 1
ATOM 5495 C C . ILE B 1 295 ? 2.094 21.609 8.5 1 90.5 295 ILE B C 1
ATOM 5497 O O . ILE B 1 295 ? 2.547 22.172 7.5 1 90.5 295 ILE B O 1
ATOM 5501 N N . ALA B 1 296 ? 2.449 20.391 8.883 1 91.81 296 ALA B N 1
ATOM 5502 C CA . ALA B 1 296 ? 3.373 19.641 8.031 1 91.81 296 ALA B CA 1
ATOM 5503 C C . ALA B 1 296 ? 3.012 18.156 8.016 1 91.81 296 ALA B C 1
ATOM 5505 O O . ALA B 1 296 ? 2.4 17.641 8.953 1 91.81 296 ALA B O 1
ATOM 5506 N N . PHE B 1 297 ? 3.328 17.641 6.867 1 93.81 297 PHE B N 1
ATOM 5507 C CA . PHE B 1 297 ? 3.182 16.203 6.715 1 93.81 297 PHE B CA 1
ATOM 5508 C C . PHE B 1 297 ? 4.504 15.492 6.977 1 93.81 297 PHE B C 1
ATOM 5510 O O . PHE B 1 297 ? 5.531 15.844 6.391 1 93.81 297 PHE B O 1
ATOM 5517 N N . HIS B 1 298 ? 4.477 14.555 7.969 1 91.62 298 HIS B N 1
ATOM 5518 C CA . HIS B 1 298 ? 5.641 13.719 8.234 1 91.62 298 HIS B CA 1
ATOM 5519 C C . HIS B 1 298 ? 5.469 12.328 7.633 1 91.62 298 HIS B C 1
ATOM 5521 O O . HIS B 1 298 ? 4.602 11.57 8.062 1 91.62 298 HIS B O 1
ATOM 5527 N N . PRO B 1 299 ? 6.305 12.039 6.605 1 92.31 299 PRO B N 1
ATOM 5528 C CA . PRO B 1 299 ? 6.191 10.734 5.941 1 92.31 299 PRO B CA 1
ATOM 5529 C C . PRO B 1 299 ? 6.824 9.609 6.746 1 92.31 299 PRO B C 1
ATOM 5531 O O . PRO B 1 299 ? 7.746 8.938 6.27 1 92.31 299 PRO B O 1
ATOM 5534 N N . SER B 1 300 ? 6.188 9.359 7.879 1 89.5 300 SER B N 1
ATOM 5535 C CA . SER B 1 300 ? 6.699 8.281 8.719 1 89.5 300 SER B CA 1
ATOM 5536 C C . SER B 1 300 ? 6.418 6.918 8.102 1 89.5 300 SER B C 1
ATOM 5538 O O . SER B 1 300 ? 5.301 6.648 7.66 1 89.5 300 SER B O 1
ATOM 5540 N N . GLU B 1 301 ? 7.406 6.059 7.906 1 91.75 301 GLU B N 1
ATOM 5541 C CA . GLU B 1 301 ? 7.324 4.648 7.543 1 91.75 301 GLU B CA 1
ATOM 5542 C C . GLU B 1 301 ? 6.949 4.48 6.07 1 91.75 301 GLU B C 1
ATOM 5544 O O . GLU B 1 301 ? 6.633 3.373 5.629 1 91.75 301 GLU B O 1
ATOM 5549 N N . VAL B 1 302 ? 6.922 5.594 5.293 1 94.38 302 VAL B N 1
ATOM 5550 C CA . VAL B 1 302 ? 6.512 5.508 3.896 1 94.38 302 VAL B CA 1
ATOM 5551 C C . VAL B 1 302 ? 7.512 4.656 3.117 1 94.38 302 VAL B C 1
ATOM 5553 O O . VAL B 1 302 ? 7.121 3.742 2.387 1 94.38 302 VAL B O 1
ATOM 5556 N N . GLU B 1 303 ? 8.766 4.887 3.357 1 94.44 303 GLU B N 1
ATOM 5557 C CA . GLU B 1 303 ? 9.781 4.148 2.615 1 94.44 303 GLU B CA 1
ATOM 5558 C C . GLU B 1 303 ? 9.836 2.688 3.053 1 94.44 303 GLU B C 1
ATOM 5560 O O . GLU B 1 303 ? 10.023 1.794 2.225 1 94.44 303 GLU B O 1
ATOM 5565 N N . SER B 1 304 ? 9.68 2.502 4.32 1 95 304 SER B N 1
ATOM 5566 C CA . SER B 1 304 ? 9.664 1.135 4.832 1 95 304 SER B CA 1
ATOM 5567 C C . SER B 1 304 ? 8.5 0.342 4.246 1 95 304 SER B C 1
ATOM 5569 O O . SER B 1 304 ? 8.672 -0.809 3.838 1 95 304 SER B O 1
ATOM 5571 N N . VAL B 1 305 ? 7.359 0.941 4.207 1 95.94 305 VAL B N 1
ATOM 5572 C CA . VAL B 1 305 ? 6.176 0.281 3.664 1 95.94 305 VAL B CA 1
ATOM 5573 C C . VAL B 1 305 ? 6.348 0.065 2.162 1 95.94 305 VAL B C 1
ATOM 5575 O O . VAL B 1 305 ? 5.957 -0.977 1.631 1 95.94 305 VAL B O 1
ATOM 5578 N N . ARG B 1 306 ? 6.914 0.994 1.451 1 96.06 306 ARG B N 1
ATOM 5579 C CA . ARG B 1 306 ? 7.156 0.87 0.018 1 96.06 306 ARG B CA 1
ATOM 5580 C C . ARG B 1 306 ? 8.008 -0.357 -0.289 1 96.06 306 ARG B C 1
ATOM 5582 O O . ARG B 1 306 ? 7.695 -1.128 -1.197 1 96.06 306 ARG B O 1
ATOM 5589 N N . THR B 1 307 ? 9.086 -0.545 0.477 1 96.06 307 THR B N 1
ATOM 5590 C CA . THR B 1 307 ? 9.969 -1.689 0.291 1 96.06 307 THR B CA 1
ATOM 5591 C C . THR B 1 307 ? 9.234 -2.996 0.569 1 96.06 307 THR B C 1
ATOM 5593 O O . THR B 1 307 ? 9.422 -3.984 -0.14 1 96.06 307 THR B O 1
ATOM 5596 N N . ARG B 1 308 ? 8.438 -2.975 1.539 1 95.75 308 ARG B N 1
ATOM 5597 C CA . ARG B 1 308 ? 7.676 -4.168 1.883 1 95.75 308 ARG B CA 1
ATOM 5598 C C . ARG B 1 308 ? 6.66 -4.5 0.795 1 95.75 308 ARG B C 1
ATOM 5600 O O . ARG B 1 308 ? 6.43 -5.672 0.491 1 95.75 308 ARG B O 1
ATOM 5607 N N . ILE B 1 309 ? 6.062 -3.486 0.197 1 96.44 309 ILE B N 1
ATOM 5608 C CA . ILE B 1 309 ? 5.09 -3.67 -0.875 1 96.44 309 ILE B CA 1
ATOM 5609 C C . ILE B 1 309 ? 5.754 -4.367 -2.061 1 96.44 309 ILE B C 1
ATOM 5611 O O . ILE B 1 309 ? 5.168 -5.266 -2.666 1 96.44 309 ILE B O 1
ATOM 5615 N N . LEU B 1 310 ? 6.996 -4.055 -2.336 1 96.31 310 LEU B N 1
ATOM 5616 C CA . LEU B 1 310 ? 7.699 -4.582 -3.5 1 96.31 310 LEU B CA 1
ATOM 5617 C C . LEU B 1 310 ? 8.055 -6.051 -3.299 1 96.31 310 LEU B C 1
ATOM 5619 O O . LEU B 1 310 ? 8.398 -6.746 -4.258 1 96.31 310 LEU B O 1
ATOM 5623 N N . ASN B 1 311 ? 7.84 -6.559 -2.115 1 94.75 311 ASN B N 1
ATOM 5624 C CA . ASN B 1 311 ? 8.203 -7.945 -1.827 1 94.75 311 ASN B CA 1
ATOM 5625 C C . ASN B 1 311 ? 7.004 -8.742 -1.324 1 94.75 311 ASN B C 1
ATOM 5627 O O . ASN B 1 311 ? 7.168 -9.844 -0.795 1 94.75 311 ASN B O 1
ATOM 5631 N N . ILE B 1 312 ? 5.84 -8.195 -1.513 1 95.19 312 ILE B N 1
ATOM 5632 C CA . ILE B 1 312 ? 4.641 -8.828 -0.973 1 95.19 312 ILE B CA 1
ATOM 5633 C C . ILE B 1 312 ? 4.191 -9.953 -1.899 1 95.19 312 ILE B C 1
ATOM 5635 O O . ILE B 1 312 ? 4.273 -9.828 -3.123 1 95.19 312 ILE B O 1
ATOM 5639 N N . GLY B 1 313 ? 3.803 -11.039 -1.229 1 93.44 313 GLY B N 1
ATOM 5640 C CA . GLY B 1 313 ? 3.215 -12.133 -1.983 1 93.44 313 GLY B CA 1
ATOM 5641 C C . GLY B 1 313 ? 4.242 -12.961 -2.734 1 93.44 313 GLY B C 1
ATOM 5642 O O . GLY B 1 313 ? 5.348 -12.484 -3.008 1 93.44 313 GLY B O 1
ATOM 5643 N N . ALA B 1 314 ? 3.924 -14.242 -2.965 1 91.56 314 ALA B N 1
ATOM 5644 C CA . ALA B 1 314 ? 4.793 -15.148 -3.705 1 91.56 314 ALA B CA 1
ATOM 5645 C C . ALA B 1 314 ? 3.979 -16.188 -4.473 1 91.56 314 ALA B C 1
ATOM 5647 O O . ALA B 1 314 ? 2.873 -16.547 -4.059 1 91.56 314 ALA B O 1
ATOM 5648 N N . ILE B 1 315 ? 4.492 -16.453 -5.617 1 92.44 315 ILE B N 1
ATOM 5649 C CA . ILE B 1 315 ? 3.877 -17.516 -6.406 1 92.44 315 ILE B CA 1
ATOM 5650 C C . ILE B 1 315 ? 4.488 -18.859 -6.023 1 92.44 315 ILE B C 1
ATOM 5652 O O . ILE B 1 315 ? 5.715 -19.016 -6.008 1 92.44 315 ILE B O 1
ATOM 5656 N N . SER B 1 316 ? 3.619 -19.766 -5.57 1 90 316 SER B N 1
ATOM 5657 C CA . SER B 1 316 ? 4.043 -21.125 -5.227 1 90 316 SER B CA 1
ATOM 5658 C C . SER B 1 316 ? 3.887 -22.078 -6.414 1 90 316 SER B C 1
ATOM 5660 O O . SER B 1 316 ? 2.801 -22.188 -6.984 1 90 316 SER B O 1
ATOM 5662 N N . GLU B 1 317 ? 5.016 -22.531 -6.863 1 88.25 317 GLU B N 1
ATOM 5663 C CA . GLU B 1 317 ? 5.02 -23.5 -7.945 1 88.25 317 GLU B CA 1
ATOM 5664 C C . GLU B 1 317 ? 5.887 -24.719 -7.598 1 88.25 317 GLU B C 1
ATOM 5666 O O . GLU B 1 317 ? 6.809 -24.609 -6.785 1 88.25 317 GLU B O 1
ATOM 5671 N N . CYS B 1 318 ? 5.461 -25.844 -8.008 1 87.12 318 CYS B N 1
ATOM 5672 C CA . CYS B 1 318 ? 6.191 -27.094 -7.781 1 87.12 318 CYS B CA 1
ATOM 5673 C C . CYS B 1 318 ? 6.277 -27.922 -9.062 1 87.12 318 CYS B C 1
ATOM 5675 O O . CYS B 1 318 ? 5.281 -28.078 -9.766 1 87.12 318 CYS B O 1
ATOM 5677 N N . SER B 1 319 ? 7.48 -28.359 -9.414 1 88.5 319 SER B N 1
ATOM 5678 C CA . SER B 1 319 ? 7.676 -29.156 -10.617 1 88.5 319 SER B CA 1
ATOM 5679 C C . SER B 1 319 ? 7.641 -30.641 -10.312 1 88.5 319 SER B C 1
ATOM 5681 O O . SER B 1 319 ? 7.754 -31.484 -11.219 1 88.5 319 SER B O 1
ATOM 5683 N N . ALA B 1 320 ? 7.328 -30.984 -9.117 1 89.88 320 ALA B N 1
ATOM 5684 C CA . ALA B 1 320 ? 7.383 -32.375 -8.711 1 89.88 320 ALA B CA 1
ATOM 5685 C C . ALA B 1 320 ? 6.23 -33.188 -9.32 1 89.88 320 ALA B C 1
ATOM 5687 O O . ALA B 1 320 ? 5.117 -32.656 -9.445 1 89.88 320 ALA B O 1
ATOM 5688 N N . VAL B 1 321 ? 6.574 -34.344 -9.719 1 90.31 321 VAL B N 1
ATOM 5689 C CA . VAL B 1 321 ? 5.559 -35.25 -10.203 1 90.31 321 VAL B CA 1
ATOM 5690 C C . VAL B 1 321 ? 5.535 -36.5 -9.328 1 90.31 321 VAL B C 1
ATOM 5692 O O . VAL B 1 321 ? 6.586 -37 -8.891 1 90.31 321 VAL B O 1
ATOM 5695 N N . PRO B 1 322 ? 4.344 -37 -9.031 1 89.69 322 PRO B N 1
ATOM 5696 C CA . PRO B 1 322 ? 4.242 -38.125 -8.102 1 89.69 322 PRO B CA 1
ATOM 5697 C C . PRO B 1 322 ? 4.965 -39.375 -8.602 1 89.69 322 PRO B C 1
ATOM 5699 O O . PRO B 1 322 ? 5.566 -40.094 -7.809 1 89.69 322 PRO B O 1
ATOM 5702 N N . TRP B 1 323 ? 4.984 -39.688 -9.906 1 88.88 323 TRP B N 1
ATOM 5703 C CA . TRP B 1 323 ? 5.5 -40.938 -10.43 1 88.88 323 TRP B CA 1
ATOM 5704 C C . TRP B 1 323 ? 7.023 -40.938 -10.5 1 88.88 323 TRP B C 1
ATOM 5706 O O . TRP B 1 323 ? 7.656 -41.969 -10.695 1 88.88 323 TRP B O 1
ATOM 5716 N N . ARG B 1 324 ? 7.594 -39.781 -10.312 1 90.81 324 ARG B N 1
ATOM 5717 C CA . ARG B 1 324 ? 9.047 -39.688 -10.305 1 90.81 324 ARG B CA 1
ATOM 5718 C C . ARG B 1 324 ? 9.57 -39.406 -8.898 1 90.81 324 ARG B C 1
ATOM 5720 O O . ARG B 1 324 ? 10.781 -39.438 -8.664 1 90.81 324 ARG B O 1
ATOM 5727 N N . SER B 1 325 ? 8.703 -39.125 -8.031 1 92.69 325 SER B N 1
ATOM 5728 C CA . SER B 1 325 ? 9.062 -38.844 -6.641 1 92.69 325 SER B CA 1
ATOM 5729 C C . SER B 1 325 ? 9.016 -40.125 -5.801 1 92.69 325 SER B C 1
ATOM 5731 O O . SER B 1 325 ? 8.266 -41.062 -6.102 1 92.69 325 SER B O 1
ATOM 5733 N N . SER B 1 326 ? 9.914 -40.188 -4.801 1 93.75 326 SER B N 1
ATOM 5734 C CA . SER B 1 326 ? 10.016 -41.406 -4.012 1 93.75 326 SER B CA 1
ATOM 5735 C C . SER B 1 326 ? 10.195 -41.094 -2.527 1 93.75 326 SER B C 1
ATOM 5737 O O . SER B 1 326 ? 10.531 -39.969 -2.16 1 93.75 326 SER B O 1
ATOM 5739 N N . CYS B 1 327 ? 9.836 -41.969 -1.703 1 93.06 327 CYS B N 1
ATOM 5740 C CA . CYS B 1 327 ? 10.023 -41.875 -0.262 1 93.06 327 CYS B CA 1
ATOM 5741 C C . CYS B 1 327 ? 10.891 -43 0.269 1 93.06 327 CYS B C 1
ATOM 5743 O O . CYS B 1 327 ? 10.828 -44.125 -0.235 1 93.06 327 CYS B O 1
ATOM 5745 N N . HIS B 1 328 ? 11.766 -42.688 1.197 1 90.38 328 HIS B N 1
ATOM 5746 C CA . HIS B 1 328 ? 12.695 -43.625 1.79 1 90.38 328 HIS B CA 1
ATOM 5747 C C . HIS B 1 328 ? 12.703 -43.531 3.311 1 90.38 328 HIS B C 1
ATOM 5749 O O . HIS B 1 328 ? 13.188 -42.531 3.865 1 90.38 328 HIS B O 1
ATOM 5755 N N . PRO B 1 329 ? 12.117 -44.5 3.994 1 90.44 329 PRO B N 1
ATOM 5756 C CA . PRO B 1 329 ? 12.18 -44.469 5.457 1 90.44 329 PRO B CA 1
ATOM 5757 C C . PRO B 1 329 ? 13.602 -44.656 5.988 1 90.44 329 PRO B C 1
ATOM 5759 O O . PRO B 1 329 ? 14.391 -45.406 5.422 1 90.44 329 PRO B O 1
ATOM 5762 N N . TYR B 1 330 ? 13.82 -43.844 6.996 1 86.62 330 TYR B N 1
ATOM 5763 C CA . TYR B 1 330 ? 15.148 -43.938 7.594 1 86.62 330 TYR B CA 1
ATOM 5764 C C . TYR B 1 330 ? 15.305 -45.281 8.312 1 86.62 330 TYR B C 1
ATOM 5766 O O . TYR B 1 330 ? 14.406 -45.719 9.047 1 86.62 330 TYR B O 1
ATOM 5774 N N . GLY B 1 331 ? 16.375 -46 8.086 1 74.5 331 GLY B N 1
ATOM 5775 C CA . GLY B 1 331 ? 16.688 -47.219 8.82 1 74.5 331 GLY B CA 1
ATOM 5776 C C . GLY B 1 331 ? 16.109 -48.469 8.188 1 74.5 331 GLY B C 1
ATOM 5777 O O . GLY B 1 331 ? 16.281 -49.562 8.695 1 74.5 331 GLY B O 1
ATOM 5778 N N . LYS B 1 332 ? 15.188 -48.312 7.176 1 65.69 332 LYS B N 1
ATOM 5779 C CA . LYS B 1 332 ? 14.625 -49.5 6.539 1 65.69 332 LYS B CA 1
ATOM 5780 C C . LYS B 1 332 ? 15.648 -50.156 5.621 1 65.69 332 LYS B C 1
ATOM 5782 O O . LYS B 1 332 ? 16.281 -49.5 4.801 1 65.69 332 LYS B O 1
ATOM 5787 N N . ASN B 1 333 ? 16.094 -51.406 5.914 1 59.78 333 ASN B N 1
ATOM 5788 C CA . ASN B 1 333 ? 16.891 -52.219 4.992 1 59.78 333 ASN B CA 1
ATOM 5789 C C . ASN B 1 333 ? 16.016 -52.812 3.893 1 59.78 333 ASN B C 1
ATOM 5791 O O . ASN B 1 333 ? 15.117 -53.594 4.172 1 59.78 333 ASN B O 1
ATOM 5795 N N . ARG B 1 334 ? 15.852 -52.25 2.682 1 58.25 334 ARG B N 1
ATOM 5796 C CA . ARG B 1 334 ? 14.992 -52.594 1.556 1 58.25 334 ARG B CA 1
ATOM 5797 C C . ARG B 1 334 ? 15.086 -54.094 1.221 1 58.25 334 ARG B C 1
ATOM 5799 O O . ARG B 1 334 ? 14.109 -54.688 0.781 1 58.25 334 ARG B O 1
ATOM 5806 N N . ARG B 1 335 ? 16.281 -54.75 1.138 1 58.34 335 ARG B N 1
ATOM 5807 C CA . ARG B 1 335 ? 16.531 -56.094 0.634 1 58.34 335 ARG B CA 1
ATOM 5808 C C . ARG B 1 335 ? 15.93 -57.156 1.551 1 58.34 335 ARG B C 1
ATOM 5810 O O . ARG B 1 335 ? 15.562 -58.25 1.098 1 58.34 335 ARG B O 1
ATOM 5817 N N . SER B 1 336 ? 15.781 -56.75 2.793 1 55.25 336 SER B N 1
ATOM 5818 C CA . SER B 1 336 ? 15.484 -57.906 3.65 1 55.25 336 SER B CA 1
ATOM 5819 C C . SER B 1 336 ? 14.008 -57.938 4.043 1 55.25 336 SER B C 1
ATOM 5821 O O . SER B 1 336 ? 13.375 -59 4.031 1 55.25 336 SER B O 1
ATOM 5823 N N . ASP B 1 337 ? 13.477 -56.688 4.742 1 58.09 337 ASP B N 1
ATOM 5824 C CA . ASP B 1 337 ? 12.141 -56.781 5.332 1 58.09 337 ASP B CA 1
ATOM 5825 C C . ASP B 1 337 ? 11.195 -55.781 4.688 1 58.09 337 ASP B C 1
ATOM 5827 O O . ASP B 1 337 ? 11.484 -54.562 4.645 1 58.09 337 ASP B O 1
ATOM 5831 N N . PRO B 1 338 ? 10.18 -56.25 3.957 1 61.62 338 PRO B N 1
ATOM 5832 C CA . PRO B 1 338 ? 9.203 -55.406 3.275 1 61.62 338 PRO B CA 1
ATOM 5833 C C . PRO B 1 338 ? 8.516 -54.438 4.219 1 61.62 338 PRO B C 1
ATOM 5835 O O . PRO B 1 338 ? 8.008 -53.406 3.779 1 61.62 338 PRO B O 1
ATOM 5838 N N . GLU B 1 339 ? 8.633 -54.781 5.551 1 73 339 GLU B N 1
ATOM 5839 C CA . GLU B 1 339 ? 7.91 -53.938 6.516 1 73 339 GLU B CA 1
ATOM 5840 C C . GLU B 1 339 ? 8.859 -53.031 7.293 1 73 339 GLU B C 1
ATOM 5842 O O . GLU B 1 339 ? 9.984 -53.438 7.605 1 73 339 GLU B O 1
ATOM 5847 N N . TRP B 1 340 ? 8.523 -51.812 7.414 1 84.88 340 TRP B N 1
ATOM 5848 C CA . TRP B 1 340 ? 9.242 -50.812 8.211 1 84.88 340 TRP B CA 1
ATOM 5849 C C . TRP B 1 340 ? 8.836 -50.906 9.68 1 84.88 340 TRP B C 1
ATOM 5851 O O . TRP B 1 340 ? 7.656 -50.75 10.008 1 84.88 340 TRP B O 1
ATOM 5861 N N . ARG B 1 341 ? 9.734 -51.281 10.531 1 85.19 341 ARG B N 1
ATOM 5862 C CA . ARG B 1 341 ? 9.438 -51.438 11.953 1 85.19 341 ARG B CA 1
ATOM 5863 C C . ARG B 1 341 ? 9.922 -50.219 12.734 1 85.19 341 ARG B C 1
ATOM 5865 O O . ARG B 1 341 ? 11.055 -49.781 12.562 1 85.19 341 ARG B O 1
ATOM 5872 N N . CYS B 1 342 ? 9.016 -49.625 13.375 1 86.38 342 CYS B N 1
ATOM 5873 C CA . CYS B 1 342 ? 9.336 -48.438 14.195 1 86.38 342 CYS B CA 1
ATOM 5874 C C . CYS B 1 342 ? 8.969 -48.688 15.656 1 86.38 342 CYS B C 1
ATOM 5876 O O . CYS B 1 342 ? 8.117 -49.531 15.953 1 86.38 342 CYS B O 1
ATOM 5878 N N . LEU B 1 343 ? 9.703 -48.094 16.609 1 87.25 343 LEU B N 1
ATOM 5879 C CA . LEU B 1 343 ? 9.43 -48.219 18.047 1 87.25 343 LEU B CA 1
ATOM 5880 C C . LEU B 1 343 ? 8.359 -47.219 18.469 1 87.25 343 LEU B C 1
ATOM 5882 O O . LEU B 1 343 ? 8.414 -46.031 18.109 1 87.25 343 LEU B O 1
ATOM 5886 N N . ALA B 1 344 ? 7.387 -47.75 19.172 1 88.75 344 ALA B N 1
ATOM 5887 C CA . ALA B 1 344 ? 6.32 -46.906 19.672 1 88.75 344 ALA B CA 1
ATOM 5888 C C . ALA B 1 344 ? 6.875 -45.812 20.594 1 88.75 344 ALA B C 1
ATOM 5890 O O . ALA B 1 344 ? 7.742 -46.094 21.422 1 88.75 344 ALA B O 1
ATOM 5891 N N . GLY B 1 345 ? 6.457 -44.562 20.344 1 88.25 345 GLY B N 1
ATOM 5892 C CA . GLY B 1 345 ? 6.852 -43.469 21.219 1 88.25 345 GLY B CA 1
ATOM 5893 C C . GLY B 1 345 ? 8.07 -42.719 20.719 1 88.25 345 GLY B C 1
ATOM 5894 O O . GLY B 1 345 ? 8.375 -41.625 21.203 1 88.25 345 GLY B O 1
ATOM 5895 N N . ARG B 1 346 ? 8.82 -43.312 19.844 1 89.56 346 ARG B N 1
ATOM 5896 C CA . ARG B 1 346 ? 10 -42.656 19.297 1 89.56 346 ARG B CA 1
ATOM 5897 C C . ARG B 1 346 ? 9.711 -42.031 17.953 1 89.56 346 ARG B C 1
ATOM 5899 O O . ARG B 1 346 ? 8.945 -42.562 17.156 1 89.56 346 ARG B O 1
ATOM 5906 N N . PRO B 1 347 ? 10.367 -40.906 17.766 1 91.25 347 PRO B N 1
ATOM 5907 C CA . PRO B 1 347 ? 10.133 -40.25 16.484 1 91.25 347 PRO B CA 1
ATOM 5908 C C . PRO B 1 347 ? 10.719 -41.031 15.312 1 91.25 347 PRO B C 1
ATOM 5910 O O . PRO B 1 347 ? 11.82 -41.562 15.406 1 91.25 347 PRO B O 1
ATOM 5913 N N . CYS B 1 348 ? 9.859 -41.25 14.297 1 91.75 348 CYS B N 1
ATOM 5914 C CA . CYS B 1 348 ? 10.273 -41.875 13.047 1 91.75 348 CYS B CA 1
ATOM 5915 C C . CYS B 1 348 ? 10.312 -40.844 11.922 1 91.75 348 CYS B C 1
ATOM 5917 O O . CYS B 1 348 ? 9.562 -39.844 11.945 1 91.75 348 CYS B O 1
ATOM 5919 N N . ARG B 1 349 ? 11.297 -41.031 11.047 1 93.19 349 ARG B N 1
ATOM 5920 C CA . ARG B 1 349 ? 11.469 -40.062 9.969 1 93.19 349 ARG B CA 1
ATOM 5921 C C . ARG B 1 349 ? 11.508 -40.75 8.609 1 93.19 349 ARG B C 1
ATOM 5923 O O . ARG B 1 349 ? 12.062 -41.844 8.477 1 93.19 349 ARG B O 1
ATOM 5930 N N . VAL B 1 350 ? 10.898 -40.188 7.621 1 94.19 350 VAL B N 1
ATOM 5931 C CA . VAL B 1 350 ? 10.906 -40.656 6.242 1 94.19 350 VAL B CA 1
ATOM 5932 C C . VAL B 1 350 ? 11.406 -39.562 5.32 1 94.19 350 VAL B C 1
ATOM 5934 O O . VAL B 1 350 ? 10.945 -38.406 5.406 1 94.19 350 VAL B O 1
ATOM 5937 N N . LEU B 1 351 ? 12.336 -39.875 4.5 1 94.19 351 LEU B N 1
ATOM 5938 C CA . LEU B 1 351 ? 12.844 -38.906 3.525 1 94.19 351 LEU B CA 1
ATOM 5939 C C . LEU B 1 351 ? 12.047 -38.969 2.229 1 94.19 351 LEU B C 1
ATOM 5941 O O . LEU B 1 351 ? 11.836 -40.062 1.678 1 94.19 351 LEU B O 1
ATOM 5945 N N . VAL B 1 352 ? 11.609 -37.844 1.89 1 94.25 352 VAL B N 1
ATOM 5946 C CA . VAL B 1 352 ? 10.867 -37.75 0.637 1 94.25 352 VAL B CA 1
ATOM 5947 C C . VAL B 1 352 ? 11.688 -37 -0.397 1 94.25 352 VAL B C 1
ATOM 5949 O O . VAL B 1 352 ? 12.086 -35.844 -0.156 1 94.25 352 VAL B O 1
ATOM 5952 N N . LYS B 1 353 ? 11.969 -37.625 -1.537 1 93.06 353 LYS B N 1
ATOM 5953 C CA . LYS B 1 353 ? 12.688 -37 -2.641 1 93.06 353 LYS B CA 1
ATOM 5954 C C . LYS B 1 353 ? 11.734 -36.594 -3.76 1 93.06 353 LYS B C 1
ATOM 5956 O O . LYS B 1 353 ? 11.102 -37.438 -4.383 1 93.06 353 LYS B O 1
ATOM 5961 N N . LEU B 1 354 ? 11.656 -35.344 -3.977 1 92.75 354 LEU B N 1
ATOM 5962 C CA . LEU B 1 354 ? 10.781 -34.812 -5.02 1 92.75 354 LEU B CA 1
ATOM 5963 C C . LEU B 1 354 ? 11.555 -34.594 -6.312 1 92.75 354 LEU B C 1
ATOM 5965 O O . LEU B 1 354 ? 12.602 -33.938 -6.309 1 92.75 354 LEU B O 1
ATOM 5969 N N . SER B 1 355 ? 11.008 -35.188 -7.41 1 91.19 355 SER B N 1
ATOM 5970 C CA . SER B 1 355 ? 11.656 -35.062 -8.711 1 91.19 355 SER B CA 1
ATOM 5971 C C . SER B 1 355 ? 10.672 -34.625 -9.781 1 91.19 355 SER B C 1
ATOM 5973 O O . SER B 1 355 ? 9.469 -34.875 -9.68 1 91.19 355 SER B O 1
ATOM 5975 N N . ASP B 1 356 ? 11.25 -33.844 -10.75 1 89.06 356 ASP B N 1
ATOM 5976 C CA . ASP B 1 356 ? 10.43 -33.469 -11.898 1 89.06 356 ASP B CA 1
ATOM 5977 C C . ASP B 1 356 ? 10.352 -34.625 -12.906 1 89.06 356 ASP B C 1
ATOM 5979 O O . ASP B 1 356 ? 10.828 -35.719 -12.641 1 89.06 356 ASP B O 1
ATOM 5983 N N . PHE B 1 357 ? 9.672 -34.344 -14.008 1 88.06 357 PHE B N 1
ATOM 5984 C CA . PHE B 1 357 ? 9.43 -35.406 -14.977 1 88.06 357 PHE B CA 1
ATOM 5985 C C . PHE B 1 357 ? 10.734 -35.844 -15.633 1 88.06 357 PHE B C 1
ATOM 5987 O O . PHE B 1 357 ? 10.805 -36.938 -16.203 1 88.06 357 PHE B O 1
ATOM 5994 N N . ARG B 1 358 ? 11.789 -34.969 -15.523 1 87.69 358 ARG B N 1
ATOM 5995 C CA . ARG B 1 358 ? 13.086 -35.312 -16.094 1 87.69 358 ARG B CA 1
ATOM 5996 C C . ARG B 1 358 ? 13.961 -36.031 -15.086 1 87.69 358 ARG B C 1
ATOM 5998 O O . ARG B 1 358 ? 15.07 -36.469 -15.406 1 87.69 358 ARG B O 1
ATOM 6005 N N . GLY B 1 359 ? 13.461 -36.156 -13.867 1 87.94 359 GLY B N 1
ATOM 6006 C CA . GLY B 1 359 ? 14.227 -36.844 -12.836 1 87.94 359 GLY B CA 1
ATOM 6007 C C . GLY B 1 359 ? 15.102 -35.906 -12.031 1 87.94 359 GLY B C 1
ATOM 6008 O O . GLY B 1 359 ? 15.906 -36.344 -11.203 1 87.94 359 GLY B O 1
ATOM 6009 N N . GLU B 1 360 ? 14.984 -34.656 -12.312 1 88.19 360 GLU B N 1
ATOM 6010 C CA . GLU B 1 360 ? 15.742 -33.656 -11.57 1 88.19 360 GLU B CA 1
ATOM 6011 C C . GLU B 1 360 ? 15.016 -33.25 -10.297 1 88.19 360 GLU B C 1
ATOM 6013 O O . GLU B 1 360 ? 13.789 -33.344 -10.219 1 88.19 360 GLU B O 1
ATOM 6018 N N . PRO B 1 361 ? 15.805 -32.875 -9.359 1 88.5 361 PRO B N 1
ATOM 6019 C CA . PRO B 1 361 ? 15.156 -32.438 -8.125 1 88.5 361 PRO B CA 1
ATOM 6020 C C . PRO B 1 361 ? 14.211 -31.25 -8.344 1 88.5 361 PRO B C 1
ATOM 6022 O O . PRO B 1 361 ? 14.539 -30.312 -9.086 1 88.5 361 PRO B O 1
ATOM 6025 N N . ALA B 1 362 ? 13.039 -31.453 -7.797 1 85 362 ALA B N 1
ATOM 6026 C CA . ALA B 1 362 ? 12.008 -30.422 -7.957 1 85 362 ALA B CA 1
ATOM 6027 C C . ALA B 1 362 ? 12.336 -29.188 -7.125 1 85 362 ALA B C 1
ATOM 6029 O O . ALA B 1 362 ? 13.055 -29.266 -6.125 1 85 362 ALA B O 1
ATOM 6030 N N . THR B 1 363 ? 11.906 -28.078 -7.691 1 73.06 363 THR B N 1
ATOM 6031 C CA . THR B 1 363 ? 12.094 -26.844 -6.938 1 73.06 363 THR B CA 1
ATOM 6032 C C . THR B 1 363 ? 11.172 -26.797 -5.719 1 73.06 363 THR B C 1
ATOM 6034 O O . THR B 1 363 ? 10.023 -27.25 -5.789 1 73.06 363 THR B O 1
ATOM 6037 N N . SER B 1 364 ? 11.688 -26.594 -4.492 1 61.53 364 SER B N 1
ATOM 6038 C CA . SER B 1 364 ? 11.109 -26.766 -3.162 1 61.53 364 SER B CA 1
ATOM 6039 C C . SER B 1 364 ? 10.07 -25.688 -2.863 1 61.53 364 SER B C 1
ATOM 6041 O O . SER B 1 364 ? 9.234 -25.859 -1.97 1 61.53 364 SER B O 1
ATOM 6043 N N . GLY B 1 365 ? 9.922 -24.578 -3.547 1 66.62 365 GLY B N 1
ATOM 6044 C CA . GLY B 1 365 ? 9.117 -23.469 -3.047 1 66.62 365 GLY B CA 1
ATOM 6045 C C . GLY B 1 365 ? 7.672 -23.844 -2.799 1 66.62 365 GLY B C 1
ATOM 6046 O O . GLY B 1 365 ? 7.059 -23.391 -1.836 1 66.62 365 GLY B O 1
ATOM 6047 N N . GLY B 1 366 ? 7.094 -24.922 -3.527 1 74.94 366 GLY B N 1
ATOM 6048 C CA . GLY B 1 366 ? 5.691 -25.281 -3.381 1 74.94 366 GLY B CA 1
ATOM 6049 C C . GLY B 1 366 ? 5.477 -26.703 -2.947 1 74.94 366 GLY B C 1
ATOM 6050 O O . GLY B 1 366 ? 4.336 -27.141 -2.766 1 74.94 366 GLY B O 1
ATOM 6051 N N . ALA B 1 367 ? 6.555 -27.297 -2.584 1 78 367 ALA B N 1
ATOM 6052 C CA . ALA B 1 367 ? 6.461 -28.719 -2.301 1 78 367 ALA B CA 1
ATOM 6053 C C . ALA B 1 367 ? 5.777 -28.984 -0.96 1 78 367 ALA B C 1
ATOM 6055 O O . ALA B 1 367 ? 5.027 -29.938 -0.812 1 78 367 ALA B O 1
ATOM 6056 N N . LEU B 1 368 ? 6.008 -28 -0.034 1 81.81 368 LEU B N 1
ATOM 6057 C CA . LEU B 1 368 ? 5.457 -28.156 1.308 1 81.81 368 LEU B CA 1
ATOM 6058 C C . LEU B 1 368 ? 3.934 -28.062 1.28 1 81.81 368 LEU B C 1
ATOM 6060 O O . LEU B 1 368 ? 3.256 -28.703 2.086 1 81.81 368 LEU B O 1
ATOM 6064 N N . ASP B 1 369 ? 3.443 -27.438 0.222 1 81.12 369 ASP B N 1
ATOM 6065 C CA . ASP B 1 369 ? 2.002 -27.234 0.125 1 81.12 369 ASP B CA 1
ATOM 6066 C C . ASP B 1 369 ? 1.32 -28.406 -0.575 1 81.12 369 ASP B C 1
ATOM 6068 O O . ASP B 1 369 ? 0.113 -28.609 -0.424 1 81.12 369 ASP B O 1
ATOM 6072 N N . VAL B 1 370 ? 2.105 -29.125 -1.187 1 85.88 370 VAL B N 1
ATOM 6073 C CA . VAL B 1 370 ? 1.457 -30.078 -2.08 1 85.88 370 VAL B CA 1
ATOM 6074 C C . VAL B 1 370 ? 1.61 -31.484 -1.524 1 85.88 370 VAL B C 1
ATOM 6076 O O . VAL B 1 370 ? 0.801 -32.375 -1.823 1 85.88 370 VAL B O 1
ATOM 6079 N N . LEU B 1 371 ? 2.611 -31.719 -0.709 1 91.38 371 LEU B N 1
ATOM 6080 C CA . LEU B 1 371 ? 2.811 -33.062 -0.147 1 91.38 371 LEU B CA 1
ATOM 6081 C C . LEU B 1 371 ? 1.859 -33.312 1.02 1 91.38 371 LEU B C 1
ATOM 6083 O O . LEU B 1 371 ? 1.744 -32.469 1.918 1 91.38 371 LEU B O 1
ATOM 6087 N N . LYS B 1 372 ? 1.126 -34.344 0.995 1 92.88 372 LYS B N 1
ATOM 6088 C CA . LYS B 1 372 ? 0.223 -34.75 2.072 1 92.88 372 LYS B CA 1
ATOM 6089 C C . LYS B 1 372 ? 0.666 -36.062 2.701 1 92.88 372 LYS B C 1
ATOM 6091 O O . LYS B 1 372 ? 0.961 -37.031 1.992 1 92.88 372 LYS B O 1
ATOM 6096 N N . ALA B 1 373 ? 0.828 -36.031 3.977 1 94.5 373 ALA B N 1
ATOM 6097 C CA . ALA B 1 373 ? 1.184 -37.25 4.738 1 94.5 373 ALA B CA 1
ATOM 6098 C C . ALA B 1 373 ? 0.034 -37.656 5.641 1 94.5 373 ALA B C 1
ATOM 6100 O O . ALA B 1 373 ? -0.425 -36.906 6.488 1 94.5 373 ALA B O 1
ATOM 6101 N N . ASP B 1 374 ? -0.467 -38.844 5.414 1 93.62 374 ASP B N 1
ATOM 6102 C CA . ASP B 1 374 ? -1.575 -39.375 6.195 1 93.62 374 ASP B CA 1
ATOM 6103 C C . ASP B 1 374 ? -1.172 -40.688 6.895 1 93.62 374 ASP B C 1
ATOM 6105 O O . ASP B 1 374 ? -0.855 -41.688 6.238 1 93.62 374 ASP B O 1
ATOM 6109 N N . LEU B 1 375 ? -1.111 -40.625 8.133 1 93.19 375 LEU B N 1
ATOM 6110 C CA . LEU B 1 375 ? -0.794 -41.781 8.945 1 93.19 375 LEU B CA 1
ATOM 6111 C C . LEU B 1 375 ? -2.061 -42.406 9.531 1 93.19 375 LEU B C 1
ATOM 6113 O O . LEU B 1 375 ? -2.76 -41.781 10.32 1 93.19 375 LEU B O 1
ATOM 6117 N N . GLN B 1 376 ? -2.359 -43.625 9.094 1 91.31 376 GLN B N 1
ATOM 6118 C CA . GLN B 1 376 ? -3.58 -44.281 9.523 1 91.31 376 GLN B CA 1
ATOM 6119 C C . GLN B 1 376 ? -3.262 -45.562 10.289 1 91.31 376 GLN B C 1
ATOM 6121 O O . GLN B 1 376 ? -2.553 -46.438 9.781 1 91.31 376 GLN B O 1
ATOM 6126 N N . PRO B 1 377 ? -3.795 -45.656 11.484 1 89.94 377 PRO B N 1
ATOM 6127 C CA . PRO B 1 377 ? -3.654 -46.906 12.203 1 89.94 377 PRO B CA 1
ATOM 6128 C C . PRO B 1 377 ? -4.531 -48.031 11.617 1 89.94 377 PRO B C 1
ATOM 6130 O O . PRO B 1 377 ? -5.586 -47.75 11.047 1 89.94 377 PRO B O 1
ATOM 6133 N N . ALA B 1 378 ? -4.035 -49.25 11.633 1 84.75 378 ALA B N 1
ATOM 6134 C CA . ALA B 1 378 ? -4.812 -50.375 11.141 1 84.75 378 ALA B CA 1
ATOM 6135 C C . ALA B 1 378 ? -6.07 -50.594 11.984 1 84.75 378 ALA B C 1
ATOM 6137 O O . ALA B 1 378 ? -7.125 -50.938 11.461 1 84.75 378 ALA B O 1
ATOM 6138 N N . HIS B 1 379 ? -5.902 -50.281 13.297 1 82.19 379 HIS B N 1
ATOM 6139 C CA . HIS B 1 379 ? -7.039 -50.438 14.195 1 82.19 379 HIS B CA 1
ATOM 6140 C C . HIS B 1 379 ? -7.797 -49.125 14.359 1 82.19 379 HIS B C 1
ATOM 6142 O O . HIS B 1 379 ? -7.195 -48.094 14.664 1 82.19 379 HIS B O 1
ATOM 6148 N N . PRO B 1 380 ? -9.07 -49.094 14.133 1 75.81 380 PRO B N 1
ATOM 6149 C CA . PRO B 1 380 ? -9.883 -47.906 14.125 1 75.81 380 PRO B CA 1
ATOM 6150 C C . PRO B 1 380 ? -9.945 -47.219 15.492 1 75.81 380 PRO B C 1
ATOM 6152 O O . PRO B 1 380 ? -10.297 -46.031 15.586 1 75.81 380 PRO B O 1
ATOM 6155 N N . MET B 1 381 ? -9.594 -47.906 16.5 1 75.56 381 MET B N 1
ATOM 6156 C CA . MET B 1 381 ? -9.766 -47.344 17.828 1 75.56 381 MET B CA 1
ATOM 6157 C C . MET B 1 381 ? -8.664 -46.344 18.156 1 75.56 381 MET B C 1
ATOM 6159 O O . MET B 1 381 ? -8.727 -45.625 19.156 1 75.56 381 MET B O 1
ATOM 6163 N N . VAL B 1 382 ? -7.68 -46.344 17.234 1 73.5 382 VAL B N 1
ATOM 6164 C CA . VAL B 1 382 ? -6.555 -45.469 17.5 1 73.5 382 VAL B CA 1
ATOM 6165 C C . VAL B 1 382 ? -6.684 -44.219 16.656 1 73.5 382 VAL B C 1
ATOM 6167 O O . VAL B 1 382 ? -7.078 -44.281 15.492 1 73.5 382 VAL B O 1
ATOM 6170 N N . GLY B 1 383 ? -6.648 -43.062 17.219 1 81.25 383 GLY B N 1
ATOM 6171 C CA . GLY B 1 383 ? -6.695 -41.781 16.516 1 81.25 383 GLY B CA 1
ATOM 6172 C C . GLY B 1 383 ? -5.555 -41.625 15.531 1 81.25 383 GLY B C 1
ATOM 6173 O O . GLY B 1 383 ? -4.543 -42.312 15.609 1 81.25 383 GLY B O 1
ATOM 6174 N N . ARG B 1 384 ? -5.719 -40.812 14.602 1 87.5 384 ARG B N 1
ATOM 6175 C CA . ARG B 1 384 ? -4.703 -40.531 13.594 1 87.5 384 ARG B CA 1
ATOM 6176 C C . ARG B 1 384 ? -3.602 -39.656 14.18 1 87.5 384 ARG B C 1
ATOM 6178 O O . ARG B 1 384 ? -3.852 -38.5 14.562 1 87.5 384 ARG B O 1
ATOM 6185 N N . PRO B 1 385 ? -2.43 -40.219 14.266 1 88.44 385 PRO B N 1
ATOM 6186 C CA . PRO B 1 385 ? -1.338 -39.406 14.797 1 88.44 385 PRO B CA 1
ATOM 6187 C C . PRO B 1 385 ? -0.959 -38.25 13.859 1 88.44 385 PRO B C 1
ATOM 6189 O O . PRO B 1 385 ? -1.081 -38.375 12.641 1 88.44 385 PRO B O 1
ATOM 6192 N N . PRO B 1 386 ? -0.48 -37.219 14.469 1 91.38 386 PRO B N 1
ATOM 6193 C CA . PRO B 1 386 ? -0.066 -36.094 13.633 1 91.38 386 PRO B CA 1
ATOM 6194 C C . PRO B 1 386 ? 1.273 -36.312 12.938 1 91.38 386 PRO B C 1
ATOM 6196 O O . PRO B 1 386 ? 2.125 -37.031 13.461 1 91.38 386 PRO B O 1
ATOM 6199 N N . THR B 1 387 ? 1.406 -35.781 11.758 1 93.94 387 THR B N 1
ATOM 6200 C CA . THR B 1 387 ? 2.648 -35.844 11 1 93.94 387 THR B CA 1
ATOM 6201 C C . THR B 1 387 ? 3.199 -34.438 10.758 1 93.94 387 THR B C 1
ATOM 6203 O O . THR B 1 387 ? 2.438 -33.469 10.672 1 93.94 387 THR B O 1
ATOM 6206 N N . GLN B 1 388 ? 4.543 -34.375 10.766 1 94.31 388 GLN B N 1
ATOM 6207 C CA . GLN B 1 388 ? 5.207 -33.094 10.492 1 94.31 388 GLN B CA 1
ATOM 6208 C C . GLN B 1 388 ? 6.086 -33.188 9.25 1 94.31 388 GLN B C 1
ATOM 6210 O O . GLN B 1 388 ? 6.844 -34.156 9.094 1 94.31 388 GLN B O 1
ATOM 6215 N N . ILE B 1 389 ? 5.938 -32.219 8.391 1 94.12 389 ILE B N 1
ATOM 6216 C CA . ILE B 1 389 ? 6.746 -32.188 7.176 1 94.12 389 ILE B CA 1
ATOM 6217 C C . ILE B 1 389 ? 7.727 -31.016 7.254 1 94.12 389 ILE B C 1
ATOM 6219 O O . ILE B 1 389 ? 7.324 -29.859 7.461 1 94.12 389 ILE B O 1
ATOM 6223 N N . ASP B 1 390 ? 8.992 -31.297 7.062 1 92.31 390 ASP B N 1
ATOM 6224 C CA . ASP B 1 390 ? 10.023 -30.266 7.129 1 92.31 390 ASP B CA 1
ATOM 6225 C C . ASP B 1 390 ? 10.922 -30.297 5.895 1 92.31 390 ASP B C 1
ATOM 6227 O O . ASP B 1 390 ? 11.242 -31.375 5.391 1 92.31 390 ASP B O 1
ATOM 6231 N N . PRO B 1 391 ? 11.336 -29.109 5.48 1 90.25 391 PRO B N 1
ATOM 6232 C CA . PRO B 1 391 ? 12.281 -29.078 4.363 1 90.25 391 PRO B CA 1
ATOM 6233 C C . PRO B 1 391 ? 13.703 -29.422 4.789 1 90.25 391 PRO B C 1
ATOM 6235 O O . PRO B 1 391 ? 14.141 -29.016 5.871 1 90.25 391 PRO B O 1
ATOM 6238 N N . VAL B 1 392 ? 14.391 -30.188 4.07 1 88.88 392 VAL B N 1
ATOM 6239 C CA . VAL B 1 392 ? 15.773 -30.562 4.359 1 88.88 392 VAL B CA 1
ATOM 6240 C C . VAL B 1 392 ? 16.703 -29.875 3.361 1 88.88 392 VAL B C 1
ATOM 6242 O O . VAL B 1 392 ? 17.5 -29 3.74 1 88.88 392 VAL B O 1
ATOM 6245 N N . ARG B 1 393 ? 16.656 -30.219 2.092 1 85.12 393 ARG B N 1
ATOM 6246 C CA . ARG B 1 393 ? 17.375 -29.656 0.956 1 85.12 393 ARG B CA 1
ATOM 6247 C C . ARG B 1 393 ? 16.422 -29.406 -0.218 1 85.12 393 ARG B C 1
ATOM 6249 O O . ARG B 1 393 ? 15.273 -29.844 -0.204 1 85.12 393 ARG B O 1
ATOM 6256 N N . PRO B 1 394 ? 16.953 -28.625 -1.12 1 82.06 394 PRO B N 1
ATOM 6257 C CA . PRO B 1 394 ? 16.109 -28.422 -2.295 1 82.06 394 PRO B CA 1
ATOM 6258 C C . PRO B 1 394 ? 15.719 -29.75 -2.963 1 82.06 394 PRO B C 1
ATOM 6260 O O . PRO B 1 394 ? 16.594 -30.547 -3.297 1 82.06 394 PRO B O 1
ATOM 6263 N N . GLY B 1 395 ? 14.406 -29.969 -2.93 1 87.31 395 GLY B N 1
ATOM 6264 C CA . GLY B 1 395 ? 13.906 -31.188 -3.561 1 87.31 395 GLY B CA 1
ATOM 6265 C C . GLY B 1 395 ? 13.727 -32.344 -2.588 1 87.31 395 GLY B C 1
ATOM 6266 O O . GLY B 1 395 ? 13.297 -33.406 -2.975 1 87.31 395 GLY B O 1
ATOM 6267 N N . GLU B 1 396 ? 14.086 -32.094 -1.401 1 91.62 396 GLU B N 1
ATOM 6268 C CA . GLU B 1 396 ? 13.969 -33.156 -0.397 1 91.62 396 GLU B CA 1
ATOM 6269 C C . GLU B 1 396 ? 13.203 -32.656 0.828 1 91.62 396 GLU B C 1
ATOM 6271 O O . GLU B 1 396 ? 13.469 -31.594 1.347 1 91.62 396 GLU B O 1
ATOM 6276 N N . LEU B 1 397 ? 12.281 -33.438 1.232 1 93.19 397 LEU B N 1
ATOM 6277 C CA . LEU B 1 397 ? 11.484 -33.156 2.426 1 93.19 397 LEU B CA 1
ATOM 6278 C C . LEU B 1 397 ? 11.578 -34.312 3.412 1 93.19 397 LEU B C 1
ATOM 6280 O O . LEU B 1 397 ? 11.906 -35.438 3.025 1 93.19 397 LEU B O 1
ATOM 6284 N N . GLU B 1 398 ? 11.398 -33.969 4.625 1 94.44 398 GLU B N 1
ATOM 6285 C CA . GLU B 1 398 ? 11.398 -35 5.672 1 94.44 398 GLU B CA 1
ATOM 6286 C C . GLU B 1 398 ? 10.07 -35.031 6.414 1 94.44 398 GLU B C 1
ATOM 6288 O O . GLU B 1 398 ? 9.562 -33.969 6.832 1 94.44 398 GLU B O 1
ATOM 6293 N N . VAL B 1 399 ? 9.484 -36.188 6.516 1 95.31 399 VAL B N 1
ATOM 6294 C CA . VAL B 1 399 ? 8.242 -36.375 7.262 1 95.31 399 VAL B CA 1
ATOM 6295 C C . VAL B 1 399 ? 8.539 -37.062 8.586 1 95.31 399 VAL B C 1
ATOM 6297 O O . VAL B 1 399 ? 9.141 -38.156 8.609 1 95.31 399 VAL B O 1
ATOM 6300 N N . SER B 1 400 ? 8.148 -36.406 9.617 1 95.12 400 SER B N 1
ATOM 6301 C CA . SER B 1 400 ? 8.383 -36.969 10.953 1 95.12 400 SER B CA 1
ATOM 6302 C C . SER B 1 400 ? 7.07 -37.25 11.672 1 95.12 400 SER B C 1
ATOM 6304 O O . SER B 1 400 ? 6.094 -36.5 11.508 1 95.12 400 SER B O 1
ATOM 6306 N N . PHE B 1 401 ? 7.02 -38.344 12.414 1 93.62 401 PHE B N 1
ATOM 6307 C CA . PHE B 1 401 ? 5.848 -38.719 13.195 1 93.62 401 PHE B CA 1
ATOM 6308 C C . PHE B 1 401 ? 6.234 -39.656 14.328 1 93.62 401 PHE B C 1
ATOM 6310 O O . PHE B 1 401 ? 7.367 -40.156 14.375 1 93.62 401 PHE B O 1
ATOM 6317 N N . SER B 1 402 ? 5.332 -39.75 15.211 1 92.62 402 SER B N 1
ATOM 6318 C CA . SER B 1 402 ? 5.504 -40.688 16.312 1 92.62 402 SER B CA 1
ATOM 6319 C C . SER B 1 402 ? 4.289 -41.625 16.453 1 92.62 402 SER B C 1
ATOM 6321 O O . SER B 1 402 ? 3.152 -41.188 16.281 1 92.62 402 SER B O 1
ATOM 6323 N N . LEU B 1 403 ? 4.57 -42.906 16.688 1 90.69 403 LEU B N 1
ATOM 6324 C CA . LEU B 1 403 ? 3.492 -43.875 16.875 1 90.69 403 LEU B CA 1
ATOM 6325 C C . LEU B 1 403 ? 3.088 -43.969 18.344 1 90.69 403 LEU B C 1
ATOM 6327 O O . LEU B 1 403 ? 3.912 -44.281 19.203 1 90.69 403 LEU B O 1
ATOM 6331 N N . PRO B 1 404 ? 1.896 -43.719 18.594 1 87.94 404 PRO B N 1
ATOM 6332 C CA . PRO B 1 404 ? 1.461 -43.688 20 1 87.94 404 PRO B CA 1
ATOM 6333 C C . PRO B 1 404 ? 1.408 -45.094 20.609 1 87.94 404 PRO B C 1
ATOM 6335 O O . PRO B 1 404 ? 1.756 -45.281 21.781 1 87.94 404 PRO B O 1
ATOM 6338 N N . THR B 1 405 ? 0.913 -46.125 19.859 1 88.75 405 THR B N 1
ATOM 6339 C CA . THR B 1 405 ? 0.754 -47.469 20.391 1 88.75 405 THR B CA 1
ATOM 6340 C C . THR B 1 405 ? 1.339 -48.5 19.422 1 88.75 405 THR B C 1
ATOM 6342 O O . THR B 1 405 ? 1.584 -48.188 18.266 1 88.75 405 THR B O 1
ATOM 6345 N N . GLU B 1 406 ? 1.594 -49.75 20.094 1 88 406 GLU B N 1
ATOM 6346 C CA . GLU B 1 406 ? 2.059 -50.844 19.25 1 88 406 GLU B CA 1
ATOM 6347 C C . GLU B 1 406 ? 0.952 -51.344 18.328 1 88 406 GLU B C 1
ATOM 6349 O O . GLU B 1 406 ? -0.222 -51.344 18.703 1 88 406 GLU B O 1
ATOM 6354 N N . GLY B 1 407 ? 1.373 -51.594 17.062 1 87.62 407 GLY B N 1
ATOM 6355 C CA . GLY B 1 407 ? 0.424 -52.062 16.078 1 87.62 407 GLY B CA 1
ATOM 6356 C C . GLY B 1 407 ? 0.841 -51.75 14.648 1 87.62 407 GLY B C 1
ATOM 6357 O O . GLY B 1 407 ? 1.966 -51.281 14.414 1 87.62 407 GLY B O 1
ATOM 6358 N N . ASP B 1 408 ? -0.078 -52.031 13.727 1 90 408 ASP B N 1
ATOM 6359 C CA . ASP B 1 408 ? 0.185 -51.781 12.32 1 90 408 ASP B CA 1
ATOM 6360 C C . ASP B 1 408 ? -0.371 -50.406 11.914 1 90 408 ASP B C 1
ATOM 6362 O O . ASP B 1 408 ? -1.467 -50.031 12.328 1 90 408 ASP B O 1
ATOM 6366 N N . TYR B 1 409 ? 0.5 -49.656 11.258 1 91.38 409 TYR B N 1
ATOM 6367 C CA . TYR B 1 409 ? 0.103 -48.344 10.734 1 91.38 409 TYR B CA 1
ATOM 6368 C C . TYR B 1 409 ? 0.372 -48.281 9.234 1 91.38 409 TYR B C 1
ATOM 6370 O O . TYR B 1 409 ? 1.213 -49 8.703 1 91.38 409 TYR B O 1
ATOM 6378 N N . PHE B 1 410 ? -0.403 -47.406 8.586 1 92.19 410 PHE B N 1
ATOM 6379 C CA . PHE B 1 410 ? -0.196 -47.156 7.164 1 92.19 410 PHE B CA 1
ATOM 6380 C C . PHE B 1 410 ? 0.082 -45.656 6.926 1 92.19 410 PHE B C 1
ATOM 6382 O O . PHE B 1 410 ? -0.721 -44.812 7.305 1 92.19 410 PHE B O 1
ATOM 6389 N N . LEU B 1 411 ? 1.284 -45.406 6.41 1 92.62 411 LEU B N 1
ATOM 6390 C CA . LEU B 1 411 ? 1.638 -44.062 6.066 1 92.62 411 LEU B CA 1
ATOM 6391 C C . LEU B 1 411 ? 1.44 -43.781 4.574 1 92.62 411 LEU B C 1
ATOM 6393 O O . LEU B 1 411 ? 2.105 -44.406 3.742 1 92.62 411 LEU B O 1
ATOM 6397 N N . GLY B 1 412 ? 0.5 -42.938 4.293 1 94.12 412 GLY B N 1
ATOM 6398 C CA . GLY B 1 412 ? 0.267 -42.531 2.916 1 94.12 412 GLY B CA 1
ATOM 6399 C C . GLY B 1 412 ? 0.879 -41.188 2.58 1 94.12 412 GLY B C 1
ATOM 6400 O O . GLY B 1 412 ? 0.59 -40.188 3.24 1 94.12 412 GLY B O 1
ATOM 6401 N N . LEU B 1 413 ? 1.823 -41.219 1.642 1 94.5 413 LEU B N 1
ATOM 6402 C CA . LEU B 1 413 ? 2.412 -39.969 1.122 1 94.5 413 LEU B CA 1
ATOM 6403 C C . LEU B 1 413 ? 1.929 -39.688 -0.298 1 94.5 413 LEU B C 1
ATOM 6405 O O . LEU B 1 413 ? 2.207 -40.469 -1.215 1 94.5 413 LEU B O 1
ATOM 6409 N N . THR B 1 414 ? 1.195 -38.594 -0.412 1 93.88 414 THR B N 1
ATOM 6410 C CA . THR B 1 414 ? 0.591 -38.344 -1.714 1 93.88 414 THR B CA 1
ATOM 6411 C C . THR B 1 414 ? 0.929 -36.938 -2.195 1 93.88 414 THR B C 1
ATOM 6413 O O . THR B 1 414 ? 1.042 -36 -1.392 1 93.88 414 THR B O 1
ATOM 6416 N N . LEU B 1 415 ? 1.252 -36.844 -3.488 1 89.69 415 LEU B N 1
ATOM 6417 C CA . LEU B 1 415 ? 1.343 -35.594 -4.223 1 89.69 415 LEU B CA 1
ATOM 6418 C C . LEU B 1 415 ? 0.18 -35.438 -5.199 1 89.69 415 LEU B C 1
ATOM 6420 O O . LEU B 1 415 ? -0.055 -36.344 -6.027 1 89.69 415 LEU B O 1
ATOM 6424 N N . PHE B 1 416 ? -0.553 -34.406 -5.121 1 85.94 416 PHE B N 1
ATOM 6425 C CA . PHE B 1 416 ? -1.693 -34.156 -6 1 85.94 416 PHE B CA 1
ATOM 6426 C C . PHE B 1 416 ? -2.623 -35.375 -6.02 1 85.94 416 PHE B C 1
ATOM 6428 O O . PHE B 1 416 ? -3.029 -35.844 -7.086 1 85.94 416 PHE B O 1
ATOM 6435 N N . ASP B 1 417 ? -2.834 -36.031 -4.918 1 85.62 417 ASP B N 1
ATOM 6436 C CA . ASP B 1 417 ? -3.787 -37.094 -4.656 1 85.62 417 ASP B CA 1
ATOM 6437 C C . ASP B 1 417 ? -3.303 -38.406 -5.246 1 85.62 417 ASP B C 1
ATOM 6439 O O . ASP B 1 417 ? -4.09 -39.344 -5.422 1 85.62 417 ASP B O 1
ATOM 6443 N N . HIS B 1 418 ? -2.016 -38.438 -5.648 1 88.94 418 HIS B N 1
ATOM 6444 C CA . HIS B 1 418 ? -1.408 -39.688 -6.105 1 88.94 418 HIS B CA 1
ATOM 6445 C C . HIS B 1 418 ? -0.252 -40.094 -5.203 1 88.94 418 HIS B C 1
ATOM 6447 O O . HIS B 1 418 ? 0.527 -39.25 -4.758 1 88.94 418 HIS B O 1
ATOM 6453 N N . HIS B 1 419 ? -0.212 -41.344 -4.922 1 93.06 419 HIS B N 1
ATOM 6454 C CA . HIS B 1 419 ? 0.869 -41.875 -4.086 1 93.06 419 HIS B CA 1
ATOM 6455 C C . HIS B 1 419 ? 2.215 -41.75 -4.793 1 93.06 419 HIS B C 1
ATOM 6457 O O . HIS B 1 419 ? 2.309 -41.969 -6 1 93.06 419 HIS B O 1
ATOM 6463 N N . ILE B 1 420 ? 3.207 -41.344 -4.027 1 93 420 ILE B N 1
ATOM 6464 C CA . ILE B 1 420 ? 4.559 -41.344 -4.578 1 93 420 ILE B CA 1
ATOM 6465 C C . ILE B 1 420 ? 5.152 -42.75 -4.527 1 93 420 ILE B C 1
ATOM 6467 O O . ILE B 1 420 ? 4.559 -43.656 -3.951 1 93 420 ILE B O 1
ATOM 6471 N N . ASN B 1 421 ? 6.316 -42.875 -5.332 1 92.56 421 ASN B N 1
ATOM 6472 C CA . ASN B 1 421 ? 6.953 -44.188 -5.34 1 92.56 421 ASN B CA 1
ATOM 6473 C C . ASN B 1 421 ? 7.383 -44.625 -3.938 1 92.56 421 ASN B C 1
ATOM 6475 O O . ASN B 1 421 ? 8.062 -43.875 -3.236 1 92.56 421 ASN B O 1
ATOM 6479 N N . GLY B 1 422 ? 6.953 -45.781 -3.527 1 89.25 422 GLY B N 1
ATOM 6480 C CA . GLY B 1 422 ? 7.277 -46.281 -2.205 1 89.25 422 GLY B CA 1
ATOM 6481 C C . GLY B 1 422 ? 6.129 -46.156 -1.222 1 89.25 422 GLY B C 1
ATOM 6482 O O . GLY B 1 422 ? 6.176 -46.75 -0.132 1 89.25 422 GLY B O 1
ATOM 6483 N N . SER B 1 423 ? 5.16 -45.375 -1.489 1 90.62 423 SER B N 1
ATOM 6484 C CA . SER B 1 423 ? 3.977 -45.188 -0.655 1 90.62 423 SER B CA 1
ATOM 6485 C C . SER B 1 423 ? 2.809 -46.031 -1.146 1 90.62 423 SER B C 1
ATOM 6487 O O . SER B 1 423 ? 2.674 -46.281 -2.348 1 90.62 423 SER B O 1
ATOM 6489 N N . PRO B 1 424 ? 1.98 -46.531 -0.348 1 90.88 424 PRO B N 1
ATOM 6490 C CA . PRO B 1 424 ? 1.96 -46.375 1.109 1 90.88 424 PRO B CA 1
ATOM 6491 C C . PRO B 1 424 ? 2.955 -47.281 1.809 1 90.88 424 PRO B C 1
ATOM 6493 O O . PRO B 1 424 ? 3.344 -48.312 1.25 1 90.88 424 PRO B O 1
ATOM 6496 N N . ILE B 1 425 ? 3.359 -46.875 2.924 1 89.25 425 ILE B N 1
ATOM 6497 C CA . ILE B 1 425 ? 4.297 -47.625 3.732 1 89.25 425 ILE B CA 1
ATOM 6498 C C . ILE B 1 425 ? 3.559 -48.281 4.898 1 89.25 425 ILE B C 1
ATOM 6500 O O . ILE B 1 425 ? 2.742 -47.625 5.562 1 89.25 425 ILE B O 1
ATOM 6504 N N . LYS B 1 426 ? 3.826 -49.562 5.004 1 88.5 426 LYS B N 1
ATOM 6505 C CA . LYS B 1 426 ? 3.283 -50.281 6.152 1 88.5 426 LYS B CA 1
ATOM 6506 C C . LYS B 1 426 ? 4.324 -50.438 7.262 1 88.5 426 LYS B C 1
ATOM 6508 O O . LYS B 1 426 ? 5.453 -50.844 7.012 1 88.5 426 LYS B O 1
#

Secondary structure (DSSP, 8-state):
------------------EEETTT--EE-HHHHHHHHHH-B-TTSSBP-EEEHHHHHHHSSS-S--PBPSSSTT-B--EEETTTTEEE-HHHHHTTTTTS-EEEHHHHHHHHHHHHHHHHHHHHHHHHHHHHHHHHHHHHHHHHHHHHHHHHHHHHHHHHHHHHHHHHHHHHHHHHHHHHHHHHHHHHHHHHHHHHHHHHHHHHHHHHHHHHHHH--HHHHHHHHHHHHHHHHHHHHS--B----------------------------------------S----SS-SS---EEEE-TTHHHHHHHHTT--EEEE----TTT-EEEETT--TTT-SS----TTSEEEEEEE-B-TTSPBPPGGGHHHHEEEEEEESSTTS----EEEEEEETTEEEEEEE--SSS-EEEEEEETTEEPBT-SB-/------------------EEETTT--EE-HHHHHHHHHH-B-TTSSBP-EEEHHHHHHHSSS-S--PBPSSSTT-B--EEETTTTEEE-HHHHHTTTTTS-EEEHHHHHHHHHHHHHHHHHHHHHHHHHHHHHHHHHHHHHHHHHHHHHHHHHHHHHHHHHHHHHHHHHHHHHHHHHHHHHHHHHHHHHHHHHHHHHHHHHHHHHHHHHHHHHHH--HHHHHHHHHHHHHHHHHHHHS-------------------------------------------S---BSS-SS---EEEE-TTHHHHHHHHTT--EEEE----TTT-EEEETT--TTT-SS----TTSEEEEEEE-B-TTSPBPPGGGHHHHEEEEEEESSTTS----EEEEEEETTEEEEEEE--SSS-EEEEEEETTEEPBT-SB-

Solvent-accessible surface area (backbone atoms only — not comparable to full-atom values): 48078 Å² total; per-residue (Å²): 136,82,79,76,79,76,78,80,76,75,74,74,76,74,66,67,59,49,23,33,29,74,71,82,71,43,74,20,26,73,72,50,38,60,51,42,34,72,70,40,61,40,96,87,68,47,56,42,53,62,44,48,45,72,60,47,46,67,81,37,57,74,69,55,80,76,51,62,30,89,88,43,84,91,33,52,45,53,26,26,30,65,77,77,67,41,76,30,20,75,65,40,43,65,61,85,37,54,90,47,59,65,41,50,29,71,59,52,42,52,51,48,49,52,53,49,51,51,42,48,51,52,37,57,62,46,47,61,57,50,50,50,24,40,49,52,29,51,49,39,52,52,45,27,53,51,26,46,52,51,25,51,49,49,51,54,50,56,50,49,50,45,51,50,37,48,52,51,33,52,50,49,52,52,49,51,51,50,51,55,49,48,56,47,46,50,51,35,49,52,49,40,51,51,44,51,52,50,51,52,50,50,50,52,51,48,50,51,49,52,46,33,69,72,74,40,47,68,65,46,41,53,50,45,47,69,69,42,40,60,54,46,49,48,59,49,60,55,66,63,64,76,70,82,55,74,63,75,86,85,85,87,89,85,84,81,80,79,79,80,78,80,83,81,83,82,83,79,85,79,82,85,80,84,83,76,81,71,85,70,62,94,67,73,58,74,47,56,58,65,46,56,38,61,42,40,60,42,74,46,62,49,66,61,50,42,57,50,45,61,62,50,44,46,78,32,45,36,45,41,22,31,76,55,12,37,52,47,57,66,87,57,57,80,90,77,47,93,58,60,84,76,60,60,69,41,81,43,51,31,39,32,42,35,8,15,69,86,64,42,67,12,56,45,82,22,41,78,77,46,55,42,73,46,46,39,48,71,52,82,88,48,75,65,52,70,68,45,79,42,82,76,49,84,16,29,35,35,42,36,36,47,40,86,61,87,79,61,46,36,39,37,41,25,35,85,51,15,38,21,41,69,41,64,38,69,139,82,82,76,82,80,78,82,76,81,78,77,78,76,68,69,57,49,22,32,31,75,72,81,69,44,75,20,24,73,73,51,37,60,50,43,34,71,70,39,59,42,98,85,69,48,56,41,55,63,44,47,44,73,61,50,46,67,80,38,58,75,68,57,79,77,50,62,30,88,88,45,83,92,33,52,45,55,24,26,30,66,76,75,67,41,74,29,19,74,64,41,43,66,61,85,37,54,89,48,58,64,43,50,28,71,60,50,42,52,51,48,50,52,52,49,51,51,42,48,51,53,37,56,63,45,48,61,56,50,50,49,23,38,49,52,29,52,48,40,50,53,45,27,53,52,27,46,52,50,26,51,48,50,50,54,50,55,51,50,50,44,51,49,38,49,52,52,33,51,51,50,52,52,49,51,50,51,51,55,48,47,56,46,48,52,51,36,48,51,49,41,52,51,44,50,51,49,51,52,49,51,51,52,51,49,50,53,50,52,46,32,70,74,74,40,46,67,64,47,40,54,49,44,47,68,69,42,40,59,54,45,47,48,60,49,59,56,67,62,62,75,71,80,55,76,63,72,84,84,84,85,84,87,83,82,80,78,79,80,81,77,83,77,82,81,80,82,82,78,85,86,80,82,83,76,83,71,85,71,65,91,67,72,57,75,46,57,58,64,45,56,37,59,42,40,62,43,75,47,62,48,65,61,48,42,56,49,46,60,62,50,44,47,78,32,44,37,45,40,26,32,77,56,12,37,52,45,56,67,89,57,57,77,91,78,47,92,59,59,85,76,60,59,70,40,80,43,51,30,40,33,42,34,8,16,70,86,66,42,68,12,56,46,82,22,42,78,78,46,54,43,73,46,46,40,49,71,52,81,89,49,75,66,52,70,68,44,78,42,82,75,50,84,16,30,34,36,41,36,34,50,40,85,60,88,77,59,46,36,38,38,40,25,36,87,51,16,37,19,41,68,41,64,39,70

Sequence (852 aa):
NSEESEESSESDSGTPSTFKCLDCLRYLCDDCAELHSQNEIRASGDPHRVAPLSEVHACEDSTEPYLYCPSHAGQRLRFYCRDCESAICISCTDIEHRHHNTARLHHAVMEHRVALRQLLDRVLCKVPLLESAFEGVSETLSQLHLSRDEAEHSITMSFAGLQAALETRQNQLLDALDSACKTKSESLRDQSEELSEYLSEIRSSCEFVSRALSVGSDTEVLMVRKQLGDRLEALSTSAMTNSAATSSVSLPASVGLSLSVSPSPSPSPSPAGSLDVKGRPASVVDLFPRGNSHIAFHPSEVESVRTRILNIGAISECSAVPWRSSCHPYGKNRRSDPEWRCLAGRPCRVLVKLSDFRGEPATSGGALDVLKADLQPAHPMVGRPPTQIDPVRPGELEVSFSLPTEGDYFLGLTLFDHHINGSPIKNSEESEESSESDSGTPSTFKCLDCLRYLCDDCAELHSQNEIRASGDPHRVAPLSEVHACEDSTEPYLYCPSHAGQRLRFYCRDCESAICISCTDIEHRHHNTARLHHAVMEHRVALRQLLDRVLCKVPLLESAFEGVSETLSQLHLSRDEAEHSITMSFAGLQAALETRQNQLLDALDSACKTKSESLRDQSEELSEYLSEIRSSCEFVSRALSVGSDTEVLMVRKQLGDRLEALSTSAMTNSAATSSVSLPASVGLSLSVSPSPSPSPSPAGSLDVKGRPASVVDLFPRGNSHIAFHPSEVESVRTRILNIGAISECSAVPWRSSCHPYGKNRRSDPEWRCLAGRPCRVLVKLSDFRGEPATSGGALDVLKADLQPAHPMVGRPPTQIDPVRPGELEVSFSLPTEGDYFLGLTLFDHHINGSPIK

pLDDT: mean 76.58, std 22.91, range [18.34, 97.94]

Nearest PDB structures (foldseek):
  1wlh-assembly1_B  TM=8.856E-01  e=1.900E-06  Dictyostelium discoideum
  3v8o-assembly2_B  TM=8.163E-01  e=8.307E-05  Homo sapiens
  3rgh-assembly2_B  TM=7.931E-01  e=2.340E-04  Homo sapiens
  4b7l-assembly2_B  TM=7.332E-01  e=1.834E-04  Homo sapiens
  4m9p-assembly1_A  TM=8.162E-01  e=1.010E-03  Homo sapiens

Foldseek 3Di:
DPPPPPPPPPPPPCQDQQKAFPPVRDRHHPVRLVVQQVPPADPVGHGTDIGTPVVCCVVCVVVPPFDDDPVDPPFTQQKAFPVVRDGDGPVCCVPVVVPTDMGGPVVVVVVVVVVVVVVVVVVVVCVVLLVVLVVQQVVQVVLLVVQVVVQVVVVVVLVVLLVVLLVVLVVVQVVVVVVQCVVVVVVVVVVVVVVVVVVVVVVVLVVVLVCCVPPNDPVSNVVCCVPCVVVVVCVVPPPPVPPPWDFDDDDDDDDPPPPPDDDDDDDDDDDDDDPPPPPPPVPPDDSHHPDGSDDHDDPPCSVVVSVVSNVPDDDADKQFDQALKAKAWPPDPVPPDLADDDDAPDKTKMKIATAHPVNHQMADRRVVVFKDKWKAFPDPVDDTWDKDWADDDRRMIMIMTHHHDDHDMWIAIDGNRTGHHPPTHD/DPPPPPPPPPPPPCQDQQKAFPVVRDRHHPVVLVVQQVPPADPVGHGTDIGTPVVCCVVCVVVPPFDAAPVDPPFTQQKAFPVVRDGDGPVCCVPVVVPTDMGTPVVVVVVVVVVVVVVVVVVVVCVVLLVVLVVQQVVQVVLLVVQVVVQVVVVVVLVVLLVVLLVVLVVVQVVVVVVQCVVVVVVVVVVVVVVVVVVVVVVVLVVVLVVCVPPNDPVSNVVCCVPCVVVVVCVVPVPPVCLPFDFDDDDDDDDPPPPPPDDDDDDDPDDDDDPPPPDPPVPPDDSHHPDGSDDHDDPPCSVVVSVVSNVPDDDADKQFDQALKAKAWPPDPVPPDLADDDDAPDKTKMKIATAHPVNHQMAPRHVLVFKDKWKAFPDPVDDTWDKDWADDDGRMIMIMTHHHDDHDMWIAIDGNRTGHHPPTHD

Organism: NCBI:txid399045

Radius of gyration: 61.93 Å; Cα contacts (8 Å, |Δi|>4): 1284; chains: 2; bounding box: 81×180×134 Å